Protein 1RKX (pdb70)

Organism: Yersinia pseudotuberculosis (NCBI:txid633)

Secondary structure (DSSP, 8-state):
--HHHHTT-EEEEETTTSHHHHHHHHHHHHTT-EEEEEESS-SSSS-HHHHTTTTTTSEEEE--TT-HHHHHHHHHHH--SEEEE--S---HHHHHH-HHHHHIIIIIHHHHHHHHHHHH----EEEEE--GGGB----SSSPBPTTSPB--SSHHHHHHHHHHHHHHHHHHHHS-GGGHHHH--EEEEEE---EE-TT---SS-HHHHHHHHHHTT--EE-S-TT-EE--EETHHHHHHHHHHHHHHHHT-GGG-SEEE----GGG-EEHHHHHHHHHHHH-TT--EE-------B--HHIIIII-------HHHHHHHHHHHHHHHHTT--HHHHHHHHHHHHHH--/--HHHHTT-EEEEETTTSHHHHHHHHHHHHTT-EEEEEESS-SSSS-HHHHTT-GGGSEEEE--TT-HHHHHHHHHHH--SEEEE--S---HHHHHH-HHHHHIIIIIHHHHHHHHHHHH----EEEEE--GGGB----SSSPBPTTSPB--SSHHHHHHHHHHHHHHHHHHHHS-GGGHHHH--EEEEEE---EE-TT---TT-HHHHHHHHHHTT--B--S-TT-EE--EETHHHHHHHHHHHHHHHHT-GGG-SEEE----GGG-EEHHHHHHHHHHHH-TT--B-----B--HHIIIII-------HHHHHHHHHHHHHHHHHT--HHHHHHHHHHHHHH--/--HHHHTT-EEEEETTTSHHHHHHHHHHHHTT-EEEEEESS-SSSS-HHHHTTTGGGSEEEE--TT-HHHHHHHHHHH--SEEEE--S---HHHHHH-HHHHHIIIIIHHHHHHHHHHHH----EEEEE--GGGB----SSSPBPTTSPB--SSHHHHHHHHHHHHHHHHHHHHS-GGGHHHH--EEEEEE---EE-TT---SS-HHHHHHHHHHTTPPEE-S-TT-EE--EETHHHHHHHHHHHHHHHHT-GGG-SEEE----GGG-EEHHHHHHHHHHHH-TT--EE----S----B--HHIIIII-------HHHHHHHHHHHHHHHHHT--HHHHHHHHHHHHHH--/--HHHHTT-EEEEETTTSHHHHHHHHHHHHTT-EEEEEESS-SSSS-HHHHTTTGGGSEEEE--TT-HHHHHHHHHHH--SEEEE--S---HHHHHH-HHHHHIIIIIHHHHHHHHHHHH----EEEEE--GGGB----SSSPBPTTSPB--SSHHHHHHHHHHHHHHHHHHHHS-GGGHHHH--EEEEEE---EE-TT---BTBHHHHHHHHHHTT--EE-S-TT-EE--EETHHHHHHHHHHHHHHHHT-GGG-SEEE----GGG-EEHHHHHHHHHHHH-TT--EE-----B--HHHHHHH-------HHHHHHHHHHHHHHHHHT--HHHHHHHHHHHHHT--

Sequence (1393 aa):
INNSFWQGKRVFVTGHTGFKGGWLSLWLQTMGATVKGYSLTAPTVPSLFETARVADGMQSEIGDIRDQNKLLESIREFQPEIVFHMAAQPLVRLSYSEPVETYSTNVMGTVYLLEAIRHVGGVKAVVNITSDKCYDNKEWIWGYRENEAMGGYDPYSNSKGCAELVTSSYRNSFFNPANYGQHGTAVATVRAGNVIGGGDWALDRIVPDILRAFEQSQPVIIRNPHAIRPWQHVLEPLSGYLLLAQKLYTDGAEYAEGWNFGPNDADATPVKNIVEQMVKYWGEGASWQLEAHYLKLDCSKAKMQLGWHPRWNLNTTLEYIVGWHKNWLSGTDMHEYSITEINNYMNTKINNSFWQGKRVFVTGHTGFKGGWLSLWLQTMGATVKGYSLTAPTVPSLFETARVADGMQSEIGDIRDQNKLLESIREFQPEIVFHMAAQPLVRLSYSEPVETYSTNVMGTVYLLEAIRHVGGVKAVVNITSDKCYDNKEWIWGYRENEAMGGYDPYSNSKGCAELVTSSYRNSFFNPANYGQHGTAVATVRAGNVIGGGDWALDRIVPDILRAFEQSQPVIIRNPHAIRPWQHVLEPLSGYLLLAQKLYTDGAEYAEGWNFGPNDADATPVKNIVEQMVKYWGEGASWQHYLKLDCSKAKMQLGWHPRWNLNTTLEYIVGWHKNWLSGTDMHEYSITEINNYMNTKINNSFWQGKRVFVTGHTGFKGGWLSLWLQTMGATVKGYSLTAPTVPSLFETARVADGMQSEIGDIRDQNKLLESIREFQPEIVFHMAAQPLVRLSYSEPVETYSTNVMGTVYLLEAIRHVGGVKAVVNITSDKCYDNKEWIWGYRENEAMGGYDPYSNSKGCAELVTSSYRNSFFNPANYGQHGTAVATVRAGNVIGGGDWALDRIVPDILRAFEQSQPVIIRNPHAIRPWQHVLEPLSGYLLLAQKLYTDGAEYAEGWNFGPNDADATPVKNIVEQMVKYWGEGASWQLPHEAHYLKLDCSKAKMQLGWHPRWNLNTTLEYIVGWHKNWLSGTDMHEYSITEINNYMNTKINNSFWQGKRVFVTGHTGFKGGWLSLWLQTMGATVKGYSLTAPTVPSLFETARVADGMQSEIGDIRDQNKLLESIREFQPEIVFHMAAQPLVRLSYSEPVETYSTNVMGTVYLLEAIRHVGGVKAVVNITSDKCYDNKEWIWGYRENEAMGGYDPYSNSKGCAELVTSSYRNSFFNPANYGQHGTAVATVRAGNVIGGGDWALDRIVPDILRAFEQSQPVIIRNPHAIRPWQHVLEPLSGYLLLAQKLYTDGAEYAEGWNFGPNDADATPVKNIVEQMVKYWGEGASWQLHYLKLDCSKAKMQLGWHPRWNLNTTLEYIVGWHKNWLSGTDMHEYSITEINNYMNTK

B-factor: mean 27.03, std 13.75, range [7.65, 102.9]

InterPro domains:
  IPR013445 CDP-glucose 4,6-dehydratase [TIGR02622] (6-354)
  IPR013445 CDP-glucose 4,6-dehydratase [cd05252] (6-341)
  IPR016040 NAD(P)-binding domain [PF16363] (13-326)
  IPR036291 NAD(P)-binding domain superfamily [SSF51735] (5-348)

Radius of gyration: 35.26 Å; Cα contacts (8 Å, |Δi|>4): 2971; chains: 4; bounding box: 56×106×108 Å

Solvent-accessible surface area: 50050 Å² total; per-residue (Å²): 54,74,72,84,25,0,115,41,33,93,0,0,0,0,11,0,5,16,32,40,2,0,0,0,0,0,0,0,30,57,12,25,11,68,3,4,0,0,5,98,102,19,100,37,148,45,4,4,20,116,31,0,91,0,34,105,48,27,83,46,42,86,7,38,8,77,63,65,94,76,0,35,76,6,0,103,110,16,81,2,32,0,0,0,4,24,14,28,21,82,65,49,191,65,0,80,79,77,2,12,82,0,0,14,19,2,0,6,0,2,0,33,0,0,16,2,2,60,103,24,28,57,0,59,0,0,0,1,16,4,4,8,74,0,2,56,69,100,120,49,21,23,4,4,12,17,94,36,33,26,5,10,108,11,0,20,7,1,0,11,0,0,2,9,9,0,0,38,0,0,33,39,25,32,6,29,58,98,45,54,81,150,48,9,6,0,0,0,3,0,16,9,12,31,24,5,5,0,6,24,20,20,131,96,93,38,1,9,47,0,8,52,14,2,64,111,74,103,62,11,85,6,194,76,18,144,26,46,100,19,30,6,0,0,0,3,0,0,3,0,0,0,28,0,0,17,66,0,52,86,74,0,19,122,22,6,66,7,0,0,1,8,26,50,48,74,33,29,16,43,4,84,55,1,0,42,18,0,32,142,67,24,34,174,29,15,43,72,96,132,195,67,47,17,35,18,26,24,13,6,19,0,58,75,78,10,58,10,74,20,54,20,78,8,69,37,2,0,88,72,0,4,20,0,7,83,47,58,82,93,67,47,65,6,28,94,54,0,26,71,6,1,68,54,0,52,120,33,152,57,76,85,90,23,0,118,44,37,94,0,0,0,0,11,0,6,17,24,39,2,0,0,0,0,0,0,0,29,53,3,26,11,69,4,5,0,0,5,101,102,18,98,38,145,35,5,4,21,117,33,0,92,0,33,98,46,26,83,45,39,84,6,39,7,88,62,63,99,82,0,32,81,5,0,105,112,17,78,2,43,0,0,0,3,23,15,26,19,74,64,60,172,62,0,80,80,67,1,9,73,0,0,16,18,2,0,5,0,3,0,32,0,0,15,2,1,63,103,24,30,54,0,53,0,0,0,1,16,4,5,6,66,0,3,53,70,106,121,52,28,25,4,4,11,16,98,38,30,25,7,9,109,10,0,22,6,1,0,12,0,0,2,9,8,0,1,39,0,0,33,40,25,35,7,24,60,92,64,54,83,154,51,8,6,0,0,0,4,0,16,10,11,30,19,4,4,0,5,13,20,15,128,98,78,46,3,16,53,0,7,76,12,1,48,114,85,108,62,18,122,29,230,74,41,149,22,49,90,16,28,7,0,0,0,3,0,0,3,0,0,0,29,0,0,21,64,0,49,83,76,0,21,120,22,7,66,8,0,0,1,7,29,73,47,75,34,31,16,46,5,100,51,3,0,39,22,0,18,159,58,34,31,178,35,18,46,84,145,129,22,27,16,25,23,25,10,20,0,66,62,74,9,54,12,80,26,58,23,79,9,72,33,2,0,87,72,0,3,18,0,6,77,44,56,84,91,66,53,73,7,28,94,52,0,28,71,6,1,67,56,0,56,106,33,168,51,69,74,89,24,0,119,44,32,83,0,0,0,0,10,0,5,18,27,40,2,0,0,0,0,0,0,0,31,53,8,25,12,53,3,10,0,0,6,98,100,17,98,38,149,45,5,4,19,89,33,0,95,0,23,99,47,28,78,48,46,80,4,39,7,89,62,71,92,78,0,32,73,4,0,109,110,0,92,2,41,0,0,0,4,24,15,27,20,74,70,53,144,57,0,79,78,68,1,7,66,0,0,17,19,2,0,5,0,3,0,33,0,0,15,2,2,61,106,27,29,58,0,60,0,0,0,1,15,4,4,7,72,0,3,49,68,102,112,53,31,31,4,5,11,15,98,39,30,26,6,10,113,11,0,22,9,1,0,11,0,0,3,9,8,0,0,39,0,0,33,40,25,34,7,30,63,90,67,54,83,154,49,8,6,0,0,0,4,0,15,9,12,34,21,6,4,0,6,16,19,15,123,90,82,61,2,10,51,4,7,64,13,3,61,124,80,94,66,11,128,13,213,37,22,97,15,43,78,17,35,6,0,0,0,3,0,0,3,0,0,0,28,0,0,34,42,0,52,81,82,0,23,117,22,7,67,9,0,0,1,8,29,72,42,79,29,28,16,43,12,73,50,1,5,46,18,0,29,157,75,33,30,183,38,20,47,63,109,141,160,140,99,84,42,20,30,20,26,23,22,9,18,0,60,72,75,6,52,11,104,31,57,19,82,4,66,41,1,0,100,51,0,4,18,0,7,80,44,59,79,88,62,48,86,6,43,96,55,0,27,71,3,0,56,61,0,42,113,24,230,53,74,70,85,24,0,113,50,37,91,0,0,0,0,11,0,6,18,20,39,2,0,0,0,0,0,0,0,30,52,4,23,13,59,5,5,0,0,5,100,101,18,100,40,150,43,5,4,18,87,32,0,93,0,24,99,47,28,83,44,45,81,4,39,8,76,63,69,104,82,0,35,78,2,0,116,92,1,94,1,56,0,0,0,4,23,14,26,21,63,44,54,103,54,0,76,78,67,2,18,79,0,0,17,18,2,0,5,0,3,0,32,0,0,14,2,2,62,108,30,30,54,0,55,0,0,0,1,17,5,4,7,71,0,3,55,66,94,103,50,30,24,5,4,11,16,95,34,29,23,6,10,109,11,0,21,7,1,0,11,0,0,3,10,8,0,1,37,0,0,34,40,23,34,8,26,69,90,66,52,77,144,47,9,6,0,0,0,3,0,16,9,11,36,20,5,2,0,4,10,25,22,56,99,83,27,2,7,52,0,5,124,11,2,64,92,77,96,56,2,94,2,210,87,9,136,25,54,90,14,16,7,0,0,0,3,0,0,2,0,0,0,29,0,0,19,62,0,51,88,78,0,24,121,21,8,67,7,0,0,0,9,24,73,46,78,29,17,26,38,5,86,42,1,0,58,30,0,31,163,74,15,36,129,36,16,46,78,97,145,117,29,32,20,25,24,24,8,20,0,68,52,74,9,54,10,103,27,66,20,75,8,63,43,2,0,104,53,0,6,23,0,5,73,39,60,79,86,63,52,88,6,45,98,57,0,28,71,3,0,56,58,0,41,92,41,221

Structure (mmCIF, N/CA/C/O backbone):
data_1RKX
#
_entry.id   1RKX
#
_cell.length_a   99.900
_cell.length_b   115.870
_cell.length_c   126.830
_cell.angle_alpha   90.00
_cell.angle_beta   90.00
_cell.angle_gamma   90.00
#
_symmetry.space_group_name_H-M   'P 21 21 21'
#
loop_
_entity.id
_entity.type
_entity.pdbx_description
1 polymer CDP-glucose-4,6-dehydratase
2 non-polymer NICOTINAMIDE-ADENINE-DINUCLEOTIDE
3 water water
#
loop_
_atom_site.group_PDB
_atom_site.id
_atom_site.type_symbol
_atom_site.label_atom_id
_atom_site.label_alt_id
_atom_site.label_comp_id
_atom_site.label_asym_id
_atom_site.label_entity_id
_atom_site.label_seq_id
_atom_site.pdbx_PDB_ins_code
_atom_site.Cartn_x
_atom_site.Cartn_y
_atom_site.Cartn_z
_atom_site.occupancy
_atom_site.B_iso_or_equiv
_atom_site.auth_seq_id
_atom_site.auth_comp_id
_atom_site.auth_asym_id
_atom_site.auth_atom_id
_atom_site.pdbx_PDB_model_num
ATOM 1 N N . ILE A 1 2 ? -15.264 43.972 -11.149 1.00 30.88 2 ILE A N 1
ATOM 2 C CA . ILE A 1 2 ? -15.353 45.044 -10.117 1.00 31.09 2 ILE A CA 1
ATOM 3 C C . ILE A 1 2 ? -16.473 46.020 -10.458 1.00 31.21 2 ILE A C 1
ATOM 4 O O . ILE A 1 2 ? -16.395 46.771 -11.429 1.00 31.35 2 ILE A O 1
ATOM 9 N N . ASN A 1 3 ? -17.516 45.998 -9.639 1.00 35.66 3 ASN A N 1
ATOM 10 C CA . ASN A 1 3 ? -18.688 46.831 -9.849 1.00 38.42 3 ASN A CA 1
ATOM 11 C C . ASN A 1 3 ? -18.654 48.152 -9.078 1.00 35.91 3 ASN A C 1
ATOM 12 O O . ASN A 1 3 ? -18.834 48.186 -7.859 1.00 33.43 3 ASN A O 1
ATOM 17 N N . ASN A 1 4 ? -18.433 49.240 -9.806 1.00 37.35 4 ASN A N 1
ATOM 18 C CA . ASN A 1 4 ? -18.386 50.563 -9.206 1.00 40.28 4 ASN A CA 1
ATOM 19 C C . ASN A 1 4 ? -19.650 50.852 -8.406 1.00 35.74 4 ASN A C 1
ATOM 20 O O . ASN A 1 4 ? -19.581 51.411 -7.313 1.00 33.22 4 ASN A O 1
ATOM 25 N N . SER A 1 5 ? -20.806 50.467 -8.941 1.00 30.87 5 SER A N 1
ATOM 26 C CA . SER A 1 5 ? -22.063 50.718 -8.245 1.00 30.66 5 SER A CA 1
ATOM 27 C C . SER A 1 5 ? -22.159 49.939 -6.939 1.00 25.50 5 SER A C 1
ATOM 28 O O . SER A 1 5 ? -22.841 50.363 -6.007 1.00 24.88 5 SER A O 1
ATOM 31 N N . PHE A 1 6 ? -21.481 48.798 -6.867 1.00 20.77 6 PHE A N 1
ATOM 32 C CA . PHE A 1 6 ? -21.496 47.999 -5.649 1.00 20.35 6 PHE A CA 1
ATOM 33 C C . PHE A 1 6 ? -20.788 48.742 -4.517 1.00 19.59 6 PHE A C 1
ATOM 34 O O . PHE A 1 6 ? -21.270 48.778 -3.386 1.00 18.36 6 PHE A O 1
ATOM 42 N N . TRP A 1 7 ? -19.639 49.336 -4.822 1.00 18.14 7 TRP A N 1
ATOM 43 C CA . TRP A 1 7 ? -18.863 50.027 -3.797 1.00 18.93 7 TRP A CA 1
ATOM 44 C C . TRP A 1 7 ? -19.430 51.351 -3.307 1.00 18.40 7 TRP A C 1
ATOM 45 O O . TRP A 1 7 ? -19.159 51.768 -2.183 1.00 18.11 7 TRP A O 1
ATOM 56 N N . GLN A 1 8 ? -20.227 52.002 -4.144 1.00 20.87 8 GLN A N 1
ATOM 57 C CA . GLN A 1 8 ? -20.827 53.276 -3.775 1.00 23.30 8 GLN A CA 1
ATOM 58 C C . GLN A 1 8 ? -21.505 53.191 -2.405 1.00 21.02 8 GLN A C 1
ATOM 59 O O . GLN A 1 8 ? -22.372 52.353 -2.186 1.00 20.61 8 GLN A O 1
ATOM 65 N N . GLY A 1 9 ? -21.083 54.051 -1.485 1.00 18.76 9 GLY A N 1
ATOM 66 C CA . GLY A 1 9 ? -21.673 54.083 -0.157 1.00 21.18 9 GLY A CA 1
ATOM 67 C C . GLY A 1 9 ? -21.312 52.977 0.820 1.00 21.43 9 GLY A C 1
ATOM 68 O O . GLY A 1 9 ? -21.708 53.043 1.987 1.00 22.28 9 GLY A O 1
ATOM 69 N N . LYS A 1 10 ? -20.582 51.959 0.374 1.00 19.97 10 LYS A N 1
ATOM 70 C CA . LYS A 1 10 ? -20.204 50.871 1.276 1.00 19.65 10 LYS A CA 1
ATOM 71 C C . LYS A 1 10 ? -19.248 51.389 2.355 1.00 19.30 10 LYS A C 1
ATOM 72 O O . LYS A 1 10 ? -18.339 52.169 2.060 1.00 18.56 10 LYS A O 1
ATOM 78 N N . ARG A 1 11 ? -19.458 50.983 3.605 1.00 18.16 11 ARG A N 1
ATOM 79 C CA . ARG A 1 11 ? -18.567 51.411 4.685 1.00 18.18 11 ARG A CA 1
ATOM 80 C C . ARG A 1 11 ? -17.443 50.375 4.746 1.00 16.54 11 ARG A C 1
ATOM 81 O O . ARG A 1 11 ? -17.666 49.222 5.121 1.00 13.70 11 ARG A O 1
ATOM 89 N N . VAL A 1 12 ? -16.245 50.797 4.348 1.00 15.27 12 VAL A N 1
ATOM 90 C CA . VAL A 1 12 ? -15.085 49.914 4.297 1.00 15.33 12 VAL A CA 1
ATOM 91 C C . VAL A 1 12 ? -13.994 50.340 5.279 1.00 15.89 12 VAL A C 1
ATOM 92 O O . VAL A 1 12 ? -13.561 51.493 5.292 1.00 15.95 12 VAL A O 1
ATOM 96 N N . PHE A 1 13 ? -13.566 49.396 6.109 1.00 16.33 13 PHE A N 1
ATOM 97 C CA . PHE A 1 13 ? -12.535 49.640 7.111 1.00 15.13 13 PHE A CA 1
ATOM 98 C C . PHE A 1 13 ? -11.246 49.001 6.599 1.00 15.20 13 PHE A C 1
ATOM 99 O O . PHE A 1 13 ? -11.226 47.813 6.271 1.00 16.49 13 PHE A O 1
ATOM 107 N N . VAL A 1 14 ? -10.175 49.783 6.536 1.00 16.05 14 VAL A N 1
ATOM 108 C CA . VAL A 1 14 ? -8.902 49.280 6.029 1.00 14.09 14 VAL A CA 1
ATOM 109 C C . VAL A 1 14 ? -7.735 49.481 6.994 1.00 13.80 14 VAL A C 1
ATOM 110 O O . VAL A 1 14 ? -7.358 50.621 7.279 1.00 12.92 14 VAL A O 1
ATOM 114 N N . THR A 1 15 ? -7.158 48.393 7.502 1.00 14.04 15 THR A N 1
ATOM 115 C CA . THR A 1 15 ? -5.996 48.547 8.377 1.00 12.04 15 THR A CA 1
ATOM 116 C C . THR A 1 15 ? -4.802 48.618 7.426 1.00 12.98 15 THR A C 1
ATOM 117 O O . THR A 1 15 ? -4.798 47.979 6.369 1.00 11.10 15 THR A O 1
ATOM 121 N N . GLY A 1 16 ? -3.799 49.409 7.786 1.00 11.30 16 GLY A N 1
ATOM 122 C CA . GLY A 1 16 ? -2.630 49.534 6.931 1.00 13.13 16 GLY A CA 1
ATOM 123 C C . GLY A 1 16 ? -2.841 50.467 5.755 1.00 12.01 16 GLY A C 1
ATOM 124 O O . GLY A 1 16 ? -2.148 50.359 4.740 1.00 12.07 16 GLY A O 1
ATOM 125 N N . HIS A 1 17 ? -3.799 51.385 5.877 1.00 12.46 17 HIS A N 1
ATOM 126 C CA . HIS A 1 17 ? -4.078 52.340 4.813 1.00 12.36 17 HIS A CA 1
ATOM 127 C C . HIS A 1 17 ? -2.943 53.344 4.573 1.00 15.72 17 HIS A C 1
ATOM 128 O O . HIS A 1 17 ? -2.906 53.996 3.529 1.00 14.81 17 HIS A O 1
ATOM 135 N N . THR A 1 18 ? -2.017 53.469 5.523 1.00 13.10 18 THR A N 1
ATOM 136 C CA . THR A 1 18 ? -0.906 54.414 5.362 1.00 13.93 18 THR A CA 1
ATOM 137 C C . THR A 1 18 ? 0.287 53.800 4.635 1.00 15.82 18 THR A C 1
ATOM 138 O O . THR A 1 18 ? 1.318 54.464 4.447 1.00 14.13 18 THR A O 1
ATOM 142 N N . GLY A 1 19 ? 0.142 52.543 4.228 1.00 13.63 19 GLY A N 1
ATOM 143 C CA . GLY A 1 19 ? 1.217 51.852 3.538 1.00 15.88 19 GLY A CA 1
ATOM 144 C C . GLY A 1 19 ? 1.082 51.851 2.024 1.00 13.96 19 GLY A C 1
ATOM 145 O O . GLY A 1 19 ? 0.188 52.490 1.461 1.00 15.06 19 GLY A O 1
ATOM 146 N N . PHE A 1 20 ? 1.971 51.113 1.366 1.00 14.02 20 PHE A N 1
ATOM 147 C CA . PHE A 1 20 ? 1.982 51.019 -0.094 1.00 12.48 20 PHE A CA 1
ATOM 148 C C . PHE A 1 20 ? 0.703 50.398 -0.674 1.00 13.10 20 PHE A C 1
ATOM 149 O O . PHE A 1 20 ? -0.031 51.062 -1.415 1.00 13.08 20 PHE A O 1
ATOM 157 N N . LYS A 1 21 ? 0.436 49.138 -0.344 1.00 12.15 21 LYS A N 1
ATOM 158 C CA . LYS A 1 21 ? -0.755 48.467 -0.864 1.00 17.08 21 LYS A CA 1
ATOM 159 C C . LYS A 1 21 ? -2.030 49.097 -0.313 1.00 17.41 21 LYS A C 1
ATOM 160 O O . LYS A 1 21 ? -3.006 49.272 -1.041 1.00 15.35 21 LYS A O 1
ATOM 166 N N . GLY A 1 22 ? -2.004 49.444 0.971 1.00 14.72 22 GLY A N 1
ATOM 167 C CA . GLY A 1 22 ? -3.163 50.047 1.608 1.00 16.43 22 GLY A CA 1
ATOM 168 C C . GLY A 1 22 ? -3.549 51.380 1.003 1.00 15.98 22 GLY A C 1
ATOM 169 O O . GLY A 1 22 ? -4.734 51.695 0.879 1.00 17.85 22 GLY A O 1
ATOM 170 N N . GLY A 1 23 ? -2.548 52.170 0.637 1.00 14.12 23 GLY A N 1
ATOM 171 C CA . GLY A 1 23 ? -2.802 53.464 0.030 1.00 15.48 23 GLY A CA 1
ATOM 172 C C . GLY A 1 23 ? -3.471 53.311 -1.328 1.00 15.37 23 GLY A C 1
ATOM 173 O O . GLY A 1 23 ? -4.462 53.982 -1.625 1.00 14.36 23 GLY A O 1
ATOM 174 N N . TRP A 1 24 ? -2.936 52.435 -2.170 1.00 15.01 24 TRP A N 1
ATOM 175 C CA . TRP A 1 24 ? -3.549 52.230 -3.478 1.00 13.99 24 TRP A CA 1
ATOM 176 C C . TRP A 1 24 ? -4.977 51.702 -3.311 1.00 15.23 24 TRP A C 1
ATOM 177 O O . TRP A 1 24 ? -5.889 52.146 -4.012 1.00 12.49 24 TRP A O 1
ATOM 188 N N . LEU A 1 25 ? -5.178 50.767 -2.383 1.00 12.49 25 LEU A N 1
ATOM 189 C CA . LEU A 1 25 ? -6.517 50.215 -2.170 1.00 14.06 25 LEU A CA 1
ATOM 190 C C . LEU A 1 25 ? -7.477 51.297 -1.680 1.00 12.95 25 LEU A C 1
ATOM 191 O O . LEU A 1 25 ? -8.606 51.402 -2.170 1.00 14.34 25 LEU A O 1
ATOM 196 N N . SER A 1 26 ? -7.029 52.102 -0.722 1.00 11.74 26 SER A N 1
ATOM 197 C CA . SER A 1 26 ? -7.866 53.172 -0.181 1.00 15.42 26 SER A CA 1
ATOM 198 C C . SER A 1 26 ? -8.247 54.167 -1.271 1.00 14.42 26 SER A C 1
ATOM 199 O O . SER A 1 26 ? -9.403 54.583 -1.363 1.00 12.96 26 SER A O 1
ATOM 202 N N . LEU A 1 27 ? -7.281 54.546 -2.103 1.00 12.95 27 LEU A N 1
ATOM 203 C CA . LEU A 1 27 ? -7.552 55.471 -3.200 1.00 15.52 27 LEU A CA 1
ATOM 204 C C . LEU A 1 27 ? -8.567 54.861 -4.166 1.00 15.18 27 LEU A C 1
ATOM 205 O O . LEU A 1 27 ? -9.488 55.540 -4.640 1.00 15.97 27 LEU A O 1
ATOM 210 N N . TRP A 1 28 ? -8.394 53.575 -4.459 1.00 14.74 28 TRP A N 1
ATOM 211 C CA . TRP A 1 28 ? -9.287 52.865 -5.372 1.00 16.04 28 TRP A CA 1
ATOM 212 C C . TRP A 1 28 ? -10.713 52.873 -4.818 1.00 15.99 28 TRP A C 1
ATOM 213 O O . TRP A 1 28 ? -11.669 53.196 -5.533 1.00 16.62 28 TRP A O 1
ATOM 224 N N . LEU A 1 29 ? -10.850 52.515 -3.545 1.00 14.16 29 LEU A N 1
ATOM 225 C CA . LEU A 1 29 ? -12.151 52.497 -2.878 1.00 15.19 29 LEU A CA 1
ATOM 226 C C . LEU A 1 29 ? -12.796 53.885 -2.912 1.00 16.44 29 LEU A C 1
ATOM 227 O O . LEU A 1 29 ? -13.995 54.020 -3.195 1.00 16.13 29 LEU A O 1
ATOM 232 N N . GLN A 1 30 ? -12.002 54.913 -2.623 1.00 14.74 30 GLN A N 1
ATOM 233 C CA . GLN A 1 30 ? -12.495 56.285 -2.641 1.00 17.68 30 GLN A CA 1
ATOM 234 C C . GLN A 1 30 ? -13.040 56.653 -4.021 1.00 19.19 30 GLN A C 1
ATOM 235 O O . GLN A 1 30 ? -14.134 57.210 -4.128 1.00 19.27 30 GLN A O 1
ATOM 241 N N . THR A 1 31 ? -12.292 56.338 -5.077 1.00 18.22 31 THR A N 1
ATOM 242 C CA . THR A 1 31 ? -12.738 56.679 -6.424 1.00 22.36 31 THR A CA 1
ATOM 243 C C . THR A 1 31 ? -14.046 55.989 -6.797 1.00 22.99 31 THR A C 1
ATOM 244 O O . THR A 1 31 ? -14.792 56.485 -7.640 1.00 21.03 31 THR A O 1
ATOM 248 N N . MET A 1 32 ? -14.329 54.847 -6.175 1.00 20.30 32 MET A N 1
ATOM 249 C CA . MET A 1 32 ? -15.560 54.127 -6.475 1.00 22.21 32 MET A CA 1
ATOM 250 C C . MET A 1 32 ? -16.722 54.543 -5.577 1.00 21.61 32 MET A C 1
ATOM 251 O O . MET A 1 32 ? -17.779 53.913 -5.580 1.00 20.98 32 MET A O 1
ATOM 256 N N . GLY A 1 33 ? -16.518 55.604 -4.802 1.00 21.32 33 GLY A N 1
ATOM 257 C CA . GLY A 1 33 ? -17.573 56.105 -3.936 1.00 21.24 33 GLY A CA 1
ATOM 258 C C . GLY A 1 33 ? -17.781 55.444 -2.582 1.00 20.08 33 GLY A C 1
ATOM 259 O O . GLY A 1 33 ? -18.801 55.678 -1.930 1.00 19.65 33 GLY A O 1
ATOM 260 N N . ALA A 1 34 ? -16.835 54.623 -2.138 1.00 17.85 34 ALA A N 1
ATOM 261 C CA . ALA A 1 34 ? -16.995 53.973 -0.844 1.00 18.35 34 ALA A CA 1
ATOM 262 C C . ALA A 1 34 ? -16.703 54.938 0.300 1.00 18.24 34 ALA A C 1
ATOM 263 O O . ALA A 1 34 ? -16.003 55.934 0.120 1.00 19.16 34 ALA A O 1
ATOM 265 N N . THR A 1 35 ? -17.264 54.643 1.469 1.00 18.36 35 THR A N 1
ATOM 266 C CA . THR A 1 35 ? -17.036 55.442 2.669 1.00 20.94 35 THR A CA 1
ATOM 267 C C . THR A 1 35 ? -15.943 54.658 3.383 1.00 18.02 35 THR A C 1
ATOM 268 O O . THR A 1 35 ? -16.202 53.611 3.976 1.00 16.87 35 THR A O 1
ATOM 272 N N . VAL A 1 36 ? -14.721 55.169 3.319 1.00 15.18 36 VAL A N 1
ATOM 273 C CA . VAL A 1 36 ? -13.575 54.468 3.885 1.00 17.02 36 VAL A CA 1
ATOM 274 C C . VAL A 1 36 ? -12.959 55.031 5.157 1.00 14.83 36 VAL A C 1
ATOM 275 O O . VAL A 1 36 ? -12.835 56.245 5.325 1.00 14.42 36 VAL A O 1
ATOM 279 N N . LYS A 1 37 ? -12.578 54.126 6.054 1.00 13.62 37 LYS A N 1
ATOM 280 C CA . LYS A 1 37 ? -11.913 54.491 7.298 1.00 16.66 37 LYS A CA 1
ATOM 281 C C . LYS A 1 37 ? -10.651 53.642 7.388 1.00 16.48 37 LYS A C 1
ATOM 282 O O . LYS A 1 37 ? -10.695 52.434 7.159 1.00 16.73 37 LYS A O 1
ATOM 288 N N . GLY A 1 38 ? -9.530 54.278 7.714 1.00 16.49 38 GLY A N 1
ATOM 289 C CA . GLY A 1 38 ? -8.274 53.559 7.832 1.00 15.53 38 GLY A CA 1
ATOM 290 C C . GLY A 1 38 ? -7.733 53.576 9.255 1.00 17.42 38 GLY A C 1
ATOM 291 O O . GLY A 1 38 ? -7.999 54.502 10.021 1.00 14.83 38 GLY A O 1
ATOM 292 N N . TYR A 1 39 ? -6.972 52.543 9.604 1.00 15.88 39 TYR A N 1
ATOM 293 C CA . TYR A 1 39 ? -6.381 52.413 10.937 1.00 13.54 39 TYR A CA 1
ATOM 294 C C . TYR A 1 39 ? -4.973 51.857 10.724 1.00 14.74 39 TYR A C 1
ATOM 295 O O . TYR A 1 39 ? -4.817 50.696 10.319 1.00 15.64 39 TYR A O 1
ATOM 304 N N . SER A 1 40 ? -3.965 52.687 10.979 1.00 13.43 40 SER A N 1
ATOM 305 C CA . SER A 1 40 ? -2.563 52.299 10.802 1.00 14.60 40 SER A CA 1
ATOM 306 C C . SER A 1 40 ? -1.657 53.141 11.700 1.00 13.59 40 SER A C 1
ATOM 307 O O . SER A 1 40 ? -2.096 54.092 12.363 1.00 13.47 40 SER A O 1
ATOM 310 N N . LEU A 1 41 ? -0.378 52.789 11.704 1.00 14.61 41 LEU A N 1
ATOM 311 C CA . LEU A 1 41 ? 0.602 53.585 12.419 1.00 16.94 41 LEU A CA 1
ATOM 312 C C . LEU A 1 41 ? 0.945 54.655 11.381 1.00 15.32 41 LEU A C 1
ATOM 313 O O . LEU A 1 41 ? 0.518 54.564 10.229 1.00 15.49 41 LEU A O 1
ATOM 318 N N . THR A 1 42 ? 1.703 55.671 11.773 1.00 17.61 42 THR A N 1
ATOM 319 C CA . THR A 1 42 ? 2.105 56.711 10.830 1.00 22.40 42 THR A CA 1
ATOM 320 C C . THR A 1 42 ? 2.786 56.058 9.623 1.00 19.93 42 THR A C 1
ATOM 321 O O . THR A 1 42 ? 3.445 55.029 9.769 1.00 20.07 42 THR A O 1
ATOM 325 N N . ALA A 1 43 ? 2.608 56.639 8.435 1.00 17.73 43 ALA A N 1
ATOM 326 C CA . ALA A 1 43 ? 3.211 56.103 7.207 1.00 20.67 43 ALA A CA 1
ATOM 327 C C . ALA A 1 43 ? 4.629 55.619 7.506 1.00 22.22 43 ALA A C 1
ATOM 328 O O . ALA A 1 43 ? 5.419 56.335 8.120 1.00 21.91 43 ALA A O 1
ATOM 330 N N . PRO A 1 44 ? 4.969 54.398 7.060 1.00 21.05 44 PRO A N 1
ATOM 331 C CA . PRO A 1 44 ? 6.280 53.773 7.273 1.00 21.70 44 PRO A CA 1
ATOM 332 C C . PRO A 1 44 ? 7.498 54.420 6.631 1.00 24.15 44 PRO A C 1
ATOM 333 O O . PRO A 1 44 ? 8.629 54.182 7.070 1.00 22.80 44 PRO A O 1
ATOM 337 N N . THR A 1 45 ? 7.280 55.235 5.601 1.00 23.01 45 THR A N 1
ATOM 338 C CA . THR A 1 45 ? 8.403 55.843 4.896 1.00 21.12 45 THR A CA 1
ATOM 339 C C . THR A 1 45 ? 8.252 57.310 4.523 1.00 22.51 45 THR A C 1
ATOM 340 O O . THR A 1 45 ? 7.180 57.909 4.644 1.00 21.02 45 THR A O 1
ATOM 344 N N . VAL A 1 46 ? 9.360 57.872 4.050 1.00 24.58 46 VAL A N 1
ATOM 345 C CA . VAL A 1 46 ? 9.417 59.250 3.582 1.00 28.18 46 VAL A CA 1
ATOM 346 C C . VAL A 1 46 ? 10.317 59.240 2.352 1.00 24.89 46 VAL A C 1
ATOM 347 O O . VAL A 1 46 ? 11.497 58.887 2.443 1.00 25.27 46 VAL A O 1
ATOM 351 N N . PRO A 1 47 ? 9.766 59.591 1.178 1.00 25.57 47 PRO A N 1
ATOM 352 C CA . PRO A 1 47 ? 8.366 59.978 0.976 1.00 23.94 47 PRO A CA 1
ATOM 353 C C . PRO A 1 47 ? 7.463 58.759 1.156 1.00 19.36 47 PRO A C 1
ATOM 354 O O . PRO A 1 47 ? 7.942 57.651 1.357 1.00 19.52 47 PRO A O 1
ATOM 358 N N . SER A 1 48 ? 6.156 58.969 1.078 1.00 17.83 48 SER A N 1
ATOM 359 C CA . SER A 1 48 ? 5.209 57.867 1.188 1.00 17.08 48 SER A CA 1
ATOM 360 C C . SER A 1 48 ? 4.060 58.114 0.223 1.00 17.67 48 SER A C 1
ATOM 361 O O . SER A 1 48 ? 3.753 59.262 -0.116 1.00 16.07 48 SER A O 1
ATOM 364 N N . LEU A 1 49 ? 3.431 57.039 -0.235 1.00 15.17 49 LEU A N 1
ATOM 365 C CA . LEU A 1 49 ? 2.292 57.180 -1.126 1.00 16.21 49 LEU A CA 1
ATOM 366 C C . LEU A 1 49 ? 1.210 57.928 -0.347 1.00 15.93 49 LEU A C 1
ATOM 367 O O . LEU A 1 49 ? 0.514 58.788 -0.887 1.00 16.38 49 LEU A O 1
ATOM 372 N N . PHE A 1 50 ? 1.087 57.594 0.934 1.00 15.42 50 PHE A N 1
ATOM 373 C CA . PHE A 1 50 ? 0.089 58.209 1.803 1.00 16.61 50 PHE A CA 1
ATOM 374 C C . PHE A 1 50 ? 0.079 59.733 1.676 1.00 17.37 50 PHE A C 1
ATOM 375 O O . PHE A 1 50 ? -0.969 60.345 1.464 1.00 16.43 50 PHE A O 1
ATOM 383 N N . GLU A 1 51 ? 1.251 60.345 1.803 1.00 16.86 51 GLU A N 1
ATOM 384 C CA . GLU A 1 51 ? 1.346 61.796 1.712 1.00 22.11 51 GLU A CA 1
ATOM 385 C C . GLU A 1 51 ? 1.374 62.326 0.279 1.00 20.06 51 GLU A C 1
ATOM 386 O O . GLU A 1 51 ? 0.676 63.283 -0.040 1.00 18.29 51 GLU A O 1
ATOM 392 N N . THR A 1 52 ? 2.176 61.707 -0.582 1.00 18.15 52 THR A N 1
ATOM 393 C CA . THR A 1 52 ? 2.297 62.166 -1.961 1.00 21.61 52 THR A CA 1
ATOM 394 C C . THR A 1 52 ? 1.003 62.086 -2.757 1.00 19.70 52 THR A C 1
ATOM 395 O O . THR A 1 52 ? 0.713 62.974 -3.557 1.00 20.44 52 THR A O 1
ATOM 399 N N . ALA A 1 53 ? 0.224 61.031 -2.551 1.00 16.89 53 ALA A N 1
ATOM 400 C CA . ALA A 1 53 ? -1.038 60.889 -3.273 1.00 16.59 53 ALA A CA 1
ATOM 401 C C . ALA A 1 53 ? -2.238 61.364 -2.452 1.00 18.35 53 ALA A C 1
ATOM 402 O O . ALA A 1 53 ? -3.384 61.081 -2.801 1.00 16.25 53 ALA A O 1
ATOM 404 N N . ARG A 1 54 ? -1.970 62.081 -1.364 1.00 16.46 54 ARG A N 1
ATOM 405 C CA . ARG A 1 54 ? -3.027 62.618 -0.500 1.00 17.81 54 ARG A CA 1
ATOM 406 C C . ARG A 1 54 ? -4.128 61.599 -0.216 1.00 17.87 54 ARG A C 1
ATOM 407 O O . ARG A 1 54 ? -5.318 61.871 -0.397 1.00 19.35 54 ARG A O 1
ATOM 415 N N . VAL A 1 55 ? -3.723 60.426 0.240 1.00 17.07 55 VAL A N 1
ATOM 416 C CA . VAL A 1 55 ? -4.662 59.352 0.546 1.00 17.36 55 VAL A CA 1
ATOM 417 C C . VAL A 1 55 ? -5.701 59.696 1.617 1.00 17.29 55 VAL A C 1
ATOM 418 O O . VAL A 1 55 ? -6.862 59.319 1.502 1.00 18.27 55 VAL A O 1
ATOM 422 N N . ALA A 1 56 ? -5.290 60.412 2.657 1.00 17.98 56 ALA A N 1
ATOM 423 C CA . ALA A 1 56 ? -6.212 60.746 3.748 1.00 17.52 56 ALA A CA 1
ATOM 424 C C . ALA A 1 56 ? -7.337 61.742 3.432 1.00 19.01 56 ALA A C 1
ATOM 425 O O . ALA A 1 56 ? -8.371 61.745 4.111 1.00 15.29 56 ALA A O 1
ATOM 427 N N . ASP A 1 57 ? -7.136 62.578 2.417 1.00 19.49 57 ASP A N 1
ATOM 428 C CA . ASP A 1 57 ? -8.112 63.606 2.057 1.00 23.84 57 ASP A CA 1
ATOM 429 C C . ASP A 1 57 ? -9.557 63.141 1.937 1.00 22.07 57 ASP A C 1
ATOM 430 O O . ASP A 1 57 ? -10.452 63.748 2.525 1.00 20.79 57 ASP A O 1
ATOM 435 N N . GLY A 1 58 ? -9.782 62.068 1.184 1.00 19.29 58 GLY A N 1
ATOM 436 C CA . GLY A 1 58 ? -11.135 61.573 0.986 1.00 19.93 58 GLY A CA 1
ATOM 437 C C . GLY A 1 58 ? -11.572 60.390 1.833 1.00 18.56 58 GLY A C 1
ATOM 438 O O . GLY A 1 58 ? -12.356 59.557 1.375 1.00 19.45 58 GLY A O 1
ATOM 439 N N . MET A 1 59 ? -11.084 60.307 3.064 1.00 18.73 59 MET A N 1
ATOM 440 C CA . MET A 1 59 ? -11.465 59.200 3.942 1.00 17.03 59 MET A CA 1
ATOM 441 C C . MET A 1 59 ? -11.252 59.584 5.401 1.00 16.13 59 MET A C 1
ATOM 442 O O . MET A 1 59 ? -10.714 60.647 5.700 1.00 17.15 59 MET A O 1
ATOM 447 N N . GLN A 1 60 ? -11.687 58.712 6.302 1.00 16.24 60 GLN A N 1
ATOM 448 C CA . GLN A 1 60 ? -11.525 58.925 7.730 1.00 18.75 60 GLN A CA 1
ATOM 449 C C . GLN A 1 60 ? -10.234 58.199 8.101 1.00 18.62 60 GLN A C 1
ATOM 450 O O . GLN A 1 60 ? -10.157 56.976 7.997 1.00 19.97 60 GLN A O 1
ATOM 456 N N . SER A 1 61 ? -9.226 58.946 8.531 1.00 16.64 61 SER A N 1
ATOM 457 C CA . SER A 1 61 ? -7.939 58.345 8.864 1.00 19.78 61 SER A CA 1
ATOM 458 C C .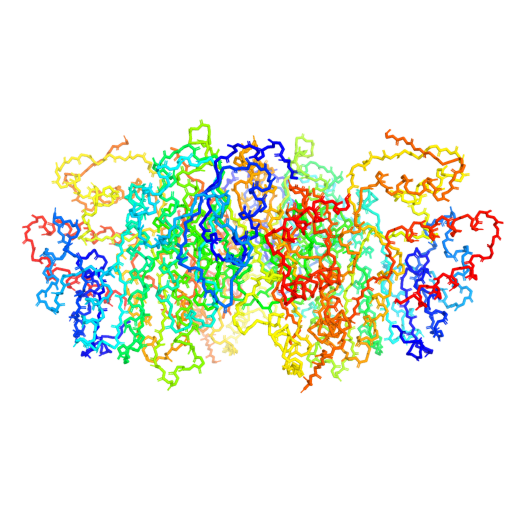 SER A 1 61 ? -7.592 58.337 10.349 1.00 19.51 61 SER A C 1
ATOM 459 O O . SER A 1 61 ? -7.490 59.388 10.990 1.00 19.27 61 SER A O 1
ATOM 462 N N . GLU A 1 62 ? -7.396 57.146 10.897 1.00 19.50 62 GLU A N 1
ATOM 463 C CA . GLU A 1 62 ? -7.043 57.035 12.303 1.00 18.71 62 GLU A CA 1
ATOM 464 C C . GLU A 1 62 ? -5.671 56.407 12.483 1.00 19.09 62 GLU A C 1
ATOM 465 O O . GLU A 1 62 ? -5.344 55.405 11.841 1.00 17.98 62 GLU A O 1
ATOM 471 N N . ILE A 1 63 ? -4.862 57.006 13.350 1.00 18.60 63 ILE A N 1
ATOM 472 C CA . ILE A 1 63 ? -3.535 56.478 13.622 1.00 17.10 63 ILE A CA 1
ATOM 473 C C . ILE A 1 63 ? -3.610 55.671 14.915 1.00 17.85 63 ILE A C 1
ATOM 474 O O . ILE A 1 63 ? -3.956 56.198 15.979 1.00 17.77 63 ILE A O 1
ATOM 479 N N . GLY A 1 64 ? -3.298 54.386 14.814 1.00 17.01 64 GLY A N 1
ATOM 480 C CA . GLY A 1 64 ? -3.344 53.516 15.971 1.00 16.71 64 GLY A CA 1
ATOM 481 C C . GLY A 1 64 ? -2.584 52.227 15.728 1.00 15.32 64 GLY A C 1
ATOM 482 O O . GLY A 1 64 ? -2.292 51.867 14.589 1.00 15.71 64 GLY A O 1
ATOM 483 N N . ASP A 1 65 ? -2.256 51.533 16.808 1.00 15.45 65 ASP A N 1
ATOM 484 C CA . ASP A 1 65 ? -1.517 50.278 16.723 1.00 16.57 65 ASP A CA 1
ATOM 485 C C . ASP A 1 65 ? -2.513 49.111 16.759 1.00 15.61 65 ASP A C 1
ATOM 486 O O . ASP A 1 65 ? -3.393 49.081 17.615 1.00 14.39 65 ASP A O 1
ATOM 491 N N . ILE A 1 66 ? -2.391 48.159 15.836 1.00 16.54 66 ILE A N 1
ATOM 492 C CA . ILE A 1 66 ? -3.319 47.029 15.832 1.00 18.78 66 ILE A CA 1
ATOM 493 C C . ILE A 1 66 ? -3.079 46.107 17.020 1.00 17.65 66 ILE A C 1
ATOM 494 O O . ILE A 1 66 ? -3.850 45.185 17.258 1.00 15.97 66 ILE A O 1
ATOM 499 N N . ARG A 1 67 ? -1.997 46.350 17.757 1.00 16.27 67 ARG A N 1
ATOM 500 C CA . ARG A 1 67 ? -1.699 45.552 18.941 1.00 18.39 67 ARG A CA 1
ATOM 501 C C . ARG A 1 67 ? -2.436 46.115 20.160 1.00 16.13 67 ARG A C 1
ATOM 502 O O . ARG A 1 67 ? -2.364 45.560 21.254 1.00 17.86 67 ARG A O 1
ATOM 510 N N . ASP A 1 68 ? -3.116 47.239 19.961 1.00 17.08 68 ASP A N 1
ATOM 511 C CA . ASP A 1 68 ? -3.896 47.876 21.018 1.00 18.80 68 ASP A CA 1
ATOM 512 C C . ASP A 1 68 ? -5.293 47.301 20.808 1.00 17.81 68 ASP A C 1
ATOM 513 O O . ASP A 1 68 ? -6.119 47.886 20.105 1.00 16.80 68 ASP A O 1
ATOM 518 N N . GLN A 1 69 ? -5.526 46.139 21.413 1.00 17.01 69 GLN A N 1
ATOM 519 C CA . GLN A 1 69 ? -6.792 45.423 21.273 1.00 18.28 69 GLN A CA 1
ATOM 520 C C . GLN A 1 69 ? -8.035 46.278 21.459 1.00 18.51 69 GLN A C 1
ATOM 521 O O . GLN A 1 69 ? -8.945 46.246 20.628 1.00 16.40 69 GLN A O 1
ATOM 527 N N . ASN A 1 70 ? -8.067 47.057 22.535 1.00 20.54 70 ASN A N 1
ATOM 528 C CA . ASN A 1 70 ? -9.229 47.888 22.822 1.00 21.30 70 ASN A CA 1
ATOM 529 C C . ASN A 1 70 ? -9.409 49.072 21.875 1.00 18.43 70 ASN A C 1
ATOM 530 O O . ASN A 1 70 ? -10.533 49.385 21.475 1.00 17.44 70 ASN A O 1
ATOM 535 N N . LYS A 1 71 ? -8.308 49.730 21.521 1.00 16.64 71 LYS A N 1
ATOM 536 C CA . LYS A 1 71 ? -8.365 50.872 20.614 1.00 16.34 71 LYS A CA 1
ATOM 537 C C . LYS A 1 71 ? -8.867 50.390 19.252 1.00 16.25 71 LYS A C 1
ATOM 538 O O . LYS A 1 71 ? -9.670 51.057 18.603 1.00 14.63 71 LYS A O 1
ATOM 544 N N . LEU A 1 72 ? -8.383 49.229 18.816 1.00 14.73 72 LEU A N 1
ATOM 545 C CA . LEU A 1 72 ? -8.817 48.678 17.537 1.00 15.27 72 LEU A CA 1
ATOM 546 C C . LEU A 1 72 ? -10.300 48.311 17.641 1.00 14.65 72 LEU A C 1
ATOM 547 O O . LEU A 1 72 ? -11.080 48.554 16.714 1.00 14.59 72 LEU A O 1
ATOM 552 N N . LEU A 1 73 ? -10.689 47.726 18.769 1.00 14.34 73 LEU A N 1
ATOM 553 C CA . LEU A 1 73 ? -12.088 47.353 18.972 1.00 15.81 73 LEU A CA 1
ATOM 554 C C . LEU A 1 73 ? -12.984 48.584 18.861 1.00 15.05 73 LEU A C 1
ATOM 555 O O . LEU A 1 73 ? -13.996 48.566 18.146 1.00 16.61 73 LEU A O 1
ATOM 560 N N . GLU A 1 74 ? -12.616 49.655 19.560 1.00 14.05 74 GLU A N 1
ATOM 561 C CA . GLU A 1 74 ? -13.420 50.876 19.534 1.00 17.35 74 GLU A CA 1
ATOM 562 C C . GLU A 1 74 ? -13.437 51.525 18.158 1.00 17.65 74 GLU A C 1
ATOM 563 O O . GLU A 1 74 ? -14.463 52.070 17.735 1.00 15.73 74 GLU A O 1
ATOM 569 N N . SER A 1 75 ? -12.311 51.462 17.452 1.00 13.94 75 SER A N 1
ATOM 570 C CA . SER A 1 75 ? -12.242 52.051 16.116 1.00 16.50 75 SER A CA 1
ATOM 571 C C . SER A 1 75 ? -13.243 51.364 15.193 1.00 14.57 75 SER A C 1
ATOM 572 O O . SER A 1 75 ? -13.914 52.011 14.396 1.00 15.32 75 SER A O 1
ATOM 575 N N . ILE A 1 76 ? -13.338 50.043 15.295 1.00 14.79 76 ILE A N 1
ATOM 576 C CA . ILE A 1 76 ? -14.260 49.298 14.451 1.00 15.62 76 ILE A CA 1
ATOM 577 C C . ILE A 1 76 ? -15.709 49.516 14.892 1.00 15.93 76 ILE A C 1
ATOM 578 O O . ILE A 1 76 ? -16.603 49.676 14.063 1.00 17.13 76 ILE A O 1
ATOM 583 N N . ARG A 1 77 ? -15.930 49.532 16.199 1.00 15.96 77 ARG A N 1
ATOM 584 C CA . ARG A 1 77 ? -17.264 49.740 16.746 1.00 20.33 77 ARG A CA 1
ATOM 585 C C . ARG A 1 77 ? -17.840 51.092 16.304 1.00 16.72 77 ARG A C 1
ATOM 586 O O . ARG A 1 77 ? -18.992 51.188 15.897 1.00 20.11 77 ARG A O 1
ATOM 594 N N . GLU A 1 78 ? -17.026 52.133 16.388 1.00 20.21 78 GLU A N 1
ATOM 595 C CA . GLU A 1 78 ? -17.432 53.489 16.022 1.00 23.52 78 GLU A CA 1
ATOM 596 C C . GLU A 1 78 ? -17.834 53.617 14.555 1.00 20.34 78 GLU A C 1
ATOM 597 O O . GLU A 1 78 ? -18.770 54.342 14.214 1.00 20.12 78 GLU A O 1
ATOM 603 N N . PHE A 1 79 ? -17.131 52.894 13.692 1.00 16.87 79 PHE A N 1
ATOM 604 C CA . PHE A 1 79 ? -17.374 52.955 12.259 1.00 17.53 79 PHE A CA 1
ATOM 605 C C . PHE A 1 79 ? -18.470 52.039 11.706 1.00 17.50 79 PHE A C 1
ATOM 606 O O . PHE A 1 79 ? -19.122 52.386 10.723 1.00 17.51 79 PHE A O 1
ATOM 614 N N . GLN A 1 80 ? -18.670 50.876 12.322 1.00 16.80 80 GLN A N 1
ATOM 615 C CA . GLN A 1 80 ? -19.684 49.923 11.854 1.00 18.53 80 GLN A CA 1
ATOM 616 C C . GLN A 1 80 ? -19.466 49.542 10.380 1.00 18.88 80 GLN A C 1
ATOM 617 O O . GLN A 1 80 ? -20.357 49.696 9.537 1.00 17.64 80 GLN A O 1
ATOM 623 N N . PRO A 1 81 ? -18.275 49.023 10.049 1.00 18.57 81 PRO A N 1
ATOM 624 C CA . PRO A 1 81 ? -18.006 48.645 8.660 1.00 17.52 81 PRO A CA 1
ATOM 625 C C . PRO A 1 81 ? -18.779 47.413 8.217 1.00 15.09 81 PRO A C 1
ATOM 626 O O . PRO A 1 81 ? -19.137 46.566 9.034 1.00 17.20 81 PRO A O 1
ATOM 630 N N . GLU A 1 82 ? -19.019 47.323 6.916 1.00 16.91 82 GLU A N 1
ATOM 631 C CA . GLU A 1 82 ? -19.708 46.179 6.330 1.00 18.13 82 GLU A CA 1
ATOM 632 C C . GLU A 1 82 ? -18.649 45.318 5.658 1.00 16.60 82 GLU A C 1
ATOM 633 O O . GLU A 1 82 ? -18.838 44.117 5.453 1.00 14.50 82 GLU A O 1
ATOM 639 N N . ILE A 1 83 ? -17.534 45.953 5.308 1.00 15.25 83 ILE A N 1
ATOM 640 C CA . ILE A 1 83 ? -16.429 45.270 4.658 1.00 13.47 83 ILE A CA 1
ATOM 641 C C . ILE A 1 83 ? -15.111 45.679 5.319 1.00 16.10 83 ILE A C 1
ATOM 642 O O . ILE A 1 83 ? -14.880 46.858 5.602 1.00 13.19 83 ILE A O 1
ATOM 647 N N . VAL A 1 84 ? -14.249 44.699 5.560 1.00 13.87 84 VAL A N 1
ATOM 648 C CA . VAL A 1 84 ? -12.961 44.966 6.188 1.00 12.02 84 VAL A CA 1
ATOM 649 C C . VAL A 1 84 ? -11.801 44.349 5.406 1.00 11.91 84 VAL A C 1
ATOM 650 O O . VAL A 1 84 ? -11.865 43.188 5.005 1.00 14.63 84 VAL A O 1
ATOM 654 N N . PHE A 1 85 ? -10.756 45.142 5.187 1.00 13.15 85 PHE A N 1
ATOM 655 C CA . PHE A 1 85 ? -9.538 44.678 4.519 1.00 13.38 85 PHE A CA 1
ATOM 656 C C . PHE A 1 85 ? -8.429 44.853 5.552 1.00 13.92 85 PHE A C 1
ATOM 657 O O . PHE A 1 85 ? -8.122 45.980 5.962 1.00 14.82 85 PHE A O 1
ATOM 665 N N . HIS A 1 86 ? -7.841 43.745 5.987 1.00 13.71 86 HIS A N 1
ATOM 666 C CA . HIS A 1 86 ? -6.771 43.794 6.971 1.00 13.62 86 HIS A CA 1
ATOM 667 C C . HIS A 1 86 ? -5.416 43.703 6.274 1.00 15.18 86 HIS A C 1
ATOM 668 O O . HIS A 1 86 ? -4.988 42.620 5.858 1.00 13.02 86 HIS A O 1
ATOM 675 N N . MET A 1 87 ? -4.748 44.846 6.140 1.00 15.21 87 MET A N 1
ATOM 676 C CA . MET A 1 87 ? -3.444 44.882 5.496 1.00 16.62 87 MET A CA 1
ATOM 677 C C . MET A 1 87 ? -2.306 45.320 6.402 1.00 17.09 87 MET A C 1
ATOM 678 O O . MET A 1 87 ? -1.142 45.265 6.011 1.00 17.84 87 MET A O 1
ATOM 683 N N . ALA A 1 88 ? -2.632 45.750 7.613 1.00 13.75 88 ALA A N 1
ATOM 684 C CA . ALA A 1 88 ? -1.605 46.184 8.552 1.00 13.60 88 ALA A CA 1
ATOM 685 C C . ALA A 1 88 ? -0.780 44.989 9.030 1.00 14.83 88 ALA A C 1
ATOM 686 O O . ALA A 1 88 ? -1.329 43.962 9.431 1.00 13.19 88 ALA A O 1
ATOM 688 N N . ALA A 1 89 ? 0.541 45.135 8.976 1.00 13.73 89 ALA A N 1
ATOM 689 C CA . ALA A 1 89 ? 1.450 44.082 9.417 1.00 13.18 89 ALA A CA 1
ATOM 690 C C . ALA A 1 89 ? 2.894 44.571 9.356 1.00 14.83 89 ALA A C 1
ATOM 691 O O . ALA A 1 89 ? 3.181 45.600 8.742 1.00 15.09 89 ALA A O 1
ATOM 693 N N . GLN A 1 90 ? 3.785 43.828 10.010 1.00 16.29 90 GLN A N 1
ATOM 694 C CA . GLN A 1 90 ? 5.228 44.102 9.978 1.00 15.52 90 GLN A CA 1
ATOM 695 C C . GLN A 1 90 ? 5.533 43.239 8.752 1.00 15.87 90 GLN A C 1
ATOM 696 O O . GLN A 1 90 ? 5.603 42.010 8.851 1.00 14.43 90 GLN A O 1
ATOM 702 N N . PRO A 1 91 ? 5.708 43.870 7.577 1.00 17.98 91 PRO A N 1
ATOM 703 C CA . PRO A 1 91 ? 5.973 43.184 6.311 1.00 18.15 91 PRO A CA 1
ATOM 704 C C . PRO A 1 91 ? 7.393 42.834 5.892 1.00 19.34 91 PRO A C 1
ATOM 705 O O . PRO A 1 91 ? 7.576 42.230 4.837 1.00 19.10 91 PRO A O 1
ATOM 709 N N . LEU A 1 92 ? 8.388 43.200 6.690 1.00 19.25 92 LEU A N 1
ATOM 710 C CA . LEU A 1 92 ? 9.776 42.950 6.306 1.00 20.56 92 LEU A CA 1
ATOM 711 C C . LEU A 1 92 ? 10.435 41.706 6.893 1.00 19.92 92 LEU A C 1
ATOM 712 O O . LEU A 1 92 ? 10.477 41.519 8.113 1.00 19.86 92 LEU A O 1
ATOM 717 N N . VAL A 1 93 ? 10.969 40.864 6.013 1.00 22.32 93 VAL A N 1
ATOM 718 C CA . VAL A 1 93 ? 11.638 39.635 6.429 1.00 25.93 93 VAL A CA 1
ATOM 719 C C . VAL A 1 93 ? 12.876 39.952 7.259 1.00 22.26 93 VAL A C 1
ATOM 720 O O . VAL A 1 93 ? 13.043 39.427 8.361 1.00 21.81 93 VAL A O 1
ATOM 724 N N . ARG A 1 94 ? 13.746 40.810 6.731 1.00 25.91 94 ARG A N 1
ATOM 725 C CA . ARG A 1 94 ? 14.971 41.161 7.435 1.00 34.17 94 ARG A CA 1
ATOM 726 C C . ARG A 1 94 ? 14.700 41.643 8.853 1.00 28.54 94 ARG A C 1
ATOM 727 O O . ARG A 1 94 ? 15.302 41.155 9.811 1.00 26.18 94 ARG A O 1
ATOM 735 N N . LEU A 1 95 ? 13.790 42.601 8.990 1.00 20.78 95 LEU A N 1
ATOM 736 C CA . LEU A 1 95 ? 13.468 43.130 10.308 1.00 21.91 95 LEU A CA 1
ATOM 737 C C . LEU A 1 95 ? 12.948 42.061 11.271 1.00 19.59 95 LEU A C 1
ATOM 738 O O . LEU A 1 95 ? 13.157 42.161 12.485 1.00 19.37 95 LEU A O 1
ATOM 743 N N . SER A 1 96 ? 12.295 41.029 10.740 1.00 17.04 96 SER A N 1
ATOM 744 C CA . SER A 1 96 ? 11.751 39.981 11.602 1.00 17.30 96 SER A CA 1
ATOM 745 C C . SER A 1 96 ? 12.846 39.186 12.313 1.00 19.22 96 SER A C 1
ATOM 746 O O . SER A 1 96 ? 12.594 38.564 13.347 1.00 17.76 96 SER A O 1
ATOM 749 N N . TYR A 1 97 ? 14.062 39.218 11.777 1.00 18.04 97 TYR A N 1
ATOM 750 C CA . TYR A 1 97 ? 15.174 38.500 12.401 1.00 21.61 97 TYR A CA 1
ATOM 751 C C . TYR A 1 97 ? 15.693 39.233 13.636 1.00 21.54 97 TYR A C 1
ATOM 752 O O . TYR A 1 97 ? 16.137 38.611 14.602 1.00 21.78 97 TYR A O 1
ATOM 761 N N . SER A 1 98 ? 15.632 40.559 13.613 1.00 22.57 98 SER A N 1
ATOM 762 C CA . SER A 1 98 ? 16.090 41.337 14.753 1.00 25.73 98 SER A CA 1
ATOM 763 C C . SER A 1 98 ? 14.933 41.657 15.697 1.00 23.98 98 SER A C 1
ATOM 764 O O . SER A 1 98 ? 15.153 41.952 16.868 1.00 23.68 98 SER A O 1
ATOM 767 N N . GLU A 1 99 ? 13.701 41.583 15.193 1.00 24.62 99 GLU A N 1
ATOM 768 C CA . GLU A 1 99 ? 12.527 41.863 16.019 1.00 24.06 99 GLU A CA 1
ATOM 769 C C . GLU A 1 99 ? 11.424 40.812 15.852 1.00 21.11 99 GLU A C 1
ATOM 770 O O . GLU A 1 99 ? 10.291 41.128 15.483 1.00 19.48 99 GLU A O 1
ATOM 776 N N . PRO A 1 100 ? 11.743 39.545 16.147 1.00 17.87 100 PRO A N 1
ATOM 777 C CA . PRO A 1 100 ? 10.762 38.466 16.020 1.00 18.05 100 PRO A CA 1
ATOM 778 C C . PRO A 1 100 ? 9.504 38.628 16.889 1.00 17.37 100 PRO A C 1
ATOM 779 O O . PRO A 1 100 ? 8.392 38.399 16.417 1.00 16.19 100 PRO A O 1
ATOM 783 N N . VAL A 1 101 ? 9.669 39.048 18.141 1.00 15.07 101 VAL A N 1
ATOM 784 C CA . VAL A 1 101 ? 8.522 39.187 19.034 1.00 20.05 101 VAL A CA 1
ATOM 785 C C . VAL A 1 101 ? 7.499 40.182 18.494 1.00 17.81 101 VAL A C 1
ATOM 786 O O . VAL A 1 101 ? 6.309 39.872 18.403 1.00 18.32 101 VAL A O 1
ATOM 790 N N . GLU A 1 102 ? 7.968 41.368 18.122 1.00 22.19 102 GLU A N 1
ATOM 791 C CA . GLU A 1 102 ? 7.098 42.404 17.582 1.00 27.86 102 GLU A CA 1
ATOM 792 C C . GLU A 1 102 ? 6.426 41.946 16.287 1.00 22.93 102 GLU A C 1
ATOM 793 O O . GLU A 1 102 ? 5.275 42.309 16.006 1.00 18.13 102 GLU A O 1
ATOM 799 N N . THR A 1 103 ? 7.149 41.157 15.498 1.00 13.87 103 THR A N 1
ATOM 800 C CA . THR A 1 103 ? 6.606 40.651 14.238 1.00 15.79 103 THR A CA 1
ATOM 801 C C . THR A 1 103 ? 5.433 39.736 14.551 1.00 16.54 103 THR A C 1
ATOM 802 O O . THR A 1 103 ? 4.357 39.849 13.959 1.00 15.23 103 THR A O 1
ATOM 806 N N . TYR A 1 104 ? 5.641 38.824 15.491 1.00 13.82 104 TYR A N 1
ATOM 807 C CA . TYR A 1 104 ? 4.566 37.922 15.869 1.00 13.61 104 TYR A CA 1
ATOM 808 C C . TYR A 1 104 ? 3.407 38.657 16.533 1.00 15.94 104 TYR A C 1
ATOM 809 O O . TYR A 1 104 ? 2.236 38.360 16.260 1.00 14.42 104 TYR A O 1
ATOM 818 N N . SER A 1 105 ? 3.714 39.608 17.406 1.00 14.19 105 SER A N 1
ATOM 819 C CA . SER A 1 105 ? 2.652 40.356 18.076 1.00 18.57 105 SER A CA 1
ATOM 820 C C . SER A 1 105 ? 1.816 41.113 17.039 1.00 15.34 105 SER A C 1
ATOM 821 O O . SER A 1 105 ? 0.580 41.072 17.066 1.00 14.11 105 SER A O 1
ATOM 824 N N . THR A 1 106 ? 2.488 41.779 16.110 1.00 13.53 106 THR A N 1
ATOM 825 C CA . THR A 1 106 ? 1.785 42.549 15.087 1.00 16.04 106 THR A CA 1
ATOM 826 C C . THR A 1 106 ? 1.013 41.691 14.089 1.00 15.35 106 THR A C 1
ATOM 827 O O . THR A 1 106 ? -0.177 41.921 13.847 1.00 12.25 106 THR A O 1
ATOM 831 N N . ASN A 1 107 ? 1.676 40.689 13.528 1.00 12.75 107 ASN A N 1
ATOM 832 C CA . ASN A 1 107 ? 1.039 39.857 12.514 1.00 14.82 107 ASN A CA 1
ATOM 833 C C . ASN A 1 107 ? 0.082 38.794 13.028 1.00 15.05 107 ASN A C 1
ATOM 834 O O . ASN A 1 107 ? -0.937 38.515 12.389 1.00 14.26 107 ASN A O 1
ATOM 839 N N . VAL A 1 108 ? 0.398 38.195 14.170 1.00 11.91 108 VAL A N 1
ATOM 840 C CA . VAL A 1 108 ? -0.488 37.182 14.726 1.00 13.08 108 VAL A CA 1
ATOM 841 C C . VAL A 1 108 ? -1.524 37.793 15.674 1.00 13.46 108 VAL A C 1
ATOM 842 O O . VAL A 1 108 ? -2.724 37.720 15.398 1.00 12.10 108 VAL A O 1
ATOM 846 N N . MET A 1 109 ? -1.089 38.408 16.774 1.00 12.08 109 MET A N 1
ATOM 847 C CA . MET A 1 109 ? -2.075 38.988 17.692 1.00 13.39 109 MET A CA 1
ATOM 848 C C . MET A 1 109 ? -2.879 40.123 17.058 1.00 14.95 109 MET A C 1
ATOM 849 O O . MET A 1 109 ? -4.067 40.300 17.376 1.00 11.58 109 MET A O 1
ATOM 854 N N . GLY A 1 110 ? -2.247 40.879 16.161 1.00 10.58 110 GLY A N 1
ATOM 855 C CA . GLY A 1 110 ? -2.946 41.959 15.479 1.00 13.26 110 GLY A CA 1
ATOM 856 C C . GLY A 1 110 ? -4.132 41.391 14.711 1.00 15.12 110 GLY A C 1
ATOM 857 O O . GLY A 1 110 ? -5.231 41.955 14.711 1.00 13.16 110 GLY A O 1
ATOM 858 N N . THR A 1 111 ? -3.906 40.264 14.043 1.00 12.09 111 THR A N 1
ATOM 859 C CA . THR A 1 111 ? -4.965 39.602 13.291 1.00 14.71 111 THR A CA 1
ATOM 860 C C . THR A 1 111 ? -6.026 39.075 14.267 1.00 13.56 111 THR A C 1
ATOM 861 O O . THR A 1 111 ? -7.228 39.195 14.011 1.00 12.90 111 THR A O 1
ATOM 865 N N . VAL A 1 112 ? -5.584 38.500 15.385 1.00 12.07 112 VAL A N 1
ATOM 866 C CA . VAL A 1 112 ? -6.510 38.003 16.404 1.00 11.19 112 VAL A CA 1
ATOM 867 C C . VAL A 1 112 ? -7.397 39.150 16.924 1.00 13.15 112 VAL A C 1
ATOM 868 O O . VAL A 1 112 ? -8.624 39.013 17.003 1.00 12.38 112 VAL A O 1
ATOM 872 N N . TYR A 1 113 ? -6.782 40.278 17.268 1.00 9.43 113 TYR A N 1
ATOM 873 C CA . TYR A 1 113 ? -7.535 41.430 17.775 1.00 15.61 113 TYR A CA 1
ATOM 874 C C . TYR A 1 113 ? -8.548 41.959 16.753 1.00 13.59 113 TYR A C 1
ATOM 875 O O . TYR A 1 113 ? -9.652 42.373 17.112 1.00 16.00 113 TYR A O 1
ATOM 884 N N . LEU A 1 114 ? -8.170 41.951 15.481 1.00 12.79 114 LEU A N 1
ATOM 885 C CA . LEU A 1 114 ? -9.062 42.426 14.429 1.00 14.73 114 LEU A CA 1
ATOM 886 C C . LEU A 1 114 ? -10.286 41.521 14.322 1.00 13.91 114 LEU A C 1
ATOM 887 O O . LEU A 1 114 ? -11.427 41.993 14.317 1.00 15.78 114 LEU A O 1
ATOM 892 N N . LEU A 1 115 ? -10.046 40.218 14.229 1.00 12.99 115 LEU A N 1
ATOM 893 C CA . LEU A 1 115 ? -11.133 39.249 14.123 1.00 15.88 115 LEU A CA 1
ATOM 894 C C . LEU A 1 115 ? -12.029 39.259 15.364 1.00 13.72 115 LEU A C 1
ATOM 895 O O . LEU A 1 115 ? -13.250 39.114 15.255 1.00 14.06 115 LEU A O 1
ATOM 900 N N . GLU A 1 116 ? -11.430 39.430 16.539 1.00 14.20 116 GLU A N 1
ATOM 901 C CA . GLU A 1 116 ? -12.195 39.484 17.785 1.00 14.48 116 GLU A CA 1
ATOM 902 C C . GLU A 1 116 ? -13.109 40.715 17.773 1.00 16.58 116 GLU A C 1
ATOM 903 O O . GLU A 1 116 ? -14.271 40.646 18.179 1.00 15.56 116 GLU A O 1
ATOM 909 N N . ALA A 1 117 ? -12.585 41.843 17.302 1.00 15.30 117 ALA A N 1
ATOM 910 C CA . ALA A 1 117 ? -13.375 43.069 17.232 1.00 15.15 117 ALA A CA 1
ATOM 911 C C . ALA A 1 117 ? -14.571 42.864 16.307 1.00 17.58 117 ALA A C 1
ATOM 912 O O . ALA A 1 117 ? -15.700 43.245 16.631 1.00 15.56 117 ALA A O 1
ATOM 914 N N . ILE A 1 118 ? -14.313 42.261 15.153 1.00 16.55 118 ILE A N 1
ATOM 915 C CA . ILE A 1 118 ? -15.356 41.998 14.169 1.00 16.61 118 ILE A CA 1
ATOM 916 C C . ILE A 1 118 ? -16.417 41.081 14.754 1.00 17.95 118 ILE A C 1
ATOM 917 O O . ILE A 1 118 ? -17.618 41.284 14.548 1.00 16.95 118 ILE A O 1
ATOM 922 N N . ARG A 1 119 ? -15.962 40.076 15.492 1.00 16.78 119 ARG A N 1
ATOM 923 C CA . ARG A 1 119 ? -16.843 39.109 16.129 1.00 20.72 119 ARG A CA 1
ATOM 924 C C . ARG A 1 119 ? -17.842 39.792 17.068 1.00 21.38 119 ARG A C 1
ATOM 925 O O . ARG A 1 119 ? -19.038 39.491 17.050 1.00 21.16 119 ARG A O 1
ATOM 933 N N . HIS A 1 120 ? -17.351 40.722 17.878 1.00 21.48 120 HIS A N 1
ATOM 934 C CA . HIS A 1 120 ? -18.209 41.411 18.836 1.00 26.67 120 HIS A CA 1
ATOM 935 C C . HIS A 1 120 ? -19.028 42.581 18.298 1.00 24.33 120 HIS A C 1
ATOM 936 O O . HIS A 1 120 ? -20.178 42.774 18.704 1.00 22.10 120 HIS A O 1
ATOM 943 N N . VAL A 1 121 ? -18.452 43.357 17.387 1.00 20.43 121 VAL A N 1
ATOM 944 C CA . VAL A 1 121 ? -19.167 44.496 16.827 1.00 22.77 121 VAL A CA 1
ATOM 945 C C . VAL A 1 121 ? -20.357 44.043 15.985 1.00 22.58 121 VAL A C 1
ATOM 946 O O . VAL A 1 121 ? -21.439 44.634 16.058 1.00 21.65 121 VAL A O 1
ATOM 950 N N . GLY A 1 122 ? -20.153 42.991 15.196 1.00 19.85 122 GLY A N 1
ATOM 951 C CA . GLY A 1 122 ? -21.211 42.472 14.348 1.00 22.72 122 GLY A CA 1
ATOM 952 C C . GLY A 1 122 ? -21.487 43.343 13.134 1.00 22.45 122 GLY A C 1
ATOM 953 O O . GLY A 1 122 ? -20.968 44.454 13.027 1.00 21.63 122 GLY A O 1
ATOM 954 N N . GLY A 1 123 ? -22.298 42.834 12.214 1.00 21.73 123 GLY A N 1
ATOM 955 C CA . GLY A 1 123 ? -22.647 43.593 11.028 1.00 21.12 123 GLY A CA 1
ATOM 956 C C . GLY A 1 123 ? -21.656 43.528 9.879 1.00 19.69 123 GLY A C 1
ATOM 957 O O . GLY A 1 123 ? -21.970 43.963 8.771 1.00 21.24 123 GLY A O 1
ATOM 958 N N . VAL A 1 124 ? -20.459 43.001 10.123 1.00 19.06 124 VAL A N 1
ATOM 959 C CA . VAL A 1 124 ? -19.476 42.909 9.053 1.00 16.81 124 VAL A CA 1
ATOM 960 C C . VAL A 1 124 ? -19.864 41.758 8.131 1.00 16.43 124 VAL A C 1
ATOM 961 O O . VAL A 1 124 ? -20.018 40.627 8.575 1.00 18.41 124 VAL A O 1
ATOM 965 N N . LYS A 1 125 ? -20.022 42.059 6.846 1.00 16.82 125 LYS A N 1
ATOM 966 C CA . LYS A 1 125 ? -20.425 41.063 5.856 1.00 18.71 125 LYS A CA 1
ATOM 967 C C . LYS A 1 125 ? -19.254 40.372 5.165 1.00 15.98 125 LYS A C 1
ATOM 968 O O . LYS A 1 125 ? -19.327 39.184 4.848 1.00 16.75 125 LYS A O 1
ATOM 974 N N . ALA A 1 126 ? -18.177 41.113 4.927 1.00 14.72 126 ALA A N 1
ATOM 975 C CA . ALA A 1 126 ? -17.013 40.543 4.254 1.00 15.09 126 ALA A CA 1
ATOM 976 C C . ALA A 1 126 ? -15.702 40.966 4.898 1.00 15.26 126 ALA A C 1
ATOM 977 O O . ALA A 1 126 ? -15.490 42.149 5.189 1.00 15.87 126 ALA A O 1
ATOM 979 N N . VAL A 1 127 ? -14.830 39.990 5.124 1.00 13.34 127 VAL A N 1
ATOM 980 C CA . VAL A 1 127 ? -13.520 40.251 5.714 1.00 14.56 127 VAL A CA 1
ATOM 981 C C . VAL A 1 127 ? -12.459 39.650 4.804 1.00 12.56 127 VAL A C 1
ATOM 982 O O . VAL A 1 127 ? -12.496 38.458 4.485 1.00 14.77 127 VAL A O 1
ATOM 986 N N . VAL A 1 128 ? -11.524 40.483 4.370 1.00 14.45 128 VAL A N 1
ATOM 987 C CA . VAL A 1 128 ? -10.443 40.030 3.515 1.00 12.96 128 VAL A CA 1
ATOM 988 C C . VAL A 1 128 ? -9.141 40.280 4.268 1.00 13.24 128 VAL A C 1
ATOM 989 O O . VAL A 1 128 ? -8.699 41.424 4.441 1.00 13.14 128 VAL A O 1
ATOM 993 N N . ASN A 1 129 ? -8.541 39.196 4.736 1.00 13.98 129 ASN A N 1
ATOM 994 C CA . ASN A 1 129 ? -7.310 39.295 5.492 1.00 16.12 129 ASN A CA 1
ATOM 995 C C . ASN A 1 129 ? -6.107 39.023 4.603 1.00 13.05 129 ASN A C 1
ATOM 996 O O . ASN A 1 129 ? -5.943 37.920 4.082 1.00 10.81 129 ASN A O 1
ATOM 1001 N N . ILE A 1 130 ? -5.285 40.053 4.426 1.00 11.65 130 ILE A N 1
ATOM 1002 C CA . ILE A 1 130 ? -4.079 39.952 3.619 1.00 14.55 130 ILE A CA 1
ATOM 1003 C C . ILE A 1 130 ? -2.970 39.302 4.443 1.00 16.14 130 ILE A C 1
ATOM 1004 O O . ILE A 1 130 ? -2.530 39.845 5.464 1.00 13.75 130 ILE A O 1
ATOM 1009 N N . THR A 1 131 ? -2.530 38.130 4.006 1.00 13.26 131 THR A N 1
ATOM 1010 C CA . THR A 1 131 ? -1.456 37.446 4.698 1.00 15.92 131 THR A CA 1
ATOM 1011 C C . THR A 1 131 ? -0.195 37.624 3.851 1.00 15.59 131 THR A C 1
ATOM 1012 O O . THR A 1 131 ? 0.403 38.708 3.862 1.00 14.10 131 THR A O 1
ATOM 1016 N N . SER A 1 132 ? 0.200 36.604 3.100 1.00 14.10 132 SER A N 1
ATOM 1017 C CA . SER A 1 132 ? 1.391 36.726 2.259 1.00 15.57 132 SER A CA 1
ATOM 1018 C C . SER A 1 132 ? 1.583 35.499 1.384 1.00 14.25 132 SER A C 1
ATOM 1019 O O . SER A 1 132 ? 1.044 34.435 1.681 1.00 14.40 132 SER A O 1
ATOM 1022 N N . ASP A 1 133 ? 2.336 35.649 0.300 1.00 13.21 133 ASP A N 1
ATOM 1023 C CA . ASP A 1 133 ? 2.622 34.502 -0.552 1.00 16.94 133 ASP A CA 1
ATOM 1024 C C . ASP A 1 133 ? 3.593 33.605 0.230 1.00 14.70 133 ASP A C 1
ATOM 1025 O O . ASP A 1 133 ? 3.728 32.416 -0.051 1.00 15.06 133 ASP A O 1
ATOM 1030 N N . LYS A 1 134 ? 4.234 34.169 1.252 1.00 14.27 134 LYS A N 1
ATOM 1031 C CA . LYS A 1 134 ? 5.184 33.405 2.057 1.00 16.93 134 LYS A CA 1
ATOM 1032 C C . LYS A 1 134 ? 4.586 32.651 3.244 1.00 16.51 134 LYS A C 1
ATOM 1033 O O . LYS A 1 134 ? 5.323 32.184 4.115 1.00 18.14 134 LYS A O 1
ATOM 1039 N N . CYS A 1 135 ? 3.260 32.529 3.292 1.00 13.26 135 CYS A N 1
ATOM 1040 C CA . CYS A 1 135 ? 2.633 31.801 4.388 1.00 13.90 135 CYS A CA 1
ATOM 1041 C C . CYS A 1 135 ? 2.801 30.290 4.220 1.00 14.17 135 CYS A C 1
ATOM 1042 O O . CYS A 1 135 ? 2.627 29.538 5.176 1.00 16.84 135 CYS A O 1
ATOM 1045 N N . TYR A 1 136 ? 3.150 29.851 3.015 1.00 13.91 136 TYR A N 1
ATOM 1046 C CA . TYR A 1 136 ? 3.307 28.420 2.741 1.00 14.37 136 TYR A CA 1
ATOM 1047 C C . TYR A 1 136 ? 4.607 27.808 3.236 1.00 16.94 136 TYR A C 1
ATOM 1048 O O . TYR A 1 136 ? 5.679 28.406 3.113 1.00 17.02 136 TYR A O 1
ATOM 1057 N N . ASP A 1 137 ? 4.502 26.605 3.789 1.00 17.12 137 ASP A N 1
ATOM 1058 C CA . ASP A 1 137 ? 5.677 25.872 4.239 1.00 21.63 137 ASP A CA 1
ATOM 1059 C C . ASP A 1 137 ? 6.493 25.754 2.952 1.00 19.44 137 ASP A C 1
ATOM 1060 O O . ASP A 1 137 ? 6.018 25.218 1.958 1.00 19.51 137 ASP A O 1
ATOM 1065 N N . ASN A 1 138 ? 7.712 26.275 2.976 1.00 20.68 138 ASN A N 1
ATOM 1066 C CA . ASN A 1 138 ? 8.560 26.287 1.792 1.00 22.87 138 ASN A CA 1
ATOM 1067 C C . ASN A 1 138 ? 9.241 24.961 1.465 1.00 24.32 138 ASN A C 1
ATOM 1068 O O . ASN A 1 138 ? 10.121 24.499 2.193 1.00 24.18 138 ASN A O 1
ATOM 1073 N N . LYS A 1 139 ? 8.828 24.357 0.358 1.00 24.83 139 LYS A N 1
ATOM 1074 C CA . LYS A 1 139 ? 9.406 23.098 -0.094 1.00 27.65 139 LYS A CA 1
ATOM 1075 C C . LYS A 1 139 ? 10.637 23.390 -0.941 1.00 27.89 139 LYS A C 1
ATOM 1076 O O . LYS A 1 139 ? 11.400 22.486 -1.280 1.00 29.13 139 LYS A O 1
ATOM 1082 N N . GLU A 1 140 ? 10.822 24.659 -1.284 1.00 31.38 140 GLU A N 1
ATOM 1083 C CA . GLU A 1 140 ? 11.956 25.071 -2.097 1.00 37.07 140 GLU A CA 1
ATOM 1084 C C . GLU A 1 140 ? 12.003 24.289 -3.404 1.00 32.34 140 GLU A C 1
ATOM 1085 O O . GLU A 1 140 ? 13.036 23.719 -3.770 1.00 29.75 140 GLU A O 1
ATOM 1091 N N . TRP A 1 141 ? 10.872 24.261 -4.103 1.00 25.98 141 TRP A N 1
ATOM 1092 C CA . TRP A 1 141 ? 10.785 23.560 -5.375 1.00 22.41 141 TRP A CA 1
ATOM 1093 C C . TRP A 1 141 ? 10.333 24.501 -6.487 1.00 22.79 141 TRP A C 1
ATOM 1094 O O . TRP A 1 141 ? 10.092 25.694 -6.262 1.00 20.51 141 TRP A O 1
ATOM 1105 N N . ILE A 1 142 ? 10.200 23.950 -7.684 1.00 20.61 142 ILE A N 1
ATOM 1106 C CA . ILE A 1 142 ? 9.818 24.728 -8.854 1.00 25.97 142 ILE A CA 1
ATOM 1107 C C . ILE A 1 142 ? 8.329 25.003 -9.045 1.00 22.14 142 ILE A C 1
ATOM 1108 O O . ILE A 1 142 ? 7.974 25.863 -9.848 1.00 23.59 142 ILE A O 1
ATOM 1113 N N . TRP A 1 143 ? 7.466 24.292 -8.320 1.00 20.04 143 TRP A N 1
ATOM 1114 C CA . TRP A 1 143 ? 6.019 24.439 -8.487 1.00 18.49 143 TRP A CA 1
ATOM 1115 C C . TRP A 1 143 ? 5.305 25.522 -7.680 1.00 18.49 143 TRP A C 1
ATOM 1116 O O . TRP A 1 143 ? 5.681 25.826 -6.547 1.00 18.03 143 TRP A O 1
ATOM 1127 N N . GLY A 1 144 ? 4.261 26.093 -8.276 1.00 16.96 144 GLY A N 1
ATOM 1128 C CA . GLY A 1 144 ? 3.488 27.120 -7.601 1.00 18.03 144 GLY A CA 1
ATOM 1129 C C . GLY A 1 144 ? 2.611 26.455 -6.561 1.00 17.28 144 GLY A C 1
ATOM 1130 O O . GLY A 1 144 ? 2.036 25.393 -6.815 1.00 17.78 144 GLY A O 1
ATOM 1131 N N . TYR A 1 145 ? 2.502 27.069 -5.390 1.00 16.51 145 TYR A N 1
ATOM 1132 C CA . TYR A 1 145 ? 1.706 26.496 -4.315 1.00 17.34 145 TYR A CA 1
ATOM 1133 C C . TYR A 1 145 ? 0.208 26.594 -4.525 1.00 15.15 145 TYR A C 1
ATOM 1134 O O . TYR A 1 145 ? -0.294 27.576 -5.062 1.00 16.37 145 TYR A O 1
ATOM 1143 N N . ARG A 1 146 ? -0.494 25.554 -4.092 1.00 16.21 146 ARG A N 1
ATOM 1144 C CA . ARG A 1 146 ? -1.942 25.483 -4.209 1.00 15.95 146 ARG A CA 1
ATOM 1145 C C . ARG A 1 146 ? -2.509 25.830 -2.825 1.00 15.60 146 ARG A C 1
ATOM 1146 O O . ARG A 1 146 ? -1.856 25.597 -1.812 1.00 14.92 146 ARG A O 1
ATOM 1154 N N . GLU A 1 147 ? -3.707 26.404 -2.782 1.00 14.17 147 GLU A N 1
ATOM 1155 C CA . GLU A 1 147 ? -4.293 26.830 -1.510 1.00 17.13 147 GLU A CA 1
ATOM 1156 C C . GLU A 1 147 ? -4.485 25.775 -0.426 1.00 16.72 147 GLU A C 1
ATOM 1157 O O . GLU A 1 147 ? -4.577 26.111 0.750 1.00 18.89 147 GLU A O 1
ATOM 1163 N N . ASN A 1 148 ? -4.528 24.505 -0.812 1.00 17.60 148 ASN A N 1
ATOM 1164 C CA . ASN A 1 148 ? -4.723 23.429 0.152 1.00 19.59 148 ASN A CA 1
ATOM 1165 C C . ASN A 1 148 ? -3.423 22.885 0.741 1.00 17.65 148 ASN A C 1
ATOM 1166 O O . ASN A 1 148 ? -3.449 21.910 1.484 1.00 17.82 148 ASN A O 1
ATOM 1171 N N . GLU A 1 149 ? -2.292 23.512 0.428 1.00 16.02 149 GLU A N 1
ATOM 1172 C CA . GLU A 1 149 ? -1.018 23.027 0.955 1.00 16.62 149 GLU A CA 1
ATOM 1173 C C . GLU A 1 149 ? -0.655 23.641 2.314 1.00 16.60 149 GLU A C 1
ATOM 1174 O O . GLU A 1 149 ? -1.205 24.669 2.715 1.00 14.61 149 GLU A O 1
ATOM 1180 N N . ALA A 1 150 ? 0.264 22.983 3.014 1.00 14.93 150 ALA A N 1
ATOM 1181 C CA . ALA A 1 150 ? 0.686 23.363 4.358 1.00 16.12 150 ALA A CA 1
ATOM 1182 C C . ALA A 1 150 ? 1.216 24.764 4.599 1.00 15.01 150 ALA A C 1
ATOM 1183 O O . ALA A 1 150 ? 1.960 25.317 3.790 1.00 15.06 150 ALA A O 1
ATOM 1185 N N . MET A 1 151 ? 0.828 25.316 5.747 1.00 15.79 151 MET A N 1
ATOM 1186 C CA . MET A 1 151 ? 1.262 26.645 6.166 1.00 15.89 151 MET A CA 1
ATOM 1187 C C . MET A 1 151 ? 2.572 26.485 6.932 1.00 16.18 151 MET A C 1
ATOM 1188 O O . MET A 1 151 ? 2.839 25.430 7.505 1.00 16.35 151 MET A O 1
ATOM 1193 N N . GLY A 1 152 ? 3.386 27.534 6.937 1.00 16.60 152 GLY A N 1
ATOM 1194 C CA . GLY A 1 152 ? 4.653 27.473 7.633 1.00 17.56 152 GLY A CA 1
ATOM 1195 C C . GLY A 1 152 ? 5.415 28.772 7.494 1.00 19.78 152 GLY A C 1
ATOM 1196 O O . GLY A 1 152 ? 4.841 29.854 7.652 1.00 17.06 152 GLY A O 1
ATOM 1197 N N . GLY A 1 153 ? 6.705 28.662 7.189 1.00 18.69 153 GLY A N 1
ATOM 1198 C CA . GLY A 1 153 ? 7.538 29.838 7.039 1.00 19.50 153 GLY A CA 1
ATOM 1199 C C . GLY A 1 153 ? 8.834 29.673 7.810 1.00 19.92 153 GLY A C 1
ATOM 1200 O O . GLY A 1 153 ? 8.825 29.308 8.986 1.00 20.04 153 GLY A O 1
ATOM 1201 N N . TYR A 1 154 ? 9.949 29.951 7.149 1.00 22.29 154 TYR A N 1
ATOM 1202 C CA . TYR A 1 154 ? 11.275 29.828 7.750 1.00 25.31 154 TYR A CA 1
ATOM 1203 C C . TYR A 1 154 ? 11.568 30.976 8.722 1.00 21.04 154 TYR A C 1
ATOM 1204 O O . TYR A 1 154 ? 11.794 30.749 9.913 1.00 19.72 154 TYR A O 1
ATOM 1213 N N . ASP A 1 155 ? 11.564 32.204 8.202 1.00 18.44 155 ASP A N 1
ATOM 1214 C CA . ASP A 1 155 ? 11.837 33.396 9.000 1.00 19.00 155 ASP A CA 1
ATOM 1215 C C . ASP A 1 155 ? 10.596 33.801 9.790 1.00 17.15 155 ASP A C 1
ATOM 1216 O O . ASP A 1 155 ? 9.485 33.397 9.454 1.00 15.31 155 ASP A O 1
ATOM 1221 N N . PRO A 1 156 ? 10.770 34.614 10.847 1.00 17.39 156 PRO A N 1
ATOM 1222 C CA . PRO A 1 156 ? 9.652 35.070 11.678 1.00 17.30 156 PRO A CA 1
ATOM 1223 C C . PRO A 1 156 ? 8.518 35.736 10.901 1.00 15.21 156 PRO A C 1
ATOM 1224 O O . PRO A 1 156 ? 7.341 35.523 11.222 1.00 16.36 156 PRO A O 1
ATOM 1228 N N . TYR A 1 157 ? 8.857 36.543 9.894 1.00 14.06 157 TYR A N 1
ATOM 1229 C CA . TYR A 1 157 ? 7.826 37.212 9.097 1.00 15.31 157 TYR A CA 1
ATOM 1230 C C . TYR A 1 157 ? 6.974 36.174 8.362 1.00 16.19 157 TYR A C 1
ATOM 1231 O O . TYR A 1 157 ? 5.744 36.140 8.508 1.00 14.93 157 TYR A O 1
ATOM 1240 N N . SER A 1 158 ? 7.632 35.340 7.564 1.00 14.25 158 SER A N 1
ATOM 1241 C CA . SER A 1 158 ? 6.937 34.312 6.795 1.00 14.18 158 SER A CA 1
ATOM 1242 C C . SER A 1 158 ? 6.120 33.427 7.726 1.00 16.42 158 SER A C 1
ATOM 1243 O O . SER A 1 158 ? 4.932 33.146 7.478 1.00 12.71 158 SER A O 1
ATOM 1246 N N . ASN A 1 159 ? 6.751 32.996 8.813 1.00 12.47 159 ASN A N 1
ATOM 1247 C CA . ASN A 1 159 ? 6.081 32.132 9.773 1.00 15.01 159 ASN A CA 1
ATOM 1248 C C . ASN A 1 159 ? 4.890 32.812 10.455 1.00 14.32 159 ASN A C 1
ATOM 1249 O O . ASN A 1 159 ? 3.859 32.174 10.702 1.00 12.48 159 ASN A O 1
ATOM 1254 N N . SER A 1 160 ? 5.022 34.100 10.754 1.00 11.33 160 SER A N 1
ATOM 1255 C CA . SER A 1 160 ? 3.928 34.823 11.392 1.00 13.56 160 SER A CA 1
ATOM 1256 C C . SER A 1 160 ? 2.731 34.883 10.452 1.00 13.07 160 SER A C 1
ATOM 1257 O O . SER A 1 160 ? 1.597 34.921 10.910 1.00 12.11 160 SER A O 1
ATOM 1260 N N . LYS A 1 161 ? 2.987 34.904 9.144 1.00 12.66 161 LYS A N 1
ATOM 1261 C CA . LYS A 1 161 ? 1.906 34.949 8.158 1.00 11.80 161 LYS A CA 1
ATOM 1262 C C . LYS A 1 161 ? 1.245 33.575 8.075 1.00 14.91 161 LYS A C 1
ATOM 1263 O O . LYS A 1 161 ? 0.026 33.460 7.851 1.00 10.92 161 LYS A O 1
ATOM 1269 N N . GLY A 1 162 ? 2.051 32.531 8.256 1.00 9.61 162 GLY A N 1
ATOM 1270 C CA . GLY A 1 162 ? 1.517 31.183 8.271 1.00 12.05 162 GLY A CA 1
ATOM 1271 C C . GLY A 1 162 ? 0.609 31.079 9.491 1.00 12.46 162 GLY A C 1
ATOM 1272 O O . GLY A 1 162 ? -0.473 30.484 9.430 1.00 13.15 162 GLY A O 1
ATOM 1273 N N . CYS A 1 163 ? 1.037 31.667 10.608 1.00 10.41 163 CYS A N 1
ATOM 1274 C CA . CYS A 1 163 ? 0.224 31.653 11.816 1.00 11.11 163 CYS A CA 1
ATOM 1275 C C . CYS A 1 163 ? -1.065 32.449 11.615 1.00 10.92 163 CYS A C 1
ATOM 1276 O O . CYS A 1 163 ? -2.131 32.033 12.092 1.00 12.47 163 CYS A O 1
ATOM 1279 N N . ALA A 1 164 ? -0.967 33.587 10.928 1.00 12.04 164 ALA A N 1
ATOM 1280 C CA . ALA A 1 164 ? -2.145 34.428 10.672 1.00 11.64 164 ALA A CA 1
ATOM 1281 C C . ALA A 1 164 ? -3.189 33.639 9.883 1.00 12.74 164 ALA A C 1
ATOM 1282 O O . ALA A 1 164 ? -4.399 33.819 10.078 1.00 9.82 164 ALA A O 1
ATOM 1284 N N . GLU A 1 165 ? -2.721 32.773 8.986 1.00 10.42 165 GLU A N 1
ATOM 1285 C CA . GLU A 1 165 ? -3.616 31.936 8.193 1.00 11.39 165 GLU A CA 1
ATOM 1286 C C . GLU A 1 165 ? -4.332 30.970 9.140 1.00 13.53 165 GLU A C 1
ATOM 1287 O O . GLU A 1 165 ? -5.553 30.822 9.078 1.00 12.55 165 GLU A O 1
ATOM 1293 N N . LEU A 1 166 ? -3.577 30.320 10.023 1.00 11.10 166 LEU A N 1
ATOM 1294 C CA . LEU A 1 166 ? -4.176 29.400 10.984 1.00 13.85 166 LEU A CA 1
ATOM 1295 C C . LEU A 1 166 ? -5.216 30.126 11.847 1.00 13.77 166 LEU A C 1
ATOM 1296 O O . LEU A 1 166 ? -6.337 29.643 12.015 1.00 12.11 166 LEU A O 1
ATOM 1301 N N . VAL A 1 167 ? -4.848 31.292 12.372 1.00 13.00 167 VAL A N 1
ATOM 1302 C CA . VAL A 1 167 ? -5.748 32.085 13.205 1.00 11.29 167 VAL A CA 1
ATOM 1303 C C . VAL A 1 167 ? -7.063 32.374 12.481 1.00 14.37 167 VAL A C 1
ATOM 1304 O O . VAL A 1 167 ? -8.141 32.196 13.043 1.00 11.64 167 VAL A O 1
ATOM 1308 N N . THR A 1 168 ? -6.965 32.829 11.238 1.00 11.87 168 THR A N 1
ATOM 1309 C CA . THR A 1 168 ? -8.155 33.151 10.466 1.00 15.30 168 THR A CA 1
ATOM 1310 C C . THR A 1 168 ? -9.013 31.907 10.258 1.00 14.20 168 THR A C 1
ATOM 1311 O O . THR A 1 168 ? -10.238 31.972 10.351 1.00 13.46 168 THR A O 1
ATOM 1315 N N . SER A 1 169 ? -8.371 30.779 9.971 1.00 14.23 169 SER A N 1
ATOM 1316 C CA . SER A 1 169 ? -9.083 29.523 9.776 1.00 16.94 169 SER A CA 1
ATOM 1317 C C . SER A 1 169 ? -9.869 29.129 11.034 1.00 14.41 169 SER A C 1
ATOM 1318 O O . SER A 1 169 ? -11.034 28.739 10.948 1.00 15.54 169 SER A O 1
ATOM 1321 N N . SER A 1 170 ? -9.237 29.227 12.201 1.00 14.28 170 SER A N 1
ATOM 1322 C CA . SER A 1 170 ? -9.906 28.859 13.445 1.00 14.11 170 SER A CA 1
ATOM 1323 C C . SER A 1 170 ? -11.032 29.824 13.795 1.00 16.91 170 SER A C 1
ATOM 1324 O O . SER A 1 170 ? -12.106 29.395 14.216 1.00 12.89 170 SER A O 1
ATOM 1327 N N . TYR A 1 171 ? -10.795 31.123 13.628 1.00 12.58 171 TYR A N 1
ATOM 1328 C CA . TYR A 1 171 ? -11.835 32.095 13.941 1.00 16.26 171 TYR A CA 1
ATOM 1329 C C . TYR A 1 171 ? -13.050 31.855 13.049 1.00 17.29 171 TYR A C 1
ATOM 1330 O O . TYR A 1 171 ? -14.195 31.922 13.510 1.00 17.50 171 TYR A O 1
ATOM 1339 N N . ARG A 1 172 ? -12.799 31.568 11.775 1.00 16.81 172 ARG A N 1
ATOM 1340 C CA . ARG A 1 172 ? -13.886 31.305 10.840 1.00 15.55 172 ARG A CA 1
ATOM 1341 C C . ARG A 1 172 ? -14.668 30.065 11.258 1.00 16.45 172 ARG A C 1
ATOM 1342 O O . ARG A 1 172 ? -15.902 30.096 11.330 1.00 16.13 172 ARG A O 1
ATOM 1350 N N . ASN A 1 173 ? -13.950 28.981 11.532 1.00 18.38 173 ASN A N 1
ATOM 1351 C CA . ASN A 1 173 ? -14.574 27.722 11.937 1.00 20.95 173 ASN A CA 1
ATOM 1352 C C . ASN A 1 173 ? -15.331 27.820 13.251 1.00 20.83 173 ASN A C 1
ATOM 1353 O O . ASN A 1 173 ? -16.406 27.233 13.400 1.00 19.40 173 ASN A O 1
ATOM 1358 N N . SER A 1 174 ? -14.768 28.563 14.197 1.00 17.62 174 SER A N 1
ATOM 1359 C CA . SER A 1 174 ? -15.360 28.705 15.520 1.00 19.08 174 SER A CA 1
ATOM 1360 C C . SER A 1 174 ? -16.426 29.786 15.660 1.00 20.09 174 SER A C 1
ATOM 1361 O O . SER A 1 174 ? -17.432 29.580 16.342 1.00 17.36 174 SER A O 1
ATOM 1364 N N . PHE A 1 175 ? -16.217 30.931 15.016 1.00 16.77 175 PHE A N 1
ATOM 1365 C CA . PHE A 1 175 ? -17.149 32.042 15.169 1.00 18.55 175 PHE A CA 1
ATOM 1366 C C . PHE A 1 175 ? -17.858 32.566 13.923 1.00 19.10 175 PHE A C 1
ATOM 1367 O O . PHE A 1 175 ? -18.858 33.275 14.036 1.00 18.84 175 PHE A O 1
ATOM 1375 N N . PHE A 1 176 ? -17.351 32.236 12.742 1.00 17.99 176 PHE A N 1
ATOM 1376 C CA . PHE A 1 176 ? -17.973 32.693 11.496 1.00 19.10 176 PHE A CA 1
ATOM 1377 C C . PHE A 1 176 ? -18.166 31.495 10.579 1.00 20.28 176 PHE A C 1
ATOM 1378 O O . PHE A 1 176 ? -17.926 31.565 9.376 1.00 19.02 176 PHE A O 1
ATOM 1386 N N . ASN A 1 177 ? -18.623 30.395 11.149 1.00 22.96 177 ASN A N 1
ATOM 1387 C CA . ASN A 1 177 ? -18.780 29.191 10.376 1.00 25.28 177 ASN A CA 1
ATOM 1388 C C . ASN A 1 177 ? -19.797 29.290 9.243 1.00 28.99 177 ASN A C 1
ATOM 1389 O O . ASN A 1 177 ? -20.932 29.716 9.441 1.00 27.64 177 ASN A O 1
ATOM 1394 N N . PRO A 1 178 ? -19.385 28.911 8.025 1.00 33.14 178 PRO A N 1
ATOM 1395 C CA . PRO A 1 178 ? -20.284 28.962 6.870 1.00 37.63 178 PRO A CA 1
ATOM 1396 C C . PRO A 1 178 ? -21.605 28.245 7.158 1.00 38.25 178 PRO A C 1
ATOM 1397 O O . PRO A 1 178 ? -22.627 28.541 6.543 1.00 36.12 178 PRO A O 1
ATOM 1401 N N . ALA A 1 179 ? -21.570 27.314 8.109 1.00 37.26 179 ALA A N 1
ATOM 1402 C CA . ALA A 1 179 ? -22.745 26.534 8.494 1.00 39.58 179 ALA A CA 1
ATOM 1403 C C . ALA A 1 179 ? -23.837 27.381 9.132 1.00 38.66 179 ALA A C 1
ATOM 1404 O O . ALA A 1 179 ? -25.021 27.050 9.046 1.00 41.98 179 ALA A O 1
ATOM 1406 N N . ASN A 1 180 ? -23.445 28.461 9.797 1.00 41.28 180 ASN A N 1
ATOM 1407 C CA . ASN A 1 180 ? -24.429 29.325 10.423 1.00 39.96 180 ASN A CA 1
ATOM 1408 C C . ASN A 1 180 ? -24.289 30.753 9.925 1.00 33.70 180 ASN A C 1
ATOM 1409 O O . ASN A 1 180 ? -24.541 31.712 10.654 1.00 30.23 180 ASN A O 1
ATOM 1414 N N . TYR A 1 181 ? -23.882 30.875 8.665 1.00 29.84 181 TYR A N 1
ATOM 1415 C CA . TYR A 1 181 ? -23.721 32.173 8.025 1.00 30.98 181 TYR A CA 1
ATOM 1416 C C . TYR A 1 181 ? -25.037 32.944 8.125 1.00 34.25 181 TYR A C 1
ATOM 1417 O O . TYR A 1 181 ? -25.044 34.171 8.231 1.00 31.41 181 TYR A O 1
ATOM 1426 N N . GLY A 1 182 ? -26.149 32.212 8.085 1.00 35.39 182 GLY A N 1
ATOM 1427 C CA . GLY A 1 182 ? -27.455 32.840 8.172 1.00 40.75 182 GLY A CA 1
ATOM 1428 C C . GLY A 1 182 ? -27.654 33.579 9.482 1.00 43.74 182 GLY A C 1
ATOM 1429 O O . GLY A 1 182 ? -28.572 34.391 9.611 1.00 45.04 182 GLY A O 1
ATOM 1430 N N . GLN A 1 183 ? -26.789 33.295 10.454 1.00 46.15 183 GLN A N 1
ATOM 1431 C CA . GLN A 1 183 ? -26.853 33.926 11.769 1.00 45.62 183 GLN A CA 1
ATOM 1432 C C . GLN A 1 183 ? -25.933 35.138 11.857 1.00 40.12 183 GLN A C 1
ATOM 1433 O O . GLN A 1 183 ? -26.395 36.275 11.963 1.00 40.25 183 GLN A O 1
ATOM 1439 N N . HIS A 1 184 ? -24.627 34.886 11.810 1.00 35.11 184 HIS A N 1
ATOM 1440 C CA . HIS A 1 184 ? -23.638 35.955 11.910 1.00 28.84 184 HIS A CA 1
ATOM 1441 C C . HIS A 1 184 ? -23.522 36.794 10.639 1.00 23.31 184 HIS A C 1
ATOM 1442 O O . HIS A 1 184 ? -23.269 37.999 10.709 1.00 22.22 184 HIS A O 1
ATOM 1449 N N . GLY A 1 185 ? -23.696 36.149 9.488 1.00 20.97 185 GLY A N 1
ATOM 1450 C CA . GLY A 1 185 ? -23.609 36.835 8.206 1.00 21.29 185 GLY A CA 1
ATOM 1451 C C . GLY A 1 185 ? -22.231 37.340 7.793 1.00 20.18 185 GLY A C 1
ATOM 1452 O O . GLY A 1 185 ? -22.119 38.204 6.922 1.00 18.96 185 GLY A O 1
ATOM 1453 N N . THR A 1 186 ? -21.176 36.797 8.388 1.00 18.84 186 THR A N 1
ATOM 1454 C CA . THR A 1 186 ? -19.820 37.245 8.073 1.00 18.40 186 THR A CA 1
ATOM 1455 C C . THR A 1 186 ? -19.047 36.218 7.256 1.00 16.44 186 THR A C 1
ATOM 1456 O O . THR A 1 186 ? -18.888 35.082 7.684 1.00 18.75 186 THR A O 1
ATOM 1460 N N . ALA A 1 187 ? -18.581 36.630 6.077 1.00 16.52 187 ALA A N 1
ATOM 1461 C CA . ALA A 1 187 ? -17.825 35.764 5.180 1.00 17.08 187 ALA A CA 1
ATOM 1462 C C . ALA A 1 187 ? -16.357 36.186 5.277 1.00 15.84 187 ALA A C 1
ATOM 1463 O O . ALA A 1 187 ? -15.990 37.273 4.830 1.00 15.54 187 ALA A O 1
ATOM 1465 N N . VAL A 1 188 ? -15.531 35.315 5.854 1.00 14.94 188 VAL A N 1
ATOM 1466 C CA . VAL A 1 188 ? -14.114 35.613 6.076 1.00 15.68 188 VAL A CA 1
ATOM 1467 C C . VAL A 1 188 ? -13.158 34.846 5.172 1.00 14.25 188 VAL A C 1
ATOM 1468 O O . VAL A 1 188 ? -13.227 33.616 5.073 1.00 15.28 188 VAL A O 1
ATOM 1472 N N . ALA A 1 189 ? -12.250 35.574 4.525 1.00 13.16 189 ALA A N 1
ATOM 1473 C CA . ALA A 1 189 ? -11.281 34.953 3.633 1.00 14.86 189 ALA A CA 1
ATOM 1474 C C . ALA A 1 189 ? -9.870 35.508 3.831 1.00 13.79 189 ALA A C 1
ATOM 1475 O O . ALA A 1 189 ? -9.675 36.549 4.466 1.00 13.35 189 ALA A O 1
ATOM 1477 N N . THR A 1 190 ? -8.883 34.790 3.305 1.00 14.46 190 THR A N 1
ATOM 1478 C CA . THR A 1 190 ? -7.506 35.255 3.357 1.00 13.86 190 THR A CA 1
ATOM 1479 C C . THR A 1 190 ? -7.032 35.344 1.912 1.00 10.91 190 THR A C 1
ATOM 1480 O O . THR A 1 190 ? -7.499 34.591 1.045 1.00 12.17 190 THR A O 1
ATOM 1484 N N . VAL A 1 191 ? -6.125 36.276 1.645 1.00 13.04 191 VAL A N 1
ATOM 1485 C CA . VAL A 1 191 ? -5.592 36.449 0.302 1.00 11.57 191 VAL A CA 1
ATOM 1486 C C . VAL A 1 191 ? -4.075 36.408 0.369 1.00 12.33 191 VAL A C 1
ATOM 1487 O O . VAL A 1 191 ? -3.460 37.047 1.223 1.00 13.19 191 VAL A O 1
ATOM 1491 N N . ARG A 1 192 ? -3.485 35.643 -0.543 1.00 12.63 192 ARG A N 1
ATOM 1492 C CA . ARG A 1 192 ? -2.046 35.432 -0.582 1.00 13.56 192 ARG A CA 1
ATOM 1493 C C . ARG A 1 192 ? -1.437 35.941 -1.882 1.00 14.65 192 ARG A C 1
ATOM 1494 O O . ARG A 1 192 ? -1.789 35.478 -2.967 1.00 13.79 192 ARG A O 1
ATOM 1502 N N . ALA A 1 193 ? -0.518 36.895 -1.761 1.00 15.14 193 ALA A N 1
ATOM 1503 C CA . ALA A 1 193 ? 0.146 37.480 -2.925 1.00 16.49 193 ALA A CA 1
ATOM 1504 C C . ALA A 1 193 ? 1.485 38.090 -2.518 1.00 17.61 193 ALA A C 1
ATOM 1505 O O . ALA A 1 193 ? 1.701 38.425 -1.357 1.00 17.72 193 ALA A O 1
ATOM 1507 N N . GLY A 1 194 ? 2.389 38.234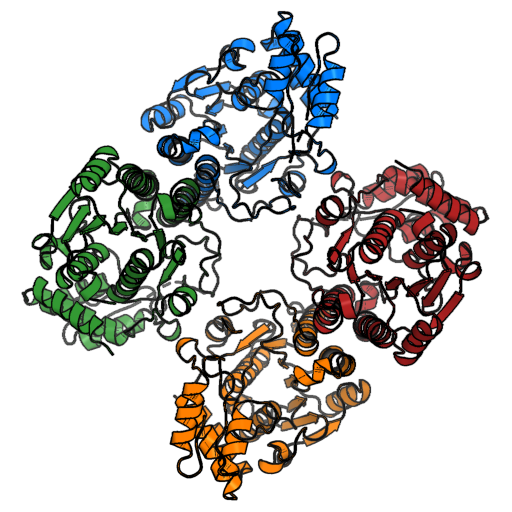 -3.477 1.00 20.06 194 GLY A N 1
ATOM 1508 C CA . GLY A 1 194 ? 3.681 38.813 -3.163 1.00 17.45 194 GLY A CA 1
ATOM 1509 C C . GLY A 1 194 ? 4.304 39.504 -4.353 1.00 17.10 194 GLY A C 1
ATOM 1510 O O . GLY A 1 194 ? 3.677 39.623 -5.408 1.00 15.23 194 GLY A O 1
ATOM 1511 N N . ASN A 1 195 ? 5.539 39.964 -4.182 1.00 17.52 195 ASN A N 1
ATOM 1512 C CA . ASN A 1 195 ? 6.284 40.627 -5.247 1.00 20.00 195 ASN A CA 1
ATOM 1513 C C . ASN A 1 195 ? 5.496 41.759 -5.891 1.00 18.86 195 ASN A C 1
ATOM 1514 O O . ASN A 1 195 ? 5.448 41.881 -7.111 1.00 18.25 195 ASN A O 1
ATOM 1519 N N . VAL A 1 196 ? 4.886 42.596 -5.061 1.00 18.10 196 VAL A N 1
ATOM 1520 C CA . VAL A 1 196 ? 4.092 43.703 -5.560 1.00 20.07 196 VAL A CA 1
ATOM 1521 C C . VAL A 1 196 ? 4.957 44.928 -5.851 1.00 18.99 196 VAL A C 1
ATOM 1522 O O . VAL A 1 196 ? 5.772 45.341 -5.022 1.00 18.73 196 VAL A O 1
ATOM 1526 N N . ILE A 1 197 ? 4.790 45.497 -7.041 1.00 17.75 197 ILE A N 1
ATOM 1527 C CA . ILE A 1 197 ? 5.543 46.683 -7.429 1.00 18.21 197 ILE A CA 1
ATOM 1528 C C . ILE A 1 197 ? 4.613 47.748 -7.997 1.00 17.72 197 ILE A C 1
ATOM 1529 O O . ILE A 1 197 ? 3.510 47.447 -8.460 1.00 15.80 197 ILE A O 1
ATOM 1534 N N . GLY A 1 198 ? 5.057 48.999 -7.947 1.00 16.04 198 GLY A N 1
ATOM 1535 C CA . GLY A 1 198 ? 4.241 50.082 -8.462 1.00 17.87 198 GLY A CA 1
ATOM 1536 C C . GLY A 1 198 ? 4.771 51.440 -8.052 1.00 18.23 198 GLY A C 1
ATOM 1537 O O . GLY A 1 198 ? 5.708 51.543 -7.255 1.00 18.80 198 GLY A O 1
ATOM 1538 N N . GLY A 1 199 ? 4.188 52.496 -8.605 1.00 17.39 199 GLY A N 1
ATOM 1539 C CA . GLY A 1 199 ? 4.637 53.818 -8.228 1.00 17.75 199 GLY A CA 1
ATOM 1540 C C . GLY A 1 199 ? 4.250 54.043 -6.779 1.00 18.66 199 GLY A C 1
ATOM 1541 O O . GLY A 1 199 ? 3.220 53.540 -6.324 1.00 17.40 199 GLY A O 1
ATOM 1542 N N . GLY A 1 200 ? 5.081 54.758 -6.032 1.00 17.97 200 GLY A N 1
ATOM 1543 C CA . GLY A 1 200 ? 4.737 55.034 -4.646 1.00 19.28 200 GLY A CA 1
ATOM 1544 C C . GLY A 1 200 ? 5.246 54.103 -3.558 1.00 21.41 200 GLY A C 1
ATOM 1545 O O . GLY A 1 200 ? 4.873 54.255 -2.391 1.00 21.14 200 GLY A O 1
ATOM 1546 N N . ASP A 1 201 ? 6.078 53.129 -3.905 1.00 22.73 201 ASP A N 1
ATOM 1547 C CA . ASP A 1 201 ? 6.609 52.261 -2.865 1.00 24.55 201 ASP A CA 1
ATOM 1548 C C . ASP A 1 201 ? 8.029 52.703 -2.574 1.00 22.53 201 ASP A C 1
ATOM 1549 O O . ASP A 1 201 ? 8.915 52.590 -3.417 1.00 21.30 201 ASP A O 1
ATOM 1554 N N . TRP A 1 202 ? 8.235 53.234 -1.383 1.00 19.94 202 TRP A N 1
ATOM 1555 C CA . TRP A 1 202 ? 9.547 53.706 -0.999 1.00 22.58 202 TRP A CA 1
ATOM 1556 C C . TRP A 1 202 ? 10.178 52.824 0.067 1.00 20.79 202 TRP A C 1
ATOM 1557 O O . TRP A 1 202 ? 10.952 53.290 0.899 1.00 22.47 202 TRP A O 1
ATOM 1568 N N . ALA A 1 203 ? 9.843 51.540 0.033 1.00 24.08 203 ALA A N 1
ATOM 1569 C CA . ALA A 1 203 ? 10.418 50.596 0.981 1.00 26.69 203 ALA A CA 1
ATOM 1570 C C . ALA A 1 203 ? 11.913 50.521 0.670 1.00 26.18 203 ALA A C 1
ATOM 1571 O O . ALA A 1 203 ? 12.314 50.645 -0.486 1.00 23.88 203 ALA A O 1
ATOM 1573 N N . LEU A 1 204 ? 12.738 50.334 1.695 1.00 27.80 204 LEU A N 1
ATOM 1574 C CA . LEU A 1 204 ? 14.183 50.245 1.489 1.00 32.13 204 LEU A CA 1
ATOM 1575 C C . LEU A 1 204 ? 14.600 48.866 1.003 1.00 30.08 204 LEU A C 1
ATOM 1576 O O . LEU A 1 204 ? 13.884 47.890 1.191 1.00 27.54 204 LEU A O 1
ATOM 1581 N N . ASP A 1 205 ? 15.766 48.796 0.370 1.00 33.65 205 ASP A N 1
ATOM 1582 C CA . ASP A 1 205 ? 16.298 47.528 -0.115 1.00 39.03 205 ASP A CA 1
ATOM 1583 C C . ASP A 1 205 ? 15.288 46.690 -0.887 1.00 34.57 205 ASP A C 1
ATOM 1584 O O . ASP A 1 205 ? 15.099 45.510 -0.596 1.00 30.75 205 ASP A O 1
ATOM 1589 N N . ARG A 1 206 ? 14.639 47.316 -1.862 1.00 33.45 206 ARG A N 1
ATOM 1590 C CA . ARG A 1 206 ? 13.663 46.652 -2.718 1.00 35.51 206 ARG A CA 1
ATOM 1591 C C . ARG A 1 206 ? 14.174 46.944 -4.127 1.00 30.55 206 ARG A C 1
ATOM 1592 O O . ARG A 1 206 ? 14.423 48.100 -4.471 1.00 28.57 206 ARG A O 1
ATOM 1600 N N . ILE A 1 207 ? 14.320 45.907 -4.942 1.00 27.44 207 ILE A N 1
ATOM 1601 C CA . ILE A 1 207 ? 14.859 46.077 -6.288 1.00 29.61 207 ILE A CA 1
ATOM 1602 C C . ILE A 1 207 ? 14.284 47.216 -7.130 1.00 25.64 207 ILE A C 1
ATOM 1603 O O . ILE A 1 207 ? 15.029 48.087 -7.580 1.00 24.50 207 ILE A O 1
ATOM 1608 N N . VAL A 1 208 ? 12.974 47.227 -7.351 1.00 22.27 208 VAL A N 1
ATOM 1609 C CA . VAL A 1 208 ? 12.398 48.282 -8.175 1.00 23.30 208 VAL A CA 1
ATOM 1610 C C . VAL A 1 208 ? 12.561 49.677 -7.566 1.00 20.51 208 VAL A C 1
ATOM 1611 O O . VAL A 1 208 ? 12.973 50.604 -8.253 1.00 20.23 208 VAL A O 1
ATOM 1615 N N . PRO A 1 209 ? 12.239 49.849 -6.274 1.00 20.53 209 PRO A N 1
ATOM 1616 C CA . PRO A 1 209 ? 12.404 51.181 -5.682 1.00 21.80 209 PRO A CA 1
ATOM 1617 C C . PRO A 1 209 ? 13.860 51.658 -5.723 1.00 21.94 209 PRO A C 1
ATOM 1618 O O . PRO A 1 209 ? 14.125 52.849 -5.905 1.00 20.67 209 PRO A O 1
ATOM 1622 N N . ASP A 1 210 ? 14.800 50.733 -5.538 1.00 21.10 210 ASP A N 1
ATOM 1623 C CA . ASP A 1 210 ? 16.216 51.090 -5.574 1.00 24.32 210 ASP A CA 1
ATOM 1624 C C . ASP A 1 210 ? 16.656 51.502 -6.972 1.00 24.14 210 ASP A C 1
ATOM 1625 O O . ASP A 1 210 ? 17.488 52.391 -7.127 1.00 25.47 210 ASP A O 1
ATOM 1630 N N . ILE A 1 211 ? 16.109 50.852 -7.993 1.00 23.65 211 ILE A N 1
ATOM 1631 C CA . ILE A 1 211 ? 16.463 51.209 -9.362 1.00 21.53 211 ILE A CA 1
ATOM 1632 C C . ILE A 1 211 ? 16.050 52.660 -9.594 1.00 22.31 211 ILE A C 1
ATOM 1633 O O . ILE A 1 211 ? 16.819 53.464 -10.125 1.00 21.01 211 ILE A O 1
ATOM 1638 N N . LEU A 1 212 ? 14.833 52.997 -9.179 1.00 22.52 212 LEU A N 1
ATOM 1639 C CA . LEU A 1 212 ? 14.329 54.355 -9.342 1.00 22.22 212 LEU A CA 1
ATOM 1640 C C . LEU A 1 212 ? 15.142 55.346 -8.497 1.00 22.58 212 LEU A C 1
ATOM 1641 O O . LEU A 1 212 ? 15.350 56.490 -8.901 1.00 21.50 212 LEU A O 1
ATOM 1646 N N . ARG A 1 213 ? 15.609 54.912 -7.330 1.00 24.90 213 ARG A N 1
ATOM 1647 C CA . ARG A 1 213 ? 16.421 55.794 -6.492 1.00 27.74 213 ARG A CA 1
ATOM 1648 C C . ARG A 1 213 ? 17.700 56.167 -7.240 1.00 27.19 213 ARG A C 1
ATOM 1649 O O . ARG A 1 213 ? 18.151 57.311 -7.191 1.00 27.84 213 ARG A O 1
ATOM 1657 N N . ALA A 1 214 ? 18.276 55.196 -7.938 1.00 24.92 214 ALA A N 1
ATOM 1658 C CA . ALA A 1 214 ? 19.502 55.439 -8.694 1.00 25.22 214 ALA A CA 1
ATOM 1659 C C . ALA A 1 214 ? 19.210 56.343 -9.891 1.00 24.40 214 ALA A C 1
ATOM 1660 O O . ALA A 1 214 ? 19.895 57.347 -10.109 1.00 25.67 214 ALA A O 1
ATOM 1662 N N . PHE A 1 215 ? 18.188 55.989 -10.664 1.00 25.49 215 PHE A N 1
ATOM 1663 C CA . PHE A 1 215 ? 17.818 56.782 -11.834 1.00 23.60 215 PHE A CA 1
ATOM 1664 C C . PHE A 1 215 ? 17.552 58.236 -11.465 1.00 23.76 215 PHE A C 1
ATOM 1665 O O . PHE A 1 215 ? 18.006 59.151 -12.152 1.00 24.16 215 PHE A O 1
ATOM 1673 N N . GLU A 1 216 ? 16.812 58.451 -10.382 1.00 26.67 216 GLU A N 1
ATOM 1674 C CA . GLU A 1 216 ? 16.466 59.806 -9.969 1.00 30.13 216 GLU A CA 1
ATOM 1675 C C . GLU A 1 216 ? 17.685 60.629 -9.574 1.00 33.77 216 GLU A C 1
ATOM 1676 O O . GLU A 1 216 ? 17.626 61.857 -9.546 1.00 33.18 216 GLU A O 1
ATOM 1682 N N . GLN A 1 217 ? 18.789 59.951 -9.278 1.00 38.24 217 GLN A N 1
ATOM 1683 C CA . GLN A 1 217 ? 20.023 60.628 -8.900 1.00 43.91 217 GLN A CA 1
ATOM 1684 C C . GLN A 1 217 ? 21.016 60.605 -10.054 1.00 42.05 217 GLN A C 1
ATOM 1685 O O . GLN A 1 217 ? 22.143 61.082 -9.922 1.00 43.39 217 GLN A O 1
ATOM 1691 N N . SER A 1 218 ? 20.584 60.049 -11.182 1.00 39.25 218 SER A N 1
ATOM 1692 C CA . SER A 1 218 ? 21.416 59.944 -12.373 1.00 37.88 218 SER A CA 1
ATOM 1693 C C . SER A 1 218 ? 22.684 59.144 -12.104 1.00 36.02 218 SER A C 1
ATOM 1694 O O . SER A 1 218 ? 23.735 59.407 -12.692 1.00 34.31 218 SER A O 1
ATOM 1697 N N . GLN A 1 219 ? 22.573 58.171 -11.207 1.00 37.50 219 GLN A N 1
ATOM 1698 C CA . GLN A 1 219 ? 23.689 57.306 -10.850 1.00 42.66 219 GLN A CA 1
ATOM 1699 C C . GLN A 1 219 ? 23.362 55.885 -11.279 1.00 39.46 219 GLN A C 1
ATOM 1700 O O . GLN A 1 219 ? 22.209 55.465 -11.234 1.00 37.03 219 GLN A O 1
ATOM 1706 N N . PRO A 1 220 ? 24.374 55.125 -11.712 1.00 37.29 220 PRO A N 1
ATOM 1707 C CA . PRO A 1 220 ? 24.114 53.748 -12.134 1.00 37.01 220 PRO A CA 1
ATOM 1708 C C . PRO A 1 220 ? 23.606 52.902 -10.971 1.00 33.77 220 PRO A C 1
ATOM 1709 O O . PRO A 1 220 ? 24.043 53.071 -9.833 1.00 33.20 220 PRO A O 1
ATOM 1713 N N . VAL A 1 221 ? 22.670 52.005 -11.254 1.00 30.62 221 VAL A N 1
ATOM 1714 C CA . VAL A 1 221 ? 22.152 51.116 -10.225 1.00 28.28 221 VAL A CA 1
ATOM 1715 C C . VAL A 1 221 ? 23.024 49.861 -10.289 1.00 27.49 221 VAL A C 1
ATOM 1716 O O . VAL A 1 221 ? 23.253 49.313 -11.367 1.00 28.00 221 VAL A O 1
ATOM 1720 N N . ILE A 1 222 ? 23.528 49.422 -9.143 1.00 29.73 222 ILE A N 1
ATOM 1721 C CA . ILE A 1 222 ? 24.383 48.239 -9.098 1.00 32.81 222 ILE A CA 1
ATOM 1722 C C . ILE A 1 222 ? 23.569 46.971 -8.866 1.00 30.86 222 ILE A C 1
ATOM 1723 O O . ILE A 1 222 ? 22.991 46.779 -7.799 1.00 32.05 222 ILE A O 1
ATOM 1728 N N . ILE A 1 223 ? 23.543 46.107 -9.874 1.00 31.06 223 ILE A N 1
ATOM 1729 C CA . ILE A 1 223 ? 22.789 44.861 -9.824 1.00 31.33 223 ILE A CA 1
ATOM 1730 C C . ILE A 1 223 ? 23.633 43.683 -9.344 1.00 32.93 223 ILE A C 1
ATOM 1731 O O . ILE A 1 223 ? 24.627 43.318 -9.975 1.00 32.27 223 ILE A O 1
ATOM 1736 N N . ARG A 1 224 ? 23.210 43.079 -8.239 1.00 38.72 224 ARG A N 1
ATOM 1737 C CA . ARG A 1 224 ? 23.923 41.958 -7.641 1.00 45.34 224 ARG A CA 1
ATOM 1738 C C . ARG A 1 224 ? 23.312 40.591 -7.966 1.00 41.53 224 ARG A C 1
ATOM 1739 O O . ARG A 1 224 ? 23.959 39.561 -7.783 1.00 39.31 224 ARG A O 1
ATOM 1747 N N . ASN A 1 225 ? 22.071 40.578 -8.446 1.00 40.31 225 ASN A N 1
ATOM 1748 C CA . ASN A 1 225 ? 21.394 39.322 -8.770 1.00 42.09 225 ASN A CA 1
ATOM 1749 C C . ASN A 1 225 ? 20.679 39.381 -10.115 1.00 38.24 225 ASN A C 1
ATOM 1750 O O . ASN A 1 225 ? 19.461 39.213 -10.191 1.00 35.02 225 ASN A O 1
ATOM 1755 N N . PRO A 1 226 ? 21.436 39.589 -11.199 1.00 34.55 226 PRO A N 1
ATOM 1756 C CA . PRO A 1 226 ? 20.908 39.681 -12.563 1.00 33.99 226 PRO A CA 1
ATOM 1757 C C . PRO A 1 226 ? 20.013 38.549 -13.056 1.00 32.64 226 PRO A C 1
ATOM 1758 O O . PRO A 1 226 ? 19.139 38.775 -13.892 1.00 30.91 226 PRO A O 1
ATOM 1762 N N . HIS A 1 227 ? 20.214 37.340 -12.546 1.00 33.03 227 HIS A N 1
ATOM 1763 C CA . HIS A 1 227 ? 19.412 36.210 -13.001 1.00 36.42 227 HIS A CA 1
ATOM 1764 C C . HIS A 1 227 ? 18.254 35.834 -12.083 1.00 33.53 227 HIS A C 1
ATOM 1765 O O . HIS A 1 227 ? 17.492 34.915 -12.384 1.00 32.23 227 HIS A O 1
ATOM 1772 N N . ALA A 1 228 ? 18.114 36.545 -10.973 1.00 28.15 228 ALA A N 1
ATOM 1773 C CA . ALA A 1 228 ? 17.041 36.249 -10.034 1.00 27.63 228 ALA A CA 1
ATOM 1774 C C . ALA A 1 228 ? 15.685 36.499 -10.683 1.00 25.60 228 ALA A C 1
ATOM 1775 O O . ALA A 1 228 ? 15.473 37.533 -11.321 1.00 23.83 228 ALA A O 1
ATOM 1777 N N . ILE A 1 229 ? 14.776 35.539 -10.528 1.00 24.77 229 ILE A N 1
ATOM 1778 C CA . ILE A 1 229 ? 13.433 35.659 -11.087 1.00 25.10 229 ILE A CA 1
ATOM 1779 C C . ILE A 1 229 ? 12.388 35.688 -9.975 1.00 24.94 229 ILE A C 1
ATOM 1780 O O . ILE A 1 229 ? 12.447 34.892 -9.040 1.00 21.91 229 ILE A O 1
ATOM 1785 N N . ARG A 1 230 ? 11.441 36.616 -10.081 1.00 27.31 230 ARG A N 1
ATOM 1786 C CA . ARG A 1 230 ? 10.370 36.744 -9.098 1.00 29.22 230 ARG A CA 1
ATOM 1787 C C . ARG A 1 230 ? 9.083 37.040 -9.851 1.00 27.02 230 ARG A C 1
ATOM 1788 O O . ARG A 1 230 ? 9.094 37.754 -10.852 1.00 24.51 230 ARG A O 1
ATOM 1796 N N . PRO A 1 231 ? 7.954 36.482 -9.392 1.00 26.90 231 PRO A N 1
ATOM 1797 C CA . PRO A 1 231 ? 6.706 36.760 -10.102 1.00 25.75 231 PRO A CA 1
ATOM 1798 C C . PRO A 1 231 ? 6.191 38.173 -9.808 1.00 22.92 231 PRO A C 1
ATOM 1799 O O . PRO A 1 231 ? 5.205 38.358 -9.093 1.00 22.55 231 PRO A O 1
ATOM 1803 N N . TRP A 1 232 ? 6.873 39.166 -10.366 1.00 20.71 232 TRP A N 1
ATOM 1804 C CA . TRP A 1 232 ? 6.499 40.561 -10.167 1.00 20.27 232 TRP A CA 1
ATOM 1805 C C . TRP A 1 232 ? 5.119 40.873 -10.739 1.00 17.86 232 TRP A C 1
ATOM 1806 O O . TRP A 1 232 ? 4.727 40.343 -11.777 1.00 17.80 232 TRP A O 1
ATOM 1817 N N . GLN A 1 233 ? 4.393 41.748 -10.056 1.00 16.70 233 GLN A N 1
ATOM 1818 C CA . GLN A 1 233 ? 3.062 42.153 -10.505 1.00 17.11 233 GLN A CA 1
ATOM 1819 C C . GLN A 1 233 ? 2.760 43.556 -10.012 1.00 15.32 233 GLN A C 1
ATOM 1820 O O . GLN A 1 233 ? 3.130 43.928 -8.897 1.00 16.99 233 GLN A O 1
ATOM 1826 N N . HIS A 1 234 ? 2.092 44.335 -10.848 1.00 15.52 234 HIS A N 1
ATOM 1827 C CA . HIS A 1 234 ? 1.727 45.687 -10.465 1.00 16.45 234 HIS A CA 1
ATOM 1828 C C . HIS A 1 234 ? 0.787 45.577 -9.266 1.00 16.96 234 HIS A C 1
ATOM 1829 O O . HIS A 1 234 ? -0.046 44.663 -9.197 1.00 15.81 234 HIS A O 1
ATOM 1836 N N . VAL A 1 235 ? 0.928 46.504 -8.325 1.00 14.97 235 VAL A N 1
ATOM 1837 C CA . VAL A 1 235 ? 0.119 46.509 -7.117 1.00 14.90 235 VAL A CA 1
ATOM 1838 C C . VAL A 1 235 ? -1.386 46.420 -7.381 1.00 14.86 235 VAL A C 1
ATOM 1839 O O . VAL A 1 235 ? -2.120 45.824 -6.598 1.00 15.12 235 VAL A O 1
ATOM 1843 N N . LEU A 1 236 ? -1.848 46.981 -8.492 1.00 14.98 236 LEU A N 1
ATOM 1844 C CA . LEU A 1 236 ? -3.282 46.931 -8.789 1.00 14.67 236 LEU A CA 1
ATOM 1845 C C . LEU A 1 236 ? -3.797 45.536 -9.163 1.00 15.01 236 LEU A C 1
ATOM 1846 O O . LEU A 1 236 ? -4.995 45.266 -9.065 1.00 14.99 236 LEU A O 1
ATOM 1851 N N . GLU A 1 237 ? -2.897 44.643 -9.572 1.00 13.82 237 GLU A N 1
ATOM 1852 C CA . GLU A 1 237 ? -3.298 43.293 -9.957 1.00 15.07 237 GLU A CA 1
ATOM 1853 C C . GLU A 1 237 ? -3.888 42.519 -8.773 1.00 13.38 237 GLU A C 1
ATOM 1854 O O . GLU A 1 237 ? -5.043 42.096 -8.824 1.00 13.81 237 GLU A O 1
ATOM 1860 N N . PRO A 1 238 ? -3.116 42.321 -7.691 1.00 14.68 238 PRO A N 1
ATOM 1861 C CA . PRO A 1 238 ? -3.718 41.585 -6.575 1.00 13.72 238 PRO A CA 1
ATOM 1862 C C . PRO A 1 238 ? -4.866 42.366 -5.938 1.00 14.11 238 PRO A C 1
ATOM 1863 O O . PRO A 1 238 ? -5.855 41.782 -5.499 1.00 12.48 238 PRO A O 1
ATOM 1867 N N . LEU A 1 239 ? -4.746 43.690 -5.900 1.00 14.42 239 LEU A N 1
ATOM 1868 C CA . LEU A 1 239 ? -5.810 44.497 -5.319 1.00 12.96 239 LEU A CA 1
ATOM 1869 C C . LEU A 1 239 ? -7.121 44.287 -6.067 1.00 13.50 239 LEU A C 1
ATOM 1870 O O . LEU A 1 239 ? -8.183 44.240 -5.448 1.00 12.65 239 LEU A O 1
ATOM 1875 N N . SER A 1 240 ? -7.058 44.144 -7.389 1.00 12.84 240 SER A N 1
ATOM 1876 C CA . SER A 1 240 ? -8.287 43.925 -8.152 1.00 14.83 240 SER A CA 1
ATOM 1877 C C . SER A 1 240 ? -8.895 42.603 -7.686 1.00 14.48 240 SER A C 1
ATOM 1878 O O . SER A 1 240 ? -10.117 42.468 -7.579 1.00 14.49 240 SER A O 1
ATOM 1881 N N . GLY A 1 241 ? -8.036 41.634 -7.387 1.00 14.20 241 GLY A N 1
ATOM 1882 C CA . GLY A 1 241 ? -8.517 40.352 -6.910 1.00 14.92 241 GLY A CA 1
ATOM 1883 C C . GLY A 1 241 ? -9.169 40.483 -5.542 1.00 14.45 241 GLY A C 1
ATOM 1884 O O . GLY A 1 241 ? -10.196 39.858 -5.280 1.00 13.74 241 GLY A O 1
ATOM 1885 N N . TYR A 1 242 ? -8.572 41.291 -4.669 1.00 14.47 242 TYR A N 1
ATOM 1886 C CA . TYR A 1 242 ? -9.097 41.503 -3.324 1.00 13.10 242 TYR A CA 1
ATOM 1887 C C . TYR A 1 242 ? -10.491 42.123 -3.400 1.00 15.00 242 TYR A C 1
ATOM 1888 O O . TYR A 1 242 ? -11.392 41.733 -2.656 1.00 13.98 242 TYR A O 1
ATOM 1897 N N . LEU A 1 243 ? -10.653 43.098 -4.293 1.00 12.93 243 LEU A N 1
ATOM 1898 C CA . LEU A 1 243 ? -11.932 43.784 -4.467 1.00 16.67 243 LEU A CA 1
ATOM 1899 C C . LEU A 1 243 ? -12.991 42.827 -5.015 1.00 17.07 243 LEU A C 1
ATOM 1900 O O . LEU A 1 243 ? -14.132 42.801 -4.535 1.00 16.38 243 LEU A O 1
ATOM 1905 N N . LEU A 1 244 ? -12.607 42.042 -6.017 1.00 14.61 244 LEU A N 1
ATOM 1906 C CA . LEU A 1 244 ? -13.514 41.080 -6.622 1.00 17.84 244 LEU A CA 1
ATOM 1907 C C . LEU A 1 244 ? -13.983 40.080 -5.568 1.00 14.88 244 LEU A C 1
ATOM 1908 O O . LEU A 1 244 ? -15.165 39.750 -5.492 1.00 14.70 244 LEU A O 1
ATOM 1913 N N . LEU A 1 245 ? -13.047 39.600 -4.755 1.00 11.16 245 LEU A N 1
ATOM 1914 C CA . LEU A 1 245 ? -13.363 38.648 -3.701 1.00 13.37 245 LEU A CA 1
ATOM 1915 C C . LEU A 1 245 ? -14.297 39.267 -2.665 1.00 12.67 245 LEU A C 1
ATOM 1916 O O . LEU A 1 245 ? -15.256 38.631 -2.227 1.00 13.83 245 LEU A O 1
ATOM 1921 N N . ALA A 1 246 ? -14.012 40.505 -2.271 1.00 13.92 246 ALA A N 1
ATOM 1922 C CA . ALA A 1 246 ? -14.838 41.201 -1.287 1.00 15.20 246 ALA A CA 1
ATOM 1923 C C . ALA A 1 246 ? -16.284 41.266 -1.774 1.00 16.91 246 ALA A C 1
ATOM 1924 O O . ALA A 1 246 ? -17.220 41.073 -0.992 1.00 14.23 246 ALA A O 1
ATOM 1926 N N . GLN A 1 247 ? -16.461 41.539 -3.065 1.00 17.75 247 GLN A N 1
ATOM 1927 C CA . GLN A 1 247 ? -17.804 41.620 -3.644 1.00 22.43 247 GLN A CA 1
ATOM 1928 C C . GLN A 1 247 ? -18.539 40.293 -3.491 1.00 21.10 247 GLN A C 1
ATOM 1929 O O . GLN A 1 247 ? -19.685 40.255 -3.047 1.00 19.49 247 GLN A O 1
ATOM 1935 N N . LYS A 1 248 ? -17.868 39.207 -3.868 1.00 21.18 248 LYS A N 1
ATOM 1936 C CA . LYS A 1 248 ? -18.442 37.866 -3.786 1.00 23.47 248 LYS A CA 1
ATOM 1937 C C . LYS A 1 248 ? -18.751 37.460 -2.345 1.00 20.86 248 LYS A C 1
ATOM 1938 O O . LYS A 1 248 ? -19.785 36.848 -2.070 1.00 21.79 248 LYS A O 1
ATOM 1944 N N . LEU A 1 249 ? -17.850 37.789 -1.428 1.00 17.76 249 LEU A N 1
ATOM 1945 C CA . LEU A 1 249 ? -18.063 37.456 -0.024 1.00 17.50 249 LEU A CA 1
ATOM 1946 C C . LEU A 1 249 ? -19.305 38.186 0.476 1.00 16.15 249 LEU A C 1
ATOM 1947 O O . LEU A 1 249 ? -20.107 37.631 1.222 1.00 16.24 249 LEU A O 1
ATOM 1952 N N . TYR A 1 250 ? -19.453 39.434 0.049 1.00 15.76 250 TYR A N 1
ATOM 1953 C CA . TYR A 1 250 ? -20.579 40.260 0.461 1.00 18.52 250 TYR A CA 1
ATOM 1954 C C . TYR A 1 250 ? -21.904 39.752 -0.113 1.00 22.26 250 TYR A C 1
ATOM 1955 O O . TYR A 1 250 ? -22.859 39.492 0.620 1.00 19.34 250 TYR A O 1
ATOM 1964 N N . THR A 1 251 ? -21.947 39.604 -1.431 1.00 20.69 251 THR A N 1
ATOM 1965 C CA . THR A 1 251 ? -23.168 39.178 -2.113 1.00 25.40 251 THR A CA 1
ATOM 1966 C C . THR A 1 251 ? -23.482 37.691 -2.068 1.00 27.30 251 THR A C 1
ATOM 1967 O O . THR A 1 251 ? -24.634 37.309 -1.844 1.00 28.70 251 THR A O 1
ATOM 1971 N N . ASP A 1 252 ? -22.477 36.845 -2.276 1.00 29.34 252 ASP A N 1
ATOM 1972 C CA . ASP A 1 252 ? -22.713 35.406 -2.274 1.00 31.47 252 ASP A CA 1
ATOM 1973 C C . ASP A 1 252 ? -22.534 34.732 -0.924 1.00 30.11 252 ASP A C 1
ATOM 1974 O O . ASP A 1 252 ? -23.253 33.786 -0.615 1.00 30.62 252 ASP A O 1
ATOM 1979 N N . GLY A 1 253 ? -21.577 35.196 -0.128 1.00 27.74 253 GLY A N 1
ATOM 1980 C CA . GLY A 1 253 ? -21.399 34.617 1.192 1.00 27.74 253 GLY A CA 1
ATOM 1981 C C . GLY A 1 253 ? -20.250 33.661 1.464 1.00 27.38 253 GLY A C 1
ATOM 1982 O O . GLY A 1 253 ? -19.183 33.740 0.854 1.00 28.34 253 GLY A O 1
ATOM 1983 N N . ALA A 1 254 ? -20.499 32.744 2.396 1.00 29.41 254 ALA A N 1
ATOM 1984 C CA . ALA A 1 254 ? -19.524 31.751 2.848 1.00 29.32 254 ALA A CA 1
ATOM 1985 C C . ALA A 1 254 ? -18.885 30.890 1.767 1.00 25.80 254 ALA A C 1
ATOM 1986 O O . ALA A 1 254 ? -17.812 30.322 1.976 1.00 24.17 254 ALA A O 1
ATOM 1988 N N . GLU A 1 255 ? -19.543 30.779 0.620 1.00 25.62 255 GLU A N 1
ATOM 1989 C CA . GLU A 1 255 ? -19.008 29.988 -0.479 1.00 27.99 255 GLU A CA 1
ATOM 1990 C C . GLU A 1 255 ? -17.586 30.432 -0.821 1.00 23.40 255 GLU A C 1
ATOM 1991 O O . GLU A 1 255 ? -16.777 29.641 -1.297 1.00 24.32 255 GLU A O 1
ATOM 1997 N N . TYR A 1 256 ? -17.279 31.695 -0.562 1.00 18.43 256 TYR A N 1
ATOM 1998 C CA . TYR A 1 256 ? -15.956 32.215 -0.872 1.00 17.17 256 TYR A CA 1
ATOM 1999 C C . TYR A 1 256 ? -15.062 32.453 0.337 1.00 17.80 256 TYR A C 1
ATOM 2000 O O . TYR A 1 256 ? -13.963 32.990 0.190 1.00 16.90 256 TYR A O 1
ATOM 2009 N N . ALA A 1 257 ? -15.529 32.047 1.516 1.00 16.36 257 ALA A N 1
ATOM 2010 C CA . ALA A 1 257 ? -14.779 32.228 2.759 1.00 14.83 257 ALA A CA 1
ATOM 2011 C C . ALA A 1 257 ? -13.668 31.184 2.914 1.00 14.83 257 ALA A C 1
ATOM 2012 O O . ALA A 1 257 ? -13.769 30.260 3.724 1.00 13.73 257 ALA A O 1
ATOM 2014 N N . GLU A 1 258 ? -12.610 31.340 2.122 1.00 14.79 258 GLU A N 1
ATOM 2015 C CA . GLU A 1 258 ? -11.471 30.423 2.151 1.00 18.28 258 GLU A CA 1
ATOM 2016 C C . GLU A 1 258 ? -10.212 31.222 1.824 1.00 14.92 258 GLU A C 1
ATOM 2017 O O . GLU A 1 258 ? -10.225 32.452 1.863 1.00 14.08 258 GLU A O 1
ATOM 2023 N N . GLY A 1 259 ? -9.133 30.515 1.497 1.00 13.90 259 GLY A N 1
ATOM 2024 C CA . GLY A 1 259 ? -7.882 31.174 1.153 1.00 13.64 259 GLY A CA 1
ATOM 2025 C C . GLY A 1 259 ? -7.757 31.313 -0.361 1.00 14.74 259 GLY A C 1
ATOM 2026 O O . GLY A 1 259 ? -8.210 30.437 -1.107 1.00 13.05 259 GLY A O 1
ATOM 2027 N N . TRP A 1 260 ? -7.145 32.404 -0.821 1.00 13.27 260 TRP A N 1
ATOM 2028 C CA . TRP A 1 260 ? -7.002 32.654 -2.255 1.00 13.89 260 TRP A CA 1
ATOM 2029 C C . TRP A 1 260 ? -5.643 33.197 -2.688 1.00 15.40 260 TRP A C 1
ATOM 2030 O O . TRP A 1 260 ? -5.150 34.164 -2.117 1.00 14.33 260 TRP A O 1
ATOM 2041 N N . ASN A 1 261 ? -5.069 32.583 -3.719 1.00 13.00 261 ASN A N 1
ATOM 2042 C CA . ASN A 1 261 ? -3.783 33.001 -4.288 1.00 14.76 261 ASN A CA 1
ATOM 2043 C C . ASN A 1 261 ? -4.001 34.009 -5.422 1.00 14.92 261 ASN A C 1
ATOM 2044 O O . ASN A 1 261 ? -4.902 33.840 -6.239 1.00 15.13 261 ASN A O 1
ATOM 2049 N N . PHE A 1 262 ? -3.160 35.038 -5.477 1.00 14.36 262 PHE A N 1
ATOM 2050 C CA . PHE A 1 262 ? -3.200 36.011 -6.560 1.00 15.60 262 PHE A CA 1
ATOM 2051 C C . PHE A 1 262 ? -1.768 36.257 -7.003 1.00 17.27 262 PHE A C 1
ATOM 2052 O O . PHE A 1 262 ? -0.893 36.563 -6.189 1.00 19.73 262 PHE A O 1
ATOM 2060 N N . GLY A 1 263 ? -1.529 36.104 -8.298 1.00 16.92 263 GLY A N 1
ATOM 2061 C CA . GLY A 1 263 ? -0.196 36.300 -8.833 1.00 18.92 263 GLY A CA 1
ATOM 2062 C C . GLY A 1 263 ? -0.232 36.402 -10.346 1.00 17.96 263 GLY A C 1
ATOM 2063 O O . GLY A 1 263 ? -1.275 36.192 -10.960 1.00 18.62 263 GLY A O 1
ATOM 2064 N N . PRO A 1 264 ? 0.904 36.720 -10.978 1.00 16.90 264 PRO A N 1
ATOM 2065 C CA . PRO A 1 264 ? 1.011 36.856 -12.434 1.00 18.08 264 PRO A CA 1
ATOM 2066 C C . PRO A 1 264 ? 1.157 35.506 -13.137 1.00 19.67 264 PRO A C 1
ATOM 2067 O O . PRO A 1 264 ? 1.426 34.493 -12.499 1.00 19.57 264 PRO A O 1
ATOM 2071 N N . ASN A 1 265 ? 0.975 35.489 -14.450 1.00 22.45 265 ASN A N 1
ATOM 2072 C CA . ASN A 1 265 ? 1.129 34.240 -15.184 1.00 26.75 265 ASN A CA 1
ATOM 2073 C C . ASN A 1 265 ? 2.629 33.923 -15.243 1.00 25.99 265 ASN A C 1
ATOM 2074 O O . ASN A 1 265 ? 3.455 34.818 -15.420 1.00 25.27 265 ASN A O 1
ATOM 2079 N N . ASP A 1 266 ? 2.982 32.653 -15.076 1.00 31.07 266 ASP A N 1
ATOM 2080 C CA . ASP A 1 266 ? 4.388 32.256 -15.080 1.00 35.51 266 ASP A CA 1
ATOM 2081 C C . ASP A 1 266 ? 5.103 32.585 -16.386 1.00 30.94 266 ASP A C 1
ATOM 2082 O O . ASP A 1 266 ? 6.316 32.790 -16.400 1.00 29.43 266 ASP A O 1
ATOM 2087 N N . ALA A 1 267 ? 4.358 32.638 -17.483 1.00 26.37 267 ALA A N 1
ATOM 2088 C CA . ALA A 1 267 ? 4.958 32.951 -18.778 1.00 29.98 267 ALA A CA 1
ATOM 2089 C C . ALA A 1 267 ? 5.474 34.393 -18.789 1.00 31.37 267 ALA A C 1
ATOM 2090 O O . ALA A 1 267 ? 6.203 34.796 -19.690 1.00 30.00 267 ALA A O 1
ATOM 2092 N N . ASP A 1 268 ? 5.095 35.151 -17.765 1.00 29.71 268 ASP A N 1
ATOM 2093 C CA . ASP A 1 268 ? 5.476 36.556 -17.616 1.00 31.50 268 ASP A CA 1
ATOM 2094 C C . ASP A 1 268 ? 6.774 36.687 -16.803 1.00 31.23 268 ASP A C 1
ATOM 2095 O O . ASP A 1 268 ? 7.341 37.777 -16.692 1.00 32.23 268 ASP A O 1
ATOM 2100 N N . ALA A 1 269 ? 7.239 35.569 -16.247 1.00 29.32 269 ALA A N 1
ATOM 2101 C CA . ALA A 1 269 ? 8.447 35.541 -15.421 1.00 28.22 269 ALA A CA 1
ATOM 2102 C C . ALA A 1 269 ? 9.661 36.163 -16.110 1.00 26.91 269 ALA A C 1
ATOM 2103 O O . ALA A 1 269 ? 10.054 35.733 -17.189 1.00 25.28 269 ALA A O 1
ATOM 2105 N N . THR A 1 270 ? 10.262 37.162 -15.466 1.00 25.85 270 THR A N 1
ATOM 2106 C CA . THR A 1 270 ? 11.416 37.865 -16.028 1.00 26.76 270 THR A CA 1
ATOM 2107 C C . THR A 1 270 ? 12.514 38.089 -14.986 1.00 28.30 270 THR A C 1
ATOM 2108 O O . THR A 1 270 ? 12.222 38.432 -13.838 1.00 27.79 270 THR A O 1
ATOM 2112 N N . PRO A 1 271 ? 13.795 37.899 -15.372 1.00 32.56 271 PRO A N 1
ATOM 2113 C CA . PRO A 1 271 ? 14.923 38.095 -14.452 1.00 31.25 271 PRO A CA 1
ATOM 2114 C C . PRO A 1 271 ? 15.215 39.585 -14.263 1.00 25.88 271 PRO A C 1
ATOM 2115 O O . PRO A 1 271 ? 14.913 40.388 -15.146 1.00 24.47 271 PRO A O 1
ATOM 2119 N N . VAL A 1 272 ? 15.811 39.958 -13.130 1.00 24.88 272 VAL A N 1
ATOM 2120 C CA . VAL A 1 272 ? 16.083 41.371 -12.867 1.00 29.93 272 VAL A CA 1
ATOM 2121 C C . VAL A 1 272 ? 16.890 42.076 -13.951 1.00 25.30 272 VAL A C 1
ATOM 2122 O O . VAL A 1 272 ? 16.710 43.271 -14.182 1.00 23.02 272 VAL A O 1
ATOM 2126 N N . LYS A 1 273 ? 17.785 41.347 -14.610 1.00 25.54 273 LYS A N 1
ATOM 2127 C CA . LYS A 1 273 ? 18.602 41.937 -15.666 1.00 27.74 273 LYS A CA 1
ATOM 2128 C C . LYS A 1 273 ? 17.719 42.556 -16.751 1.00 26.01 273 LYS A C 1
ATOM 2129 O O . LYS A 1 273 ? 17.914 43.708 -17.146 1.00 24.60 273 LYS A O 1
ATOM 2135 N N . ASN A 1 274 ? 16.744 41.788 -17.225 1.00 27.88 274 ASN A N 1
ATOM 2136 C CA . ASN A 1 274 ? 15.832 42.264 -18.256 1.00 31.93 274 ASN A CA 1
ATOM 2137 C C . ASN A 1 274 ? 14.964 43.387 -17.694 1.00 27.52 274 ASN A C 1
ATOM 2138 O O . ASN A 1 274 ? 14.588 44.316 -18.408 1.00 25.46 274 ASN A O 1
ATOM 2143 N N . ILE A 1 275 ? 14.650 43.298 -16.407 1.00 22.64 275 ILE A N 1
ATOM 2144 C CA . ILE A 1 275 ? 13.834 44.315 -15.759 1.00 22.80 275 ILE A CA 1
ATOM 2145 C C . ILE A 1 275 ? 14.571 45.643 -15.769 1.00 21.80 275 ILE A C 1
ATOM 2146 O O . ILE A 1 275 ? 14.020 46.664 -16.183 1.00 21.11 275 ILE A O 1
ATOM 2151 N N . VAL A 1 276 ? 15.821 45.623 -15.313 1.00 22.71 276 VAL A N 1
ATOM 2152 C CA . VAL A 1 276 ? 16.635 46.827 -15.279 1.00 27.16 276 VAL A CA 1
ATOM 2153 C C . VAL A 1 276 ? 16.785 47.399 -16.685 1.00 24.76 276 VAL A C 1
ATOM 2154 O O . VAL A 1 276 ? 16.703 48.607 -16.879 1.00 21.94 276 VAL A O 1
ATOM 2158 N N . GLU A 1 277 ? 16.997 46.525 -17.664 1.00 24.58 277 GLU A N 1
ATOM 2159 C CA . GLU A 1 277 ? 17.146 46.956 -19.050 1.00 26.86 277 GLU A CA 1
ATOM 2160 C C . GLU A 1 277 ? 15.904 47.700 -19.545 1.00 24.56 277 GLU A C 1
ATOM 2161 O O . GLU A 1 277 ? 16.005 48.811 -20.068 1.00 25.71 277 GLU A O 1
ATOM 2167 N N . GLN A 1 278 ? 14.735 47.093 -19.377 1.00 24.10 278 GLN A N 1
ATOM 2168 C CA . GLN A 1 278 ? 13.497 47.726 -19.812 1.00 24.97 278 GLN A CA 1
ATOM 2169 C C . GLN A 1 278 ? 13.314 49.072 -19.117 1.00 21.68 278 GLN A C 1
ATOM 2170 O O . GLN A 1 278 ? 12.932 50.061 -19.744 1.00 20.42 278 GLN A O 1
ATOM 2176 N N . MET A 1 279 ? 13.593 49.107 -17.819 1.00 17.52 279 MET A N 1
ATOM 2177 C CA . MET A 1 279 ? 13.447 50.334 -17.056 1.00 18.17 279 MET A CA 1
ATOM 2178 C C . MET A 1 279 ? 14.434 51.398 -17.515 1.00 18.96 279 MET A C 1
ATOM 2179 O O . MET A 1 279 ? 14.099 52.578 -17.548 1.00 17.93 279 MET A O 1
ATOM 2184 N N . VAL A 1 280 ? 15.651 50.991 -17.876 1.00 19.76 280 VAL A N 1
ATOM 2185 C CA . VAL A 1 280 ? 16.630 51.961 -18.363 1.00 23.16 280 VAL A CA 1
ATOM 2186 C C . VAL A 1 280 ? 16.095 52.581 -19.654 1.00 23.32 280 VAL A C 1
ATOM 2187 O O . VAL A 1 280 ? 16.207 53.791 -19.869 1.00 23.33 280 VAL A O 1
ATOM 2191 N N . LYS A 1 281 ? 15.498 51.749 -20.502 1.00 24.23 281 LYS A N 1
ATOM 2192 C CA . LYS A 1 281 ? 14.940 52.211 -21.768 1.00 27.68 281 LYS A CA 1
ATOM 2193 C C . LYS A 1 281 ? 13.771 53.171 -21.564 1.00 25.84 281 LYS A C 1
ATOM 2194 O O . LYS A 1 281 ? 13.682 54.210 -22.226 1.00 25.45 281 LYS A O 1
ATOM 2200 N N . TYR A 1 282 ? 12.870 52.819 -20.654 1.00 22.97 282 TYR A N 1
ATOM 2201 C CA . TYR A 1 282 ? 11.705 53.655 -20.391 1.00 25.03 282 TYR A CA 1
ATOM 2202 C C . TYR A 1 282 ? 12.074 55.004 -19.786 1.00 23.01 282 TYR A C 1
ATOM 2203 O O . TYR A 1 282 ? 11.473 56.026 -20.120 1.00 21.51 282 TYR A O 1
ATOM 2212 N N . TRP A 1 283 ? 13.066 55.011 -18.901 1.00 21.68 283 TRP A N 1
ATOM 2213 C CA . TRP A 1 283 ? 13.487 56.249 -18.257 1.00 23.55 283 TRP A CA 1
ATOM 2214 C C . TRP A 1 283 ? 14.220 57.164 -19.231 1.00 25.47 283 TRP A C 1
ATOM 2215 O O . TRP A 1 283 ? 13.936 58.362 -19.306 1.00 25.21 283 TRP A O 1
ATOM 2226 N N . GLY A 1 284 ? 15.167 56.596 -19.967 1.00 26.57 284 GLY A N 1
ATOM 2227 C CA . GLY A 1 284 ? 15.928 57.376 -20.924 1.00 29.51 284 GLY A CA 1
ATOM 2228 C C . GLY A 1 284 ? 17.138 58.060 -20.310 1.00 31.07 284 GLY A C 1
ATOM 2229 O O . GLY A 1 284 ? 17.824 57.495 -19.457 1.00 29.71 284 GLY A O 1
ATOM 2230 N N . GLU A 1 285 ? 17.392 59.288 -20.748 1.00 35.21 285 GLU A N 1
ATOM 2231 C CA . GLU A 1 285 ? 18.524 60.072 -20.270 1.00 40.93 285 GLU A CA 1
ATOM 2232 C C . GLU A 1 285 ? 18.677 60.024 -18.750 1.00 39.95 285 GLU A C 1
ATOM 2233 O O . GLU A 1 285 ? 17.731 60.303 -18.009 1.00 36.36 285 GLU A O 1
ATOM 2239 N N . GLY A 1 286 ? 19.874 59.668 -18.294 1.00 35.95 286 GLY A N 1
ATOM 2240 C CA . GLY A 1 286 ? 20.138 59.603 -16.867 1.00 37.39 286 GLY A CA 1
ATOM 2241 C C . GLY A 1 286 ? 19.993 58.224 -16.249 1.00 36.14 286 GLY A C 1
ATOM 2242 O O . GLY A 1 286 ? 20.259 58.048 -15.058 1.00 38.35 286 GLY A O 1
ATOM 2243 N N . ALA A 1 287 ? 19.579 57.242 -17.044 1.00 34.01 287 ALA A N 1
ATOM 2244 C CA . ALA A 1 287 ? 19.408 55.889 -16.530 1.00 30.34 287 ALA A CA 1
ATOM 2245 C C . ALA A 1 287 ? 20.530 54.976 -16.999 1.00 27.44 287 ALA A C 1
ATOM 2246 O O . ALA A 1 287 ? 20.870 54.963 -18.177 1.00 27.92 287 ALA A O 1
ATOM 2248 N N . SER A 1 288 ? 21.097 54.215 -16.066 1.00 28.79 288 SER A N 1
ATOM 2249 C CA . SER A 1 288 ? 22.177 53.278 -16.373 1.00 28.74 288 SER A CA 1
ATOM 2250 C C . SER A 1 288 ? 22.304 52.254 -15.251 1.00 28.56 288 SER A C 1
ATOM 2251 O O . SER A 1 288 ? 21.825 52.474 -14.136 1.00 27.95 288 SER A O 1
ATOM 2254 N N . TRP A 1 289 ? 22.949 51.131 -15.545 1.00 29.26 289 TRP A N 1
ATOM 2255 C CA . TRP A 1 289 ? 23.146 50.106 -14.532 1.00 29.99 289 TRP A CA 1
ATOM 2256 C C . TRP A 1 289 ? 24.543 49.514 -14.616 1.00 31.21 289 TRP A C 1
ATOM 2257 O O . TRP A 1 289 ? 25.245 49.679 -15.614 1.00 31.16 289 TRP A O 1
ATOM 2268 N N . GLN A 1 290 ? 24.934 48.823 -13.553 1.00 35.02 290 GLN A N 1
ATOM 2269 C CA . GLN A 1 290 ? 26.256 48.226 -13.451 1.00 38.29 290 GLN A CA 1
ATOM 2270 C C . GLN A 1 290 ? 26.107 46.802 -12.917 1.00 37.96 290 GLN A C 1
ATOM 2271 O O . GLN A 1 290 ? 25.299 46.553 -12.022 1.00 36.58 290 GLN A O 1
ATOM 2277 N N . LEU A 1 291 ? 26.882 45.872 -13.466 1.00 41.05 291 LEU A N 1
ATOM 2278 C CA . LEU A 1 291 ? 26.813 44.478 -13.042 1.00 44.56 291 LEU A CA 1
ATOM 2279 C C . LEU A 1 291 ? 27.900 44.124 -12.033 1.00 43.35 291 LEU A C 1
ATOM 2280 O O . LEU A 1 291 ? 28.488 45.003 -11.404 1.00 41.90 291 LEU A O 1
ATOM 2285 N N . GLU A 1 299 ? 19.456 30.550 -8.480 1.00 51.98 299 GLU A N 1
ATOM 2286 C CA . GLU A 1 299 ? 18.825 29.283 -8.129 1.00 57.46 299 GLU A CA 1
ATOM 2287 C C . GLU A 1 299 ? 17.928 28.715 -9.224 1.00 54.35 299 GLU A C 1
ATOM 2288 O O . GLU A 1 299 ? 17.421 29.444 -10.078 1.00 47.86 299 GLU A O 1
ATOM 2294 N N . ALA A 1 300 ? 17.736 27.401 -9.181 1.00 49.20 300 ALA A N 1
ATOM 2295 C CA . ALA A 1 300 ? 16.924 26.699 -10.168 1.00 51.66 300 ALA A CA 1
ATOM 2296 C C . ALA A 1 300 ? 15.424 26.783 -9.898 1.00 48.77 300 ALA A C 1
ATOM 2297 O O . ALA A 1 300 ? 14.641 26.056 -10.513 1.00 50.26 300 ALA A O 1
ATOM 2299 N N . HIS A 1 301 ? 15.023 27.663 -8.985 1.00 45.75 301 HIS A N 1
ATOM 2300 C CA . HIS A 1 301 ? 13.607 27.820 -8.669 1.00 40.62 301 HIS A CA 1
ATOM 2301 C C . HIS A 1 301 ? 13.351 29.071 -7.844 1.00 34.46 301 HIS A C 1
ATOM 2302 O O . HIS A 1 301 ? 14.281 29.715 -7.360 1.00 32.38 301 HIS A O 1
ATOM 2309 N N . TYR A 1 302 ? 12.076 29.406 -7.683 1.00 29.79 302 TYR A N 1
ATOM 2310 C CA . TYR A 1 302 ? 11.682 30.574 -6.908 1.00 27.66 302 TYR A CA 1
ATOM 2311 C C . TYR A 1 302 ? 10.249 30.395 -6.432 1.00 25.23 302 TYR A C 1
ATOM 2312 O O . TYR A 1 302 ? 9.462 29.679 -7.050 1.00 24.50 302 TYR A O 1
ATOM 2321 N N . LEU A 1 303 ? 9.919 31.048 -5.328 1.00 25.26 303 LEU A N 1
ATOM 2322 C CA . LEU A 1 303 ? 8.582 30.942 -4.756 1.00 24.44 303 LEU A CA 1
ATOM 2323 C C . LEU A 1 303 ? 7.527 31.540 -5.676 1.00 20.85 303 LEU A C 1
ATOM 2324 O O . LEU A 1 303 ? 7.623 32.705 -6.075 1.00 20.25 303 LEU A O 1
ATOM 2329 N N . LYS A 1 304 ? 6.521 30.739 -6.013 1.00 20.17 304 LYS A N 1
ATOM 2330 C CA . LYS A 1 304 ? 5.437 31.206 -6.861 1.00 20.96 304 LYS A CA 1
ATOM 2331 C C . LYS A 1 304 ? 4.129 30.542 -6.439 1.00 18.30 304 LYS A C 1
ATOM 2332 O O . LYS A 1 304 ? 4.125 29.560 -5.690 1.00 16.19 304 LYS A O 1
ATOM 2338 N N . LEU A 1 305 ? 3.019 31.087 -6.915 1.00 13.90 305 LEU A N 1
ATOM 2339 C CA . LEU A 1 305 ? 1.714 30.564 -6.547 1.00 17.06 305 LEU A CA 1
ATOM 2340 C C . LEU A 1 305 ? 0.911 30.089 -7.738 1.00 16.46 305 LEU A C 1
ATOM 2341 O O . LEU A 1 305 ? 1.038 30.628 -8.833 1.00 16.92 305 LEU A O 1
ATOM 2346 N N . ASP A 1 306 ? 0.080 29.077 -7.513 1.00 15.87 306 ASP A N 1
ATOM 2347 C CA . ASP A 1 306 ? -0.799 28.577 -8.555 1.00 17.67 306 ASP A CA 1
ATOM 2348 C C . ASP A 1 306 ? -2.100 29.348 -8.304 1.00 17.21 306 ASP A C 1
ATOM 2349 O O . ASP A 1 306 ? -2.691 29.225 -7.234 1.00 15.77 306 ASP A O 1
ATOM 2354 N N . CYS A 1 307 ? -2.537 30.140 -9.276 1.00 15.79 307 CYS A N 1
ATOM 2355 C CA . CYS A 1 307 ? -3.758 30.925 -9.111 1.00 18.02 307 CYS A CA 1
ATOM 2356 C C . CYS A 1 307 ? -4.948 30.401 -9.918 1.00 16.61 307 CYS A C 1
ATOM 2357 O O . CYS A 1 307 ? -5.795 31.174 -10.377 1.00 17.32 307 CYS A O 1
ATOM 2360 N N . SER A 1 308 ? -5.010 29.085 -10.085 1.00 15.97 308 SER A N 1
ATOM 2361 C CA . SER A 1 308 ? -6.107 28.463 -10.822 1.00 16.83 308 SER A CA 1
ATOM 2362 C C . SER A 1 308 ? -7.443 28.676 -10.110 1.00 15.43 308 SER A C 1
ATOM 2363 O O . SER A 1 308 ? -8.475 28.827 -10.752 1.00 15.35 308 SER A O 1
ATOM 2366 N N . LYS A 1 309 ? -7.414 28.685 -8.782 1.00 16.12 309 LYS A N 1
ATOM 2367 C CA . LYS A 1 309 ? -8.631 28.859 -7.994 1.00 16.20 309 LYS A CA 1
ATOM 2368 C C . LYS A 1 309 ? -9.264 30.230 -8.231 1.00 18.24 309 LYS A C 1
ATOM 2369 O O . LYS A 1 309 ? -10.476 30.332 -8.464 1.00 16.25 309 LYS A O 1
ATOM 2375 N N . ALA A 1 310 ? -8.446 31.280 -8.180 1.00 16.47 310 ALA A N 1
ATOM 2376 C CA . ALA A 1 310 ? -8.952 32.629 -8.407 1.00 16.84 310 ALA A CA 1
ATOM 2377 C C . ALA A 1 310 ? -9.502 32.718 -9.833 1.00 17.59 310 ALA A C 1
ATOM 2378 O O . ALA A 1 310 ? -10.578 33.270 -10.063 1.00 18.59 310 ALA A O 1
ATOM 2380 N N . LYS A 1 311 ? -8.767 32.159 -10.786 1.00 20.91 311 LYS A N 1
ATOM 2381 C CA . LYS A 1 311 ? -9.199 32.176 -12.174 1.00 24.34 311 LYS A CA 1
ATOM 2382 C C . LYS A 1 311 ? -10.532 31.452 -12.349 1.00 22.67 311 LYS A C 1
ATOM 2383 O O . LYS A 1 311 ? -11.489 32.022 -12.862 1.00 21.39 311 LYS A O 1
ATOM 2389 N N . MET A 1 312 ? -10.592 30.205 -11.894 1.00 24.27 312 MET A N 1
ATOM 2390 C CA . MET A 1 312 ? -11.794 29.386 -12.039 1.00 31.09 312 MET A CA 1
ATOM 2391 C C . MET A 1 312 ? -13.021 29.796 -11.234 1.00 29.28 312 MET A C 1
ATOM 2392 O O . MET A 1 312 ? -14.126 29.824 -11.770 1.00 28.08 312 MET A O 1
ATOM 2397 N N . GLN A 1 313 ? -12.831 30.113 -9.956 1.00 26.49 313 GLN A N 1
ATOM 2398 C CA . GLN A 1 313 ? -13.957 30.459 -9.087 1.00 27.82 313 GLN A CA 1
ATOM 2399 C C . GLN A 1 313 ? -14.340 31.927 -8.977 1.00 26.73 313 GLN A C 1
ATOM 2400 O O . GLN A 1 313 ? -15.491 32.245 -8.678 1.00 27.84 313 GLN A O 1
ATOM 2406 N N . LEU A 1 314 ? -13.392 32.826 -9.208 1.00 24.84 314 LEU A N 1
ATOM 2407 C CA . LEU A 1 314 ? -13.687 34.252 -9.124 1.00 25.14 314 LEU A CA 1
ATOM 2408 C C . LEU A 1 314 ? -13.741 34.913 -10.487 1.00 24.47 314 LEU A C 1
ATOM 2409 O O . LEU A 1 314 ? -14.241 36.027 -10.623 1.00 24.54 314 LEU A O 1
ATOM 2414 N N . GLY A 1 315 ? -13.225 34.227 -11.498 1.00 23.34 315 GLY A N 1
ATOM 2415 C CA . GLY A 1 315 ? -13.201 34.808 -12.826 1.00 23.61 315 GLY A CA 1
ATOM 2416 C C . GLY A 1 315 ? -12.123 35.883 -12.872 1.00 25.14 315 GLY A C 1
ATOM 2417 O O . GLY A 1 315 ? -12.180 36.787 -13.704 1.00 23.50 315 GLY A O 1
ATOM 2418 N N . TRP A 1 316 ? -11.135 35.788 -11.977 1.00 22.12 316 TRP A N 1
ATOM 2419 C CA . TRP A 1 316 ? -10.035 36.762 -11.906 1.00 21.22 316 TRP A CA 1
ATOM 2420 C C . TRP A 1 316 ? -8.891 36.434 -12.866 1.00 21.88 316 TRP A C 1
ATOM 2421 O O . TRP A 1 316 ? -8.665 35.272 -13.210 1.00 23.67 316 TRP A O 1
ATOM 2432 N N . HIS A 1 317 ? -8.163 37.466 -13.279 1.00 25.47 317 HIS A N 1
ATOM 2433 C CA . HIS A 1 317 ? -7.026 37.300 -14.178 1.00 27.66 317 HIS A CA 1
ATOM 2434 C C . HIS A 1 317 ? -6.199 38.588 -14.223 1.00 25.03 317 HIS A C 1
ATOM 2435 O O . HIS A 1 317 ? -6.746 39.687 -14.123 1.00 23.25 317 HIS A O 1
ATOM 2442 N N . PRO A 1 318 ? -4.867 38.467 -14.373 1.00 20.55 318 PRO A N 1
ATOM 2443 C CA . PRO A 1 318 ? -3.974 39.635 -14.435 1.00 23.51 318 PRO A CA 1
ATOM 2444 C C . PRO A 1 318 ? -4.308 40.425 -15.701 1.00 22.67 318 PRO A C 1
ATOM 2445 O O . PRO A 1 318 ? -4.759 39.837 -16.674 1.00 25.26 318 PRO A O 1
ATOM 2449 N N . ARG A 1 319 ? -4.088 41.738 -15.699 1.00 22.95 319 ARG A N 1
ATOM 2450 C CA . ARG A 1 319 ? -4.394 42.562 -16.872 1.00 22.08 319 ARG A CA 1
ATOM 2451 C C . ARG A 1 319 ? -3.169 43.141 -17.565 1.00 22.33 319 ARG A C 1
ATOM 2452 O O . ARG A 1 319 ? -3.206 43.416 -18.765 1.00 22.80 319 ARG A O 1
ATOM 2460 N N . TRP A 1 320 ? -2.088 43.333 -16.819 1.00 21.23 320 TRP A N 1
ATOM 2461 C CA . TRP A 1 320 ? -0.885 43.921 -17.391 1.00 20.72 320 TRP A CA 1
ATOM 2462 C C . TRP A 1 320 ? 0.320 43.004 -17.399 1.00 18.91 320 TRP A C 1
ATOM 2463 O O . TRP A 1 320 ? 0.618 42.353 -16.403 1.00 19.22 320 TRP A O 1
ATOM 2474 N N . ASN A 1 321 ? 1.023 42.963 -18.527 1.00 21.69 321 ASN A N 1
ATOM 2475 C CA . ASN A 1 321 ? 2.223 42.151 -18.608 1.00 23.68 321 ASN A CA 1
ATOM 2476 C C . ASN A 1 321 ? 3.287 42.987 -17.901 1.00 23.17 321 ASN A C 1
ATOM 2477 O O . ASN A 1 321 ? 3.058 44.166 -17.610 1.00 20.22 321 ASN A O 1
ATOM 2482 N N . LEU A 1 322 ? 4.442 42.391 -17.630 1.00 21.05 322 LEU A N 1
ATOM 2483 C CA . LEU A 1 322 ? 5.499 43.098 -16.919 1.00 22.97 322 LEU A CA 1
ATOM 2484 C C . LEU A 1 322 ? 5.965 44.390 -17.590 1.00 21.26 322 LEU A C 1
ATOM 2485 O O . LEU A 1 322 ? 6.194 45.386 -16.911 1.00 19.49 322 LEU A O 1
ATOM 2490 N N . ASN A 1 323 ? 6.102 44.370 -18.915 1.00 24.06 323 ASN A N 1
ATOM 2491 C CA . ASN A 1 323 ? 6.539 45.550 -19.660 1.00 28.86 323 ASN A CA 1
ATOM 2492 C C . ASN A 1 323 ? 5.607 46.738 -19.449 1.00 24.75 323 ASN A C 1
ATOM 2493 O O . ASN A 1 323 ? 6.053 47.848 -19.167 1.00 23.43 323 ASN A O 1
ATOM 2498 N N . THR A 1 324 ? 4.309 46.504 -19.601 1.00 20.69 324 THR A N 1
ATOM 2499 C CA . THR A 1 324 ? 3.325 47.563 -19.416 1.00 21.30 324 THR A CA 1
ATOM 2500 C C . THR A 1 324 ? 3.470 48.102 -17.996 1.00 17.81 324 THR A C 1
ATOM 2501 O O . THR A 1 324 ? 3.478 49.309 -17.777 1.00 18.03 324 THR A O 1
ATOM 2505 N N . THR A 1 325 ? 3.589 47.191 -17.037 1.00 16.77 325 THR A N 1
ATOM 2506 C CA . THR A 1 325 ? 3.729 47.562 -15.637 1.00 18.91 325 THR A CA 1
ATOM 2507 C C . THR A 1 325 ? 4.970 48.406 -15.387 1.00 15.20 325 THR A C 1
ATOM 2508 O O . THR A 1 325 ? 4.894 49.433 -14.718 1.00 16.08 325 THR A O 1
ATOM 2512 N N . LEU A 1 326 ? 6.110 47.988 -15.933 1.00 15.77 326 LEU A N 1
ATOM 2513 C CA . LEU A 1 326 ? 7.336 48.754 -15.738 1.00 15.76 326 LEU A CA 1
ATOM 2514 C C . LEU A 1 326 ? 7.215 50.142 -16.370 1.00 16.16 326 LEU A C 1
ATOM 2515 O O . LEU A 1 326 ? 7.724 51.121 -15.819 1.00 15.91 326 LEU A O 1
ATOM 2520 N N . GLU A 1 327 ? 6.533 50.241 -17.511 1.00 18.29 327 GLU A N 1
ATOM 2521 C CA . GLU A 1 327 ? 6.361 51.543 -18.160 1.00 22.05 327 GLU A CA 1
ATOM 2522 C C . GLU A 1 327 ? 5.583 52.479 -17.242 1.00 19.45 327 GLU A C 1
ATOM 2523 O O . GLU A 1 327 ? 5.914 53.656 -17.116 1.00 18.67 327 GLU A O 1
ATOM 2529 N N . TYR A 1 328 ? 4.542 51.953 -16.608 1.00 16.69 328 TYR A N 1
ATOM 2530 C CA . TYR A 1 328 ? 3.734 52.755 -15.696 1.00 19.70 328 TYR A CA 1
ATOM 2531 C C . TYR A 1 328 ? 4.517 53.098 -14.419 1.00 15.27 328 TYR A C 1
ATOM 2532 O O . TYR A 1 328 ? 4.326 54.166 -13.843 1.00 15.96 328 TYR A O 1
ATOM 2541 N N . ILE A 1 329 ? 5.403 52.205 -13.981 1.00 16.33 329 ILE A N 1
ATOM 2542 C CA . ILE A 1 329 ? 6.213 52.467 -12.791 1.00 19.45 329 ILE A CA 1
ATOM 2543 C C . ILE A 1 329 ? 7.109 53.673 -13.049 1.00 16.17 329 ILE A C 1
ATOM 2544 O O . ILE A 1 329 ? 7.158 54.614 -12.256 1.00 15.59 329 ILE A O 1
ATOM 2549 N N . VAL A 1 330 ? 7.833 53.625 -14.161 1.00 17.10 330 VAL A N 1
ATOM 2550 C CA . VAL A 1 330 ? 8.727 54.710 -14.527 1.00 18.51 330 VAL A CA 1
ATOM 2551 C C . VAL A 1 330 ? 7.926 55.989 -14.719 1.00 16.57 330 VAL A C 1
ATOM 2552 O O . VAL A 1 330 ? 8.337 57.053 -14.279 1.00 17.66 330 VAL A O 1
ATOM 2556 N N . GLY A 1 331 ? 6.769 55.875 -15.368 1.00 15.54 331 GLY A N 1
ATOM 2557 C CA . GLY A 1 331 ? 5.944 57.046 -15.589 1.00 17.53 331 GLY A CA 1
ATOM 2558 C C . GLY A 1 331 ? 5.510 57.705 -14.293 1.00 15.03 331 GL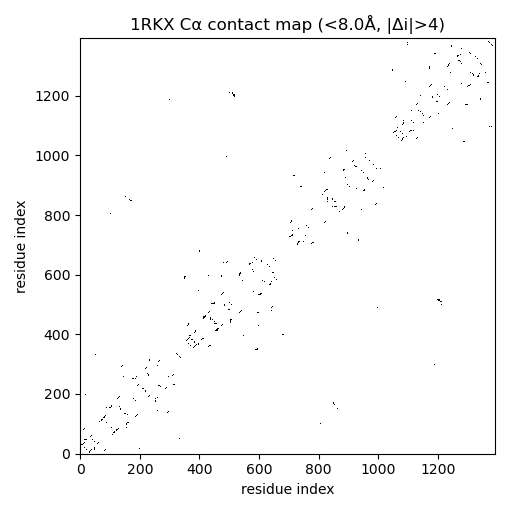Y A C 1
ATOM 2559 O O . GLY A 1 331 ? 5.595 58.930 -14.149 1.00 17.26 331 GLY A O 1
ATOM 2560 N N . TRP A 1 332 ? 5.041 56.892 -13.351 1.00 15.68 332 TRP A N 1
ATOM 2561 C CA . TRP A 1 332 ? 4.585 57.392 -12.063 1.00 16.30 332 TRP A CA 1
ATOM 2562 C C . TRP A 1 332 ? 5.736 58.118 -11.366 1.00 17.12 332 TRP A C 1
ATOM 2563 O O . TRP A 1 332 ? 5.584 59.239 -10.877 1.00 14.49 332 TRP A O 1
ATOM 2574 N N . HIS A 1 333 ? 6.898 57.487 -11.347 1.00 14.63 333 HIS A N 1
ATOM 2575 C CA . HIS A 1 333 ? 8.039 58.097 -10.685 1.00 17.64 333 HIS A CA 1
ATOM 2576 C C . HIS A 1 333 ? 8.523 59.383 -11.355 1.00 18.41 333 HIS A C 1
ATOM 2577 O O . HIS A 1 333 ? 8.864 60.352 -10.667 1.00 18.38 333 HIS A O 1
ATOM 2584 N N . LYS A 1 334 ? 8.550 59.409 -12.685 1.00 17.38 334 LYS A N 1
ATOM 2585 C CA . LYS A 1 334 ? 8.999 60.609 -13.381 1.00 19.59 334 LYS A CA 1
ATOM 2586 C C . LYS A 1 334 ? 7.993 61.731 -13.192 1.00 18.89 334 LYS A C 1
ATOM 2587 O O . LYS A 1 334 ? 8.365 62.898 -13.094 1.00 17.54 334 LYS A O 1
ATOM 2593 N N . ASN A 1 335 ? 6.714 61.386 -13.134 1.00 15.76 335 ASN A N 1
ATOM 2594 C CA . ASN A 1 335 ? 5.720 62.420 -12.918 1.00 18.68 335 ASN A CA 1
ATOM 2595 C C . ASN A 1 335 ? 5.830 62.971 -11.504 1.00 18.95 335 ASN A C 1
ATOM 2596 O O . ASN A 1 335 ? 5.659 64.169 -11.282 1.00 18.97 335 ASN A O 1
ATOM 2601 N N . TRP A 1 336 ? 6.126 62.096 -10.549 1.00 19.95 336 TRP A N 1
ATOM 2602 C CA . TRP A 1 336 ? 6.283 62.529 -9.173 1.00 19.28 336 TRP A CA 1
ATOM 2603 C C . TRP A 1 336 ? 7.422 63.547 -9.118 1.00 20.15 336 TRP A C 1
ATOM 2604 O O . TRP A 1 336 ? 7.267 64.632 -8.552 1.00 17.72 336 TRP A O 1
ATOM 2615 N N . LEU A 1 337 ? 8.558 63.192 -9.715 1.00 19.77 337 LEU A N 1
ATOM 2616 C CA . LEU A 1 337 ? 9.729 64.068 -9.732 1.00 22.03 337 LEU A CA 1
ATOM 2617 C C . LEU A 1 337 ? 9.480 65.382 -10.463 1.00 22.05 337 LEU A C 1
ATOM 2618 O O . LEU A 1 337 ? 10.048 66.420 -10.105 1.00 21.36 337 LEU A O 1
ATOM 2623 N N . SER A 1 338 ? 8.636 65.337 -11.488 1.00 21.50 338 SER A N 1
ATOM 2624 C CA . SER A 1 338 ? 8.324 66.524 -12.271 1.00 24.49 338 SER A CA 1
ATOM 2625 C C . SER A 1 338 ? 7.377 67.504 -11.572 1.00 23.05 338 SER A C 1
ATOM 2626 O O . SER A 1 338 ? 7.117 68.587 -12.092 1.00 22.31 338 SER A O 1
ATOM 2629 N N . GLY A 1 339 ? 6.858 67.130 -10.404 1.00 21.25 339 GLY A N 1
ATOM 2630 C CA . GLY A 1 339 ? 5.960 68.020 -9.679 1.00 20.31 339 GLY A CA 1
ATOM 2631 C C . GLY A 1 339 ? 4.500 67.772 -9.993 1.00 19.54 339 GLY A C 1
ATOM 2632 O O . GLY A 1 339 ? 3.620 68.593 -9.717 1.00 20.81 339 GLY A O 1
ATOM 2633 N N . THR A 1 340 ? 4.223 66.612 -10.560 1.00 20.10 340 THR A N 1
ATOM 2634 C CA . THR A 1 340 ? 2.850 66.298 -10.905 1.00 19.95 340 THR A CA 1
ATOM 2635 C C . THR A 1 340 ? 2.004 66.023 -9.658 1.00 18.55 340 THR A C 1
ATOM 2636 O O . THR A 1 340 ? 2.512 65.545 -8.649 1.00 19.69 340 THR A O 1
ATOM 2640 N N . ASP A 1 341 ? 0.718 66.353 -9.733 1.00 20.68 341 ASP A N 1
ATOM 2641 C CA . ASP A 1 341 ? -0.211 66.105 -8.628 1.00 20.93 341 ASP A CA 1
ATOM 2642 C C . ASP A 1 341 ? -0.376 64.591 -8.627 1.00 19.78 341 ASP A C 1
ATOM 2643 O O . ASP A 1 341 ? -1.059 64.034 -9.498 1.00 17.56 341 ASP A O 1
ATOM 2648 N N . MET A 1 342 ? 0.238 63.920 -7.658 1.00 19.26 342 MET A N 1
ATOM 2649 C CA . MET A 1 342 ? 0.181 62.470 -7.621 1.00 18.56 342 MET A CA 1
ATOM 2650 C C . MET A 1 342 ? -1.128 61.880 -7.114 1.00 18.70 342 MET A C 1
ATOM 2651 O O . MET A 1 342 ? -1.356 60.678 -7.236 1.00 18.30 342 MET A O 1
ATOM 2656 N N . HIS A 1 343 ? -1.990 62.715 -6.545 1.00 18.50 343 HIS A N 1
ATOM 2657 C CA . HIS A 1 343 ? -3.286 62.218 -6.099 1.00 18.31 343 HIS A CA 1
ATOM 2658 C C . HIS A 1 343 ? -4.093 61.947 -7.368 1.00 17.30 343 HIS A C 1
ATOM 2659 O O . HIS A 1 343 ? -4.614 60.847 -7.569 1.00 17.57 343 HIS A O 1
ATOM 2666 N N . GLU A 1 344 ? -4.178 62.950 -8.233 1.00 18.98 344 GLU A N 1
ATOM 2667 C CA . GLU A 1 344 ? -4.919 62.813 -9.483 1.00 21.81 344 GLU A CA 1
ATOM 2668 C C . GLU A 1 344 ? -4.248 61.810 -10.416 1.00 19.27 344 GLU A C 1
ATOM 2669 O O . GLU A 1 344 ? -4.922 61.026 -11.087 1.00 17.99 344 GLU A O 1
ATOM 2675 N N . TYR A 1 345 ? -2.921 61.833 -10.460 1.00 15.62 345 TYR A N 1
ATOM 2676 C CA . TYR A 1 345 ? -2.198 60.908 -11.319 1.00 16.59 345 TYR A CA 1
ATOM 2677 C C . TYR A 1 345 ? -2.516 59.466 -10.913 1.00 17.54 345 TYR A C 1
ATOM 2678 O O . TYR A 1 345 ? -2.773 58.614 -11.763 1.00 17.07 345 TYR A O 1
ATOM 2687 N N . SER A 1 346 ? -2.509 59.193 -9.614 1.00 15.86 346 SER A N 1
ATOM 2688 C CA . SER A 1 346 ? -2.782 57.846 -9.133 1.00 16.58 346 SER A CA 1
ATOM 2689 C C . SER A 1 346 ? -4.214 57.426 -9.426 1.00 17.49 346 SER A C 1
ATOM 2690 O O . SER A 1 346 ? -4.478 56.261 -9.716 1.00 15.47 346 SER A O 1
ATOM 2693 N N . ILE A 1 347 ? -5.138 58.378 -9.363 1.00 17.34 347 ILE A N 1
ATOM 2694 C CA . ILE A 1 347 ? -6.533 58.081 -9.646 1.00 19.74 347 ILE A CA 1
ATOM 2695 C C . ILE A 1 347 ? -6.651 57.662 -11.105 1.00 19.43 347 ILE A C 1
ATOM 2696 O O . ILE A 1 347 ? -7.365 56.711 -11.440 1.00 15.50 347 ILE A O 1
ATOM 2701 N N . THR A 1 348 ? -5.950 58.384 -11.972 1.00 18.87 348 THR A N 1
ATOM 2702 C CA . THR A 1 348 ? -5.972 58.084 -13.394 1.00 18.54 348 THR A CA 1
ATOM 2703 C C . THR A 1 348 ? -5.345 56.718 -13.653 1.00 18.33 348 THR A C 1
ATOM 2704 O O . THR A 1 348 ? -5.789 55.983 -14.533 1.00 18.57 348 THR A O 1
ATOM 2708 N N . GLU A 1 349 ? -4.324 56.369 -12.878 1.00 19.81 349 GLU A N 1
ATOM 2709 C CA . GLU A 1 349 ? -3.677 55.073 -13.053 1.00 17.39 349 GLU A CA 1
ATOM 2710 C C . GLU A 1 349 ? -4.692 53.976 -12.745 1.00 17.10 349 GLU A C 1
ATOM 2711 O O . GLU A 1 349 ? -4.777 52.964 -13.445 1.00 14.40 349 GLU A O 1
ATOM 2717 N N . ILE A 1 350 ? -5.472 54.185 -11.690 1.00 15.58 350 ILE A N 1
ATOM 2718 C CA . ILE A 1 350 ? -6.487 53.217 -11.320 1.00 18.66 350 ILE A CA 1
ATOM 2719 C C . ILE A 1 350 ? -7.503 53.116 -12.452 1.00 17.84 350 ILE A C 1
ATOM 2720 O O . ILE A 1 350 ? -7.923 52.019 -12.820 1.00 16.68 350 ILE A O 1
ATOM 2725 N N . ASN A 1 351 ? -7.889 54.259 -13.012 1.00 17.33 351 ASN A N 1
ATOM 2726 C CA . ASN A 1 351 ? -8.849 54.266 -14.113 1.00 20.67 351 ASN A CA 1
ATOM 2727 C C . ASN A 1 351 ? -8.291 53.524 -15.327 1.00 21.07 351 ASN A C 1
ATOM 2728 O O . ASN A 1 351 ? -9.006 52.755 -15.977 1.00 21.01 351 ASN A O 1
ATOM 2733 N N . ASN A 1 352 ? -7.014 53.749 -15.627 1.00 17.47 352 ASN A N 1
ATOM 2734 C CA . ASN A 1 352 ? -6.371 53.091 -16.759 1.00 18.10 352 ASN A CA 1
ATOM 2735 C C . ASN A 1 352 ? -6.428 51.586 -16.562 1.00 18.11 352 ASN A C 1
ATOM 2736 O O . ASN A 1 352 ? -6.678 50.828 -17.507 1.00 18.81 352 ASN A O 1
ATOM 2741 N N . TYR A 1 353 ? -6.201 51.149 -15.327 1.00 18.32 353 TYR A N 1
ATOM 2742 C CA . TYR A 1 353 ? -6.232 49.728 -15.022 1.00 19.31 353 TYR A CA 1
ATOM 2743 C C . TYR A 1 353 ? -7.644 49.188 -15.259 1.00 21.47 353 TYR A C 1
ATOM 2744 O O . TYR A 1 353 ? -7.824 48.169 -15.928 1.00 19.77 353 TYR A O 1
ATOM 2753 N N . MET A 1 354 ? -8.640 49.880 -14.715 1.00 20.30 354 MET A N 1
ATOM 2754 C CA . MET A 1 354 ? -10.041 49.482 -14.867 1.00 24.77 354 MET A CA 1
ATOM 2755 C C . MET A 1 354 ? -10.451 49.387 -16.337 1.00 24.26 354 MET A C 1
ATOM 2756 O O . MET A 1 354 ? -11.262 48.536 -16.706 1.00 24.44 354 MET A O 1
ATOM 2761 N N . ASN A 1 355 ? -9.894 50.270 -17.165 1.00 22.77 355 ASN A N 1
ATOM 2762 C CA . ASN A 1 355 ? -10.199 50.306 -18.599 1.00 22.50 355 ASN A CA 1
ATOM 2763 C C . ASN A 1 355 ? -9.547 49.195 -19.400 1.00 22.37 355 ASN A C 1
ATOM 2764 O O . ASN A 1 355 ? -9.979 48.908 -20.517 1.00 20.97 355 ASN A O 1
ATOM 2769 N N . THR A 1 356 ? -8.497 48.593 -18.851 1.00 24.94 356 THR A N 1
ATOM 2770 C CA . THR A 1 356 ? -7.770 47.552 -19.563 1.00 30.39 356 THR A CA 1
ATOM 2771 C C . THR A 1 356 ? -8.584 46.306 -19.873 1.00 38.02 356 THR A C 1
ATOM 2772 O O . THR A 1 356 ? -9.132 45.666 -18.973 1.00 33.68 356 THR A O 1
ATOM 2776 N N . LYS A 1 357 ? -8.627 45.982 -21.167 1.00 43.96 357 LYS A N 1
ATOM 2777 C CA . LYS A 1 357 ? -9.351 44.843 -21.729 1.00 55.15 357 LYS A CA 1
ATOM 2778 C C . LYS A 1 357 ? -10.754 44.644 -21.175 1.00 60.69 357 LYS A C 1
ATOM 2779 O O . LYS A 1 357 ? -11.709 44.758 -21.974 1.00 64.71 357 LYS A O 1
ATOM 2786 N N . ILE B 1 2 ? -15.127 -14.885 11.175 1.00 33.95 2 ILE B N 1
ATOM 2787 C CA . ILE B 1 2 ? -15.139 -15.990 10.167 1.00 34.48 2 ILE B CA 1
ATOM 2788 C C . ILE B 1 2 ? -16.288 -16.962 10.438 1.00 35.09 2 ILE B C 1
ATOM 2789 O O . ILE B 1 2 ? -16.235 -17.750 11.384 1.00 35.86 2 ILE B O 1
ATOM 2794 N N . ASN B 1 3 ? -17.319 -16.898 9.600 1.00 42.35 3 ASN B N 1
ATOM 2795 C CA . ASN B 1 3 ? -18.487 -17.763 9.734 1.00 47.30 3 ASN B CA 1
ATOM 2796 C C . ASN B 1 3 ? -18.257 -19.119 9.087 1.00 45.85 3 ASN B C 1
ATOM 2797 O O . ASN B 1 3 ? -18.303 -19.250 7.863 1.00 41.67 3 ASN B O 1
ATOM 2802 N N . ASN B 1 4 ? -18.013 -20.127 9.915 1.00 44.40 4 ASN B N 1
ATOM 2803 C CA . ASN B 1 4 ? -17.790 -21.472 9.414 1.00 49.84 4 ASN B CA 1
ATOM 2804 C C . ASN B 1 4 ? -18.999 -21.863 8.566 1.00 44.77 4 ASN B C 1
ATOM 2805 O O . ASN B 1 4 ? -18.866 -22.542 7.547 1.00 43.07 4 ASN B O 1
ATOM 2810 N N . SER B 1 5 ? -20.178 -21.413 8.988 1.00 38.72 5 SER B N 1
ATOM 2811 C CA . SER B 1 5 ? -21.413 -21.715 8.275 1.00 34.83 5 SER B CA 1
ATOM 2812 C C . SER B 1 5 ? -21.545 -20.936 6.968 1.00 31.37 5 SER B C 1
ATOM 2813 O O . SER B 1 5 ? -22.239 -21.371 6.050 1.00 29.79 5 SER B O 1
ATOM 2816 N N . PHE B 1 6 ? -20.892 -19.780 6.882 1.00 28.09 6 PHE B N 1
ATOM 2817 C CA . PHE B 1 6 ? -20.951 -18.988 5.659 1.00 24.82 6 PHE B CA 1
ATOM 2818 C C . PHE B 1 6 ? -20.257 -19.716 4.512 1.00 22.85 6 PHE B C 1
ATOM 2819 O O . PHE B 1 6 ? -20.757 -19.745 3.388 1.00 22.01 6 PHE B O 1
ATOM 2827 N N . TRP B 1 7 ? -19.100 -20.303 4.798 1.00 21.40 7 TRP B N 1
ATOM 2828 C CA . TRP B 1 7 ? -18.322 -20.985 3.772 1.00 21.81 7 TRP B CA 1
ATOM 2829 C C . TRP B 1 7 ? -18.856 -22.320 3.276 1.00 21.90 7 TRP B C 1
ATOM 2830 O O . TRP B 1 7 ? -18.510 -22.760 2.184 1.00 21.34 7 TRP B O 1
ATOM 2841 N N . GLN B 1 8 ? -19.713 -22.953 4.063 1.00 24.19 8 GLN B N 1
ATOM 2842 C CA . GLN B 1 8 ? -20.284 -24.232 3.670 1.00 25.76 8 GLN B CA 1
ATOM 2843 C C . GLN B 1 8 ? -20.964 -24.151 2.296 1.00 25.01 8 GLN B C 1
ATOM 2844 O O . GLN B 1 8 ? -21.849 -23.326 2.079 1.00 25.27 8 GLN B O 1
ATOM 2850 N N . GLY B 1 9 ? -20.535 -25.004 1.371 1.00 22.95 9 GLY B N 1
ATOM 2851 C CA . GLY B 1 9 ? -21.134 -25.029 0.045 1.00 24.38 9 GLY B CA 1
ATOM 2852 C C . GLY B 1 9 ? -20.739 -23.948 -0.950 1.00 23.58 9 GLY B C 1
ATOM 2853 O O . GLY B 1 9 ? -21.057 -24.054 -2.134 1.00 23.46 9 GLY B O 1
ATOM 2854 N N . LYS B 1 10 ? -20.046 -22.910 -0.496 1.00 22.58 10 LYS B N 1
ATOM 2855 C CA . LYS B 1 10 ? -19.650 -21.835 -1.401 1.00 21.33 10 LYS B CA 1
ATOM 2856 C C . LYS B 1 10 ? -18.688 -22.327 -2.478 1.00 20.07 10 LYS B C 1
ATOM 2857 O O . LYS B 1 10 ? -17.774 -23.105 -2.194 1.00 19.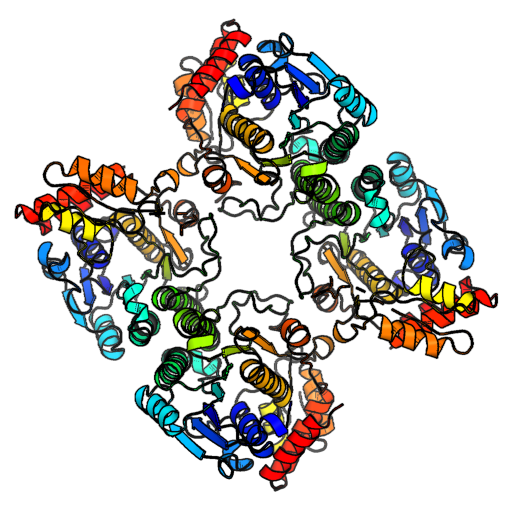12 10 LYS B O 1
ATOM 2863 N N . ARG B 1 11 ? -18.894 -21.878 -3.713 1.00 19.08 11 ARG B N 1
ATOM 2864 C CA . ARG B 1 11 ? -18.016 -22.272 -4.811 1.00 21.19 11 ARG B CA 1
ATOM 2865 C C . ARG B 1 11 ? -16.888 -21.246 -4.881 1.00 18.91 11 ARG B C 1
ATOM 2866 O O . ARG B 1 11 ? -17.088 -20.105 -5.294 1.00 19.36 11 ARG B O 1
ATOM 2874 N N . VAL B 1 12 ? -15.703 -21.664 -4.451 1.00 17.92 12 VAL B N 1
ATOM 2875 C CA . VAL B 1 12 ? -14.540 -20.782 -4.404 1.00 16.31 12 VAL B CA 1
ATOM 2876 C C . VAL B 1 12 ? -13.442 -21.193 -5.380 1.00 17.54 12 VAL B C 1
ATOM 2877 O O . VAL B 1 12 ? -12.995 -22.349 -5.395 1.00 18.07 12 VAL B O 1
ATOM 2881 N N . PHE B 1 13 ? -13.014 -20.234 -6.197 1.00 17.38 13 PHE B N 1
ATOM 2882 C CA . PHE B 1 13 ? -11.970 -20.451 -7.192 1.00 17.46 13 PHE B CA 1
ATOM 2883 C C . PHE B 1 13 ? -10.694 -19.797 -6.662 1.00 17.17 13 PHE B C 1
ATOM 2884 O O . PHE B 1 13 ? -10.693 -18.613 -6.321 1.00 18.88 13 PHE B O 1
ATOM 2892 N N . VAL B 1 14 ? -9.612 -20.564 -6.597 1.00 17.60 14 VAL B N 1
ATOM 2893 C CA . VAL B 1 14 ? -8.349 -20.049 -6.082 1.00 16.99 14 VAL B CA 1
ATOM 2894 C C . VAL B 1 14 ? -7.176 -20.223 -7.036 1.00 17.01 14 VAL B C 1
ATOM 2895 O O . VAL B 1 14 ? -6.765 -21.354 -7.315 1.00 15.57 14 VAL B O 1
ATOM 2899 N N . THR B 1 15 ? -6.620 -19.121 -7.538 1.00 15.54 15 THR B N 1
ATOM 2900 C CA . THR B 1 15 ? -5.449 -19.251 -8.401 1.00 15.98 15 THR B CA 1
ATOM 2901 C C . THR B 1 15 ? -4.258 -19.314 -7.445 1.00 16.76 15 THR B C 1
ATOM 2902 O O . THR B 1 15 ? -4.278 -18.688 -6.377 1.00 16.20 15 THR B O 1
ATOM 2906 N N . GLY B 1 16 ? -3.234 -20.079 -7.810 1.00 15.58 16 GLY B N 1
ATOM 2907 C CA . GLY B 1 16 ? -2.068 -20.199 -6.954 1.00 15.15 16 GLY B CA 1
ATOM 2908 C C . GLY B 1 16 ? -2.275 -21.144 -5.779 1.00 15.42 16 GLY B C 1
ATOM 2909 O O . GLY B 1 16 ? -1.603 -21.022 -4.753 1.00 15.63 16 GLY B O 1
ATOM 2910 N N . HIS B 1 17 ? -3.193 -22.093 -5.924 1.00 15.79 17 HIS B N 1
ATOM 2911 C CA . HIS B 1 17 ? -3.475 -23.050 -4.858 1.00 16.51 17 HIS B CA 1
ATOM 2912 C C . HIS B 1 17 ? -2.335 -24.037 -4.611 1.00 18.38 17 HIS B C 1
ATOM 2913 O O . HIS B 1 17 ? -2.303 -24.701 -3.571 1.00 16.53 17 HIS B O 1
ATOM 2920 N N . THR B 1 18 ? -1.396 -24.138 -5.550 1.00 17.34 18 THR B N 1
ATOM 2921 C CA . THR B 1 18 ? -0.275 -25.063 -5.391 1.00 17.08 18 THR B CA 1
ATOM 2922 C C . THR B 1 18 ? 0.902 -24.437 -4.650 1.00 18.79 18 THR B C 1
ATOM 2923 O O . THR B 1 18 ? 1.933 -25.084 -4.458 1.00 16.34 18 THR B O 1
ATOM 2927 N N . GLY B 1 19 ? 0.740 -23.180 -4.242 1.00 17.05 19 GLY B N 1
ATOM 2928 C CA . GLY B 1 19 ? 1.796 -22.481 -3.537 1.00 18.82 19 GLY B CA 1
ATOM 2929 C C . GLY B 1 19 ? 1.631 -22.492 -2.028 1.00 18.33 19 GLY B C 1
ATOM 2930 O O . GLY B 1 19 ? 0.728 -23.143 -1.494 1.00 19.28 19 GLY B O 1
ATOM 2931 N N . PHE B 1 20 ? 2.505 -21.755 -1.348 1.00 19.34 20 PHE B N 1
ATOM 2932 C CA . PHE B 1 20 ? 2.506 -21.661 0.108 1.00 16.64 20 PHE B CA 1
ATOM 2933 C C . PHE B 1 20 ? 1.220 -21.064 0.682 1.00 17.59 20 PHE B C 1
ATOM 2934 O O . PHE B 1 20 ? 0.488 -21.745 1.407 1.00 15.76 20 PHE B O 1
ATOM 2942 N N . LYS B 1 21 ? 0.940 -19.803 0.361 1.00 13.99 21 LYS B N 1
ATOM 2943 C CA . LYS B 1 21 ? -0.261 -19.158 0.875 1.00 18.27 21 LYS B CA 1
ATOM 2944 C C . LYS B 1 21 ? -1.519 -19.800 0.302 1.00 17.89 21 LYS B C 1
ATOM 2945 O O . LYS B 1 21 ? -2.510 -19.975 1.006 1.00 18.63 21 LYS B O 1
ATOM 2951 N N . GLY B 1 22 ? -1.472 -20.141 -0.984 1.00 17.72 22 GLY B N 1
ATOM 2952 C CA . GLY B 1 22 ? -2.620 -20.751 -1.635 1.00 17.49 22 GLY B CA 1
ATOM 2953 C C . GLY B 1 22 ? -3.002 -22.093 -1.037 1.00 18.53 22 GLY B C 1
ATOM 2954 O O . GLY B 1 22 ? -4.188 -22.421 -0.927 1.00 17.79 22 GLY B O 1
ATOM 2955 N N . GLY B 1 23 ? -1.993 -22.877 -0.670 1.00 17.29 23 GLY B N 1
ATOM 2956 C CA . GLY B 1 23 ? -2.240 -24.176 -0.063 1.00 17.97 23 GLY B CA 1
ATOM 2957 C C . GLY B 1 23 ? -2.922 -24.033 1.288 1.00 17.56 23 GLY B C 1
ATOM 2958 O O . GLY B 1 23 ? -3.914 -24.698 1.569 1.00 17.69 23 GLY B O 1
ATOM 2959 N N . TRP B 1 24 ? -2.398 -23.162 2.143 1.00 19.11 24 TRP B N 1
ATOM 2960 C CA . TRP B 1 24 ? -3.020 -22.972 3.442 1.00 16.36 24 TRP B CA 1
ATOM 2961 C C . TRP B 1 24 ? -4.453 -22.457 3.268 1.00 18.13 24 TRP B C 1
ATOM 2962 O O . TRP B 1 24 ? -5.367 -22.908 3.957 1.00 13.80 24 TRP B O 1
ATOM 2973 N N . LEU B 1 25 ? -4.657 -21.527 2.338 1.00 16.03 25 LEU B N 1
ATOM 2974 C CA . LEU B 1 25 ? -6.003 -20.994 2.126 1.00 16.57 25 LEU B CA 1
ATOM 2975 C C . LEU B 1 25 ? -6.950 -22.084 1.629 1.00 16.64 25 LEU B C 1
ATOM 2976 O O . LEU B 1 25 ? -8.080 -22.193 2.110 1.00 16.96 25 LEU B O 1
ATOM 2981 N N . SER B 1 26 ? -6.488 -22.883 0.670 1.00 15.92 26 SER B N 1
ATOM 2982 C CA . SER B 1 26 ? -7.308 -23.958 0.115 1.00 17.80 26 SER B CA 1
ATOM 2983 C C . SER B 1 26 ? -7.677 -24.970 1.197 1.00 18.10 26 SER B C 1
ATOM 2984 O O . SER B 1 26 ? -8.823 -25.414 1.279 1.00 16.83 26 SER B O 1
ATOM 2987 N N . LEU B 1 27 ? -6.705 -25.336 2.027 1.00 17.96 27 LEU B N 1
ATOM 2988 C CA . LEU B 1 27 ? -6.964 -26.279 3.114 1.00 22.02 27 LEU B CA 1
ATOM 2989 C C . LEU B 1 27 ? -7.993 -25.697 4.075 1.00 20.80 27 LEU B C 1
ATOM 2990 O O . LEU B 1 27 ? -8.898 -26.401 4.535 1.00 18.80 27 LEU B O 1
ATOM 2995 N N . TRP B 1 28 ? -7.848 -24.408 4.376 1.00 19.64 28 TRP B N 1
ATOM 2996 C CA . TRP B 1 28 ? -8.754 -23.722 5.292 1.00 20.04 28 TRP B CA 1
ATOM 2997 C C . TRP B 1 28 ? -10.176 -23.744 4.733 1.00 18.52 28 TRP B C 1
ATOM 2998 O O . TRP B 1 28 ? -11.125 -24.083 5.438 1.00 19.04 28 TRP B O 1
ATOM 3009 N N . LEU B 1 29 ? -10.317 -23.376 3.463 1.00 18.71 29 LEU B N 1
ATOM 3010 C CA . LEU B 1 29 ? -11.617 -23.367 2.798 1.00 17.34 29 LEU B CA 1
ATOM 3011 C C . LEU B 1 29 ? -12.231 -24.772 2.815 1.00 17.65 29 LEU B C 1
ATOM 3012 O O . LEU B 1 29 ? -13.424 -24.936 3.083 1.00 17.70 29 LEU B O 1
ATOM 3017 N N . GLN B 1 30 ? -11.412 -25.780 2.528 1.00 18.27 30 GLN B N 1
ATOM 3018 C CA . GLN B 1 30 ? -11.889 -27.160 2.519 1.00 19.28 30 GLN B CA 1
ATOM 3019 C C . GLN B 1 30 ? -12.439 -27.547 3.889 1.00 21.68 30 GLN B C 1
ATOM 3020 O O . GLN B 1 30 ? -13.533 -28.103 3.983 1.00 21.41 30 GLN B O 1
ATOM 3026 N N . THR B 1 31 ? -11.695 -27.241 4.952 1.00 22.15 31 THR B N 1
ATOM 3027 C CA . THR B 1 31 ? -12.149 -27.589 6.295 1.00 26.14 31 THR B CA 1
ATOM 3028 C C . THR B 1 31 ? -13.472 -26.920 6.660 1.00 24.68 31 THR B C 1
ATOM 3029 O O . THR B 1 31 ? -14.219 -27.436 7.490 1.00 24.38 31 THR B O 1
ATOM 3033 N N . MET B 1 32 ? -13.767 -25.778 6.044 1.00 22.84 32 MET B N 1
ATOM 3034 C CA . MET B 1 32 ? -15.014 -25.076 6.335 1.00 22.15 32 MET B CA 1
ATOM 3035 C C . MET B 1 32 ? -16.170 -25.503 5.429 1.00 23.52 32 MET B C 1
ATOM 3036 O O . MET B 1 32 ? -17.246 -24.896 5.447 1.00 23.22 32 MET B O 1
ATOM 3041 N N . GLY B 1 33 ? -15.940 -26.546 4.637 1.00 22.26 33 GLY B N 1
ATOM 3042 C CA . GLY B 1 33 ? -16.979 -27.070 3.766 1.00 23.90 33 GLY B CA 1
ATOM 3043 C C . GLY B 1 33 ? -17.205 -26.405 2.422 1.00 23.22 33 GLY B C 1
ATOM 3044 O O . GLY B 1 33 ? -18.220 -26.649 1.772 1.00 24.00 33 GLY B O 1
ATOM 3045 N N . ALA B 1 34 ? -16.273 -25.569 1.989 1.00 22.67 34 ALA B N 1
ATOM 3046 C CA . ALA B 1 34 ? -16.433 -24.909 0.702 1.00 22.40 34 ALA B CA 1
ATOM 3047 C C . ALA B 1 34 ? -16.108 -25.861 -0.446 1.00 21.26 34 ALA B C 1
ATOM 3048 O O . ALA B 1 34 ? -15.376 -26.837 -0.269 1.00 21.24 34 ALA B O 1
ATOM 3050 N N . THR B 1 35 ? -16.667 -25.571 -1.615 1.00 21.80 35 THR B N 1
ATOM 3051 C CA . THR B 1 35 ? -16.413 -26.351 -2.817 1.00 22.24 35 THR B CA 1
ATOM 3052 C C . THR B 1 35 ? -15.324 -25.549 -3.511 1.00 19.86 35 THR B C 1
ATOM 3053 O O . THR B 1 35 ? -15.590 -24.500 -4.089 1.00 20.68 35 THR B O 1
ATOM 3057 N N . VAL B 1 36 ? -14.095 -26.044 -3.444 1.00 18.60 36 VAL B N 1
ATOM 3058 C CA . VAL B 1 36 ? -12.959 -25.320 -4.004 1.00 19.20 36 VAL B CA 1
ATOM 3059 C C . VAL B 1 36 ? -12.332 -25.864 -5.283 1.00 20.11 36 VAL B C 1
ATOM 3060 O O . VAL B 1 36 ? -12.196 -27.073 -5.458 1.00 17.27 36 VAL B O 1
ATOM 3064 N N . LYS B 1 37 ? -11.952 -24.945 -6.170 1.00 18.20 37 LYS B N 1
ATOM 3065 C CA . LYS B 1 37 ? -11.276 -25.293 -7.410 1.00 19.32 37 LYS B CA 1
ATOM 3066 C C . LYS B 1 37 ? -10.036 -24.420 -7.488 1.00 20.14 37 LYS B C 1
ATOM 3067 O O . LYS B 1 37 ? -10.112 -23.212 -7.251 1.00 20.97 37 LYS B O 1
ATOM 3073 N N . GLY B 1 38 ? -8.900 -25.034 -7.805 1.00 18.58 38 GLY B N 1
ATOM 3074 C CA . GLY B 1 38 ? -7.662 -24.289 -7.911 1.00 18.79 38 GLY B CA 1
ATOM 3075 C C . GLY B 1 38 ? -7.110 -24.294 -9.325 1.00 18.94 38 GLY B C 1
ATOM 3076 O O . GLY B 1 38 ? -7.361 -25.223 -10.094 1.00 17.80 38 GLY B O 1
ATOM 3077 N N . TYR B 1 39 ? -6.353 -23.253 -9.661 1.00 16.88 39 TYR B N 1
ATOM 3078 C CA . TYR B 1 39 ? -5.745 -23.103 -10.984 1.00 17.60 39 TYR B CA 1
ATOM 3079 C C . TYR B 1 39 ? -4.348 -22.533 -10.767 1.00 16.77 39 TYR B C 1
ATOM 3080 O O . TYR B 1 39 ? -4.209 -21.375 -10.369 1.00 16.96 39 TYR B O 1
ATOM 3089 N N . SER B 1 40 ? -3.324 -23.343 -11.025 1.00 16.15 40 SER B N 1
ATOM 3090 C CA . SER B 1 40 ? -1.930 -22.929 -10.840 1.00 17.34 40 SER B CA 1
ATOM 3091 C C . SER B 1 40 ? -1.012 -23.752 -11.728 1.00 17.95 40 SER B C 1
ATOM 3092 O O . SER B 1 40 ? -1.446 -24.693 -12.394 1.00 19.68 40 SER B O 1
ATOM 3095 N N . LEU B 1 41 ? 0.265 -23.392 -11.724 1.00 19.76 41 LEU B N 1
ATOM 3096 C CA . LEU B 1 41 ? 1.264 -24.166 -12.436 1.00 20.36 41 LEU B CA 1
ATOM 3097 C C . LEU B 1 41 ? 1.613 -25.235 -11.398 1.00 21.54 41 LEU B C 1
ATOM 3098 O O . LEU B 1 41 ? 1.156 -25.168 -10.253 1.00 17.54 41 LEU B O 1
ATOM 3103 N N . THR B 1 42 ? 2.406 -26.225 -11.786 1.00 22.38 42 THR B N 1
ATOM 3104 C CA . THR B 1 42 ? 2.807 -27.273 -10.849 1.00 27.71 42 THR B CA 1
ATOM 3105 C C . THR B 1 42 ? 3.468 -26.620 -9.635 1.00 25.16 42 THR B C 1
ATOM 3106 O O . THR B 1 42 ? 4.119 -25.584 -9.771 1.00 22.84 42 THR B O 1
ATOM 3110 N N . ALA B 1 43 ? 3.293 -27.215 -8.453 1.00 23.93 43 ALA B N 1
ATOM 3111 C CA . ALA B 1 43 ? 3.883 -26.680 -7.223 1.00 25.83 43 ALA B CA 1
ATOM 3112 C C . ALA B 1 43 ? 5.295 -26.160 -7.512 1.00 27.65 43 ALA B C 1
ATOM 3113 O O . ALA B 1 43 ? 6.108 -26.856 -8.124 1.00 25.63 43 ALA B O 1
ATOM 3115 N N . PRO B 1 44 ? 5.605 -24.932 -7.062 1.00 25.06 44 PRO B N 1
ATOM 3116 C CA . PRO B 1 44 ? 6.903 -24.277 -7.264 1.00 27.31 44 PRO B CA 1
ATOM 3117 C C . PRO B 1 44 ? 8.127 -24.918 -6.636 1.00 27.39 44 PRO B C 1
ATOM 3118 O O . PRO B 1 44 ? 9.255 -24.631 -7.040 1.00 30.33 44 PRO B O 1
ATOM 3122 N N . THR B 1 45 ? 7.916 -25.786 -5.660 1.00 29.58 45 THR B N 1
ATOM 3123 C CA . THR B 1 45 ? 9.048 -26.383 -4.984 1.00 30.87 45 THR B CA 1
ATOM 3124 C C . THR B 1 45 ? 8.860 -27.839 -4.608 1.00 33.39 45 THR B C 1
ATOM 3125 O O . THR B 1 45 ? 7.762 -28.388 -4.672 1.00 29.22 45 THR B O 1
ATOM 3129 N N . VAL B 1 46 ? 9.967 -28.453 -4.217 1.00 32.67 46 VAL B N 1
ATOM 3130 C CA . VAL B 1 46 ? 9.983 -29.836 -3.772 1.00 33.90 46 VAL B CA 1
ATOM 3131 C C . VAL B 1 46 ? 10.954 -29.843 -2.603 1.00 35.19 46 VAL B C 1
ATOM 3132 O O . VAL B 1 46 ? 12.138 -29.553 -2.774 1.00 42.22 46 VAL B O 1
ATOM 3136 N N . PRO B 1 47 ? 10.463 -30.146 -1.392 1.00 40.73 47 PRO B N 1
ATOM 3137 C CA . PRO B 1 47 ? 9.071 -30.480 -1.073 1.00 32.92 47 PRO B CA 1
ATOM 3138 C C . PRO B 1 47 ? 8.137 -29.292 -1.302 1.00 26.41 47 PRO B C 1
ATOM 3139 O O . PRO B 1 47 ? 8.577 -28.206 -1.677 1.00 24.44 47 PRO B O 1
ATOM 3143 N N . SER B 1 48 ? 6.846 -29.508 -1.075 1.00 23.91 48 SER B N 1
ATOM 3144 C CA . SER B 1 48 ? 5.863 -28.441 -1.202 1.00 22.29 48 SER B CA 1
ATOM 3145 C C . SER B 1 48 ? 4.707 -28.719 -0.247 1.00 22.31 48 SER B C 1
ATOM 3146 O O . SER B 1 48 ? 4.427 -29.873 0.083 1.00 19.44 48 SER B O 1
ATOM 3149 N N . LEU B 1 49 ? 4.052 -27.661 0.214 1.00 19.57 49 LEU B N 1
ATOM 3150 C CA . LEU B 1 49 ? 2.908 -27.822 1.099 1.00 20.87 49 LEU B CA 1
ATOM 3151 C C . LEU B 1 49 ? 1.848 -28.582 0.311 1.00 20.63 49 LEU B C 1
ATOM 3152 O O . LEU B 1 49 ? 1.168 -29.461 0.841 1.00 23.16 49 LEU B O 1
ATOM 3157 N N . PHE B 1 50 ? 1.728 -28.241 -0.968 1.00 21.19 50 PHE B N 1
ATOM 3158 C CA . PHE B 1 50 ? 0.750 -28.864 -1.849 1.00 20.78 50 PHE B CA 1
ATOM 3159 C C . PHE B 1 50 ? 0.760 -30.389 -1.739 1.00 19.27 50 PHE B C 1
ATOM 3160 O O . PHE B 1 50 ? -0.287 -31.013 -1.551 1.00 20.27 50 PHE B O 1
ATOM 3168 N N . GLU B 1 51 ? 1.941 -30.985 -1.850 1.00 21.56 51 GLU B N 1
ATOM 3169 C CA . GLU B 1 51 ? 2.066 -32.435 -1.776 1.00 25.03 51 GLU B CA 1
ATOM 3170 C C . GLU B 1 51 ? 2.089 -32.976 -0.348 1.00 23.43 51 GLU B C 1
ATOM 3171 O O . GLU B 1 51 ? 1.393 -33.942 -0.037 1.00 21.69 51 GLU B O 1
ATOM 3177 N N . THR B 1 52 ? 2.887 -32.357 0.518 1.00 20.27 52 THR B N 1
ATOM 3178 C CA . THR B 1 52 ? 2.993 -32.812 1.899 1.00 23.84 52 THR B CA 1
ATOM 3179 C C . THR B 1 52 ? 1.687 -32.746 2.683 1.00 21.40 52 THR B C 1
ATOM 3180 O O . THR B 1 52 ? 1.394 -33.643 3.471 1.00 23.34 52 THR B O 1
ATOM 3184 N N . ALA B 1 53 ? 0.908 -31.690 2.477 1.00 20.24 53 ALA B N 1
ATOM 3185 C CA . ALA B 1 53 ? -0.360 -31.536 3.189 1.00 20.27 53 ALA B CA 1
ATOM 3186 C C . ALA B 1 53 ? -1.551 -32.033 2.372 1.00 21.69 53 ALA B C 1
ATOM 3187 O O . ALA B 1 53 ? -2.702 -31.777 2.726 1.00 20.77 53 ALA B O 1
ATOM 3189 N N . ARG B 1 54 ? -1.263 -32.740 1.281 1.00 21.32 54 ARG B N 1
ATOM 3190 C CA . ARG B 1 54 ? -2.293 -33.288 0.403 1.00 24.46 54 ARG B CA 1
ATOM 3191 C C . ARG B 1 54 ? -3.408 -32.292 0.122 1.00 22.94 54 ARG B C 1
ATOM 3192 O O . ARG B 1 54 ? -4.593 -32.590 0.287 1.00 21.16 54 ARG B O 1
ATOM 3200 N N . VAL B 1 55 ? -3.019 -31.106 -0.328 1.00 21.65 55 VAL B N 1
ATOM 3201 C CA . VAL B 1 55 ? -3.981 -30.055 -0.617 1.00 20.46 55 VAL B CA 1
ATOM 3202 C C . VAL B 1 55 ? -5.020 -30.413 -1.673 1.00 20.52 55 VAL B C 1
ATOM 3203 O O . VAL B 1 55 ? -6.196 -30.075 -1.536 1.00 19.27 55 VAL B O 1
ATOM 3207 N N . ALA B 1 56 ? -4.591 -31.107 -2.720 1.00 20.99 56 ALA B N 1
ATOM 3208 C CA . ALA B 1 56 ? -5.488 -31.470 -3.810 1.00 23.12 56 ALA B CA 1
ATOM 3209 C C . ALA B 1 56 ? -6.620 -32.428 -3.455 1.00 22.59 56 ALA B C 1
ATOM 3210 O O . ALA B 1 56 ? -7.705 -32.340 -4.021 1.00 23.15 56 ALA B O 1
ATOM 3212 N N . ASP B 1 57 ? -6.364 -33.339 -2.527 1.00 25.23 57 ASP B N 1
ATOM 3213 C CA . ASP B 1 57 ? -7.343 -34.348 -2.133 1.00 28.89 57 ASP B CA 1
ATOM 3214 C C . ASP B 1 57 ? -8.789 -33.888 -1.966 1.00 25.57 57 ASP B C 1
ATOM 3215 O O . ASP B 1 57 ? -9.707 -34.505 -2.510 1.00 24.60 57 ASP B O 1
ATOM 3220 N N . GLY B 1 58 ? -9.000 -32.808 -1.223 1.00 23.93 58 GLY B N 1
ATOM 3221 C CA . GLY B 1 58 ? -10.357 -32.338 -1.007 1.00 21.73 58 GLY B CA 1
ATOM 3222 C C . GLY B 1 58 ? -10.831 -31.218 -1.913 1.00 21.04 58 GLY B C 1
ATOM 3223 O O . GLY B 1 58 ? -11.729 -30.467 -1.550 1.00 18.64 58 GLY B O 1
ATOM 3224 N N . MET B 1 59 ? -10.243 -31.093 -3.095 1.00 20.57 59 MET B N 1
ATOM 3225 C CA . MET B 1 59 ? -10.659 -30.023 -3.993 1.00 21.01 59 MET B CA 1
ATOM 3226 C C . MET B 1 59 ? -10.445 -30.402 -5.444 1.00 21.10 59 MET B C 1
ATOM 3227 O O . MET B 1 59 ? -9.927 -31.475 -5.745 1.00 22.89 59 MET B O 1
ATOM 3232 N N . GLN B 1 60 ? -10.856 -29.511 -6.339 1.00 22.52 60 GLN B N 1
ATOM 3233 C CA . GLN B 1 60 ? -10.681 -29.716 -7.770 1.00 24.20 60 GLN B CA 1
ATOM 3234 C C . GLN B 1 60 ? -9.410 -28.955 -8.141 1.00 23.09 60 GLN B C 1
ATOM 3235 O O . GLN B 1 60 ? -9.364 -27.731 -8.028 1.00 25.12 60 GLN B O 1
ATOM 3241 N N . SER B 1 61 ? -8.383 -29.679 -8.573 1.00 22.55 61 SER B N 1
ATOM 3242 C CA . SER B 1 61 ? -7.105 -29.060 -8.919 1.00 23.92 61 SER B CA 1
ATOM 3243 C C . SER B 1 61 ? -6.754 -29.055 -10.399 1.00 23.21 61 SER B C 1
ATOM 3244 O O . SER B 1 61 ? -6.542 -30.110 -11.005 1.00 22.73 61 SER B O 1
ATOM 3247 N N . GLU B 1 62 ? -6.682 -27.863 -10.982 1.00 21.01 62 GLU B N 1
ATOM 3248 C CA . GLU B 1 62 ? -6.330 -27.743 -12.389 1.00 21.74 62 GLU B CA 1
ATOM 3249 C C . GLU B 1 62 ? -4.970 -27.083 -12.554 1.00 22.89 62 GLU B C 1
ATOM 3250 O O . GLU B 1 62 ? -4.670 -26.075 -11.907 1.00 21.92 62 GLU B O 1
ATOM 3256 N N . ILE B 1 63 ? -4.145 -27.663 -13.419 1.00 20.86 63 ILE B N 1
ATOM 3257 C CA . ILE B 1 63 ? -2.828 -27.110 -13.683 1.00 19.66 63 ILE B CA 1
ATOM 3258 C C . ILE B 1 63 ? -2.916 -26.297 -14.970 1.00 21.48 63 ILE B C 1
ATOM 3259 O O . ILE B 1 63 ? -3.264 -26.821 -16.037 1.00 20.97 63 ILE B O 1
ATOM 3264 N N . GLY B 1 64 ? -2.625 -25.007 -14.859 1.00 19.97 64 GLY B N 1
ATOM 3265 C CA . GLY B 1 64 ? -2.672 -24.132 -16.012 1.00 20.28 64 GLY B CA 1
ATOM 3266 C C . GLY B 1 64 ? -1.925 -22.836 -15.753 1.00 18.65 64 GLY B C 1
ATOM 3267 O O . GLY B 1 64 ? -1.650 -22.490 -14.607 1.00 16.85 64 GLY B O 1
ATOM 3268 N N . ASP B 1 65 ? -1.602 -22.122 -16.826 1.00 17.78 65 ASP B N 1
ATOM 3269 C CA . ASP B 1 65 ? -0.878 -20.862 -16.725 1.00 18.48 65 ASP B CA 1
ATOM 3270 C C . ASP B 1 65 ? -1.892 -19.718 -16.759 1.00 17.35 65 ASP B C 1
ATOM 3271 O O . ASP B 1 65 ? -2.779 -19.703 -17.613 1.00 15.90 65 ASP B O 1
ATOM 3276 N N . ILE B 1 66 ? -1.782 -18.764 -15.835 1.00 17.84 66 ILE B N 1
ATOM 3277 C CA . ILE B 1 66 ? -2.733 -17.653 -15.832 1.00 21.45 66 ILE B CA 1
ATOM 3278 C C . ILE B 1 66 ? -2.507 -16.727 -17.021 1.00 19.20 66 ILE B C 1
ATOM 3279 O O . ILE B 1 66 ? -3.302 -15.828 -17.264 1.00 19.13 66 ILE B O 1
ATOM 3284 N N . ARG B 1 67 ? -1.417 -16.944 -17.753 1.00 18.40 67 ARG B N 1
ATOM 3285 C CA . ARG B 1 67 ? -1.121 -16.131 -18.928 1.00 19.71 67 ARG B CA 1
ATOM 3286 C C . ARG B 1 67 ? -1.845 -16.696 -20.151 1.00 19.96 67 ARG B C 1
ATOM 3287 O O . ARG B 1 67 ? -1.797 -16.124 -21.239 1.00 21.39 67 ARG B O 1
ATOM 3295 N N . ASP B 1 68 ? -2.514 -17.830 -19.961 1.00 21.06 68 ASP B N 1
ATOM 3296 C CA . ASP B 1 68 ? -3.286 -18.472 -21.024 1.00 20.67 68 ASP B CA 1
ATOM 3297 C C . ASP B 1 68 ? -4.705 -17.929 -20.833 1.00 21.10 68 ASP B C 1
ATOM 3298 O O . ASP B 1 68 ? -5.525 -18.530 -20.131 1.00 19.84 68 ASP B O 1
ATOM 3303 N N . GLN B 1 69 ? -4.988 -16.791 -21.459 1.00 21.17 69 GLN B N 1
ATOM 3304 C CA . GLN B 1 69 ? -6.281 -16.126 -21.325 1.00 21.70 69 GLN B CA 1
ATOM 3305 C C . GLN B 1 69 ? -7.515 -17.003 -21.502 1.00 21.60 69 GLN B C 1
ATOM 3306 O O . GLN B 1 69 ? -8.445 -16.949 -20.688 1.00 19.22 69 GLN B O 1
ATOM 3312 N N . ASN B 1 70 ? -7.536 -17.807 -22.559 1.00 23.89 70 ASN B N 1
ATOM 3313 C CA . ASN B 1 70 ? -8.697 -18.648 -22.807 1.00 27.67 70 ASN B CA 1
ATOM 3314 C C . ASN B 1 70 ? -8.846 -19.845 -21.883 1.00 22.23 70 ASN B C 1
ATOM 3315 O O . ASN B 1 70 ? -9.962 -20.218 -21.540 1.00 19.00 70 ASN B O 1
ATOM 3320 N N . LYS B 1 71 ? -7.734 -20.449 -21.482 1.00 18.17 71 LYS B N 1
ATOM 3321 C CA . LYS B 1 71 ? -7.799 -21.597 -20.582 1.00 19.78 71 LYS B CA 1
ATOM 3322 C C . LYS B 1 71 ? -8.362 -21.128 -19.241 1.00 19.94 71 LYS B C 1
ATOM 3323 O O . LYS B 1 71 ? -9.175 -21.814 -18.621 1.00 20.01 71 LYS B O 1
ATOM 3329 N N . LEU B 1 72 ? -7.939 -19.945 -18.807 1.00 18.70 72 LEU B N 1
ATOM 3330 C CA . LEU B 1 72 ? -8.412 -19.384 -17.547 1.00 19.19 72 LEU B CA 1
ATOM 3331 C C . LEU B 1 72 ? -9.889 -19.032 -17.659 1.00 18.26 72 LEU B C 1
ATOM 3332 O O . LEU B 1 72 ? -10.671 -19.299 -16.748 1.00 17.46 72 LEU B O 1
ATOM 3337 N N . LEU B 1 73 ? -10.261 -18.428 -18.782 1.00 18.88 73 LEU B N 1
ATOM 3338 C CA . LEU B 1 73 ? -11.643 -18.040 -19.020 1.00 20.61 73 LEU B CA 1
ATOM 3339 C C . LEU B 1 73 ? -12.571 -19.247 -18.902 1.00 20.44 73 LEU B C 1
ATOM 3340 O O . LEU B 1 73 ? -13.595 -19.190 -18.218 1.00 20.64 73 LEU B O 1
ATOM 3345 N N . GLU B 1 74 ? -12.204 -20.340 -19.565 1.00 21.96 74 GLU B N 1
ATOM 3346 C CA . GLU B 1 74 ? -13.020 -21.550 -19.542 1.00 24.91 74 GLU B CA 1
ATOM 3347 C C . GLU B 1 74 ? -13.000 -22.257 -18.195 1.00 22.69 74 GLU B C 1
ATOM 3348 O O . GLU B 1 74 ? -14.000 -22.845 -17.786 1.00 22.05 74 GLU B O 1
ATOM 3354 N N . SER B 1 75 ? -11.867 -22.206 -17.505 1.00 21.10 75 SER B N 1
ATOM 3355 C CA . SER B 1 75 ? -11.767 -22.843 -16.201 1.00 21.04 75 SER B CA 1
ATOM 3356 C C . SER B 1 75 ? -12.750 -22.185 -15.236 1.00 19.34 75 SER B C 1
ATOM 3357 O O . SER B 1 75 ? -13.389 -22.860 -14.424 1.00 19.62 75 SER B O 1
ATOM 3360 N N . ILE B 1 76 ? -12.870 -20.865 -15.331 1.00 19.46 76 ILE B N 1
ATOM 3361 C CA . ILE B 1 76 ? -13.782 -20.119 -14.475 1.00 18.97 76 ILE B CA 1
ATOM 3362 C C . ILE B 1 76 ? -15.217 -20.305 -14.954 1.00 20.13 76 ILE B C 1
ATOM 3363 O O . ILE B 1 76 ? -16.136 -20.400 -14.145 1.00 19.43 76 ILE B O 1
ATOM 3368 N N . ARG B 1 77 ? -15.413 -20.355 -16.267 1.00 21.93 77 ARG B N 1
ATOM 3369 C CA . ARG B 1 77 ? -16.760 -20.545 -16.797 1.00 25.26 77 ARG B CA 1
ATOM 3370 C C . ARG B 1 77 ? -17.271 -21.934 -16.410 1.00 24.75 77 ARG B C 1
ATOM 3371 O O . ARG B 1 77 ? -18.427 -22.087 -16.023 1.00 24.98 77 ARG B O 1
ATOM 3379 N N . GLU B 1 78 ? -16.404 -22.937 -16.516 1.00 26.12 78 GLU B N 1
ATOM 3380 C CA . GLU B 1 78 ? -16.761 -24.315 -16.181 1.00 31.19 78 GLU B CA 1
ATOM 3381 C C . GLU B 1 78 ? -17.171 -24.454 -14.717 1.00 29.33 78 GLU B C 1
ATOM 3382 O O . GLU B 1 78 ? -18.118 -25.174 -14.394 1.00 29.34 78 GLU B O 1
ATOM 3388 N N . PHE B 1 79 ? -16.467 -23.745 -13.840 1.00 25.44 79 PHE B N 1
ATOM 3389 C CA . PHE B 1 79 ? -16.717 -23.815 -12.403 1.00 25.26 79 PHE B CA 1
ATOM 3390 C C . PHE B 1 79 ? -17.829 -22.921 -11.849 1.00 23.99 79 PHE B C 1
ATOM 3391 O O . PHE B 1 79 ? -18.487 -23.286 -10.873 1.00 24.53 79 PHE B O 1
ATOM 3399 N N . GLN B 1 80 ? -18.035 -21.751 -12.450 1.00 24.21 80 GLN B N 1
ATOM 3400 C CA . GLN B 1 80 ? -19.071 -20.823 -11.987 1.00 24.93 80 GLN B CA 1
ATOM 3401 C C . GLN B 1 80 ? -18.876 -20.450 -10.510 1.00 21.42 80 GLN B C 1
ATOM 3402 O O . GLN B 1 80 ? -19.765 -20.640 -9.681 1.00 22.52 80 GLN B O 1
ATOM 3408 N N . PRO B 1 81 ? -17.709 -19.897 -10.164 1.00 23.58 81 PRO B N 1
ATOM 3409 C CA . PRO B 1 81 ? -17.458 -19.520 -8.767 1.00 19.80 81 PRO B CA 1
ATOM 3410 C C . PRO B 1 81 ? -18.245 -18.290 -8.316 1.00 17.17 81 PRO B C 1
ATOM 3411 O O . PRO B 1 81 ? -18.605 -17.441 -9.130 1.00 17.17 81 PRO B O 1
ATOM 3415 N N . GLU B 1 82 ? -18.522 -18.199 -7.019 1.00 20.01 82 GLU B N 1
ATOM 3416 C CA . GLU B 1 82 ? -19.209 -17.031 -6.466 1.00 19.74 82 GLU B CA 1
ATOM 3417 C C . GLU B 1 82 ? -18.147 -16.197 -5.754 1.00 18.86 82 GLU B C 1
ATOM 3418 O O . GLU B 1 82 ? -18.324 -15.005 -5.514 1.00 17.68 82 GLU B O 1
ATOM 3424 N N . ILE B 1 83 ? -17.035 -16.842 -5.424 1.00 17.19 83 ILE B N 1
ATOM 3425 C CA . ILE B 1 83 ? -15.939 -16.160 -4.747 1.00 16.56 83 ILE B CA 1
ATOM 3426 C C . ILE B 1 83 ? -14.615 -16.546 -5.394 1.00 17.69 83 ILE B C 1
ATOM 3427 O O . ILE B 1 83 ? -14.359 -17.725 -5.665 1.00 17.32 83 ILE B O 1
ATOM 3432 N N . VAL B 1 84 ? -13.767 -15.550 -5.626 1.00 15.58 84 VAL B N 1
ATOM 3433 C CA . VAL B 1 84 ? -12.470 -15.789 -6.244 1.00 18.30 84 VAL B CA 1
ATOM 3434 C C . VAL B 1 84 ? -11.323 -15.165 -5.450 1.00 15.63 84 VAL B C 1
ATOM 3435 O O . VAL B 1 84 ? -11.396 -14.004 -5.047 1.00 17.30 84 VAL B O 1
ATOM 3439 N N . PHE B 1 85 ? -10.277 -15.951 -5.222 1.00 15.16 85 PHE B N 1
ATOM 3440 C CA . PHE B 1 85 ? -9.073 -15.469 -4.547 1.00 15.63 85 PHE B CA 1
ATOM 3441 C C . PHE B 1 85 ? -7.950 -15.607 -5.568 1.00 15.98 85 PHE B C 1
ATOM 3442 O O . PHE B 1 85 ? -7.606 -16.726 -5.975 1.00 17.44 85 PHE B O 1
ATOM 3450 N N . HIS B 1 86 ? -7.386 -14.482 -5.996 1.00 15.46 86 HIS B N 1
ATOM 3451 C CA . HIS B 1 86 ? -6.303 -14.514 -6.974 1.00 15.03 86 HIS B CA 1
ATOM 3452 C C . HIS B 1 86 ? -4.955 -14.410 -6.270 1.00 16.22 86 HIS B C 1
ATOM 3453 O O . HIS B 1 86 ? -4.545 -13.323 -5.846 1.00 16.33 86 HIS B O 1
ATOM 3460 N N . MET B 1 87 ? -4.275 -15.545 -6.136 1.00 16.21 87 MET B N 1
ATOM 3461 C CA . MET B 1 87 ? -2.976 -15.569 -5.482 1.00 21.53 87 MET B CA 1
ATOM 3462 C C . MET B 1 87 ? -1.826 -15.986 -6.382 1.00 17.68 87 MET B C 1
ATOM 3463 O O . MET B 1 87 ? -0.666 -15.924 -5.977 1.00 19.13 87 MET B O 1
ATOM 3468 N N . ALA B 1 88 ? -2.135 -16.404 -7.604 1.00 15.36 88 ALA B N 1
ATOM 3469 C CA . ALA B 1 88 ? -1.084 -16.825 -8.529 1.00 17.36 88 ALA B CA 1
ATOM 3470 C C . ALA B 1 88 ? -0.269 -15.622 -8.990 1.00 15.66 88 ALA B C 1
ATOM 3471 O O . ALA B 1 88 ? -0.828 -14.593 -9.380 1.00 16.37 88 ALA B O 1
ATOM 3473 N N . ALA B 1 89 ? 1.053 -15.759 -8.941 1.00 17.37 89 ALA B N 1
ATOM 3474 C CA . ALA B 1 89 ? 1.953 -14.689 -9.354 1.00 14.48 89 ALA B CA 1
ATOM 3475 C C . ALA B 1 89 ? 3.400 -15.153 -9.277 1.00 16.55 89 ALA B C 1
ATOM 3476 O O . ALA B 1 89 ? 3.697 -16.183 -8.658 1.00 15.61 89 ALA B O 1
ATOM 3478 N N . GLN B 1 90 ? 4.284 -14.401 -9.927 1.00 16.32 90 GLN B N 1
ATOM 3479 C CA . GLN B 1 90 ? 5.730 -14.642 -9.880 1.00 17.64 90 GLN B CA 1
ATOM 3480 C C . GLN B 1 90 ? 5.999 -13.779 -8.639 1.00 18.97 90 GLN B C 1
ATOM 3481 O O . GLN B 1 90 ? 6.030 -12.547 -8.718 1.00 17.55 90 GLN B O 1
ATOM 3487 N N . PRO B 1 91 ? 6.192 -14.416 -7.475 1.00 18.08 91 PRO B N 1
ATOM 3488 C CA . PRO B 1 91 ? 6.425 -13.726 -6.203 1.00 18.51 91 PRO B CA 1
ATOM 3489 C C . PRO B 1 91 ? 7.829 -13.365 -5.762 1.00 20.73 91 PRO B C 1
ATOM 3490 O O . PRO B 1 91 ? 7.989 -12.766 -4.697 1.00 20.29 91 PRO B O 1
ATOM 3494 N N . LEU B 1 92 ? 8.838 -13.715 -6.549 1.00 21.58 92 LEU B N 1
ATOM 3495 C CA . LEU B 1 92 ? 10.212 -13.449 -6.151 1.00 21.76 92 LEU B CA 1
ATOM 3496 C C . LEU B 1 92 ? 10.873 -12.209 -6.716 1.00 20.24 92 LEU B C 1
ATOM 3497 O O . LEU B 1 92 ? 10.914 -11.998 -7.932 1.00 21.30 92 LEU B O 1
ATOM 3502 N N . VAL B 1 93 ? 11.410 -11.405 -5.809 1.00 21.49 93 VAL B N 1
ATOM 3503 C CA . VAL B 1 93 ? 12.119 -10.194 -6.191 1.00 24.01 93 VAL B CA 1
ATOM 3504 C C . VAL B 1 93 ? 13.354 -10.618 -6.980 1.00 22.43 93 VAL B C 1
ATOM 3505 O O . VAL B 1 93 ? 13.555 -10.188 -8.113 1.00 23.75 93 VAL B O 1
ATOM 3509 N N . ARG B 1 94 ? 14.176 -11.471 -6.376 1.00 28.75 94 ARG B N 1
ATOM 3510 C CA . ARG B 1 94 ? 15.396 -11.939 -7.023 1.00 34.77 94 ARG B CA 1
ATOM 3511 C C . ARG B 1 94 ? 15.153 -12.390 -8.459 1.00 29.43 94 ARG B C 1
ATOM 3512 O O . ARG B 1 94 ? 15.802 -11.909 -9.388 1.00 27.24 94 ARG B O 1
ATOM 3520 N N . LEU B 1 95 ? 14.215 -13.315 -8.639 1.00 22.75 95 LEU B N 1
ATOM 3521 C CA . LEU B 1 95 ? 13.897 -13.825 -9.967 1.00 23.52 95 LEU B CA 1
ATOM 3522 C C . LEU B 1 95 ? 13.386 -12.740 -10.924 1.00 22.37 95 LEU B C 1
ATOM 3523 O O . LEU B 1 95 ? 13.594 -12.833 -12.138 1.00 21.71 95 LEU B O 1
ATOM 3528 N N . SER B 1 96 ? 12.714 -11.723 -10.388 1.00 19.10 96 SER B N 1
ATOM 3529 C CA . SER B 1 96 ? 12.177 -10.663 -11.238 1.00 18.13 96 SER B CA 1
ATOM 3530 C C . SER B 1 96 ? 13.288 -9.881 -11.934 1.00 18.45 96 SER B C 1
ATOM 3531 O O . SER B 1 96 ? 13.078 -9.339 -13.017 1.00 18.28 96 SER B O 1
ATOM 3534 N N . TYR B 1 97 ? 14.474 -9.826 -11.331 1.00 18.17 97 TYR B N 1
ATOM 3535 C CA . TYR B 1 97 ? 15.578 -9.114 -11.963 1.00 21.02 97 TYR B CA 1
ATOM 3536 C C . TYR B 1 97 ? 16.105 -9.947 -13.124 1.00 21.85 97 TYR B C 1
ATOM 3537 O O . TYR B 1 97 ? 16.623 -9.412 -14.101 1.00 21.35 97 TYR B O 1
ATOM 3546 N N . SER B 1 98 ? 15.969 -11.262 -13.002 1.00 22.95 98 SER B N 1
ATOM 3547 C CA . SER B 1 98 ? 16.436 -12.183 -14.031 1.00 27.97 98 SER B CA 1
ATOM 3548 C C . SER B 1 98 ? 15.382 -12.398 -15.114 1.00 24.71 98 SER B C 1
ATOM 3549 O O . SER B 1 98 ? 15.710 -12.596 -16.283 1.00 23.53 98 SER B O 1
ATOM 3552 N N . GLU B 1 99 ? 14.116 -12.355 -14.718 1.00 22.86 99 GLU B N 1
ATOM 3553 C CA . GLU B 1 99 ? 13.022 -12.561 -15.657 1.00 23.51 99 GLU B CA 1
ATOM 3554 C C . GLU B 1 99 ? 11.963 -11.477 -15.498 1.00 19.88 99 GLU B C 1
ATOM 3555 O O . GLU B 1 99 ? 10.829 -11.749 -15.097 1.00 21.16 99 GLU B O 1
ATOM 3561 N N . PRO B 1 100 ? 12.321 -10.224 -15.821 1.00 18.20 100 PRO B N 1
ATOM 3562 C CA . PRO B 1 100 ? 11.361 -9.130 -15.692 1.00 16.93 100 PRO B CA 1
ATOM 3563 C C . PRO B 1 100 ? 10.107 -9.293 -16.548 1.00 17.86 100 PRO B C 1
ATOM 3564 O O . PRO B 1 100 ? 8.995 -9.070 -16.074 1.00 16.96 100 PRO B O 1
ATOM 3568 N N . VAL B 1 101 ? 10.277 -9.701 -17.802 1.00 17.41 101 VAL B N 1
ATOM 3569 C CA . VAL B 1 101 ? 9.128 -9.850 -18.688 1.00 19.99 101 VAL B CA 1
ATOM 3570 C C . VAL B 1 101 ? 8.112 -10.873 -18.184 1.00 18.89 101 VAL B C 1
ATOM 3571 O O . VAL B 1 101 ? 6.908 -10.610 -18.163 1.00 19.14 101 VAL B O 1
ATOM 3575 N N . GLU B 1 102 ? 8.599 -12.038 -17.780 1.00 19.93 102 GLU B N 1
ATOM 3576 C CA . GLU B 1 102 ? 7.730 -13.085 -17.268 1.00 22.51 102 GLU B CA 1
ATOM 3577 C C . GLU B 1 102 ? 7.018 -12.588 -16.008 1.00 19.73 102 GLU B C 1
ATOM 3578 O O . GLU B 1 102 ? 5.871 -12.950 -15.735 1.00 17.78 102 GLU B O 1
ATOM 3584 N N . THR B 1 103 ? 7.701 -11.746 -15.242 1.00 16.56 103 THR B N 1
ATOM 3585 C CA . THR B 1 103 ? 7.106 -11.207 -14.025 1.00 14.49 103 THR B CA 1
ATOM 3586 C C . THR B 1 103 ? 5.935 -10.281 -14.369 1.00 15.76 103 THR B C 1
ATOM 3587 O O . THR B 1 103 ? 4.870 -10.396 -13.770 1.00 14.74 103 THR B O 1
ATOM 3591 N N . TYR B 1 104 ? 6.122 -9.372 -15.326 1.00 12.54 104 TYR B N 1
ATOM 3592 C CA . TYR B 1 104 ? 5.036 -8.468 -15.713 1.00 15.01 104 TYR B CA 1
ATOM 3593 C C . TYR B 1 104 ? 3.890 -9.203 -16.402 1.00 15.78 104 TYR B C 1
ATOM 3594 O O . TYR B 1 104 ? 2.724 -8.921 -16.138 1.00 15.81 104 TYR B O 1
ATOM 3603 N N . SER B 1 105 ? 4.213 -10.150 -17.278 1.00 14.71 105 SER B N 1
ATOM 3604 C CA . SER B 1 105 ? 3.161 -10.889 -17.971 1.00 17.30 105 SER B CA 1
ATOM 3605 C C . SER B 1 105 ? 2.328 -11.669 -16.953 1.00 17.28 105 SER B C 1
ATOM 3606 O O . SER B 1 105 ? 1.094 -11.650 -16.994 1.00 14.46 105 SER B O 1
ATOM 3609 N N . THR B 1 106 ? 3.006 -12.325 -16.017 1.00 14.89 106 THR B N 1
ATOM 3610 C CA . THR B 1 106 ? 2.309 -13.106 -15.007 1.00 15.60 106 THR B CA 1
ATOM 3611 C C . THR B 1 106 ? 1.522 -12.261 -14.010 1.00 15.81 106 THR B C 1
ATOM 3612 O O . THR B 1 106 ? 0.343 -12.504 -13.784 1.00 15.82 106 THR B O 1
ATOM 3616 N N . ASN B 1 107 ? 2.166 -11.256 -13.429 1.00 14.69 107 ASN B N 1
ATOM 3617 C CA . ASN B 1 107 ? 1.501 -10.447 -12.415 1.00 15.48 107 ASN B CA 1
ATOM 3618 C C . ASN B 1 107 ? 0.528 -9.398 -12.925 1.00 16.77 107 ASN B C 1
ATOM 3619 O O . ASN B 1 107 ? -0.497 -9.153 -12.286 1.00 15.29 107 ASN B O 1
ATOM 3624 N N . VAL B 1 108 ? 0.832 -8.786 -14.066 1.00 13.99 108 VAL B N 1
ATOM 3625 C CA . VAL B 1 108 ? -0.062 -7.779 -14.621 1.00 13.01 108 VAL B CA 1
ATOM 3626 C C . VAL B 1 108 ? -1.079 -8.395 -15.583 1.00 15.83 108 VAL B C 1
ATOM 3627 O O . VAL B 1 108 ? -2.277 -8.341 -15.320 1.00 14.84 108 VAL B O 1
ATOM 3631 N N . MET B 1 109 ? -0.625 -8.989 -16.686 1.00 14.02 109 MET B N 1
ATOM 3632 C CA . MET B 1 109 ? -1.582 -9.582 -17.621 1.00 15.60 109 MET B CA 1
ATOM 3633 C C . MET B 1 109 ? -2.376 -10.734 -16.992 1.00 15.55 109 MET B C 1
ATOM 3634 O O . MET B 1 109 ? -3.552 -10.925 -17.303 1.00 15.90 109 MET B O 1
ATOM 3639 N N . GLY B 1 110 ? -1.739 -11.494 -16.103 1.00 15.76 110 GLY B N 1
ATOM 3640 C CA . GLY B 1 110 ? -2.443 -12.585 -15.445 1.00 14.86 110 GLY B CA 1
ATOM 3641 C C . GLY B 1 110 ? -3.640 -12.041 -14.678 1.00 14.96 110 GLY B C 1
ATOM 3642 O O . GLY B 1 110 ? -4.721 -12.632 -14.682 1.00 14.42 110 GLY B O 1
ATOM 3643 N N . THR B 1 111 ? -3.444 -10.909 -14.009 1.00 12.41 111 THR B N 1
ATOM 3644 C CA . THR B 1 111 ? -4.517 -10.268 -13.259 1.00 15.32 111 THR B CA 1
ATOM 3645 C C . THR B 1 111 ? -5.567 -9.745 -14.244 1.00 14.84 111 THR B C 1
ATOM 3646 O O . THR B 1 111 ? -6.773 -9.883 -14.011 1.00 14.50 111 THR B O 1
ATOM 3650 N N . VAL B 1 112 ? -5.115 -9.158 -15.352 1.00 12.36 112 VAL B N 1
ATOM 3651 C CA . VAL B 1 112 ? -6.046 -8.666 -16.371 1.00 14.39 112 VAL B CA 1
ATOM 3652 C C . VAL B 1 112 ? -6.915 -9.816 -16.911 1.00 13.40 112 VAL B C 1
ATOM 3653 O O . VAL B 1 112 ? -8.136 -9.687 -17.012 1.00 13.83 112 VAL B O 1
ATOM 3657 N N . TYR B 1 113 ? -6.286 -10.940 -17.244 1.00 13.27 113 TYR B N 1
ATOM 3658 C CA . TYR B 1 113 ? -7.021 -12.096 -17.770 1.00 15.96 113 TYR B CA 1
ATOM 3659 C C . TYR B 1 113 ? -8.026 -12.642 -16.757 1.00 16.74 113 TYR B C 1
ATOM 3660 O O . TYR B 1 113 ? -9.128 -13.065 -17.124 1.00 15.15 113 TYR B O 1
ATOM 3669 N N . LEU B 1 114 ? -7.649 -12.642 -15.483 1.00 15.63 114 LEU B N 1
ATOM 3670 C CA . LEU B 1 114 ? -8.543 -13.136 -14.441 1.00 17.35 114 LEU B CA 1
ATOM 3671 C C . LEU B 1 114 ? -9.779 -12.253 -14.336 1.00 16.32 114 LEU B C 1
ATOM 3672 O O . LEU B 1 114 ? -10.907 -12.744 -14.340 1.00 17.19 114 LEU B O 1
ATOM 3677 N N . LEU B 1 115 ? -9.560 -10.945 -14.242 1.00 16.26 115 LEU B N 1
ATOM 3678 C CA . LEU B 1 115 ? -10.660 -9.993 -14.138 1.00 16.87 115 LEU B CA 1
ATOM 3679 C C . LEU B 1 115 ? -11.542 -10.004 -15.389 1.00 15.73 115 LEU B C 1
ATOM 3680 O O . LEU B 1 115 ? -12.763 -9.861 -15.300 1.00 16.25 115 LEU B O 1
ATOM 3685 N N . GLU B 1 116 ? -10.928 -10.180 -16.555 1.00 15.66 116 GLU B N 1
ATOM 3686 C CA . GLU B 1 116 ? -11.688 -10.224 -17.803 1.00 17.71 116 GLU B CA 1
ATOM 3687 C C . GLU B 1 116 ? -12.597 -11.460 -17.807 1.00 18.51 116 GLU B C 1
ATOM 3688 O O . GLU B 1 116 ? -13.754 -11.389 -18.219 1.00 17.61 116 GLU B O 1
ATOM 3694 N N . ALA B 1 117 ? -12.067 -12.589 -17.341 1.00 17.13 117 ALA B N 1
ATOM 3695 C CA . ALA B 1 117 ? -12.837 -13.829 -17.284 1.00 18.24 117 ALA B CA 1
ATOM 3696 C C . ALA B 1 117 ? -14.039 -13.641 -16.364 1.00 19.39 117 ALA B C 1
ATOM 3697 O O . ALA B 1 117 ? -15.166 -14.009 -16.705 1.00 18.28 117 ALA B O 1
ATOM 3699 N N . ILE B 1 118 ? -13.792 -13.052 -15.200 1.00 18.65 118 ILE B N 1
ATOM 3700 C CA . ILE B 1 118 ? -14.850 -12.809 -14.224 1.00 18.23 118 ILE B CA 1
ATOM 3701 C C . ILE B 1 118 ? -15.922 -11.902 -14.815 1.00 19.58 118 ILE B C 1
ATOM 3702 O O . ILE B 1 118 ? -17.123 -12.126 -14.628 1.00 18.67 118 ILE B O 1
ATOM 3707 N N . ARG B 1 119 ? -15.476 -10.890 -15.550 1.00 20.75 119 ARG B N 1
ATOM 3708 C CA . ARG B 1 119 ? -16.367 -9.929 -16.185 1.00 22.14 119 ARG B CA 1
ATOM 3709 C C . ARG B 1 119 ? -17.346 -10.614 -17.137 1.00 23.51 119 ARG B C 1
ATOM 3710 O O . ARG B 1 119 ? -18.542 -10.321 -17.130 1.00 23.26 119 ARG B O 1
ATOM 3718 N N . HIS B 1 120 ? -16.838 -11.535 -17.946 1.00 24.72 120 HIS B N 1
ATOM 3719 C CA . HIS B 1 120 ? -17.678 -12.227 -18.917 1.00 27.70 120 HIS B CA 1
ATOM 3720 C C . HIS B 1 120 ? -18.482 -13.408 -18.393 1.00 26.30 120 HIS B C 1
ATOM 3721 O O . HIS B 1 120 ? -19.620 -13.611 -18.813 1.00 25.58 120 HIS B O 1
ATOM 3728 N N . VAL B 1 121 ? -17.907 -14.182 -17.480 1.00 24.53 121 VAL B N 1
ATOM 3729 C CA . VAL B 1 121 ? -18.610 -15.338 -16.929 1.00 24.83 121 VAL B CA 1
ATOM 3730 C C . VAL B 1 121 ? -19.811 -14.905 -16.090 1.00 24.72 121 VAL B C 1
ATOM 3731 O O . VAL B 1 121 ? -20.888 -15.504 -16.170 1.00 23.78 121 VAL B O 1
ATOM 3735 N N . GLY B 1 122 ? -19.626 -13.855 -15.296 1.00 23.85 122 GLY B N 1
ATOM 3736 C CA . GLY B 1 122 ? -20.699 -13.361 -14.452 1.00 23.97 122 GLY B CA 1
ATOM 3737 C C . GLY B 1 122 ? -20.975 -14.242 -13.242 1.00 23.96 122 GLY B C 1
ATOM 3738 O O . GLY B 1 122 ? -20.443 -15.344 -13.132 1.00 24.05 122 GLY B O 1
ATOM 3739 N N . GLY B 1 123 ? -21.797 -13.744 -12.324 1.00 23.88 123 GLY B N 1
ATOM 3740 C CA . GLY B 1 123 ? -22.142 -14.517 -11.143 1.00 24.15 123 GLY B CA 1
ATOM 3741 C C . GLY B 1 123 ? -21.163 -14.449 -9.986 1.00 23.02 123 GLY B C 1
ATOM 3742 O O . GLY B 1 123 ? -21.475 -14.900 -8.884 1.00 22.88 123 GLY B O 1
ATOM 3743 N N . VAL B 1 124 ? -19.971 -13.908 -10.219 1.00 22.75 124 VAL B N 1
ATOM 3744 C CA . VAL B 1 124 ? -18.996 -13.809 -9.140 1.00 19.87 124 VAL B CA 1
ATOM 3745 C C . VAL B 1 124 ? -19.414 -12.670 -8.218 1.00 19.21 124 VAL B C 1
ATOM 3746 O O . VAL B 1 124 ? -19.598 -11.538 -8.665 1.00 19.46 124 VAL B O 1
ATOM 3750 N N . LYS B 1 125 ? -19.569 -12.980 -6.932 1.00 19.67 125 LYS B N 1
ATOM 3751 C CA . LYS B 1 125 ? -19.998 -11.999 -5.942 1.00 19.38 125 LYS B CA 1
ATOM 3752 C C . LYS B 1 125 ? -18.840 -11.295 -5.241 1.00 17.83 125 LYS B C 1
ATOM 3753 O O . LYS B 1 125 ? -18.931 -10.106 -4.923 1.00 18.98 125 LYS B O 1
ATOM 3759 N N . ALA B 1 126 ? -17.756 -12.022 -5.000 1.00 17.68 126 ALA B N 1
ATOM 3760 C CA . ALA B 1 126 ? -16.601 -11.441 -4.317 1.00 16.13 126 ALA B CA 1
ATOM 3761 C C . ALA B 1 126 ? -15.287 -11.842 -4.962 1.00 15.04 126 ALA B C 1
ATOM 3762 O O . ALA B 1 126 ? -15.059 -13.016 -5.258 1.00 16.06 126 ALA B O 1
ATOM 3764 N N . VAL B 1 127 ? -14.422 -10.853 -5.175 1.00 14.90 127 VAL B N 1
ATOM 3765 C CA . VAL B 1 127 ? -13.113 -11.090 -5.760 1.00 14.71 127 VAL B CA 1
ATOM 3766 C C . VAL B 1 127 ? -12.066 -10.475 -4.834 1.00 13.34 127 VAL B C 1
ATOM 3767 O O . VAL B 1 127 ? -12.132 -9.286 -4.499 1.00 14.37 127 VAL B O 1
ATOM 3771 N N . VAL B 1 128 ? -11.118 -11.296 -4.402 1.00 15.12 128 VAL B N 1
ATOM 3772 C CA . VAL B 1 128 ? -10.057 -10.832 -3.533 1.00 14.60 128 VAL B CA 1
ATOM 3773 C C . VAL B 1 128 ? -8.751 -11.053 -4.273 1.00 16.22 128 VAL B C 1
ATOM 3774 O O . VAL B 1 128 ? -8.291 -12.186 -4.437 1.00 14.45 128 VAL B O 1
ATOM 3778 N N . ASN B 1 129 ? -8.168 -9.959 -4.742 1.00 15.65 129 ASN B N 1
ATOM 3779 C CA . ASN B 1 129 ? -6.920 -10.033 -5.476 1.00 18.34 129 ASN B CA 1
ATOM 3780 C C . ASN B 1 129 ? -5.717 -9.759 -4.583 1.00 17.04 129 ASN B C 1
ATOM 3781 O O . ASN B 1 129 ? -5.550 -8.657 -4.059 1.00 14.89 129 ASN B O 1
ATOM 3786 N N . ILE B 1 130 ? -4.888 -10.781 -4.401 1.00 15.75 130 ILE B N 1
ATOM 3787 C CA . ILE B 1 130 ? -3.691 -10.659 -3.578 1.00 14.67 130 ILE B CA 1
ATOM 3788 C C . ILE B 1 130 ? -2.590 -9.981 -4.381 1.00 17.06 130 ILE B C 1
ATOM 3789 O O . ILE B 1 130 ? -2.140 -10.502 -5.407 1.00 16.82 130 ILE B O 1
ATOM 3794 N N . THR B 1 131 ? -2.169 -8.806 -3.927 1.00 14.59 131 THR B N 1
ATOM 3795 C CA . THR B 1 131 ? -1.099 -8.103 -4.608 1.00 14.92 131 THR B CA 1
ATOM 3796 C C . THR B 1 131 ? 0.155 -8.273 -3.752 1.00 16.20 131 THR B C 1
ATOM 3797 O O . THR B 1 131 ? 0.770 -9.349 -3.769 1.00 15.73 131 THR B O 1
ATOM 3801 N N . SER B 1 132 ? 0.518 -7.253 -2.982 1.00 14.31 132 SER B N 1
ATOM 3802 C CA . SER B 1 132 ? 1.706 -7.351 -2.134 1.00 16.44 132 SER B CA 1
ATOM 3803 C C . SER B 1 132 ? 1.880 -6.124 -1.254 1.00 15.70 132 SER B C 1
ATOM 3804 O O . SER B 1 132 ? 1.352 -5.053 -1.558 1.00 14.72 132 SER B O 1
ATOM 3807 N N . ASP B 1 133 ? 2.608 -6.278 -0.154 1.00 16.04 133 ASP B N 1
ATOM 3808 C CA . ASP B 1 133 ? 2.876 -5.131 0.704 1.00 17.55 133 ASP B CA 1
ATOM 3809 C C . ASP B 1 133 ? 3.844 -4.232 -0.073 1.00 16.78 133 ASP B C 1
ATOM 3810 O O . ASP B 1 133 ? 3.961 -3.038 0.200 1.00 18.54 133 ASP B O 1
ATOM 3815 N N . LYS B 1 134 ? 4.499 -4.812 -1.075 1.00 19.04 134 LYS B N 1
ATOM 3816 C CA . LYS B 1 134 ? 5.457 -4.073 -1.897 1.00 20.15 134 LYS B CA 1
ATOM 3817 C C . LYS B 1 134 ? 4.849 -3.257 -3.048 1.00 18.63 134 LYS B C 1
ATOM 3818 O O . LYS B 1 134 ? 5.587 -2.704 -3.856 1.00 17.88 134 LYS B O 1
ATOM 3824 N N . CYS B 1 135 ? 3.522 -3.174 -3.137 1.00 14.00 135 CYS B N 1
ATOM 3825 C CA . CYS B 1 135 ? 2.902 -2.411 -4.218 1.00 15.22 135 CYS B CA 1
ATOM 3826 C C . CYS B 1 135 ? 3.040 -0.897 -4.036 1.00 15.06 135 CYS B C 1
ATOM 3827 O O . CYS B 1 135 ? 2.833 -0.137 -4.982 1.00 16.62 135 CYS B O 1
ATOM 3830 N N . TYR B 1 136 ? 3.385 -0.461 -2.825 1.00 14.98 136 TYR B N 1
ATOM 3831 C CA . TYR B 1 136 ? 3.510 0.971 -2.546 1.00 16.22 136 TYR B CA 1
ATOM 3832 C C . TYR B 1 136 ? 4.802 1.606 -3.018 1.00 17.63 136 TYR B C 1
ATOM 3833 O O . TYR B 1 136 ? 5.878 1.027 -2.876 1.00 16.15 136 TYR B O 1
ATOM 3842 N N . ASP B 1 137 ? 4.688 2.808 -3.568 1.00 17.73 137 ASP B N 1
ATOM 3843 C CA . ASP B 1 137 ? 5.863 3.554 -4.000 1.00 21.79 137 ASP B CA 1
ATOM 3844 C C . ASP B 1 137 ? 6.660 3.678 -2.694 1.00 22.15 137 ASP B C 1
ATOM 3845 O O . ASP B 1 137 ? 6.154 4.204 -1.709 1.00 22.75 137 ASP B O 1
ATOM 3850 N N . ASN B 1 138 ? 7.892 3.175 -2.674 1.00 24.68 138 ASN B N 1
ATOM 3851 C CA . ASN B 1 138 ? 8.714 3.186 -1.462 1.00 25.96 138 ASN B CA 1
ATOM 3852 C C . ASN B 1 138 ? 9.319 4.539 -1.095 1.00 26.78 138 ASN B C 1
ATOM 3853 O O . ASN B 1 138 ? 10.192 5.059 -1.797 1.00 26.17 138 ASN B O 1
ATOM 3858 N N . LYS B 1 139 ? 8.855 5.103 0.015 1.00 27.19 139 LYS B N 1
ATOM 3859 C CA . LYS B 1 139 ? 9.363 6.385 0.492 1.00 30.01 139 LYS B CA 1
ATOM 3860 C C . LYS B 1 139 ? 10.564 6.115 1.388 1.00 30.62 139 LYS B C 1
ATOM 3861 O O . LYS B 1 139 ? 11.277 7.035 1.784 1.00 31.24 139 LYS B O 1
ATOM 3867 N N . GLU B 1 140 ? 10.778 4.843 1.703 1.00 34.14 140 GLU B N 1
ATOM 3868 C CA . GLU B 1 140 ? 11.893 4.442 2.553 1.00 38.78 140 GLU B CA 1
ATOM 3869 C C . GLU B 1 140 ? 11.904 5.233 3.856 1.00 34.23 140 GLU B C 1
ATOM 3870 O O . GLU B 1 140 ? 12.918 5.830 4.226 1.00 31.70 140 GLU B O 1
ATOM 3876 N N . TRP B 1 141 ? 10.768 5.237 4.545 1.00 27.99 141 TRP B N 1
ATOM 3877 C CA . TRP B 1 141 ? 10.655 5.943 5.812 1.00 25.10 141 TRP B CA 1
ATOM 3878 C C . TRP B 1 141 ? 10.221 4.990 6.920 1.00 23.83 141 TRP B C 1
ATOM 3879 O O . TRP B 1 141 ? 9.958 3.812 6.678 1.00 20.03 141 TRP B O 1
ATOM 3890 N N . ILE B 1 142 ? 10.136 5.509 8.137 1.00 22.32 142 ILE B N 1
ATOM 3891 C CA . ILE B 1 142 ? 9.771 4.696 9.287 1.00 23.70 142 ILE B CA 1
ATOM 3892 C C . ILE B 1 142 ? 8.286 4.403 9.395 1.00 21.89 142 ILE B C 1
ATOM 3893 O O . ILE B 1 142 ? 7.887 3.542 10.172 1.00 23.48 142 ILE B O 1
ATOM 3898 N N . TRP B 1 143 ? 7.471 5.108 8.618 1.00 19.21 143 TRP B N 1
ATOM 3899 C CA . TRP B 1 143 ? 6.029 4.939 8.729 1.00 19.94 143 TRP B CA 1
ATOM 3900 C C . TRP B 1 143 ? 5.357 3.851 7.903 1.00 17.23 143 TRP B C 1
ATOM 3901 O O . TRP B 1 143 ? 5.759 3.557 6.784 1.00 17.77 143 TRP B O 1
ATOM 3912 N N . GLY B 1 144 ? 4.316 3.259 8.482 1.00 16.92 144 GLY B N 1
ATOM 3913 C CA . GLY B 1 144 ? 3.571 2.221 7.796 1.00 17.21 144 GLY B CA 1
ATOM 3914 C C . GLY B 1 144 ? 2.688 2.871 6.753 1.00 16.65 144 GLY B C 1
ATOM 3915 O O . GLY B 1 144 ? 2.078 3.913 7.013 1.00 16.26 144 GLY B O 1
ATOM 3916 N N . TYR B 1 145 ? 2.607 2.267 5.573 1.00 15.54 145 TYR B N 1
ATOM 3917 C CA . TYR B 1 145 ? 1.813 2.833 4.498 1.00 15.79 145 TYR B CA 1
ATOM 3918 C C . TYR B 1 145 ? 0.313 2.715 4.693 1.00 14.87 145 TYR B C 1
ATOM 3919 O O . TYR B 1 145 ? -0.186 1.721 5.217 1.00 16.13 145 TYR B O 1
ATOM 3928 N N . ARG B 1 146 ? -0.397 3.751 4.259 1.00 14.46 146 ARG B N 1
ATOM 3929 C CA . ARG B 1 146 ? -1.846 3.797 4.354 1.00 17.33 146 ARG B CA 1
ATOM 3930 C C . ARG B 1 146 ? -2.398 3.448 2.966 1.00 15.13 146 ARG B C 1
ATOM 3931 O O . ARG B 1 146 ? -1.744 3.697 1.954 1.00 14.14 146 ARG B O 1
ATOM 3939 N N . GLU B 1 147 ? -3.585 2.851 2.914 1.00 15.04 147 GLU B N 1
ATOM 3940 C CA . GLU B 1 147 ? -4.146 2.419 1.633 1.00 16.04 147 GLU B CA 1
ATOM 3941 C C . GLU B 1 147 ? -4.345 3.477 0.552 1.00 17.41 147 GLU B C 1
ATOM 3942 O O . GLU B 1 147 ? -4.425 3.143 -0.632 1.00 17.47 147 GLU B O 1
ATOM 3948 N N . ASN B 1 148 ? -4.406 4.746 0.944 1.00 16.81 148 ASN B N 1
ATOM 3949 C CA . ASN B 1 148 ? -4.607 5.824 -0.015 1.00 19.72 148 ASN B CA 1
ATOM 3950 C C . ASN B 1 148 ? -3.310 6.392 -0.591 1.00 17.61 148 ASN B C 1
ATOM 3951 O O . ASN B 1 148 ? -3.340 7.377 -1.323 1.00 17.49 148 ASN B O 1
ATOM 3956 N N . GLU B 1 149 ? -2.175 5.773 -0.280 1.00 15.70 149 GLU B N 1
ATOM 3957 C CA . GLU B 1 149 ? -0.908 6.286 -0.783 1.00 16.54 149 GLU B CA 1
ATOM 3958 C C . GLU B 1 149 ? -0.516 5.691 -2.143 1.00 16.05 149 GLU B C 1
ATOM 3959 O O . GLU B 1 149 ? -1.044 4.658 -2.566 1.00 17.27 149 GLU B O 1
ATOM 3965 N N . ALA B 1 150 ? 0.401 6.369 -2.823 1.00 17.01 150 ALA B N 1
ATOM 3966 C CA . ALA B 1 150 ? 0.842 6.002 -4.168 1.00 17.33 150 ALA B CA 1
ATOM 3967 C C . ALA B 1 150 ? 1.396 4.605 -4.417 1.00 18.12 150 ALA B C 1
ATOM 3968 O O . ALA B 1 150 ? 2.149 4.048 -3.611 1.00 13.91 150 ALA B O 1
ATOM 3970 N N . MET B 1 151 ? 1.015 4.056 -5.567 1.00 16.42 151 MET B N 1
ATOM 3971 C CA . MET B 1 151 ? 1.472 2.740 -5.989 1.00 17.14 151 MET B CA 1
ATOM 3972 C C . MET B 1 151 ? 2.796 2.917 -6.736 1.00 15.58 151 MET B C 1
ATOM 3973 O O . MET B 1 151 ? 3.078 3.981 -7.286 1.00 16.50 151 MET B O 1
ATOM 3978 N N . GLY B 1 152 ? 3.607 1.870 -6.749 1.00 17.36 152 GLY B N 1
ATOM 3979 C CA . GLY B 1 152 ? 4.884 1.952 -7.430 1.00 16.05 152 GLY B CA 1
ATOM 3980 C C . GLY B 1 152 ? 5.669 0.666 -7.288 1.00 17.33 152 GLY B C 1
ATOM 3981 O O . GLY B 1 152 ? 5.127 -0.428 -7.458 1.00 17.29 152 GLY B O 1
ATOM 3982 N N . GLY B 1 153 ? 6.948 0.794 -6.967 1.00 17.21 153 GLY B N 1
ATOM 3983 C CA . GLY B 1 153 ? 7.788 -0.376 -6.818 1.00 18.21 153 GLY B CA 1
ATOM 3984 C C . GLY B 1 153 ? 9.104 -0.216 -7.555 1.00 16.93 153 GLY B C 1
ATOM 3985 O O . GLY B 1 153 ? 9.136 0.143 -8.732 1.00 19.07 153 GLY B O 1
ATOM 3986 N N . TYR B 1 154 ? 10.190 -0.512 -6.846 1.00 19.53 154 TYR B N 1
ATOM 3987 C CA . TYR B 1 154 ? 11.543 -0.398 -7.380 1.00 22.99 154 TYR B CA 1
ATOM 3988 C C . TYR B 1 154 ? 11.867 -1.487 -8.397 1.00 19.46 154 TYR B C 1
ATOM 3989 O O . TYR B 1 154 ? 12.117 -1.224 -9.567 1.00 18.67 154 TYR B O 1
ATOM 3998 N N . ASP B 1 155 ? 11.881 -2.722 -7.922 1.00 17.47 155 ASP B N 1
ATOM 3999 C CA . ASP B 1 155 ? 12.182 -3.878 -8.756 1.00 17.22 155 ASP B CA 1
ATOM 4000 C C . ASP B 1 155 ? 10.946 -4.293 -9.556 1.00 17.76 155 ASP B C 1
ATOM 4001 O O . ASP B 1 155 ? 9.824 -3.919 -9.212 1.00 17.15 155 ASP B O 1
ATOM 4006 N N . PRO B 1 156 ? 11.137 -5.088 -10.625 1.00 18.22 156 PRO B N 1
ATOM 4007 C CA . PRO B 1 156 ? 10.028 -5.549 -11.470 1.00 16.14 156 PRO B CA 1
ATOM 4008 C C . PRO B 1 156 ? 8.900 -6.249 -10.709 1.00 15.58 156 PRO B C 1
ATOM 4009 O O . PRO B 1 156 ? 7.726 -6.080 -11.043 1.00 16.30 156 PRO B O 1
ATOM 4013 N N . TYR B 1 157 ? 9.247 -7.042 -9.698 1.00 15.80 157 TYR B N 1
ATOM 4014 C CA . TYR B 1 157 ? 8.219 -7.730 -8.918 1.00 16.17 157 TYR B CA 1
ATOM 4015 C C . TYR B 1 157 ? 7.344 -6.722 -8.173 1.00 15.33 157 TYR B C 1
ATOM 4016 O O . TYR B 1 157 ? 6.117 -6.713 -8.324 1.00 13.62 157 TYR B O 1
ATOM 4025 N N . SER B 1 158 ? 7.981 -5.888 -7.360 1.00 13.75 158 SER B N 1
ATOM 4026 C CA . SER B 1 158 ? 7.265 -4.871 -6.594 1.00 17.53 158 SER B CA 1
ATOM 4027 C C . SER B 1 158 ? 6.441 -3.995 -7.527 1.00 15.15 158 SER B C 1
ATOM 4028 O O . SER B 1 158 ? 5.265 -3.742 -7.273 1.00 11.24 158 SER B O 1
ATOM 4031 N N . ASN B 1 159 ? 7.066 -3.546 -8.609 1.00 12.88 159 ASN B N 1
ATOM 4032 C CA . ASN B 1 159 ? 6.396 -2.680 -9.568 1.00 14.81 159 ASN B CA 1
ATOM 4033 C C . ASN B 1 159 ? 5.225 -3.367 -10.269 1.00 14.12 159 ASN B C 1
ATOM 4034 O O . ASN B 1 159 ? 4.198 -2.732 -10.538 1.00 13.76 159 ASN B O 1
ATOM 4039 N N . SER B 1 160 ? 5.368 -4.658 -10.562 1.00 14.70 160 SER B N 1
ATOM 4040 C CA . SER B 1 160 ? 4.294 -5.393 -11.229 1.00 12.74 160 SER B CA 1
ATOM 4041 C C . SER B 1 160 ? 3.087 -5.484 -10.307 1.00 13.13 160 SER B C 1
ATOM 4042 O O . SER B 1 160 ? 1.954 -5.537 -10.768 1.00 10.49 160 SER B O 1
ATOM 4045 N N . LYS B 1 161 ? 3.334 -5.500 -8.999 1.00 13.22 161 LYS B N 1
ATOM 4046 C CA . LYS B 1 161 ? 2.249 -5.561 -8.027 1.00 13.57 161 LYS B CA 1
ATOM 4047 C C . LYS B 1 161 ? 1.576 -4.194 -7.942 1.00 14.64 161 LYS B C 1
ATOM 4048 O O . LYS B 1 161 ? 0.360 -4.105 -7.743 1.00 10.30 161 LYS B O 1
ATOM 4054 N N . GLY B 1 162 ? 2.371 -3.133 -8.092 1.00 12.04 162 GLY B N 1
ATOM 4055 C CA . GLY B 1 162 ? 1.813 -1.788 -8.102 1.00 11.84 162 GLY B CA 1
ATOM 4056 C C . GLY B 1 162 ? 0.914 -1.696 -9.335 1.00 13.06 162 GLY B C 1
ATOM 4057 O O . GLY B 1 162 ? -0.185 -1.129 -9.285 1.00 11.73 162 GLY B O 1
ATOM 4058 N N . CYS B 1 163 ? 1.367 -2.276 -10.447 1.00 8.79 163 CYS B N 1
ATOM 4059 C CA . CYS B 1 163 ? 0.564 -2.270 -11.669 1.00 12.27 163 CYS B CA 1
ATOM 4060 C C . CYS B 1 163 ? -0.722 -3.080 -11.482 1.00 10.83 163 CYS B C 1
ATOM 4061 O O . CYS B 1 163 ? -1.779 -2.680 -11.962 1.00 13.39 163 CYS B O 1
ATOM 4064 N N . ALA B 1 164 ? -0.617 -4.220 -10.804 1.00 11.26 164 ALA B N 1
ATOM 4065 C CA . ALA B 1 164 ? -1.780 -5.078 -10.555 1.00 13.03 164 ALA B CA 1
ATOM 4066 C C . ALA B 1 164 ? -2.842 -4.305 -9.775 1.00 13.86 164 ALA B C 1
ATOM 4067 O O . ALA B 1 164 ? -4.046 -4.487 -9.988 1.00 10.70 164 ALA B O 1
ATOM 4069 N N . GLU B 1 165 ? -2.392 -3.439 -8.870 1.00 11.97 165 GLU B N 1
ATOM 4070 C CA . GLU B 1 165 ? -3.305 -2.616 -8.089 1.00 13.11 165 GLU B CA 1
ATOM 4071 C C . GLU B 1 165 ? -4.023 -1.661 -9.039 1.00 13.82 165 GLU B C 1
ATOM 4072 O O . GLU B 1 165 ? -5.247 -1.532 -8.989 1.00 12.21 165 GLU B O 1
ATOM 4078 N N . LEU B 1 166 ? -3.263 -0.989 -9.907 1.00 11.61 166 LEU B N 1
ATOM 4079 C CA . LEU B 1 166 ? -3.869 -0.072 -10.869 1.00 12.90 166 LEU B CA 1
ATOM 4080 C C . LEU B 1 166 ? -4.891 -0.809 -11.745 1.00 11.76 166 LEU B C 1
ATOM 4081 O O . LEU B 1 166 ? -6.014 -0.342 -11.921 1.00 14.53 166 LEU B O 1
ATOM 4086 N N . VAL B 1 167 ? -4.502 -1.969 -12.275 1.00 11.91 167 VAL B N 1
ATOM 4087 C CA . VAL B 1 167 ? -5.387 -2.761 -13.127 1.00 12.02 167 VAL B CA 1
ATOM 4088 C C . VAL B 1 167 ? -6.707 -3.065 -12.424 1.00 14.30 167 VAL B C 1
ATOM 4089 O O . VAL B 1 167 ? -7.778 -2.884 -13.003 1.00 13.45 167 VAL B O 1
ATOM 4093 N N . THR B 1 168 ? -6.622 -3.528 -11.181 1.00 12.15 168 THR B N 1
ATOM 4094 C CA . THR B 1 168 ? -7.819 -3.871 -10.416 1.00 15.85 168 THR B CA 1
ATOM 4095 C C . THR B 1 168 ? -8.694 -2.640 -10.208 1.00 15.29 168 THR B C 1
ATOM 4096 O O . THR B 1 168 ? -9.913 -2.712 -10.329 1.00 14.93 168 THR B O 1
ATOM 4100 N N . SER B 1 169 ? -8.066 -1.508 -9.903 1.00 14.81 169 SER B N 1
ATOM 4101 C CA . SER B 1 169 ? -8.792 -0.261 -9.710 1.00 17.00 169 SER B CA 1
ATOM 4102 C C . SER B 1 169 ? -9.573 0.133 -10.970 1.00 16.98 169 SER B C 1
ATOM 4103 O O . SER B 1 169 ? -10.743 0.505 -10.889 1.00 16.65 169 SER B O 1
ATOM 4106 N N . SER B 1 170 ? -8.928 0.058 -12.133 1.00 16.35 170 SER B N 1
ATOM 4107 C CA . SER B 1 170 ? -9.592 0.416 -13.384 1.00 14.75 170 SER B CA 1
ATOM 4108 C C . SER B 1 170 ? -10.702 -0.562 -13.754 1.00 16.59 170 SER B C 1
ATOM 4109 O O . SER B 1 170 ? -11.777 -0.141 -14.194 1.00 15.72 170 SER B O 1
ATOM 4112 N N . TYR B 1 171 ? -10.452 -1.861 -13.592 1.00 15.71 171 TYR B N 1
ATOM 4113 C CA . TYR B 1 171 ? -11.481 -2.847 -13.915 1.00 16.29 171 TYR B CA 1
ATOM 4114 C C . TYR B 1 171 ? -12.704 -2.626 -13.035 1.00 16.90 171 TYR B C 1
ATOM 4115 O O . TYR B 1 171 ? -13.841 -2.696 -13.510 1.00 17.08 171 TYR B O 1
ATOM 4124 N N . ARG B 1 172 ? -12.470 -2.349 -11.757 1.00 16.61 172 ARG B N 1
ATOM 4125 C CA . ARG B 1 172 ? -13.570 -2.109 -10.829 1.00 18.50 172 ARG B CA 1
ATOM 4126 C C . ARG B 1 172 ? -14.363 -0.875 -11.257 1.00 17.98 172 ARG B C 1
ATOM 4127 O O . ARG B 1 172 ? -15.580 -0.918 -11.372 1.00 16.48 172 ARG B O 1
ATOM 4135 N N . ASN B 1 173 ? -13.660 0.223 -11.496 1.00 19.35 173 ASN B N 1
ATOM 4136 C CA . ASN B 1 173 ? -14.300 1.469 -11.902 1.00 21.60 173 ASN B CA 1
ATOM 4137 C C . ASN B 1 173 ? -15.037 1.365 -13.228 1.00 21.49 173 ASN B C 1
ATOM 4138 O O . ASN B 1 173 ? -16.119 1.931 -13.392 1.00 20.18 173 ASN B O 1
ATOM 4143 N N . SER B 1 174 ? -14.448 0.641 -14.173 1.00 17.85 174 SER B N 1
ATOM 4144 C CA . SER B 1 174 ? -15.031 0.501 -15.500 1.00 18.47 174 SER B CA 1
ATOM 4145 C C . SER B 1 174 ? -16.078 -0.594 -15.649 1.00 19.67 174 SER B C 1
ATOM 4146 O O . SER B 1 174 ? -17.095 -0.394 -16.316 1.00 20.86 174 SER B O 1
ATOM 4149 N N . PHE B 1 175 ? -15.844 -1.746 -15.030 1.00 17.24 175 PHE B N 1
ATOM 4150 C CA . PHE B 1 175 ? -16.767 -2.859 -15.193 1.00 19.91 175 PHE B CA 1
ATOM 4151 C C . PHE B 1 175 ? -17.485 -3.395 -13.957 1.00 17.66 175 PHE B C 1
ATOM 4152 O O . PHE B 1 175 ? -18.471 -4.114 -14.094 1.00 19.22 175 PHE B O 1
ATOM 4160 N N . PHE B 1 176 ? -16.995 -3.064 -12.766 1.00 17.01 176 PHE B N 1
ATOM 4161 C CA . PHE B 1 176 ? -17.617 -3.535 -11.527 1.00 19.12 176 PHE B CA 1
ATOM 4162 C C . PHE B 1 176 ? -17.816 -2.332 -10.615 1.00 20.15 176 PHE B C 1
ATOM 4163 O O . PHE B 1 176 ? -17.621 -2.414 -9.402 1.00 17.62 176 PHE B O 1
ATOM 4171 N N . ASN B 1 177 ? -18.188 -1.208 -11.215 1.00 20.21 177 ASN B N 1
ATOM 4172 C CA . ASN B 1 177 ? -18.380 0.024 -10.470 1.00 23.75 177 ASN B CA 1
ATOM 4173 C C . ASN B 1 177 ? -19.400 -0.140 -9.351 1.00 25.66 177 ASN B C 1
ATOM 4174 O O . ASN B 1 177 ? -20.491 -0.666 -9.562 1.00 24.40 177 ASN B O 1
ATOM 4179 N N . PRO B 1 178 ? -19.048 0.309 -8.137 1.00 28.77 178 PRO B N 1
ATOM 4180 C CA . PRO B 1 178 ? -19.950 0.204 -6.985 1.00 30.33 178 PRO B CA 1
ATOM 4181 C C . PRO B 1 178 ? -21.314 0.828 -7.269 1.00 30.68 178 PRO B C 1
ATOM 4182 O O . PRO B 1 178 ? -22.326 0.419 -6.703 1.00 28.29 178 PRO B O 1
ATOM 4186 N N . ALA B 1 179 ? -21.333 1.810 -8.164 1.00 30.92 179 ALA B N 1
ATOM 4187 C CA . ALA B 1 179 ? -22.567 2.498 -8.517 1.00 33.08 179 ALA B CA 1
ATOM 4188 C C . ALA B 1 179 ? -23.500 1.623 -9.343 1.00 33.24 179 ALA B C 1
ATOM 4189 O O . ALA B 1 179 ? -24.695 1.897 -9.433 1.00 35.84 179 ALA B O 1
ATOM 4191 N N . ASN B 1 180 ? -22.953 0.577 -9.950 1.00 36.33 180 ASN B N 1
ATOM 4192 C CA . ASN B 1 180 ? -23.745 -0.325 -10.777 1.00 37.13 180 ASN B CA 1
ATOM 4193 C C . ASN B 1 180 ? -23.832 -1.712 -10.163 1.00 30.90 180 ASN B C 1
ATOM 4194 O O . ASN B 1 180 ? -24.204 -2.670 -10.837 1.00 28.58 180 ASN B O 1
ATOM 4199 N N . TYR B 1 181 ? -23.480 -1.816 -8.886 1.00 27.64 181 TYR B N 1
ATOM 4200 C CA . TYR B 1 181 ? -23.501 -3.095 -8.192 1.00 27.32 181 TYR B CA 1
ATOM 4201 C C . TYR B 1 181 ? -24.833 -3.826 -8.348 1.00 28.83 181 TYR B C 1
ATOM 4202 O O . TYR B 1 181 ? -24.866 -5.051 -8.457 1.00 26.09 181 TYR B O 1
ATOM 4211 N N . GLY B 1 182 ? -25.927 -3.070 -8.356 1.00 29.29 182 GLY B N 1
ATOM 4212 C CA . GLY B 1 182 ? -27.239 -3.677 -8.489 1.00 34.22 182 GLY B CA 1
ATOM 4213 C C . GLY B 1 182 ? -27.389 -4.440 -9.789 1.00 35.69 182 GLY B C 1
ATOM 4214 O O . GLY B 1 182 ? -28.290 -5.265 -9.934 1.00 36.94 182 GLY B O 1
ATOM 4215 N N . GLN B 1 183 ? -26.495 -4.168 -10.734 1.00 35.96 183 GLN B N 1
ATOM 4216 C CA . GLN B 1 183 ? -26.529 -4.822 -12.034 1.00 36.29 183 GLN B CA 1
ATOM 4217 C C . GLN B 1 183 ? -25.572 -6.003 -12.147 1.00 32.42 183 GLN B C 1
ATOM 4218 O O . GLN B 1 183 ? -25.990 -7.115 -12.466 1.00 32.92 183 GLN B O 1
ATOM 4224 N N . HIS B 1 184 ? -24.293 -5.769 -11.875 1.00 27.93 184 HIS B N 1
ATOM 4225 C CA . HIS B 1 184 ? -23.293 -6.828 -11.987 1.00 24.26 184 HIS B CA 1
ATOM 4226 C C . HIS B 1 184 ? -23.119 -7.692 -10.737 1.00 21.51 184 HIS B C 1
ATOM 4227 O O . HIS B 1 184 ? -22.802 -8.878 -10.838 1.00 21.39 184 HIS B O 1
ATOM 4234 N N . GLY B 1 185 ? -23.326 -7.093 -9.567 1.00 20.67 185 GLY B N 1
ATOM 4235 C CA . GLY B 1 185 ? -23.218 -7.812 -8.305 1.00 21.55 185 GLY B CA 1
ATOM 4236 C C . GLY B 1 185 ? -21.838 -8.287 -7.882 1.00 22.29 185 GLY B C 1
ATOM 4237 O O . GLY B 1 185 ? -21.718 -9.141 -7.006 1.00 21.46 185 GLY B O 1
ATOM 4238 N N . THR B 1 186 ? -20.790 -7.730 -8.478 1.00 21.24 186 THR B N 1
ATOM 4239 C CA . THR B 1 186 ? -19.432 -8.154 -8.146 1.00 17.87 186 THR B CA 1
ATOM 4240 C C . THR B 1 186 ? -18.684 -7.124 -7.308 1.00 17.81 186 THR B C 1
ATOM 4241 O O . THR B 1 186 ? -18.535 -5.976 -7.723 1.00 19.95 186 THR B O 1
ATOM 4245 N N . ALA B 1 187 ? -18.223 -7.543 -6.130 1.00 19.05 187 ALA B N 1
ATOM 4246 C CA . ALA B 1 187 ? -17.479 -6.672 -5.221 1.00 17.69 187 ALA B CA 1
ATOM 4247 C C . ALA B 1 187 ? -16.005 -7.071 -5.322 1.00 15.93 187 ALA B C 1
ATOM 4248 O O . ALA B 1 187 ? -15.621 -8.158 -4.896 1.00 15.75 187 ALA B O 1
ATOM 4250 N N . VAL B 1 188 ? -15.191 -6.176 -5.876 1.00 16.12 188 VAL B N 1
ATOM 4251 C CA . VAL B 1 188 ? -13.771 -6.445 -6.089 1.00 14.81 188 VAL B CA 1
ATOM 4252 C C . VAL B 1 188 ? -12.836 -5.671 -5.166 1.00 13.68 188 VAL B C 1
ATOM 4253 O O . VAL B 1 188 ? -12.929 -4.447 -5.049 1.00 14.55 188 VAL B O 1
ATOM 4257 N N . ALA B 1 189 ? -11.908 -6.386 -4.538 1.00 15.26 189 ALA B N 1
ATOM 4258 C CA . ALA B 1 189 ? -10.960 -5.761 -3.624 1.00 11.88 189 ALA B CA 1
ATOM 4259 C C . ALA B 1 189 ? -9.546 -6.306 -3.815 1.00 14.35 189 ALA B C 1
ATOM 4260 O O . ALA B 1 189 ? -9.347 -7.348 -4.442 1.00 11.59 189 ALA B O 1
ATOM 4262 N N . THR B 1 190 ? -8.570 -5.582 -3.281 1.00 12.88 190 THR B N 1
ATOM 4263 C CA . THR B 1 190 ? -7.180 -6.029 -3.318 1.00 13.64 190 THR B CA 1
ATOM 4264 C C . THR B 1 190 ? -6.725 -6.118 -1.863 1.00 13.21 190 THR B C 1
ATOM 4265 O O . THR B 1 190 ? -7.219 -5.383 -0.997 1.00 15.07 190 THR B O 1
ATOM 4269 N N . VAL B 1 191 ? -5.806 -7.032 -1.590 1.00 13.21 191 VAL B N 1
ATOM 4270 C CA . VAL B 1 191 ? -5.290 -7.202 -0.243 1.00 15.52 191 VAL B CA 1
ATOM 4271 C C . VAL B 1 191 ? -3.774 -7.134 -0.304 1.00 12.79 191 VAL B C 1
ATOM 4272 O O . VAL B 1 191 ? -3.140 -7.741 -1.175 1.00 14.45 191 VAL B O 1
ATOM 4276 N N . ARG B 1 192 ? -3.205 -6.383 0.631 1.00 14.93 192 ARG B N 1
ATOM 4277 C CA . ARG B 1 192 ? -1.768 -6.148 0.680 1.00 13.98 192 ARG B CA 1
ATOM 4278 C C . ARG B 1 192 ? -1.157 -6.651 1.983 1.00 16.59 192 ARG B C 1
ATOM 4279 O O . ARG B 1 192 ? -1.515 -6.189 3.067 1.00 14.00 192 ARG B O 1
ATOM 4287 N N . ALA B 1 193 ? -0.220 -7.587 1.865 1.00 16.10 193 ALA B N 1
ATOM 4288 C CA . ALA B 1 193 ? 0.442 -8.170 3.025 1.00 18.36 193 ALA B CA 1
ATOM 4289 C C . ALA B 1 193 ? 1.792 -8.749 2.626 1.00 18.93 193 ALA B C 1
ATOM 4290 O O . ALA B 1 193 ? 2.020 -9.077 1.467 1.00 20.37 193 ALA B O 1
ATOM 4292 N N . GLY B 1 194 ? 2.688 -8.885 3.592 1.00 21.99 194 GLY B N 1
ATOM 4293 C CA . GLY B 1 194 ? 3.995 -9.435 3.284 1.00 20.11 194 GLY B CA 1
ATOM 4294 C C . GLY B 1 194 ? 4.628 -10.116 4.472 1.00 19.56 194 GLY B C 1
ATOM 4295 O O . GLY B 1 194 ? 4.001 -10.239 5.527 1.00 17.10 194 GLY B O 1
ATOM 4296 N N . ASN B 1 195 ? 5.869 -10.565 4.294 1.00 19.53 195 ASN B N 1
ATOM 4297 C CA . ASN B 1 195 ? 6.622 -11.224 5.358 1.00 22.07 195 ASN B CA 1
ATOM 4298 C C . ASN B 1 195 ? 5.840 -12.369 5.991 1.00 21.19 195 ASN B C 1
ATOM 4299 O O . ASN B 1 195 ? 5.781 -12.490 7.214 1.00 20.79 195 ASN B O 1
ATOM 4304 N N . VAL B 1 196 ? 5.246 -13.211 5.154 1.00 19.79 196 VAL B N 1
ATOM 4305 C CA . VAL B 1 196 ? 4.464 -14.331 5.641 1.00 22.13 196 VAL B CA 1
ATOM 4306 C C . VAL B 1 196 ? 5.347 -15.545 5.922 1.00 20.91 196 VAL B C 1
ATOM 4307 O O . VAL B 1 196 ? 6.161 -15.937 5.084 1.00 20.11 196 VAL B O 1
ATOM 4311 N N . ILE B 1 197 ? 5.187 -16.125 7.107 1.00 18.76 197 ILE B N 1
ATOM 4312 C CA . ILE B 1 197 ? 5.952 -17.304 7.492 1.00 19.63 197 ILE B CA 1
ATOM 4313 C C . ILE B 1 197 ? 5.027 -18.387 8.042 1.00 19.64 197 ILE B C 1
ATOM 4314 O O . ILE B 1 197 ? 3.917 -18.103 8.482 1.00 18.18 197 ILE B O 1
ATOM 4319 N N . GLY B 1 198 ? 5.494 -19.629 8.004 1.00 19.10 198 GLY B N 1
ATOM 4320 C CA . GLY B 1 198 ? 4.691 -20.730 8.493 1.00 20.39 198 GLY B CA 1
ATOM 4321 C C . GLY B 1 198 ? 5.262 -22.067 8.080 1.00 20.13 198 GLY B C 1
ATOM 4322 O O . GLY B 1 198 ? 6.216 -22.133 7.301 1.00 20.59 198 GLY B O 1
ATOM 4323 N N . GLY B 1 199 ? 4.696 -23.143 8.609 1.00 20.98 199 GLY B N 1
ATOM 4324 C CA . GLY B 1 199 ? 5.180 -24.448 8.228 1.00 20.28 199 GLY B CA 1
ATOM 4325 C C . GLY B 1 199 ? 4.801 -24.680 6.778 1.00 22.77 199 GLY B C 1
ATOM 4326 O O . GLY B 1 199 ? 3.754 -24.216 6.317 1.00 21.12 199 GLY B O 1
ATOM 4327 N N . GLY B 1 200 ? 5.655 -25.372 6.037 1.00 21.68 200 GLY B N 1
ATOM 4328 C CA . GLY B 1 200 ? 5.322 -25.665 4.653 1.00 23.40 200 GLY B CA 1
ATOM 4329 C C . GLY B 1 200 ? 5.809 -24.725 3.565 1.00 22.98 200 GLY B C 1
ATOM 4330 O O . GLY B 1 200 ? 5.423 -24.882 2.406 1.00 23.56 200 GLY B O 1
ATOM 4331 N N . ASP B 1 201 ? 6.632 -23.742 3.907 1.00 24.97 201 ASP B N 1
ATOM 4332 C CA . ASP B 1 201 ? 7.146 -22.855 2.877 1.00 26.42 201 ASP B CA 1
ATOM 4333 C C . ASP B 1 201 ? 8.577 -23.254 2.568 1.00 25.34 201 ASP B C 1
ATOM 4334 O O . ASP B 1 201 ? 9.457 -23.147 3.420 1.00 24.29 201 ASP B O 1
ATOM 4339 N N . TRP B 1 202 ? 8.804 -23.708 1.339 1.00 26.17 202 TRP B N 1
ATOM 4340 C CA . TRP B 1 202 ? 10.132 -24.134 0.917 1.00 30.32 202 TRP B CA 1
ATOM 4341 C C . TRP B 1 202 ? 10.787 -23.242 -0.134 1.00 33.57 202 TRP B C 1
ATOM 4342 O O . TRP B 1 202 ? 11.628 -23.699 -0.911 1.00 34.72 202 TRP B O 1
ATOM 4353 N N . ALA B 1 203 ? 10.409 -21.969 -0.160 1.00 37.60 203 ALA B N 1
ATOM 4354 C CA . ALA B 1 203 ? 11.004 -21.036 -1.110 1.00 42.02 203 ALA B CA 1
ATOM 4355 C C . ALA B 1 203 ? 12.446 -20.803 -0.673 1.00 44.34 203 ALA B C 1
ATOM 4356 O O . ALA B 1 203 ? 12.718 -20.625 0.514 1.00 46.04 203 ALA B O 1
ATOM 4358 N N . LEU B 1 204 ? 13.372 -20.816 -1.625 1.00 48.52 204 LEU B N 1
ATOM 4359 C CA . LEU B 1 204 ? 14.778 -20.606 -1.302 1.00 52.77 204 LEU B CA 1
ATOM 4360 C C . LEU B 1 204 ? 15.063 -19.141 -1.015 1.00 52.50 204 LEU B C 1
ATOM 4361 O O . LEU B 1 204 ? 14.287 -18.260 -1.382 1.00 50.36 204 LEU B O 1
ATOM 4366 N N . ASP B 1 205 ? 16.186 -18.890 -0.354 1.00 53.28 205 ASP B N 1
ATOM 4367 C CA . ASP B 1 205 ? 16.598 -17.533 -0.020 1.00 57.63 205 ASP B CA 1
ATOM 4368 C C . ASP B 1 205 ? 15.649 -16.863 0.962 1.00 55.35 205 ASP B C 1
ATOM 4369 O O . ASP B 1 205 ? 15.811 -15.687 1.282 1.00 54.08 205 ASP B O 1
ATOM 4374 N N . ARG B 1 206 ? 14.650 -17.607 1.426 1.00 52.14 206 ARG B N 1
ATOM 4375 C CA . ARG B 1 206 ? 13.703 -17.077 2.397 1.00 49.92 206 ARG B CA 1
ATOM 4376 C C . ARG B 1 206 ? 14.328 -17.346 3.765 1.00 47.89 206 ARG B C 1
ATOM 4377 O O . ARG B 1 206 ? 14.689 -18.481 4.078 1.00 48.09 206 ARG B O 1
ATOM 4385 N N . ILE B 1 207 ? 14.461 -16.307 4.578 1.00 46.07 207 ILE B N 1
ATOM 4386 C CA . ILE B 1 207 ? 15.081 -16.448 5.888 1.00 43.80 207 ILE B CA 1
ATOM 4387 C C . ILE B 1 207 ? 14.616 -17.636 6.729 1.00 40.34 207 ILE B C 1
ATOM 4388 O O . ILE B 1 207 ? 15.389 -18.559 6.969 1.00 40.98 207 ILE B O 1
ATOM 4393 N N . VAL B 1 208 ? 13.365 -17.615 7.177 1.00 37.06 208 VAL B N 1
ATOM 4394 C CA . VAL B 1 208 ? 12.848 -18.693 8.013 1.00 32.74 208 VAL B CA 1
ATOM 4395 C C . VAL B 1 208 ? 13.072 -20.080 7.419 1.00 31.73 208 VAL B C 1
ATOM 4396 O O . VAL B 1 208 ? 13.598 -20.968 8.094 1.00 32.68 208 VAL B O 1
ATOM 4400 N N . PRO B 1 209 ? 12.671 -20.291 6.155 1.00 31.88 209 PRO B N 1
ATOM 4401 C CA . PRO B 1 209 ? 12.877 -21.610 5.551 1.00 31.58 209 PRO B CA 1
ATOM 4402 C C . PRO B 1 209 ? 14.358 -21.994 5.580 1.00 33.86 209 PRO B C 1
ATOM 4403 O O . PRO B 1 209 ? 14.704 -23.159 5.770 1.00 32.17 209 PRO B O 1
ATOM 4407 N N . ASP B 1 210 ? 15.228 -21.004 5.393 1.00 35.69 210 ASP B N 1
ATOM 4408 C CA . ASP B 1 210 ? 16.667 -21.241 5.415 1.00 41.10 210 ASP B CA 1
ATOM 4409 C C . ASP B 1 210 ? 17.131 -21.661 6.796 1.00 41.20 210 ASP B C 1
ATOM 4410 O O . ASP B 1 210 ? 18.001 -22.525 6.930 1.00 40.96 210 ASP B O 1
ATOM 4415 N N . ILE B 1 211 ? 16.561 -21.044 7.826 1.00 38.29 211 ILE B N 1
ATOM 4416 C CA . ILE B 1 211 ? 16.929 -21.381 9.194 1.00 37.10 211 ILE B CA 1
ATOM 4417 C C . ILE B 1 211 ? 16.570 -22.835 9.456 1.00 38.40 211 ILE B C 1
ATOM 4418 O O . ILE B 1 211 ? 17.335 -23.571 10.082 1.00 39.35 211 ILE B O 1
ATOM 4423 N N . LEU B 1 212 ? 15.407 -23.247 8.964 1.00 38.25 212 LEU B N 1
ATOM 4424 C CA . LEU B 1 212 ? 14.951 -24.620 9.141 1.00 37.89 212 LEU B CA 1
ATOM 4425 C C . LEU B 1 212 ? 15.827 -25.569 8.330 1.00 39.26 212 LEU B C 1
ATOM 4426 O O . LEU B 1 212 ? 16.133 -26.676 8.776 1.00 38.90 212 LEU B O 1
ATOM 4431 N N . ARG B 1 213 ? 16.231 -25.132 7.141 1.00 43.90 213 ARG B N 1
ATOM 4432 C CA . ARG B 1 213 ? 17.082 -25.947 6.279 1.00 49.02 213 ARG B CA 1
ATOM 4433 C C . ARG B 1 213 ? 18.381 -26.280 7.008 1.00 45.14 213 ARG B C 1
ATOM 4434 O O . ARG B 1 213 ? 18.924 -27.376 6.867 1.00 44.20 213 ARG B O 1
ATOM 4442 N N . ALA B 1 214 ? 18.871 -25.327 7.794 1.00 43.15 214 ALA B N 1
ATOM 4443 C CA . ALA B 1 214 ? 20.098 -25.523 8.556 1.00 42.33 214 ALA B CA 1
ATOM 4444 C C . ALA B 1 214 ? 19.842 -26.484 9.713 1.00 42.61 214 ALA B C 1
ATOM 4445 O O . ALA B 1 214 ? 20.592 -27.440 9.915 1.00 41.34 214 ALA B O 1
ATOM 4447 N N . PHE B 1 215 ? 18.778 -26.225 10.467 1.00 42.92 215 PHE B N 1
ATOM 4448 C CA . PHE B 1 215 ? 18.414 -27.062 11.605 1.00 45.33 215 PHE B CA 1
ATOM 4449 C C . PHE B 1 215 ? 18.263 -28.535 11.228 1.00 48.46 215 PHE B C 1
ATOM 4450 O O . PHE B 1 215 ? 18.861 -29.404 11.861 1.00 49.26 215 PHE B O 1
ATOM 4458 N N . GLU B 1 216 ? 17.460 -28.812 10.203 1.00 50.55 216 GLU B N 1
ATOM 4459 C CA . GLU B 1 216 ? 17.231 -30.188 9.768 1.00 52.40 216 GLU B CA 1
ATOM 4460 C C . GLU B 1 216 ? 18.535 -30.866 9.357 1.00 53.77 216 GLU B C 1
ATOM 4461 O O . GLU B 1 216 ? 18.643 -32.092 9.393 1.00 55.52 216 GLU B O 1
ATOM 4467 N N . GLN B 1 217 ? 19.520 -30.065 8.965 1.00 58.45 217 GLN B N 1
ATOM 4468 C CA . GLN B 1 217 ? 20.818 -30.594 8.565 1.00 61.11 217 GLN B CA 1
ATOM 4469 C C . GLN B 1 217 ? 21.795 -30.484 9.728 1.00 59.86 217 GLN B C 1
ATOM 4470 O O . GLN B 1 217 ? 23.010 -30.528 9.539 1.00 56.03 217 GLN B O 1
ATOM 4476 N N . SER B 1 218 ? 21.243 -30.334 10.929 1.00 57.78 218 SER B N 1
ATOM 4477 C CA . SER B 1 218 ? 22.029 -30.225 12.151 1.00 60.36 218 SER B CA 1
ATOM 4478 C C . SER B 1 218 ? 23.295 -29.407 11.943 1.00 62.56 218 SER B C 1
ATOM 4479 O O . SER B 1 218 ? 24.351 -29.722 12.492 1.00 64.57 218 SER B O 1
ATOM 4482 N N . GLN B 1 219 ? 23.180 -28.352 11.148 1.00 67.16 219 GLN B N 1
ATOM 4483 C CA . GLN B 1 219 ? 24.311 -27.487 10.862 1.00 69.42 219 GLN B CA 1
ATOM 4484 C C . GLN B 1 219 ? 23.976 -26.055 11.257 1.00 68.43 219 GLN B C 1
ATOM 4485 O O . GLN B 1 219 ? 22.887 -25.562 10.968 1.00 65.25 219 GLN B O 1
ATOM 4491 N N . PRO B 1 220 ? 24.914 -25.366 11.928 1.00 66.25 220 PRO B N 1
ATOM 4492 C CA . PRO B 1 220 ? 24.693 -23.983 12.357 1.00 66.85 220 PRO B CA 1
ATOM 4493 C C . PRO B 1 220 ? 24.369 -23.046 11.201 1.00 63.81 220 PRO B C 1
ATOM 4494 O O . PRO B 1 220 ? 25.003 -23.100 10.147 1.00 63.94 220 PRO B O 1
ATOM 4498 N N . VAL B 1 221 ? 23.374 -22.190 11.405 1.00 64.68 221 VAL B N 1
ATOM 4499 C CA . VAL B 1 221 ? 22.975 -21.234 10.384 1.00 67.14 221 VAL B CA 1
ATOM 4500 C C . VAL B 1 221 ? 23.683 -19.909 10.641 1.00 65.84 221 VAL B C 1
ATOM 4501 O O . VAL B 1 221 ? 23.667 -19.393 11.759 1.00 60.53 221 VAL B O 1
ATOM 4505 N N . ILE B 1 222 ? 24.316 -19.369 9.606 1.00 65.71 222 ILE B N 1
ATOM 4506 C CA . ILE B 1 222 ? 25.029 -18.105 9.730 1.00 73.25 222 ILE B CA 1
ATOM 4507 C C . ILE B 1 222 ? 24.207 -16.954 9.165 1.00 77.06 222 ILE B C 1
ATOM 4508 O O . ILE B 1 222 ? 23.993 -16.861 7.956 1.00 78.00 222 ILE B O 1
ATOM 4513 N N . ILE B 1 223 ? 23.747 -16.081 10.055 1.00 76.80 223 ILE B N 1
ATOM 4514 C CA . ILE B 1 223 ? 22.949 -14.925 9.668 1.00 76.39 223 ILE B CA 1
ATOM 4515 C C . ILE B 1 223 ? 23.851 -13.803 9.161 1.00 76.44 223 ILE B C 1
ATOM 4516 O O . ILE B 1 223 ? 24.984 -13.655 9.619 1.00 78.17 223 ILE B O 1
ATOM 4521 N N . ARG B 1 224 ? 23.348 -13.015 8.215 1.00 76.40 224 ARG B N 1
ATOM 4522 C CA . ARG B 1 224 ? 24.125 -11.917 7.652 1.00 73.08 224 ARG B CA 1
ATOM 4523 C C . ARG B 1 224 ? 23.630 -10.545 8.098 1.00 71.37 224 ARG B C 1
ATOM 4524 O O . ARG B 1 224 ? 24.382 -9.572 8.072 1.00 72.12 224 ARG B O 1
ATOM 4532 N N . ASN B 1 225 ? 22.367 -10.470 8.506 1.00 73.40 225 ASN B N 1
ATOM 4533 C CA . ASN B 1 225 ? 21.776 -9.211 8.948 1.00 73.86 225 ASN B CA 1
ATOM 4534 C C . ASN B 1 225 ? 21.035 -9.399 10.271 1.00 66.63 225 ASN B C 1
ATOM 4535 O O . ASN B 1 225 ? 19.811 -9.512 10.302 1.00 63.62 225 ASN B O 1
ATOM 4540 N N . PRO B 1 226 ? 21.781 -9.420 11.387 1.00 62.55 226 PRO B N 1
ATOM 4541 C CA . PRO B 1 226 ? 21.254 -9.596 12.743 1.00 60.14 226 PRO B CA 1
ATOM 4542 C C . PRO B 1 226 ? 20.313 -8.510 13.263 1.00 57.58 226 PRO B C 1
ATOM 4543 O O . PRO B 1 226 ? 19.431 -8.789 14.075 1.00 56.79 226 PRO B O 1
ATOM 4547 N N . HIS B 1 227 ? 20.495 -7.278 12.799 1.00 56.86 227 HIS B N 1
ATOM 4548 C CA . HIS B 1 227 ? 19.658 -6.177 13.264 1.00 56.04 227 HIS B CA 1
ATOM 4549 C C . HIS B 1 227 ? 18.436 -5.897 12.392 1.00 49.92 227 HIS B C 1
ATOM 4550 O O . HIS B 1 227 ? 17.562 -5.125 12.779 1.00 48.51 227 HIS B O 1
ATOM 4557 N N . ALA B 1 228 ? 18.372 -6.523 11.223 1.00 45.70 228 ALA B N 1
ATOM 4558 C CA . ALA B 1 228 ? 17.250 -6.310 10.311 1.00 41.29 228 ALA B CA 1
ATOM 4559 C C . ALA B 1 228 ? 15.902 -6.695 10.915 1.00 38.43 228 ALA B C 1
ATOM 4560 O O . ALA B 1 228 ? 15.745 -7.791 11.453 1.00 36.40 228 ALA B O 1
ATOM 4562 N N . ILE B 1 229 ? 14.933 -5.785 10.818 1.00 35.31 229 ILE B N 1
ATOM 4563 C CA . ILE B 1 229 ? 13.585 -6.023 11.335 1.00 36.30 229 ILE B CA 1
ATOM 4564 C C . ILE B 1 229 ? 12.552 -6.076 10.210 1.00 33.97 229 ILE B C 1
ATOM 4565 O O . ILE B 1 229 ? 12.540 -5.218 9.321 1.00 32.28 229 ILE B O 1
ATOM 4570 N N . ARG B 1 230 ? 11.687 -7.086 10.261 1.00 34.71 230 ARG B N 1
ATOM 4571 C CA . ARG B 1 230 ? 10.625 -7.259 9.276 1.00 35.65 230 ARG B CA 1
ATOM 4572 C C . ARG B 1 230 ? 9.338 -7.597 10.021 1.00 30.32 230 ARG B C 1
ATOM 4573 O O . ARG B 1 230 ? 9.363 -8.300 11.029 1.00 29.63 230 ARG B O 1
ATOM 4581 N N . PRO B 1 231 ? 8.193 -7.081 9.550 1.00 28.99 231 PRO B N 1
ATOM 4582 C CA . PRO B 1 231 ? 6.944 -7.394 10.248 1.00 26.68 231 PRO B CA 1
ATOM 4583 C C . PRO B 1 231 ? 6.452 -8.808 9.942 1.00 25.20 231 PRO B C 1
ATOM 4584 O O . PRO B 1 231 ? 5.472 -9.003 9.213 1.00 24.21 231 PRO B O 1
ATOM 4588 N N . TRP B 1 232 ? 7.138 -9.793 10.510 1.00 22.87 232 TRP B N 1
ATOM 4589 C CA . TRP B 1 232 ? 6.790 -11.193 10.297 1.00 23.82 232 TRP B CA 1
ATOM 4590 C C . TRP B 1 232 ? 5.410 -11.531 10.849 1.00 21.32 232 TRP B C 1
ATOM 4591 O O . TRP B 1 232 ? 4.998 -11.017 11.887 1.00 21.16 232 TRP B O 1
ATOM 4602 N N . GLN B 1 233 ? 4.697 -12.401 10.142 1.00 20.82 233 GLN B N 1
ATOM 4603 C CA . GLN B 1 233 ? 3.374 -12.830 10.578 1.00 18.80 233 GLN B CA 1
ATOM 4604 C C . GLN B 1 233 ? 3.100 -14.239 10.078 1.00 19.43 233 GLN B C 1
ATOM 4605 O O . GLN B 1 233 ? 3.498 -14.605 8.971 1.00 18.43 233 GLN B O 1
ATOM 4611 N N . HIS B 1 234 ? 2.429 -15.033 10.902 1.00 19.00 234 HIS B N 1
ATOM 4612 C CA . HIS B 1 234 ? 2.099 -16.394 10.512 1.00 19.04 234 HIS B CA 1
ATOM 4613 C C . HIS B 1 234 ? 1.169 -16.290 9.307 1.00 17.99 234 HIS B C 1
ATOM 4614 O O . HIS B 1 234 ? 0.328 -15.389 9.233 1.00 19.49 234 HIS B O 1
ATOM 4621 N N . VAL B 1 235 ? 1.329 -17.212 8.364 1.00 19.54 235 VAL B N 1
ATOM 4622 C CA . VAL B 1 235 ? 0.528 -17.217 7.150 1.00 17.28 235 VAL B CA 1
ATOM 4623 C C . VAL B 1 235 ? -0.980 -17.155 7.396 1.00 16.67 235 VAL B C 1
ATOM 4624 O O . VAL B 1 235 ? -1.714 -16.569 6.604 1.00 15.01 235 VAL B O 1
ATOM 4628 N N . LEU B 1 236 ? -1.448 -17.729 8.498 1.00 17.11 236 LEU B N 1
ATOM 4629 C CA . LEU B 1 236 ? -2.884 -17.710 8.777 1.00 16.55 236 LEU B CA 1
ATOM 4630 C C . LEU B 1 236 ? -3.428 -16.325 9.154 1.00 17.18 236 LEU B C 1
ATOM 4631 O O . LEU B 1 236 ? -4.631 -16.075 9.037 1.00 16.46 236 LEU B O 1
ATOM 4636 N N . GLU B 1 237 ? -2.549 -15.426 9.594 1.00 17.40 237 GLU B N 1
ATOM 4637 C CA . GLU B 1 237 ? -2.971 -14.079 9.982 1.00 15.75 237 GLU B CA 1
ATOM 4638 C C . GLU B 1 237 ? -3.552 -13.300 8.791 1.00 15.99 237 GLU B C 1
ATOM 4639 O O . GLU B 1 237 ? -4.708 -12.871 8.825 1.00 14.85 237 GLU B O 1
ATOM 4645 N N . PRO B 1 238 ? -2.770 -13.104 7.718 1.00 13.60 238 PRO B N 1
ATOM 4646 C CA . PRO B 1 238 ? -3.376 -12.364 6.608 1.00 16.86 238 PRO B CA 1
ATOM 4647 C C . PRO B 1 238 ? -4.512 -13.149 5.960 1.00 16.52 238 PRO B C 1
ATOM 4648 O O . PRO B 1 238 ? -5.509 -12.567 5.534 1.00 14.92 238 PRO B O 1
ATOM 4652 N N . LEU B 1 239 ? -4.373 -14.473 5.909 1.00 15.18 239 LEU B N 1
ATOM 4653 C CA . LEU B 1 239 ? -5.421 -15.292 5.314 1.00 17.18 239 LEU B CA 1
ATOM 4654 C C . LEU B 1 239 ? -6.746 -15.100 6.046 1.00 17.02 239 LEU B C 1
ATOM 4655 O O . LEU B 1 239 ? -7.798 -15.057 5.412 1.00 14.92 239 LEU B O 1
ATOM 4660 N N . SER B 1 240 ? -6.703 -14.970 7.371 1.00 15.56 240 SER B N 1
ATOM 4661 C CA . SER B 1 240 ? -7.937 -14.766 8.127 1.00 16.93 240 SER B CA 1
ATOM 4662 C C . SER B 1 240 ? -8.553 -13.446 7.665 1.00 16.68 240 SER B C 1
ATOM 4663 O O . SER B 1 240 ? -9.773 -13.313 7.553 1.00 15.82 240 SER B O 1
ATOM 4666 N N . GLY B 1 241 ? -7.702 -12.467 7.382 1.00 16.74 241 GLY B N 1
ATOM 4667 C CA . GLY B 1 241 ? -8.201 -11.190 6.908 1.00 16.84 241 GLY B CA 1
ATOM 4668 C C . GLY B 1 241 ? -8.838 -11.325 5.531 1.00 15.65 241 GLY B C 1
ATOM 4669 O O . GLY B 1 241 ? -9.871 -10.715 5.257 1.00 16.05 241 GLY B O 1
ATOM 4670 N N . TYR B 1 242 ? -8.218 -12.118 4.660 1.00 15.66 242 TYR B N 1
ATOM 4671 C CA . TYR B 1 242 ? -8.734 -12.332 3.306 1.00 15.62 242 TYR B CA 1
ATOM 4672 C C . TYR B 1 242 ? -10.120 -12.975 3.368 1.00 15.50 242 TYR B C 1
ATOM 4673 O O . TYR B 1 242 ? -11.028 -12.594 2.618 1.00 16.25 242 TYR B O 1
ATOM 4682 N N . LEU B 1 243 ? -10.268 -13.959 4.252 1.00 14.88 243 LEU B N 1
ATOM 4683 C CA . LEU B 1 243 ? -11.542 -14.665 4.416 1.00 17.72 243 LEU B CA 1
ATOM 4684 C C . LEU B 1 243 ? -12.613 -13.727 4.967 1.00 18.52 243 LEU B C 1
ATOM 4685 O O . LEU B 1 243 ? -13.749 -13.705 4.480 1.00 17.43 243 LEU B O 1
ATOM 4690 N N . LEU B 1 244 ? -12.249 -12.945 5.981 1.00 17.00 244 LEU B N 1
ATOM 4691 C CA . LEU B 1 244 ? -13.184 -12.002 6.584 1.00 19.53 244 LEU B CA 1
ATOM 4692 C C . LEU B 1 244 ? -13.656 -11.003 5.530 1.00 17.12 244 LEU B C 1
ATOM 4693 O O . LEU B 1 244 ? -14.845 -10.694 5.431 1.00 16.59 244 LEU B O 1
ATOM 4698 N N . LEU B 1 245 ? -12.715 -10.494 4.740 1.00 15.44 245 LEU B N 1
ATOM 4699 C CA . LEU B 1 245 ? -13.047 -9.540 3.686 1.00 14.58 245 LEU B CA 1
ATOM 4700 C C . LEU B 1 245 ? -13.966 -10.165 2.638 1.00 14.51 245 LEU B C 1
ATOM 4701 O O . LEU B 1 245 ? -14.933 -9.540 2.205 1.00 14.30 245 LEU B O 1
ATOM 4706 N N . ALA B 1 246 ? -13.655 -11.393 2.231 1.00 13.94 246 ALA B N 1
ATOM 4707 C CA . ALA B 1 246 ? -14.449 -12.097 1.231 1.00 16.88 246 ALA B CA 1
ATOM 4708 C C . ALA B 1 246 ? -15.902 -12.193 1.690 1.00 19.15 246 ALA B C 1
ATOM 4709 O O . ALA B 1 246 ? -16.833 -11.993 0.909 1.00 15.70 246 ALA B O 1
ATOM 4711 N N . GLN B 1 247 ? -16.087 -12.504 2.965 1.00 20.80 247 GLN B N 1
ATOM 4712 C CA . GLN B 1 247 ? -17.424 -12.621 3.512 1.00 24.96 247 GLN B CA 1
ATOM 4713 C C . GLN B 1 247 ? -18.156 -11.282 3.428 1.00 23.19 247 GLN B C 1
ATOM 4714 O O . GLN B 1 247 ? -19.320 -11.231 3.044 1.00 23.57 247 GLN B O 1
ATOM 4720 N N . LYS B 1 248 ? -17.464 -10.198 3.773 1.00 22.84 248 LYS B N 1
ATOM 4721 C CA . LYS B 1 248 ? -18.055 -8.862 3.731 1.00 23.31 248 LYS B CA 1
ATOM 4722 C C . LYS B 1 248 ? -18.401 -8.433 2.305 1.00 22.66 248 LYS B C 1
ATOM 4723 O O . LYS B 1 248 ? -19.446 -7.818 2.057 1.00 21.52 248 LYS B O 1
ATOM 4729 N N . LEU B 1 249 ? -17.513 -8.752 1.370 1.00 18.81 249 LEU B N 1
ATOM 4730 C CA . LEU B 1 249 ? -17.733 -8.407 -0.029 1.00 17.76 249 LEU B CA 1
ATOM 4731 C C . LEU B 1 249 ? -18.960 -9.146 -0.541 1.00 18.17 249 LEU B C 1
ATOM 4732 O O . LEU B 1 249 ? -19.763 -8.588 -1.281 1.00 18.29 249 LEU B O 1
ATOM 4737 N N . TYR B 1 250 ? -19.092 -10.403 -0.132 1.00 17.62 250 TYR B N 1
ATOM 4738 C CA . TYR B 1 250 ? -20.208 -11.242 -0.550 1.00 21.85 250 TYR B CA 1
ATOM 4739 C C . TYR B 1 250 ? -21.542 -10.755 0.016 1.00 23.19 250 TYR B C 1
ATOM 4740 O O . TYR B 1 250 ? -22.489 -10.493 -0.724 1.00 23.06 250 TYR B O 1
ATOM 4749 N N . THR B 1 251 ? -21.604 -10.627 1.335 1.00 24.88 251 THR B N 1
ATOM 4750 C CA . THR B 1 251 ? -22.831 -10.221 2.009 1.00 27.52 251 THR B CA 1
ATOM 4751 C C . THR B 1 251 ? -23.168 -8.737 1.969 1.00 28.67 251 THR B C 1
ATOM 4752 O O . THR B 1 251 ? -24.323 -8.376 1.735 1.00 28.17 251 THR B O 1
ATOM 4756 N N . ASP B 1 252 ? -22.179 -7.876 2.193 1.00 30.58 252 ASP B N 1
ATOM 4757 C CA . ASP B 1 252 ? -22.437 -6.440 2.197 1.00 32.15 252 ASP B CA 1
ATOM 4758 C C . ASP B 1 252 ? -22.258 -5.756 0.850 1.00 31.32 252 ASP B C 1
ATOM 4759 O O . ASP B 1 252 ? -22.985 -4.816 0.537 1.00 31.72 252 ASP B O 1
ATOM 4764 N N . GLY B 1 253 ? -21.288 -6.204 0.060 1.00 29.28 253 GLY B N 1
ATOM 4765 C CA . GLY B 1 253 ? -21.106 -5.618 -1.256 1.00 28.41 253 GLY B CA 1
ATOM 4766 C C . GLY B 1 253 ? -19.972 -4.639 -1.509 1.00 26.95 253 GLY B C 1
ATOM 4767 O O . GLY B 1 253 ? -18.910 -4.705 -0.886 1.00 27.60 253 GLY B O 1
ATOM 4768 N N . ALA B 1 254 ? -20.224 -3.722 -2.442 1.00 28.82 254 ALA B N 1
ATOM 4769 C CA . ALA B 1 254 ? -19.264 -2.708 -2.877 1.00 30.20 254 ALA B CA 1
ATOM 4770 C C . ALA B 1 254 ? -18.650 -1.843 -1.787 1.00 28.91 254 ALA B C 1
ATOM 4771 O O . ALA B 1 254 ? -17.583 -1.252 -1.988 1.00 26.98 254 ALA B O 1
ATOM 4773 N N . GLU B 1 255 ? -19.321 -1.750 -0.644 1.00 27.55 255 GLU B N 1
ATOM 4774 C CA . GLU B 1 255 ? -18.805 -0.954 0.462 1.00 28.51 255 GLU B CA 1
ATOM 4775 C C . GLU B 1 255 ? -17.377 -1.373 0.809 1.00 24.63 255 GLU B C 1
ATOM 4776 O O . GLU B 1 255 ? -16.585 -0.567 1.292 1.00 25.12 255 GLU B O 1
ATOM 4782 N N . TYR B 1 256 ? -17.044 -2.629 0.539 1.00 20.36 256 TYR B N 1
ATOM 4783 C CA . TYR B 1 256 ? -15.720 -3.136 0.859 1.00 19.13 256 TYR B CA 1
ATOM 4784 C C . TYR B 1 256 ? -14.810 -3.350 -0.350 1.00 17.44 256 TYR B C 1
ATOM 4785 O O . TYR B 1 256 ? -13.702 -3.866 -0.210 1.00 17.63 256 TYR B O 1
ATOM 4794 N N . ALA B 1 257 ? -15.276 -2.938 -1.525 1.00 16.24 257 ALA B N 1
ATOM 4795 C CA . ALA B 1 257 ? -14.516 -3.093 -2.760 1.00 15.87 257 ALA B CA 1
ATOM 4796 C C . ALA B 1 257 ? -13.423 -2.032 -2.895 1.00 15.32 257 ALA B C 1
ATOM 4797 O O . ALA B 1 257 ? -13.540 -1.102 -3.703 1.00 15.26 257 ALA B O 1
ATOM 4799 N N . GLU B 1 258 ? -12.366 -2.180 -2.099 1.00 16.12 258 GLU B N 1
ATOM 4800 C CA . GLU B 1 258 ? -11.240 -1.250 -2.110 1.00 18.39 258 GLU B CA 1
ATOM 4801 C C . GLU B 1 258 ? -9.975 -2.038 -1.784 1.00 16.95 258 GLU B C 1
ATOM 4802 O O . GLU B 1 258 ? -9.977 -3.275 -1.829 1.00 14.40 258 GLU B O 1
ATOM 4808 N N . GLY B 1 259 ? -8.907 -1.317 -1.445 1.00 14.12 259 GLY B N 1
ATOM 4809 C CA . GLY B 1 259 ? -7.650 -1.959 -1.089 1.00 15.49 259 GLY B CA 1
ATOM 4810 C C . GLY B 1 259 ? -7.539 -2.096 0.425 1.00 17.04 259 GLY B C 1
ATOM 4811 O O . GLY B 1 259 ? -7.997 -1.214 1.163 1.00 15.13 259 GLY B O 1
ATOM 4812 N N . TRP B 1 260 ? -6.927 -3.185 0.889 1.00 14.34 260 TRP B N 1
ATOM 4813 C CA . TRP B 1 260 ? -6.781 -3.441 2.322 1.00 16.36 260 TRP B CA 1
ATOM 4814 C C . TRP B 1 260 ? -5.417 -3.963 2.757 1.00 15.87 260 TRP B C 1
ATOM 4815 O O . TRP B 1 260 ? -4.902 -4.917 2.178 1.00 16.90 260 TRP B O 1
ATOM 4826 N N . ASN B 1 261 ? -4.863 -3.350 3.802 1.00 14.58 261 ASN B N 1
ATOM 4827 C CA . ASN B 1 261 ? -3.573 -3.750 4.374 1.00 16.21 261 ASN B CA 1
ATOM 4828 C C . ASN B 1 261 ? -3.781 -4.767 5.500 1.00 15.98 261 ASN B C 1
ATOM 4829 O O . ASN B 1 261 ? -4.695 -4.615 6.314 1.00 15.41 261 ASN B O 1
ATOM 4834 N N . PHE B 1 262 ? -2.928 -5.785 5.552 1.00 15.78 262 PHE B N 1
ATOM 4835 C CA . PHE B 1 262 ? -2.966 -6.768 6.632 1.00 15.02 262 PHE B CA 1
ATOM 4836 C C . PHE B 1 262 ? -1.529 -6.996 7.085 1.00 19.36 262 PHE B C 1
ATOM 4837 O O . PHE B 1 262 ? -0.646 -7.281 6.272 1.00 19.84 262 PHE B O 1
ATOM 4845 N N . GLY B 1 263 ? -1.302 -6.852 8.386 1.00 18.48 263 GLY B N 1
ATOM 4846 C CA . GLY B 1 263 ? 0.029 -7.032 8.929 1.00 20.09 263 GLY B CA 1
ATOM 4847 C C . GLY B 1 263 ? -0.017 -7.138 10.441 1.00 18.64 263 GLY B C 1
ATOM 4848 O O . GLY B 1 263 ? -1.077 -6.938 11.046 1.00 20.00 263 GLY B O 1
ATOM 4849 N N . PRO B 1 264 ? 1.118 -7.448 11.080 1.00 18.95 264 PRO B N 1
ATOM 4850 C CA . PRO B 1 264 ? 1.217 -7.587 12.535 1.00 19.28 264 PRO B CA 1
ATOM 4851 C C . PRO B 1 264 ? 1.314 -6.243 13.248 1.00 22.34 264 PRO B C 1
ATOM 4852 O O . PRO B 1 264 ? 1.546 -5.212 12.618 1.00 19.51 264 PRO B O 1
ATOM 4856 N N . ASN B 1 265 ? 1.126 -6.258 14.563 1.00 26.35 265 ASN B N 1
ATOM 4857 C CA . ASN B 1 265 ? 1.228 -5.030 15.337 1.00 32.67 265 ASN B CA 1
ATOM 4858 C C . ASN B 1 265 ? 2.707 -4.644 15.394 1.00 30.84 265 ASN B C 1
ATOM 4859 O O . ASN B 1 265 ? 3.578 -5.509 15.495 1.00 28.81 265 ASN B O 1
ATOM 4864 N N . ASP B 1 266 ? 2.991 -3.350 15.308 1.00 35.96 266 ASP B N 1
ATOM 4865 C CA . ASP B 1 266 ? 4.370 -2.880 15.328 1.00 41.68 266 ASP B CA 1
ATOM 4866 C C . ASP B 1 266 ? 5.088 -3.259 16.620 1.00 35.93 266 ASP B C 1
ATOM 4867 O O . ASP B 1 266 ? 6.296 -3.481 16.622 1.00 32.29 266 ASP B O 1
ATOM 4872 N N . ALA B 1 267 ? 4.344 -3.337 17.717 1.00 31.39 267 ALA B N 1
ATOM 4873 C CA . ALA B 1 267 ? 4.934 -3.688 19.006 1.00 33.81 267 ALA B CA 1
ATOM 4874 C C . ALA B 1 267 ? 5.487 -5.113 18.970 1.00 35.69 267 ALA B C 1
ATOM 4875 O O . ALA B 1 267 ? 6.288 -5.498 19.815 1.00 33.68 267 ALA B O 1
ATOM 4877 N N . ASP B 1 268 ? 5.056 -5.884 17.978 1.00 34.31 268 ASP B N 1
ATOM 4878 C CA . ASP B 1 268 ? 5.486 -7.271 17.825 1.00 37.05 268 ASP B CA 1
ATOM 4879 C C . ASP B 1 268 ? 6.774 -7.370 17.005 1.00 36.87 268 ASP B C 1
ATOM 4880 O O . ASP B 1 268 ? 7.375 -8.440 16.909 1.00 39.69 268 ASP B O 1
ATOM 4885 N N . ALA B 1 269 ? 7.193 -6.247 16.426 1.00 36.61 269 ALA B N 1
ATOM 4886 C CA . ALA B 1 269 ? 8.398 -6.184 15.593 1.00 33.55 269 ALA B CA 1
ATOM 4887 C C . ALA B 1 269 ? 9.635 -6.736 16.296 1.00 32.76 269 ALA B C 1
ATOM 4888 O O . ALA B 1 269 ? 9.988 -6.288 17.384 1.00 32.47 269 ALA B O 1
ATOM 4890 N N . THR B 1 270 ? 10.309 -7.687 15.650 1.00 33.67 270 THR B N 1
ATOM 4891 C CA . THR B 1 270 ? 11.489 -8.329 16.228 1.00 34.63 270 THR B CA 1
ATOM 4892 C C . THR B 1 270 ? 12.644 -8.490 15.233 1.00 35.06 270 THR B C 1
ATOM 4893 O O . THR B 1 270 ? 12.424 -8.759 14.052 1.00 33.76 270 THR B O 1
ATOM 4897 N N . PRO B 1 271 ? 13.896 -8.324 15.702 1.00 37.64 271 PRO B N 1
ATOM 4898 C CA . PRO B 1 271 ? 15.073 -8.463 14.835 1.00 38.07 271 PRO B CA 1
ATOM 4899 C C . PRO B 1 271 ? 15.399 -9.940 14.581 1.00 36.39 271 PRO B C 1
ATOM 4900 O O . PRO B 1 271 ? 15.036 -10.805 15.377 1.00 35.83 271 PRO B O 1
ATOM 4904 N N . VAL B 1 272 ? 16.091 -10.224 13.481 1.00 38.17 272 VAL B N 1
ATOM 4905 C CA . VAL B 1 272 ? 16.429 -11.600 13.130 1.00 42.15 272 VAL B CA 1
ATOM 4906 C C . VAL B 1 272 ? 17.259 -12.329 14.186 1.00 38.07 272 VAL B C 1
ATOM 4907 O O . VAL B 1 272 ? 17.083 -13.528 14.397 1.00 36.17 272 VAL B O 1
ATOM 4911 N N . LYS B 1 273 ? 18.170 -11.616 14.842 1.00 39.10 273 LYS B N 1
ATOM 4912 C CA . LYS B 1 273 ? 19.001 -12.241 15.864 1.00 40.22 273 LYS B CA 1
ATOM 4913 C C . LYS B 1 273 ? 18.104 -12.872 16.926 1.00 38.94 273 LYS B C 1
ATOM 4914 O O . LYS B 1 273 ? 18.329 -14.004 17.355 1.00 37.06 273 LYS B O 1
ATOM 4920 N N . ASN B 1 274 ? 17.081 -12.133 17.335 1.00 40.33 274 ASN B N 1
ATOM 4921 C CA . ASN B 1 274 ? 16.140 -12.611 18.337 1.00 43.98 274 ASN B CA 1
ATOM 4922 C C . ASN B 1 274 ? 15.336 -13.782 17.768 1.00 39.74 274 ASN B C 1
ATOM 4923 O O . ASN B 1 274 ? 15.120 -14.788 18.444 1.00 38.99 274 ASN B O 1
ATOM 4928 N N . ILE B 1 275 ? 14.901 -13.648 16.520 1.00 36.50 275 ILE B N 1
ATOM 4929 C CA . ILE B 1 275 ? 14.132 -14.698 15.864 1.00 36.60 275 ILE B CA 1
ATOM 4930 C C . ILE B 1 275 ? 14.940 -15.993 15.844 1.00 36.44 275 ILE B C 1
ATOM 4931 O O . ILE B 1 275 ? 14.439 -17.053 16.206 1.00 34.27 275 ILE B O 1
ATOM 4936 N N . VAL B 1 276 ? 16.196 -15.893 15.426 1.00 39.10 276 VAL B N 1
ATOM 4937 C CA . VAL B 1 276 ? 17.077 -17.050 15.366 1.00 45.26 276 VAL B CA 1
ATOM 4938 C C . VAL B 1 276 ? 17.223 -17.688 16.746 1.00 42.96 276 VAL B C 1
ATOM 4939 O O . VAL B 1 276 ? 17.139 -18.908 16.887 1.00 42.23 276 VAL B O 1
ATOM 4943 N N . GLU B 1 277 ? 17.437 -16.854 17.758 1.00 41.77 277 GLU B N 1
ATOM 4944 C CA . GLU B 1 277 ? 17.593 -17.332 19.126 1.00 40.96 277 GLU B CA 1
ATOM 4945 C C . GLU B 1 277 ? 16.388 -18.137 19.593 1.00 37.84 277 GLU B C 1
ATOM 4946 O O . GLU B 1 277 ? 16.537 -19.238 20.121 1.00 36.53 277 GLU B O 1
ATOM 4952 N N . GLN B 1 278 ? 15.193 -17.586 19.402 1.00 36.55 278 GLN B N 1
ATOM 4953 C CA . GLN B 1 278 ? 13.976 -18.272 19.817 1.00 37.13 278 GLN B CA 1
ATOM 4954 C C . GLN B 1 278 ? 13.840 -19.607 19.102 1.00 34.97 278 GLN B C 1
ATOM 4955 O O . GLN B 1 278 ? 13.531 -20.627 19.723 1.00 32.50 278 GLN B O 1
ATOM 4961 N N . MET B 1 279 ? 14.069 -19.596 17.792 1.00 31.89 279 MET B N 1
ATOM 4962 C CA . MET B 1 279 ? 13.961 -20.811 16.999 1.00 33.21 279 MET B CA 1
ATOM 4963 C C . MET B 1 279 ? 14.987 -21.854 17.423 1.00 33.63 279 MET B C 1
ATOM 4964 O O . MET B 1 279 ? 14.693 -23.050 17.439 1.00 33.83 279 MET B O 1
ATOM 4969 N N . VAL B 1 280 ? 16.191 -21.406 17.763 1.00 36.73 280 VAL B N 1
ATOM 4970 C CA . VAL B 1 280 ? 17.228 -22.330 18.203 1.00 38.64 280 VAL B CA 1
ATOM 4971 C C . VAL B 1 280 ? 16.754 -22.991 19.489 1.00 38.01 280 VAL B C 1
ATOM 4972 O O . VAL B 1 280 ? 16.891 -24.200 19.663 1.00 36.84 280 VAL B O 1
ATOM 4976 N N . LYS B 1 281 ? 16.180 -22.189 20.381 1.00 41.52 281 LYS B N 1
ATOM 4977 C CA . LYS B 1 281 ? 15.679 -22.695 21.653 1.00 46.34 281 LYS B CA 1
ATOM 4978 C C . LYS B 1 281 ? 14.494 -23.632 21.449 1.00 42.19 281 LYS B C 1
ATOM 4979 O O . LYS B 1 281 ? 14.370 -24.648 22.132 1.00 39.96 281 LYS B O 1
ATOM 4985 N N . TYR B 1 282 ? 13.626 -23.286 20.506 1.00 38.35 282 TYR B N 1
ATOM 4986 C CA . TYR B 1 282 ? 12.458 -24.099 20.210 1.00 38.18 282 TYR B CA 1
ATOM 4987 C C . TYR B 1 282 ? 12.861 -25.436 19.600 1.00 36.32 282 TYR B C 1
ATOM 4988 O O . TYR B 1 282 ? 12.281 -26.474 19.915 1.00 35.80 282 TYR B O 1
ATOM 4997 N N . TRP B 1 283 ? 13.857 -25.407 18.725 1.00 36.31 283 TRP B N 1
ATOM 4998 C CA . TRP B 1 283 ? 14.323 -26.622 18.076 1.00 39.35 283 TRP B CA 1
ATOM 4999 C C . TRP B 1 283 ? 15.086 -27.485 19.076 1.00 41.32 283 TRP B C 1
ATOM 5000 O O . TRP B 1 283 ? 14.718 -28.633 19.326 1.00 39.90 283 TRP B O 1
ATOM 5011 N N . GLY B 1 284 ? 16.140 -26.924 19.658 1.00 43.50 284 GLY B N 1
ATOM 5012 C CA . GLY B 1 284 ? 16.929 -27.665 20.626 1.00 49.39 284 GLY B CA 1
ATOM 5013 C C . GLY B 1 284 ? 18.192 -28.267 20.040 1.00 52.58 284 GLY B C 1
ATOM 5014 O O . GLY B 1 284 ? 18.844 -27.659 19.189 1.00 53.97 284 GLY B O 1
ATOM 5015 N N . GLU B 1 285 ? 18.536 -29.467 20.497 1.00 59.82 285 GLU B N 1
ATOM 5016 C CA . GLU B 1 285 ? 19.730 -30.155 20.023 1.00 66.25 285 GLU B CA 1
ATOM 5017 C C . GLU B 1 285 ? 19.782 -30.196 18.501 1.00 64.24 285 GLU B C 1
ATOM 5018 O O . GLU B 1 285 ? 18.834 -30.631 17.846 1.00 58.99 285 GLU B O 1
ATOM 5024 N N . GLY B 1 286 ? 20.900 -29.738 17.946 1.00 61.15 286 GLY B N 1
ATOM 5025 C CA . GLY B 1 286 ? 21.061 -29.723 16.504 1.00 64.24 286 GLY B CA 1
ATOM 5026 C C . GLY B 1 286 ? 20.756 -28.358 15.921 1.00 63.51 286 GLY B C 1
ATOM 5027 O O . GLY B 1 286 ? 20.592 -28.214 14.709 1.00 67.02 286 GLY B O 1
ATOM 5028 N N . ALA B 1 287 ? 20.678 -27.353 16.790 1.00 61.84 287 ALA B N 1
ATOM 5029 C CA . ALA B 1 287 ? 20.391 -25.986 16.370 1.00 56.22 287 ALA B CA 1
ATOM 5030 C C . ALA B 1 287 ? 21.408 -25.008 16.953 1.00 53.22 287 ALA B C 1
ATOM 5031 O O . ALA B 1 287 ? 21.725 -25.063 18.142 1.00 52.98 287 ALA B O 1
ATOM 5033 N N . SER B 1 288 ? 21.911 -24.115 16.106 1.00 53.04 288 SER B N 1
ATOM 5034 C CA . SER B 1 288 ? 22.890 -23.111 16.520 1.00 55.15 288 SER B CA 1
ATOM 5035 C C . SER B 1 288 ? 22.998 -22.020 15.458 1.00 57.50 288 SER B C 1
ATOM 5036 O O . SER B 1 288 ? 22.362 -22.105 14.406 1.00 53.36 288 SER B O 1
ATOM 5039 N N . TRP B 1 289 ? 23.807 -21.000 15.729 1.00 60.13 289 TRP B N 1
ATOM 5040 C CA . TRP B 1 289 ? 23.970 -19.902 14.781 1.00 66.54 289 TRP B CA 1
ATOM 5041 C C . TRP B 1 289 ? 25.229 -19.084 15.066 1.00 67.84 289 TRP B C 1
ATOM 5042 O O . TRP B 1 289 ? 25.801 -19.164 16.154 1.00 71.72 289 TRP B O 1
ATOM 5053 N N . GLN B 1 290 ? 25.647 -18.292 14.081 1.00 71.55 290 GLN B N 1
ATOM 5054 C CA . GLN B 1 290 ? 26.827 -17.444 14.212 1.00 70.68 290 GLN B CA 1
ATOM 5055 C C . GLN B 1 290 ? 26.751 -16.241 13.280 1.00 65.90 290 GLN B C 1
ATOM 5056 O O . GLN B 1 290 ? 26.447 -16.380 12.097 1.00 63.52 290 GLN B O 1
ATOM 5062 N N . HIS B 1 301 ? 14.925 2.161 9.215 1.00 45.34 301 HIS B N 1
ATOM 5063 C CA . HIS B 1 301 ? 13.523 1.898 8.908 1.00 46.63 301 HIS B CA 1
ATOM 5064 C C . HIS B 1 301 ? 13.369 0.613 8.099 1.00 43.51 301 HIS B C 1
ATOM 5065 O O . HIS B 1 301 ? 14.348 0.047 7.614 1.00 41.27 301 HIS B O 1
ATOM 5072 N N . TYR B 1 302 ? 12.126 0.170 7.947 1.00 38.41 302 TYR B N 1
ATOM 5073 C CA . TYR B 1 302 ? 11.816 -1.042 7.195 1.00 36.57 302 TYR B CA 1
ATOM 5074 C C . TYR B 1 302 ? 10.382 -0.941 6.681 1.00 33.23 302 TYR B C 1
ATOM 5075 O O . TYR B 1 302 ? 9.541 -0.287 7.304 1.00 33.76 302 TYR B O 1
ATOM 5084 N N . LEU B 1 303 ? 10.105 -1.577 5.547 1.00 30.19 303 LEU B N 1
ATOM 5085 C CA . LEU B 1 303 ? 8.769 -1.514 4.959 1.00 28.33 303 LEU B CA 1
ATOM 5086 C C . LEU B 1 303 ? 7.706 -2.132 5.865 1.00 23.37 303 LEU B C 1
ATOM 5087 O O . LEU B 1 303 ? 7.803 -3.300 6.251 1.00 22.81 303 LEU B O 1
ATOM 5092 N N . LYS B 1 304 ? 6.694 -1.342 6.207 1.00 20.93 304 LYS B N 1
ATOM 5093 C CA . LYS B 1 304 ? 5.603 -1.831 7.041 1.00 20.18 304 LYS B CA 1
ATOM 5094 C C . LYS B 1 304 ? 4.288 -1.183 6.623 1.00 17.67 304 LYS B C 1
ATOM 5095 O O . LYS B 1 304 ? 4.273 -0.177 5.907 1.00 16.52 304 LYS B O 1
ATOM 5101 N N . LEU B 1 305 ? 3.182 -1.753 7.086 1.00 14.72 305 LEU B N 1
ATOM 5102 C CA . LEU B 1 305 ? 1.865 -1.257 6.715 1.00 15.56 305 LEU B CA 1
ATOM 5103 C C . LEU B 1 305 ? 1.030 -0.797 7.896 1.00 18.23 305 LEU B C 1
ATOM 5104 O O . LEU B 1 305 ? 1.144 -1.328 8.998 1.00 17.94 305 LEU B O 1
ATOM 5109 N N . ASP B 1 306 ? 0.188 0.199 7.658 1.00 17.42 306 ASP B N 1
ATOM 5110 C CA . ASP B 1 306 ? -0.702 0.684 8.695 1.00 19.31 306 ASP B CA 1
ATOM 5111 C C . ASP B 1 306 ? -1.989 -0.093 8.429 1.00 17.04 306 ASP B C 1
ATOM 5112 O O . ASP B 1 306 ? -2.578 0.032 7.356 1.00 16.90 306 ASP B O 1
ATOM 5117 N N . CYS B 1 307 ? -2.418 -0.905 9.389 1.00 17.43 307 CYS B N 1
ATOM 5118 C CA . CYS B 1 307 ? -3.625 -1.707 9.212 1.00 17.63 307 CYS B CA 1
ATOM 5119 C C . CYS B 1 307 ? -4.828 -1.213 10.014 1.00 18.20 307 CYS B C 1
ATOM 5120 O O . CYS B 1 307 ? -5.660 -2.008 10.463 1.00 17.26 307 CYS B O 1
ATOM 5123 N N . SER B 1 308 ? -4.925 0.101 10.179 1.00 16.01 308 SER B N 1
ATOM 5124 C CA . SER B 1 308 ? -6.033 0.692 10.917 1.00 16.39 308 SER B CA 1
ATOM 5125 C C . SER B 1 308 ? -7.353 0.460 10.189 1.00 17.19 308 SER B C 1
ATOM 5126 O O . SER B 1 308 ? -8.393 0.267 10.817 1.00 16.82 308 SER B O 1
ATOM 5129 N N . LYS B 1 309 ? -7.310 0.474 8.861 1.00 15.87 309 LYS B N 1
ATOM 5130 C CA . LYS B 1 309 ? -8.515 0.283 8.060 1.00 17.43 309 LYS B CA 1
ATOM 5131 C C . LYS B 1 309 ? -9.141 -1.098 8.271 1.00 16.94 309 LYS B C 1
ATOM 5132 O O . LYS B 1 309 ? -10.348 -1.210 8.511 1.00 17.88 309 LYS B O 1
ATOM 5138 N N . ALA B 1 310 ? -8.326 -2.143 8.186 1.00 15.64 310 ALA B N 1
ATOM 5139 C CA . ALA B 1 310 ? -8.819 -3.501 8.387 1.00 16.83 310 ALA B CA 1
ATOM 5140 C C . ALA B 1 310 ? -9.430 -3.622 9.783 1.00 17.16 310 ALA B C 1
ATOM 5141 O O . ALA B 1 310 ? -10.486 -4.224 9.962 1.00 18.31 310 ALA B O 1
ATOM 5143 N N . LYS B 1 311 ? -8.765 -3.037 10.771 1.00 19.90 311 LYS B N 1
ATOM 5144 C CA . LYS B 1 311 ? -9.249 -3.090 12.145 1.00 20.99 311 LYS B CA 1
ATOM 5145 C C . LYS B 1 311 ? -10.591 -2.383 12.350 1.00 21.86 311 LYS B C 1
ATOM 5146 O O . LYS B 1 311 ? -11.549 -2.973 12.855 1.00 22.92 311 LYS B O 1
ATOM 5152 N N . MET B 1 312 ? -10.651 -1.121 11.944 1.00 22.63 312 MET B N 1
ATOM 5153 C CA . MET B 1 312 ? -11.842 -0.302 12.117 1.00 27.32 312 MET B CA 1
ATOM 5154 C C . MET B 1 312 ? -13.041 -0.667 11.256 1.00 27.62 312 MET B C 1
ATOM 5155 O O . MET B 1 312 ? -14.181 -0.611 11.722 1.00 25.43 312 MET B O 1
ATOM 5160 N N . GLN B 1 313 ? -12.795 -1.046 10.008 1.00 26.02 313 GLN B N 1
ATOM 5161 C CA . GLN B 1 313 ? -13.890 -1.382 9.110 1.00 29.92 313 GLN B CA 1
ATOM 5162 C C . GLN B 1 313 ? -14.224 -2.864 8.989 1.00 29.02 313 GLN B C 1
ATOM 5163 O O . GLN B 1 313 ? -15.366 -3.207 8.686 1.00 28.58 313 GLN B O 1
ATOM 5169 N N . LEU B 1 314 ? -13.252 -3.744 9.224 1.00 25.75 314 LEU B N 1
ATOM 5170 C CA . LEU B 1 314 ? -13.507 -5.182 9.128 1.00 26.35 314 LEU B CA 1
ATOM 5171 C C . LEU B 1 314 ? -13.569 -5.851 10.493 1.00 26.79 314 LEU B C 1
ATOM 5172 O O . LEU B 1 314 ? -14.069 -6.968 10.618 1.00 27.16 314 LEU B O 1
ATOM 5177 N N . GLY B 1 315 ? -13.067 -5.166 11.516 1.00 25.71 315 GLY B N 1
ATOM 5178 C CA . GLY B 1 315 ? -13.051 -5.746 12.845 1.00 25.11 315 GLY B CA 1
ATOM 5179 C C . GLY B 1 315 ? -11.967 -6.807 12.878 1.00 25.41 315 GLY B C 1
ATOM 5180 O O . GLY B 1 315 ? -11.988 -7.728 13.697 1.00 24.83 315 GLY B O 1
ATOM 5181 N N . TRP B 1 316 ? -11.011 -6.676 11.965 1.00 22.91 316 TRP B N 1
ATOM 5182 C CA . TRP B 1 316 ? -9.917 -7.626 11.875 1.00 22.33 316 TRP B CA 1
ATOM 5183 C C . TRP B 1 316 ? -8.814 -7.292 12.876 1.00 23.19 316 TRP B C 1
ATOM 5184 O O . TRP B 1 316 ? -8.660 -6.141 13.284 1.00 24.30 316 TRP B O 1
ATOM 5195 N N . HIS B 1 317 ? -8.056 -8.308 13.270 1.00 26.27 317 HIS B N 1
ATOM 5196 C CA . HIS B 1 317 ? -6.935 -8.129 14.187 1.00 30.98 317 HIS B CA 1
ATOM 5197 C C . HIS B 1 317 ? -6.126 -9.421 14.235 1.00 26.69 317 HIS B C 1
ATOM 5198 O O . HIS B 1 317 ? -6.692 -10.514 14.139 1.00 26.20 317 HIS B O 1
ATOM 5205 N N . PRO B 1 318 ? -4.791 -9.314 14.363 1.00 23.23 318 PRO B N 1
ATOM 5206 C CA . PRO B 1 318 ? -3.922 -10.493 14.425 1.00 24.21 318 PRO B CA 1
ATOM 5207 C C . PRO B 1 318 ? -4.269 -11.297 15.683 1.00 24.85 318 PRO B C 1
ATOM 5208 O O . PRO B 1 318 ? -4.914 -10.764 16.592 1.00 23.15 318 PRO B O 1
ATOM 5212 N N . ARG B 1 319 ? -3.840 -12.559 15.744 1.00 24.16 319 ARG B N 1
ATOM 5213 C CA . ARG B 1 319 ? -4.131 -13.411 16.901 1.00 24.39 319 ARG B CA 1
ATOM 5214 C C . ARG B 1 319 ? -2.900 -13.985 17.580 1.00 24.89 319 ARG B C 1
ATOM 5215 O O . ARG B 1 319 ? -2.923 -14.269 18.779 1.00 23.96 319 ARG B O 1
ATOM 5223 N N . TRP B 1 320 ? -1.831 -14.177 16.818 1.00 23.36 320 TRP B N 1
ATOM 5224 C CA . TRP B 1 320 ? -0.627 -14.758 17.384 1.00 23.92 320 TRP B CA 1
ATOM 5225 C C . TRP B 1 320 ? 0.584 -13.837 17.430 1.00 25.17 320 TRP B C 1
ATOM 5226 O O . TRP B 1 320 ? 0.896 -13.149 16.457 1.00 25.24 320 TRP B O 1
ATOM 5237 N N . ASN B 1 321 ? 1.266 -13.823 18.570 1.00 27.25 321 ASN B N 1
ATOM 5238 C CA . ASN B 1 321 ? 2.464 -13.012 18.688 1.00 30.02 321 ASN B CA 1
ATOM 5239 C C . ASN B 1 321 ? 3.552 -13.805 17.968 1.00 26.54 321 ASN B C 1
ATOM 5240 O O . ASN B 1 321 ? 3.375 -14.998 17.689 1.00 24.40 321 ASN B O 1
ATOM 5245 N N . LEU B 1 322 ? 4.666 -13.148 17.663 1.00 24.75 322 LEU B N 1
ATOM 5246 C CA . LEU B 1 322 ? 5.763 -13.793 16.952 1.00 26.80 322 LEU B CA 1
ATOM 5247 C C . LEU B 1 322 ? 6.289 -15.058 17.623 1.00 27.29 322 LEU B C 1
ATOM 5248 O O . LEU B 1 322 ? 6.618 -16.033 16.938 1.00 24.41 322 LEU B O 1
ATOM 5253 N N . ASN B 1 323 ? 6.376 -15.042 18.952 1.00 29.46 323 ASN B N 1
ATOM 5254 C CA . ASN B 1 323 ? 6.869 -16.202 19.693 1.00 35.06 323 ASN B CA 1
ATOM 5255 C C . ASN B 1 323 ? 6.031 -17.429 19.386 1.00 29.64 323 ASN B C 1
ATOM 5256 O O . ASN B 1 323 ? 6.555 -18.464 18.984 1.00 28.69 323 ASN B O 1
ATOM 5261 N N . THR B 1 324 ? 4.725 -17.302 19.580 1.00 25.43 324 THR B N 1
ATOM 5262 C CA . THR B 1 324 ? 3.796 -18.392 19.320 1.00 24.71 324 THR B CA 1
ATOM 5263 C C . THR B 1 324 ? 3.961 -18.874 17.887 1.00 22.44 324 THR B C 1
ATOM 5264 O O . THR B 1 324 ? 4.011 -20.076 17.618 1.00 24.51 324 THR B O 1
ATOM 5268 N N . THR B 1 325 ? 4.038 -17.924 16.967 1.00 21.90 325 THR B N 1
ATOM 5269 C CA . THR B 1 325 ? 4.200 -18.237 15.558 1.00 22.06 325 THR B CA 1
ATOM 5270 C C . THR B 1 325 ? 5.459 -19.054 15.310 1.00 20.63 325 THR B C 1
ATOM 5271 O O . THR B 1 325 ? 5.415 -20.080 14.637 1.00 19.47 325 THR B O 1
ATOM 5275 N N . LEU B 1 326 ? 6.577 -18.606 15.870 1.00 19.91 326 LEU B N 1
ATOM 5276 C CA . LEU B 1 326 ? 7.838 -19.313 15.693 1.00 21.94 326 LEU B CA 1
ATOM 5277 C C . LEU B 1 326 ? 7.768 -20.719 16.274 1.00 21.63 326 LEU B C 1
ATOM 5278 O O . LEU B 1 326 ? 8.318 -21.659 15.704 1.00 21.92 326 LEU B O 1
ATOM 5283 N N . GLU B 1 327 ? 7.085 -20.863 17.405 1.00 23.40 327 GLU B N 1
ATOM 5284 C CA . GLU B 1 327 ? 6.946 -22.170 18.038 1.00 28.62 327 GLU B CA 1
ATOM 5285 C C . GLU B 1 327 ? 6.204 -23.134 17.120 1.00 25.63 327 GLU B C 1
ATOM 5286 O O . GLU B 1 327 ? 6.634 -24.274 16.928 1.00 23.61 327 GLU B O 1
ATOM 5292 N N . TYR B 1 328 ? 5.088 -22.675 16.558 1.00 23.58 328 TYR B N 1
ATOM 5293 C CA . TYR B 1 328 ? 4.297 -23.518 15.666 1.00 23.03 328 TYR B CA 1
ATOM 5294 C C . TYR B 1 328 ? 5.058 -23.825 14.393 1.00 22.63 328 TYR B C 1
ATOM 5295 O O . TYR B 1 328 ? 4.885 -24.880 13.780 1.00 23.15 328 TYR B O 1
ATOM 5304 N N . ILE B 1 329 ? 5.898 -22.890 13.981 1.00 22.27 329 ILE B N 1
ATOM 5305 C CA . ILE B 1 329 ? 6.703 -23.116 12.795 1.00 23.96 329 ILE B CA 1
ATOM 5306 C C . ILE B 1 329 ? 7.619 -24.304 13.063 1.00 25.27 329 ILE B C 1
ATOM 5307 O O . ILE B 1 329 ? 7.708 -25.232 12.260 1.00 22.91 329 ILE B O 1
ATOM 5312 N N . VAL B 1 330 ? 8.313 -24.260 14.195 1.00 25.87 330 VAL B N 1
ATOM 5313 C CA . VAL B 1 330 ? 9.218 -25.338 14.562 1.00 30.13 330 VAL B CA 1
ATOM 5314 C C . VAL B 1 330 ? 8.442 -26.636 14.730 1.00 26.89 330 VAL B C 1
ATOM 5315 O O . VAL B 1 330 ? 8.888 -27.690 14.278 1.00 27.16 330 VAL B O 1
ATOM 5319 N N . GLY B 1 331 ? 7.280 -26.553 15.370 1.00 25.00 331 GLY B N 1
ATOM 5320 C CA . GLY B 1 331 ? 6.470 -27.738 15.575 1.00 24.15 331 GLY B CA 1
ATOM 5321 C C . GLY B 1 331 ? 6.076 -28.381 14.259 1.00 24.46 331 GLY B C 1
ATOM 5322 O O . GLY B 1 331 ? 6.207 -29.594 14.082 1.00 23.03 331 GLY B O 1
ATOM 5323 N N . TRP B 1 332 ? 5.599 -27.563 13.327 1.00 22.21 332 TRP B N 1
ATOM 5324 C CA . TRP B 1 332 ? 5.173 -28.060 12.026 1.00 23.03 332 TRP B CA 1
ATOM 5325 C C . TRP B 1 332 ? 6.343 -28.740 11.305 1.00 24.18 332 TRP B C 1
ATOM 5326 O O . TRP B 1 332 ? 6.212 -29.864 10.818 1.00 23.56 332 TRP B O 1
ATOM 5337 N N . HIS B 1 333 ? 7.492 -28.062 11.248 1.00 24.22 333 HIS B N 1
ATOM 5338 C CA . HIS B 1 333 ? 8.663 -28.606 10.561 1.00 24.53 333 HIS B CA 1
ATOM 5339 C C . HIS B 1 333 ? 9.268 -29.861 11.195 1.00 25.57 333 HIS B C 1
ATOM 5340 O O . HIS B 1 333 ? 9.597 -30.816 10.480 1.00 23.95 333 HIS B O 1
ATOM 5347 N N . LYS B 1 334 ? 9.430 -29.870 12.518 1.00 24.07 334 LYS B N 1
ATOM 5348 C CA . LYS B 1 334 ? 9.982 -31.050 13.176 1.00 26.16 334 LYS B CA 1
ATOM 5349 C C . LYS B 1 334 ? 9.057 -32.234 12.936 1.00 26.15 334 LYS B C 1
ATOM 5350 O O . LYS B 1 334 ? 9.517 -33.358 12.719 1.00 25.54 334 LYS B O 1
ATOM 5356 N N . ASN B 1 335 ? 7.751 -31.978 12.956 1.00 23.81 335 ASN B N 1
ATOM 5357 C CA . ASN B 1 335 ? 6.777 -33.033 12.718 1.00 25.48 335 ASN B CA 1
ATOM 5358 C C . ASN B 1 335 ? 6.872 -33.558 11.292 1.00 25.61 335 ASN B C 1
ATOM 5359 O O . ASN B 1 335 ? 6.702 -34.756 11.045 1.00 25.91 335 ASN B O 1
ATOM 5364 N N . TRP B 1 336 ? 7.137 -32.660 10.352 1.00 25.38 336 TRP B N 1
ATOM 5365 C CA . TRP B 1 336 ? 7.273 -33.057 8.961 1.00 27.24 336 TRP B CA 1
ATOM 5366 C C . TRP B 1 336 ? 8.417 -34.061 8.876 1.00 28.08 336 TRP B C 1
ATOM 5367 O O . TRP B 1 336 ? 8.268 -35.145 8.310 1.00 27.52 336 TRP B O 1
ATOM 5378 N N . LEU B 1 337 ? 9.555 -33.692 9.453 1.00 28.77 337 LEU B N 1
ATOM 5379 C CA . LEU B 1 337 ? 10.734 -34.549 9.454 1.00 30.38 337 LEU B CA 1
ATOM 5380 C C . LEU B 1 337 ? 10.473 -35.873 10.167 1.00 31.22 337 LEU B C 1
ATOM 5381 O O . LEU B 1 337 ? 11.065 -36.896 9.825 1.00 30.18 337 LEU B O 1
ATOM 5386 N N . SER B 1 338 ? 9.579 -35.848 11.153 1.00 31.05 338 SER B N 1
ATOM 5387 C CA . SER B 1 338 ? 9.247 -37.036 11.933 1.00 32.58 338 SER B CA 1
ATOM 5388 C C . SER B 1 338 ? 8.305 -38.013 11.240 1.00 31.97 338 SER B C 1
ATOM 5389 O O . SER B 1 338 ? 8.104 -39.127 11.720 1.00 33.05 338 SER B O 1
ATOM 5392 N N . GLY B 1 339 ? 7.717 -37.597 10.124 1.00 31.77 339 GLY B N 1
ATOM 5393 C CA . GLY B 1 339 ? 6.812 -38.478 9.407 1.00 29.36 339 GLY B CA 1
ATOM 5394 C C . GLY B 1 339 ? 5.342 -38.350 9.769 1.00 28.09 339 GLY B C 1
ATOM 5395 O O . GLY B 1 339 ? 4.547 -39.232 9.458 1.00 28.40 339 GLY B O 1
ATOM 5396 N N . THR B 1 340 ? 4.971 -37.257 10.424 1.00 26.35 340 THR B N 1
ATOM 5397 C CA . THR B 1 340 ? 3.579 -37.020 10.808 1.00 24.34 340 THR B CA 1
ATOM 5398 C C . THR B 1 340 ? 2.718 -36.746 9.568 1.00 23.75 340 THR B C 1
ATOM 5399 O O . THR B 1 340 ? 3.219 -36.243 8.560 1.00 24.85 340 THR B O 1
ATOM 5403 N N . ASP B 1 341 ? 1.435 -37.092 9.640 1.00 25.39 341 ASP B N 1
ATOM 5404 C CA . ASP B 1 341 ? 0.508 -36.842 8.541 1.00 25.42 341 ASP B CA 1
ATOM 5405 C C . ASP B 1 341 ? 0.324 -35.326 8.546 1.00 24.87 341 ASP B C 1
ATOM 5406 O O . ASP B 1 341 ? -0.365 -34.783 9.410 1.00 22.06 341 ASP B O 1
ATOM 5411 N N . MET B 1 342 ? 0.944 -34.643 7.589 1.00 22.38 342 MET B N 1
ATOM 5412 C CA . MET B 1 342 ? 0.854 -33.190 7.548 1.00 22.87 342 MET B CA 1
ATOM 5413 C C . MET B 1 342 ? -0.462 -32.624 7.031 1.00 23.67 342 MET B C 1
ATOM 5414 O O . MET B 1 342 ? -0.712 -31.426 7.161 1.00 24.13 342 MET B O 1
ATOM 5419 N N . HIS B 1 343 ? -1.309 -33.468 6.448 1.00 24.71 343 HIS B N 1
ATOM 5420 C CA . HIS B 1 343 ? -2.607 -32.983 5.998 1.00 22.78 343 HIS B CA 1
ATOM 5421 C C . HIS B 1 343 ? -3.427 -32.733 7.266 1.00 21.76 343 HIS B C 1
ATOM 5422 O O . HIS B 1 343 ? -3.969 -31.644 7.471 1.00 20.13 343 HIS B O 1
ATOM 5429 N N . GLU B 1 344 ? -3.504 -33.745 8.124 1.00 23.20 344 GLU B N 1
ATOM 5430 C CA . GLU B 1 344 ? -4.256 -33.619 9.370 1.00 23.00 344 GLU B CA 1
ATOM 5431 C C . GLU B 1 344 ? -3.592 -32.612 10.307 1.00 20.87 344 GLU B C 1
ATOM 5432 O O . GLU B 1 344 ? -4.263 -31.842 10.983 1.00 21.09 344 GLU B O 1
ATOM 5438 N N . TYR B 1 345 ? -2.267 -32.619 10.350 1.00 20.34 345 TYR B N 1
ATOM 5439 C CA . TYR B 1 345 ? -1.559 -31.691 11.223 1.00 20.63 345 TYR B CA 1
ATOM 5440 C C . TYR B 1 345 ? -1.884 -30.248 10.836 1.00 20.77 345 TYR B C 1
ATOM 5441 O O . TYR B 1 345 ? -2.125 -29.402 11.700 1.00 18.11 345 TYR B O 1
ATOM 5450 N N . SER B 1 346 ? -1.893 -29.971 9.535 1.00 19.04 346 SER B N 1
ATOM 5451 C CA . SER B 1 346 ? -2.186 -28.623 9.052 1.00 20.17 346 SER B CA 1
ATOM 5452 C C . SER B 1 346 ? -3.625 -28.227 9.340 1.00 19.57 346 SER B C 1
ATOM 5453 O O . SER B 1 346 ? -3.903 -27.063 9.627 1.00 18.24 346 SER B O 1
ATOM 5456 N N . ILE B 1 347 ? -4.537 -29.193 9.268 1.00 20.73 347 ILE B N 1
ATOM 5457 C CA . ILE B 1 347 ? -5.940 -28.920 9.547 1.00 21.66 347 ILE B CA 1
ATOM 5458 C C . ILE B 1 347 ? -6.076 -28.515 11.010 1.00 21.16 347 ILE B C 1
ATOM 5459 O O . ILE B 1 347 ? -6.799 -27.578 11.346 1.00 18.73 347 ILE B O 1
ATOM 5464 N N . THR B 1 348 ? -5.371 -29.233 11.878 1.00 21.15 348 THR B N 1
ATOM 5465 C CA . THR B 1 348 ? -5.414 -28.943 13.306 1.00 20.02 348 THR B CA 1
ATOM 5466 C C . THR B 1 348 ? -4.807 -27.567 13.573 1.00 20.87 348 THR B C 1
ATOM 5467 O O . THR B 1 348 ? -5.253 -26.847 14.461 1.00 19.99 348 THR B O 1
ATOM 5471 N N . GLU B 1 349 ? -3.787 -27.202 12.806 1.00 20.61 349 GLU B N 1
ATOM 5472 C CA . GLU B 1 349 ? -3.168 -25.896 12.989 1.00 21.45 349 GLU B CA 1
ATOM 5473 C C . GLU B 1 349 ? -4.196 -24.808 12.686 1.00 20.72 349 GLU B C 1
ATOM 5474 O O . GLU B 1 349 ? -4.298 -23.805 13.399 1.00 17.93 349 GLU B O 1
ATOM 5480 N N . ILE B 1 350 ? -4.960 -25.010 11.619 1.00 19.61 350 ILE B N 1
ATOM 5481 C CA . ILE B 1 350 ? -5.994 -24.060 11.254 1.00 21.16 350 ILE B CA 1
ATOM 5482 C C . ILE B 1 350 ? -7.028 -23.994 12.376 1.00 21.73 350 ILE B C 1
ATOM 5483 O O . ILE B 1 350 ? -7.495 -22.912 12.735 1.00 21.33 350 ILE B O 1
ATOM 5488 N N . ASN B 1 351 ? -7.386 -25.150 12.931 1.00 22.85 351 ASN B N 1
ATOM 5489 C CA . ASN B 1 351 ? -8.360 -25.178 14.017 1.00 22.91 351 ASN B CA 1
ATOM 5490 C C . ASN B 1 351 ? -7.825 -24.441 15.243 1.00 21.29 351 ASN B C 1
ATOM 5491 O O . ASN B 1 351 ? -8.561 -23.710 15.902 1.00 20.57 351 ASN B O 1
ATOM 5496 N N . ASN B 1 352 ? -6.542 -24.636 15.545 1.00 19.36 352 ASN B N 1
ATOM 5497 C CA . ASN B 1 352 ? -5.922 -23.977 16.692 1.00 20.30 352 ASN B CA 1
ATOM 5498 C C . ASN B 1 352 ? -5.996 -22.467 16.507 1.00 23.11 352 ASN B C 1
ATOM 5499 O O . ASN B 1 352 ? -6.243 -21.720 17.456 1.00 21.35 352 ASN B O 1
ATOM 5504 N N . TYR B 1 353 ? -5.778 -22.019 15.276 1.00 20.88 353 TYR B N 1
ATOM 5505 C CA . TYR B 1 353 ? -5.833 -20.595 14.976 1.00 22.28 353 TYR B CA 1
ATOM 5506 C C . TYR B 1 353 ? -7.255 -20.091 15.191 1.00 23.45 353 TYR B C 1
ATOM 5507 O O . TYR B 1 353 ? -7.480 -19.084 15.870 1.00 24.75 353 TYR B O 1
ATOM 5516 N N . MET B 1 354 ? -8.213 -20.804 14.609 1.00 25.10 354 MET B N 1
ATOM 5517 C CA . MET B 1 354 ? -9.619 -20.450 14.726 1.00 27.81 354 MET B CA 1
ATOM 5518 C C . MET B 1 354 ? -10.052 -20.374 16.190 1.00 27.95 354 MET B C 1
ATOM 5519 O O . MET B 1 354 ? -10.871 -19.529 16.550 1.00 27.81 354 MET B O 1
ATOM 5524 N N . ASN B 1 355 ? -9.496 -21.259 17.017 1.00 27.08 355 ASN B N 1
ATOM 5525 C CA . ASN B 1 355 ? -9.800 -21.324 18.452 1.00 27.92 355 ASN B CA 1
ATOM 5526 C C . ASN B 1 355 ? -9.208 -20.191 19.258 1.00 28.32 355 ASN B C 1
ATOM 5527 O O . ASN B 1 355 ? -9.669 -19.912 20.363 1.00 28.53 355 ASN B O 1
ATOM 5532 N N . THR B 1 356 ? -8.162 -19.566 18.730 1.00 32.53 356 THR B N 1
ATOM 5533 C CA . THR B 1 356 ? -7.491 -18.500 19.453 1.00 38.94 356 THR B CA 1
ATOM 5534 C C . THR B 1 356 ? -8.403 -17.341 19.811 1.00 48.43 356 THR B C 1
ATOM 5535 O O . THR B 1 356 ? -8.963 -16.683 18.936 1.00 42.55 356 THR B O 1
ATOM 5539 N N . LYS B 1 357 ? -8.531 -17.126 21.122 1.00 54.92 357 LYS B N 1
ATOM 5540 C CA . LYS B 1 357 ? -9.358 -16.089 21.742 1.00 68.87 357 LYS B CA 1
ATOM 5541 C C . LYS B 1 357 ? -10.741 -16.630 22.083 1.00 78.00 357 LYS B C 1
ATOM 5542 O O . LYS B 1 357 ? -11.003 -17.813 21.783 1.00 85.57 357 LYS B O 1
ATOM 5549 N N . ILE C 1 2 ? 15.438 5.929 30.843 1.00 63.80 2 ILE C N 1
ATOM 5550 C CA . ILE C 1 2 ? 15.658 7.232 31.531 1.00 65.03 2 ILE C CA 1
ATOM 5551 C C . ILE C 1 2 ? 16.770 7.110 32.569 1.00 69.54 2 ILE C C 1
ATOM 5552 O O . ILE C 1 2 ? 16.634 6.400 33.567 1.00 68.89 2 ILE C O 1
ATOM 5557 N N . ASN C 1 3 ? 17.869 7.816 32.316 1.00 70.97 3 ASN C N 1
ATOM 5558 C CA . ASN C 1 3 ? 19.040 7.797 33.186 1.00 72.77 3 ASN C CA 1
ATOM 5559 C C . ASN C 1 3 ? 18.926 8.752 34.375 1.00 70.20 3 ASN C C 1
ATOM 5560 O O . ASN C 1 3 ? 19.032 9.970 34.218 1.00 75.38 3 ASN C O 1
ATOM 5565 N N . ASN C 1 4 ? 18.723 8.189 35.564 1.00 68.86 4 ASN C N 1
ATOM 5566 C CA . ASN C 1 4 ? 18.597 8.979 36.785 1.00 61.22 4 ASN C CA 1
ATOM 5567 C C . ASN C 1 4 ? 19.877 9.762 37.052 1.00 51.42 4 ASN C C 1
ATOM 5568 O O . ASN C 1 4 ? 19.835 10.916 37.477 1.00 46.95 4 ASN C O 1
ATOM 5573 N N . SER C 1 5 ? 21.013 9.118 36.804 1.00 43.53 5 SER C N 1
ATOM 5574 C CA . SER C 1 5 ? 22.316 9.736 37.005 1.00 40.83 5 SER C CA 1
ATOM 5575 C C . SER C 1 5 ? 22.421 11.068 36.267 1.00 35.27 5 SER C C 1
ATOM 5576 O O . SER C 1 5 ? 22.888 12.060 36.828 1.00 32.09 5 SER C O 1
ATOM 5579 N N . PHE C 1 6 ? 21.979 11.076 35.011 1.00 30.89 6 PHE C N 1
ATOM 5580 C CA . PHE C 1 6 ? 22.015 12.267 34.160 1.00 28.34 6 PHE C CA 1
ATOM 5581 C C . PHE C 1 6 ? 21.346 13.491 34.779 1.00 27.25 6 PHE C C 1
ATOM 5582 O O . PHE C 1 6 ? 21.874 14.597 34.706 1.00 26.37 6 PHE C O 1
ATOM 5590 N N . TRP C 1 7 ? 20.179 13.288 35.379 1.00 27.21 7 TRP C N 1
ATOM 5591 C CA . TRP C 1 7 ? 19.423 14.383 35.968 1.00 27.10 7 TRP C CA 1
ATOM 5592 C C . TRP C 1 7 ? 19.986 14.978 37.247 1.00 26.40 7 TRP C C 1
ATOM 5593 O O . TRP C 1 7 ? 19.655 16.109 37.608 1.00 24.50 7 TRP C O 1
ATOM 5604 N N . GLN C 1 8 ? 20.848 14.229 37.922 1.00 28.68 8 GLN C N 1
ATOM 5605 C CA . GLN C 1 8 ? 21.441 14.708 39.163 1.00 31.60 8 GLN C CA 1
ATOM 5606 C C . GLN C 1 8 ? 22.144 16.052 38.972 1.00 31.86 8 GLN C C 1
ATOM 5607 O O . GLN C 1 8 ? 23.087 16.167 38.192 1.00 28.94 8 GLN C O 1
ATOM 5613 N N . GLY C 1 9 ? 21.668 17.070 39.683 1.00 30.56 9 GLY C N 1
ATOM 5614 C CA . GLY C 1 9 ? 22.280 18.385 39.595 1.00 33.67 9 GLY C CA 1
ATOM 5615 C C . GLY C 1 9 ? 21.952 19.247 38.384 1.00 32.99 9 GLY C C 1
ATOM 5616 O O . GLY C 1 9 ? 22.439 20.375 38.293 1.00 35.86 9 GLY C O 1
ATOM 5617 N N . LYS C 1 10 ? 21.153 18.740 37.448 1.00 32.27 10 LYS C N 1
ATOM 5618 C CA . LYS C 1 10 ? 20.797 19.529 36.267 1.00 27.66 10 LYS C CA 1
ATOM 5619 C C . LYS C 1 10 ? 19.840 20.649 36.649 1.00 24.22 10 LYS C C 1
ATOM 5620 O O . LYS C 1 10 ? 18.923 20.447 37.447 1.00 25.45 10 LYS C O 1
ATOM 5626 N N . ARG C 1 11 ? 20.057 21.831 36.085 1.00 25.26 11 ARG C N 1
ATOM 5627 C CA . ARG C 1 11 ? 19.192 22.967 36.369 1.00 22.89 11 ARG C CA 1
ATOM 5628 C C . ARG C 1 11 ? 18.063 22.931 35.340 1.00 23.48 11 ARG C C 1
ATOM 5629 O O . ARG C 1 11 ? 18.275 23.206 34.161 1.00 24.85 11 ARG C O 1
ATOM 5637 N N . VAL C 1 12 ? 16.866 22.586 35.803 1.00 21.77 12 VAL C N 1
ATOM 5638 C CA . VAL C 1 12 ? 15.702 22.462 34.929 1.00 21.16 12 VAL C CA 1
ATOM 5639 C C . VAL C 1 12 ? 14.617 23.487 35.249 1.00 21.25 12 VAL C C 1
ATOM 5640 O O . VAL C 1 12 ? 14.185 23.622 36.399 1.00 20.40 12 VAL C O 1
ATOM 5644 N N . PHE C 1 13 ? 14.180 24.200 34.215 1.00 20.59 13 PHE C N 1
ATOM 5645 C CA . PHE C 1 13 ? 13.151 25.225 34.340 1.00 20.69 13 PHE C CA 1
ATOM 5646 C C . PHE C 1 13 ? 11.870 24.649 33.741 1.00 20.42 13 PHE C C 1
ATOM 5647 O O . PHE C 1 13 ? 11.865 24.207 32.596 1.00 21.21 13 PHE C O 1
ATOM 5655 N N . VAL C 1 14 ? 10.789 24.660 34.512 1.00 20.22 14 VAL C N 1
ATOM 5656 C CA . VAL C 1 14 ? 9.523 24.108 34.049 1.00 19.45 14 VAL C CA 1
ATOM 5657 C C . VAL C 1 14 ? 8.354 25.090 34.129 1.00 19.59 14 VAL C C 1
ATOM 5658 O O . VAL C 1 14 ? 7.960 25.489 35.222 1.00 18.17 14 VAL C O 1
ATOM 5662 N N . THR C 1 15 ? 7.796 25.485 32.986 1.00 18.16 15 THR C N 1
ATOM 5663 C CA . THR C 1 15 ? 6.637 26.369 33.035 1.00 18.55 15 THR C CA 1
ATOM 5664 C C . THR C 1 15 ? 5.451 25.433 33.195 1.00 19.18 15 THR C C 1
ATOM 5665 O O . THR C 1 15 ? 5.470 24.312 32.672 1.00 20.00 15 THR C O 1
ATOM 5669 N N . GLY C 1 16 ? 4.430 25.874 33.921 1.00 18.27 16 GLY C N 1
ATOM 5670 C CA . GLY C 1 16 ? 3.261 25.040 34.121 1.00 17.96 16 GLY C CA 1
ATOM 5671 C C . GLY C 1 16 ? 3.453 23.964 35.178 1.00 21.20 16 GLY C C 1
ATOM 5672 O O . GLY C 1 16 ? 2.761 22.943 35.162 1.00 19.01 16 GLY C O 1
ATOM 5673 N N . HIS C 1 17 ? 4.388 24.188 36.099 1.00 18.14 17 HIS C N 1
ATOM 5674 C CA . HIS C 1 17 ? 4.658 23.229 37.162 1.00 19.40 17 HIS C CA 1
ATOM 5675 C C . HIS C 1 17 ? 3.512 23.095 38.169 1.00 20.11 17 HIS C C 1
ATOM 5676 O O . HIS C 1 17 ? 3.472 22.127 38.930 1.00 21.87 17 HIS C O 1
ATOM 5683 N N . THR C 1 18 ? 2.579 24.048 38.179 1.00 20.68 18 THR C N 1
ATOM 5684 C CA . THR C 1 18 ? 1.463 23.985 39.123 1.00 19.96 18 THR C CA 1
ATOM 5685 C C . THR C 1 18 ? 0.277 23.198 38.568 1.00 19.80 18 THR C C 1
ATOM 5686 O O . THR C 1 18 ? -0.754 23.072 39.225 1.00 17.46 18 THR C O 1
ATOM 5690 N N . GLY C 1 19 ? 0.436 22.673 37.358 1.00 17.48 19 GLY C N 1
ATOM 5691 C CA . GLY C 1 19 ? -0.630 21.910 36.734 1.00 19.47 19 GLY C CA 1
ATOM 5692 C C . GLY C 1 19 ? -0.475 20.406 36.890 1.00 19.52 19 GLY C C 1
ATOM 5693 O O . GLY C 1 19 ? 0.427 19.925 37.583 1.00 20.33 19 GLY C O 1
ATOM 5694 N N . PHE C 1 20 ? -1.358 19.666 36.227 1.00 18.36 20 PHE C N 1
ATOM 5695 C CA . PHE C 1 20 ? -1.364 18.207 36.284 1.00 18.13 20 PHE C CA 1
ATOM 5696 C C . PHE C 1 20 ? -0.086 17.569 35.747 1.00 17.07 20 PHE C C 1
ATOM 5697 O O . PHE C 1 20 ? 0.646 16.911 36.493 1.00 18.27 20 PHE C O 1
ATOM 5705 N N . LYS C 1 21 ? 0.190 17.750 34.458 1.00 18.05 21 LYS C N 1
ATOM 5706 C CA . LYS C 1 21 ? 1.389 17.165 33.868 1.00 19.03 21 LYS C CA 1
ATOM 5707 C C . LYS C 1 21 ? 2.653 17.785 34.443 1.00 19.84 21 LYS C C 1
ATOM 5708 O O . LYS C 1 21 ? 3.638 17.088 34.694 1.00 19.04 21 LYS C O 1
ATOM 5714 N N . GLY C 1 22 ? 2.619 19.097 34.647 1.00 19.03 22 GLY C N 1
ATOM 5715 C CA . GLY C 1 22 ? 3.767 19.800 35.186 1.00 20.02 22 GLY C CA 1
ATOM 5716 C C . GLY C 1 22 ? 4.143 19.347 36.582 1.00 19.12 22 GLY C C 1
ATOM 5717 O O . GLY C 1 22 ? 5.326 19.280 36.914 1.00 17.66 22 GLY C O 1
ATOM 5718 N N . GLY C 1 23 ? 3.134 19.055 37.398 1.00 18.24 23 GLY C N 1
ATOM 5719 C CA . GLY C 1 23 ? 3.380 18.596 38.753 1.00 20.01 23 GLY C CA 1
ATOM 5720 C C . GLY C 1 23 ? 4.043 17.232 38.746 1.00 20.44 23 GLY C C 1
ATOM 5721 O O . GLY C 1 23 ? 5.037 17.010 39.441 1.00 21.80 23 GLY C O 1
ATOM 5722 N N . TRP C 1 24 ? 3.506 16.301 37.964 1.00 19.21 24 TRP C N 1
ATOM 5723 C CA . TRP C 1 24 ? 4.120 14.976 37.910 1.00 20.34 24 TRP C CA 1
ATOM 5724 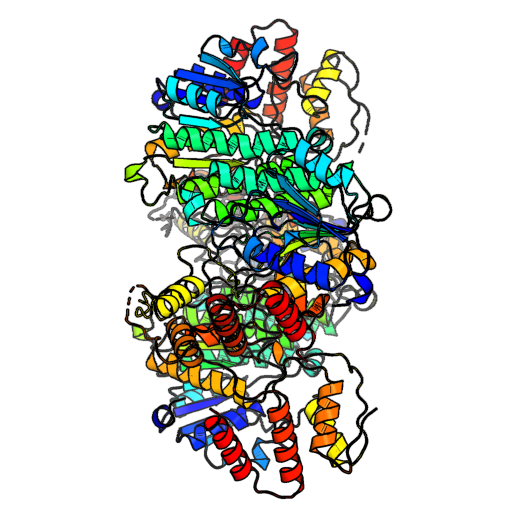C C . TRP C 1 24 ? 5.550 15.073 37.382 1.00 18.48 24 TRP C C 1
ATOM 5725 O O . TRP C 1 24 ? 6.449 14.413 37.900 1.00 19.60 24 TRP C O 1
ATOM 5736 N N . LEU C 1 25 ? 5.768 15.899 36.362 1.00 18.41 25 LEU C N 1
ATOM 5737 C CA . LEU C 1 25 ? 7.114 16.050 35.810 1.00 18.19 25 LEU C CA 1
ATOM 5738 C C . LEU C 1 25 ? 8.070 16.659 36.839 1.00 19.66 25 LEU C C 1
ATOM 5739 O O . LEU C 1 25 ? 9.208 16.196 36.989 1.00 19.22 25 LEU C O 1
ATOM 5744 N N . SER C 1 26 ? 7.614 17.696 37.535 1.00 17.82 26 SER C N 1
ATOM 5745 C CA . SER C 1 26 ? 8.440 18.350 38.547 1.00 19.23 26 SER C CA 1
ATOM 5746 C C . SER C 1 26 ? 8.810 17.372 39.658 1.00 19.17 26 SER C C 1
ATOM 5747 O O . SER C 1 26 ? 9.963 17.326 40.090 1.00 19.01 26 SER C O 1
ATOM 5750 N N . LEU C 1 27 ? 7.834 16.590 40.115 1.00 18.94 27 LEU C N 1
ATOM 5751 C CA . LEU C 1 27 ? 8.082 15.598 41.160 1.00 19.99 27 LEU C CA 1
ATOM 5752 C C . LEU C 1 27 ? 9.096 14.571 40.669 1.00 22.01 27 LEU C C 1
ATOM 5753 O O . LEU C 1 27 ? 9.998 14.167 41.410 1.00 23.05 27 LEU C O 1
ATOM 5758 N N . TRP C 1 28 ? 8.947 14.152 39.414 1.00 21.87 28 TRP C N 1
ATOM 5759 C CA . TRP C 1 28 ? 9.845 13.165 38.820 1.00 22.63 28 TRP C CA 1
ATOM 5760 C C . TRP C 1 28 ? 11.271 13.707 38.787 1.00 22.80 28 TRP C C 1
ATOM 5761 O O . TRP C 1 28 ? 12.215 13.028 39.196 1.00 23.50 28 TRP C O 1
ATOM 5772 N N . LEU C 1 29 ? 11.419 14.936 38.300 1.00 22.16 29 LEU C N 1
ATOM 5773 C CA . LEU C 1 29 ? 12.723 15.587 38.219 1.00 21.09 29 LEU C CA 1
ATOM 5774 C C . LEU C 1 29 ? 13.338 15.709 39.615 1.00 20.18 29 LEU C C 1
ATOM 5775 O O . LEU C 1 29 ? 14.529 15.453 39.799 1.00 21.51 29 LEU C O 1
ATOM 5780 N N . GLN C 1 30 ? 12.524 16.102 40.592 1.00 22.04 30 GLN C N 1
ATOM 5781 C CA . GLN C 1 30 ? 13.007 16.236 41.966 1.00 23.81 30 GLN C CA 1
ATOM 5782 C C . GLN C 1 30 ? 13.555 14.908 42.489 1.00 25.24 30 GLN C C 1
ATOM 5783 O O . GLN C 1 30 ? 14.647 14.864 43.060 1.00 23.66 30 GLN C O 1
ATOM 5789 N N . THR C 1 31 ? 12.806 13.824 42.289 1.00 24.05 31 THR C N 1
ATOM 5790 C CA . THR C 1 31 ? 13.250 12.518 42.768 1.00 27.55 31 THR C CA 1
ATOM 5791 C C . THR C 1 31 ? 14.563 12.075 42.135 1.00 26.51 31 THR C C 1
ATOM 5792 O O . THR C 1 31 ? 15.300 11.292 42.730 1.00 28.30 31 THR C O 1
ATOM 5796 N N . MET C 1 32 ? 14.863 12.573 40.939 1.00 27.07 32 MET C N 1
ATOM 5797 C CA . MET C 1 32 ? 16.101 12.197 40.268 1.00 26.90 32 MET C CA 1
ATOM 5798 C C . MET C 1 32 ? 17.262 13.132 40.601 1.00 26.34 32 MET C C 1
ATOM 5799 O O . MET C 1 32 ? 18.329 13.045 39.999 1.00 25.49 32 MET C O 1
ATOM 5804 N N . GLY C 1 33 ? 17.043 14.024 41.564 1.00 24.80 33 GLY C N 1
ATOM 5805 C CA . GLY C 1 33 ? 18.092 14.936 41.994 1.00 26.68 33 GLY C CA 1
ATOM 5806 C C . GLY C 1 33 ? 18.325 16.203 41.195 1.00 26.46 33 GLY C C 1
ATOM 5807 O O . GLY C 1 33 ? 19.352 16.860 41.365 1.00 27.05 33 GLY C O 1
ATOM 5808 N N . ALA C 1 34 ? 17.392 16.564 40.323 1.00 25.45 34 ALA C N 1
ATOM 5809 C CA . ALA C 1 34 ? 17.570 17.774 39.533 1.00 25.43 34 ALA C CA 1
ATOM 5810 C C . ALA C 1 34 ? 17.264 19.012 40.368 1.00 23.79 34 ALA C C 1
ATOM 5811 O O . ALA C 1 34 ? 16.556 18.938 41.371 1.00 24.82 34 ALA C O 1
ATOM 5813 N N . THR C 1 35 ? 17.820 20.143 39.951 1.00 24.20 35 THR C N 1
ATOM 5814 C CA . THR C 1 35 ? 17.578 21.420 40.614 1.00 26.21 35 THR C CA 1
ATOM 5815 C C . THR C 1 35 ? 16.491 22.047 39.750 1.00 24.49 35 THR C C 1
ATOM 5816 O O . THR C 1 35 ? 16.757 22.520 38.648 1.00 24.32 35 THR C O 1
ATOM 5820 N N . VAL C 1 36 ? 15.266 22.040 40.254 1.00 22.85 36 VAL C N 1
ATOM 5821 C CA . VAL C 1 36 ? 14.135 22.535 39.484 1.00 23.29 36 VAL C CA 1
ATOM 5822 C C . VAL C 1 36 ? 13.521 23.861 39.905 1.00 23.28 36 VAL C C 1
ATOM 5823 O O . VAL C 1 36 ? 13.384 24.151 41.098 1.00 23.37 36 VAL C O 1
ATOM 5827 N N . LYS C 1 37 ? 13.143 24.654 38.905 1.00 23.45 37 LYS C N 1
ATOM 5828 C CA . LYS C 1 37 ? 12.473 25.932 39.130 1.00 22.16 37 LYS C CA 1
ATOM 5829 C C . LYS C 1 37 ? 11.223 25.927 38.259 1.00 20.86 37 LYS C C 1
ATOM 5830 O O . LYS C 1 37 ? 11.280 25.558 37.088 1.00 22.53 37 LYS C O 1
ATOM 5836 N N . GLY C 1 38 ? 10.098 26.329 38.835 1.00 20.63 38 GLY C N 1
ATOM 5837 C CA . GLY C 1 38 ? 8.853 26.360 38.091 1.00 21.28 38 GLY C CA 1
ATOM 5838 C C . GLY C 1 38 ? 8.305 27.772 37.950 1.00 21.99 38 GLY C C 1
ATOM 5839 O O . GLY C 1 38 ? 8.551 28.631 38.797 1.00 20.09 38 GLY C O 1
ATOM 5840 N N . TYR C 1 39 ? 7.559 28.004 36.871 1.00 20.83 39 TYR C N 1
ATOM 5841 C CA . TYR C 1 39 ? 6.959 29.312 36.596 1.00 18.75 39 TYR C CA 1
ATOM 5842 C C . TYR C 1 39 ? 5.556 29.042 36.061 1.00 19.59 39 TYR C C 1
ATOM 5843 O O . TYR C 1 39 ? 5.407 28.506 34.959 1.00 17.71 39 TYR C O 1
ATOM 5852 N N . SER C 1 40 ? 4.540 29.396 36.844 1.00 17.81 40 SER C N 1
ATOM 5853 C CA . SER C 1 40 ? 3.142 29.177 36.460 1.00 17.80 40 SER C CA 1
ATOM 5854 C C . SER C 1 40 ? 2.233 30.152 37.187 1.00 18.37 40 SER C C 1
ATOM 5855 O O . SER C 1 40 ? 2.669 30.908 38.055 1.00 20.05 40 SER C O 1
ATOM 5858 N N . LEU C 1 41 ? 0.957 30.124 36.825 1.00 18.57 41 LEU C N 1
ATOM 5859 C CA . LEU C 1 41 ? -0.032 30.926 37.526 1.00 20.01 41 LEU C CA 1
ATOM 5860 C C . LEU C 1 41 ? -0.384 30.000 38.690 1.00 20.42 41 LEU C C 1
ATOM 5861 O O . LEU C 1 41 ? 0.056 28.846 38.715 1.00 20.66 41 LEU C O 1
ATOM 5866 N N . THR C 1 42 ? -1.166 30.488 39.643 1.00 21.15 42 THR C N 1
ATOM 5867 C CA . THR C 1 42 ? -1.575 29.668 40.778 1.00 23.17 42 THR C CA 1
ATOM 5868 C C . THR C 1 42 ? -2.247 28.394 40.251 1.00 22.60 42 THR C C 1
ATOM 5869 O O . THR C 1 42 ? -2.903 28.426 39.207 1.00 21.58 42 THR C O 1
ATOM 5873 N N . ALA C 1 43 ? -2.081 27.279 40.962 1.00 22.40 43 ALA C N 1
ATOM 5874 C CA . ALA C 1 43 ? -2.681 26.007 40.551 1.00 22.10 43 ALA C CA 1
ATOM 5875 C C . ALA C 1 43 ? -4.096 26.256 40.018 1.00 24.40 43 ALA C C 1
ATOM 5876 O O . ALA C 1 43 ? -4.899 26.956 40.641 1.00 21.86 43 ALA C O 1
ATOM 5878 N N . PRO C 1 44 ? -4.422 25.668 38.858 1.00 22.95 44 PRO C N 1
ATOM 5879 C CA . PRO C 1 44 ? -5.723 25.811 38.199 1.00 23.01 44 PRO C CA 1
ATOM 5880 C C . PRO C 1 44 ? -6.962 25.276 38.914 1.00 23.75 44 PRO C C 1
ATOM 5881 O O . PRO C 1 44 ? -8.077 25.678 38.581 1.00 25.21 44 PRO C O 1
ATOM 5885 N N . THR C 1 45 ? -6.792 24.387 39.892 1.00 23.11 45 THR C N 1
ATOM 5886 C CA . THR C 1 45 ? -7.952 23.828 40.598 1.00 24.54 45 THR C CA 1
ATOM 5887 C C . THR C 1 45 ? -7.708 23.557 42.082 1.00 24.21 45 THR C C 1
ATOM 5888 O O . THR C 1 45 ? -6.577 23.562 42.549 1.00 21.32 45 THR C O 1
ATOM 5892 N N . VAL C 1 46 ? -8.795 23.327 42.812 1.00 23.72 46 VAL C N 1
ATOM 5893 C CA . VAL C 1 46 ? -8.726 22.984 44.229 1.00 25.99 46 VAL C CA 1
ATOM 5894 C C . VAL C 1 46 ? -9.724 21.851 44.435 1.00 27.20 46 VAL C C 1
ATOM 5895 O O . VAL C 1 46 ? -10.927 22.036 44.254 1.00 27.74 46 VAL C O 1
ATOM 5899 N N . PRO C 1 47 ? -9.238 20.661 44.817 1.00 30.43 47 PRO C N 1
ATOM 5900 C CA . PRO C 1 47 ? -7.829 20.344 45.067 1.00 27.81 47 PRO C CA 1
ATOM 5901 C C . PRO C 1 47 ? -6.967 20.346 43.811 1.00 24.63 47 PRO C C 1
ATOM 5902 O O . PRO C 1 47 ? -7.472 20.460 42.693 1.00 22.40 47 PRO C O 1
ATOM 5906 N N . SER C 1 48 ? -5.659 20.221 44.013 1.00 22.54 48 SER C N 1
ATOM 5907 C CA . SER C 1 48 ? -4.702 20.203 42.919 1.00 24.40 48 SER C CA 1
ATOM 5908 C C . SER C 1 48 ? -3.545 19.281 43.278 1.00 22.64 48 SER C C 1
ATOM 5909 O O . SER C 1 48 ? -3.239 19.085 44.452 1.00 20.71 48 SER C O 1
ATOM 5912 N N . LEU C 1 49 ? -2.911 18.699 42.268 1.00 20.29 49 LEU C N 1
ATOM 5913 C CA . LEU C 1 49 ? -1.762 17.837 42.516 1.00 21.56 49 LEU C CA 1
ATOM 5914 C C . LEU C 1 49 ? -0.696 18.692 43.192 1.00 21.97 49 LEU C C 1
ATOM 5915 O O . LEU C 1 49 ? -0.011 18.247 44.117 1.00 22.32 49 LEU C O 1
ATOM 5920 N N . PHE C 1 50 ? -0.573 19.930 42.725 1.00 21.75 50 PHE C N 1
ATOM 5921 C CA . PHE C 1 50 ? 0.421 20.862 43.255 1.00 20.58 50 PHE C CA 1
ATOM 5922 C C . PHE C 1 50 ? 0.416 20.898 44.781 1.00 20.34 50 PHE C C 1
ATOM 5923 O O . PHE C 1 50 ? 1.455 20.744 45.411 1.00 20.04 50 PHE C O 1
ATOM 5931 N N . GLU C 1 51 ? -0.760 21.092 45.369 1.00 20.31 51 GLU C N 1
ATOM 5932 C CA . GLU C 1 51 ? -0.877 21.162 46.821 1.00 22.37 51 GLU C CA 1
ATOM 5933 C C . GLU C 1 51 ? -0.913 19.798 47.509 1.00 24.58 51 GLU C C 1
ATOM 5934 O O . GLU C 1 51 ? -0.229 19.592 48.515 1.00 22.31 51 GLU C O 1
ATOM 5940 N N . THR C 1 52 ? -1.705 18.871 46.972 1.00 24.09 52 THR C N 1
ATOM 5941 C CA . THR C 1 52 ? -1.825 17.549 47.578 1.00 24.36 52 THR C CA 1
ATOM 5942 C C . THR C 1 52 ? -0.512 16.772 47.604 1.00 23.21 52 THR C C 1
ATOM 5943 O O . THR C 1 52 ? -0.240 16.037 48.557 1.00 24.97 52 THR C O 1
ATOM 5947 N N . ALA C 1 53 ? 0.318 16.953 46.584 1.00 24.18 53 ALA C N 1
ATOM 5948 C CA . ALA C 1 53 ? 1.586 16.240 46.512 1.00 23.70 53 ALA C CA 1
ATOM 5949 C C . ALA C 1 53 ? 2.786 17.098 46.881 1.00 22.72 53 ALA C C 1
ATOM 5950 O O . ALA C 1 53 ? 3.923 16.707 46.638 1.00 20.98 53 ALA C O 1
ATOM 5952 N N . ARG C 1 54 ? 2.530 18.265 47.468 1.00 22.03 54 ARG C N 1
ATOM 5953 C CA . ARG C 1 54 ? 3.600 19.176 47.884 1.00 22.85 54 ARG C CA 1
ATOM 5954 C C . ARG C 1 54 ? 4.649 19.391 46.801 1.00 21.43 54 ARG C C 1
ATOM 5955 O O . ARG C 1 54 ? 5.851 19.341 47.067 1.00 22.08 54 ARG C O 1
ATOM 5963 N N . VAL C 1 55 ? 4.199 19.646 45.577 1.00 21.94 55 VAL C N 1
ATOM 5964 C CA . VAL C 1 55 ? 5.124 19.857 44.471 1.00 20.30 55 VAL C CA 1
ATOM 5965 C C . VAL C 1 55 ? 6.155 20.968 44.705 1.00 19.23 55 VAL C C 1
ATOM 5966 O O . VAL C 1 55 ? 7.317 20.823 44.335 1.00 17.06 55 VAL C O 1
ATOM 5970 N N . ALA C 1 56 ? 5.741 22.069 45.325 1.00 19.37 56 ALA C N 1
ATOM 5971 C CA . ALA C 1 56 ? 6.650 23.198 45.545 1.00 20.75 56 ALA C CA 1
ATOM 5972 C C . ALA C 1 56 ? 7.764 23.003 46.571 1.00 22.73 56 ALA C C 1
ATOM 5973 O O . ALA C 1 56 ? 8.848 23.563 46.428 1.00 22.30 56 ALA C O 1
ATOM 5975 N N . ASP C 1 57 ? 7.496 22.211 47.599 1.00 23.35 57 ASP C N 1
ATOM 5976 C CA . ASP C 1 57 ? 8.461 22.011 48.678 1.00 26.03 57 ASP C CA 1
ATOM 5977 C C . ASP C 1 57 ? 9.871 21.594 48.292 1.00 26.59 57 ASP C C 1
ATOM 5978 O O . ASP C 1 57 ? 10.827 21.979 48.965 1.00 29.34 57 ASP C O 1
ATOM 5983 N N . GLY C 1 58 ? 10.017 20.831 47.214 1.00 26.30 58 GLY C N 1
ATOM 5984 C CA . GLY C 1 58 ? 11.350 20.405 46.814 1.00 23.06 58 GLY C CA 1
ATOM 5985 C C . GLY C 1 58 ? 11.924 21.137 45.615 1.00 21.56 58 GLY C C 1
ATOM 5986 O O . GLY C 1 58 ? 12.823 20.626 44.941 1.00 20.84 58 GLY C O 1
ATOM 5987 N N . MET C 1 59 ? 11.429 22.343 45.348 1.00 21.78 59 MET C N 1
ATOM 5988 C CA . MET C 1 59 ? 11.904 23.106 44.197 1.00 21.48 59 MET C CA 1
ATOM 5989 C C . MET C 1 59 ? 11.674 24.601 44.385 1.00 21.42 59 MET C C 1
ATOM 5990 O O . MET C 1 59 ? 11.110 25.028 45.388 1.00 22.92 59 MET C O 1
ATOM 5995 N N . GLN C 1 60 ? 12.131 25.385 43.412 1.00 23.43 60 GLN C N 1
ATOM 5996 C CA . GLN C 1 60 ? 11.921 26.830 43.413 1.00 24.56 60 GLN C CA 1
ATOM 5997 C C . GLN C 1 60 ? 10.587 27.006 42.700 1.00 25.12 60 GLN C C 1
ATOM 5998 O O . GLN C 1 60 ? 10.439 26.578 41.560 1.00 25.81 60 GLN C O 1
ATOM 6004 N N . SER C 1 61 ? 9.622 27.633 43.360 1.00 23.17 61 SER C N 1
ATOM 6005 C CA . SER C 1 61 ? 8.311 27.823 42.764 1.00 23.97 61 SER C CA 1
ATOM 6006 C C . SER C 1 61 ? 7.972 29.307 42.593 1.00 23.53 61 SER C C 1
ATOM 6007 O O . SER C 1 61 ? 7.783 30.026 43.576 1.00 24.45 61 SER C O 1
ATOM 6010 N N . GLU C 1 62 ? 7.907 29.766 41.346 1.00 22.92 62 GLU C N 1
ATOM 6011 C CA . GLU C 1 62 ? 7.573 31.162 41.084 1.00 23.73 62 GLU C CA 1
ATOM 6012 C C . GLU C 1 62 ? 6.212 31.279 40.416 1.00 23.54 62 GLU C C 1
ATOM 6013 O O . GLU C 1 62 ? 5.904 30.548 39.468 1.00 20.60 62 GLU C O 1
ATOM 6019 N N . ILE C 1 63 ? 5.390 32.191 40.921 1.00 21.20 63 ILE C N 1
ATOM 6020 C CA . ILE C 1 63 ? 4.076 32.406 40.343 1.00 20.95 63 ILE C CA 1
ATOM 6021 C C . ILE C 1 63 ? 4.169 33.600 39.396 1.00 22.69 63 ILE C C 1
ATOM 6022 O O . ILE C 1 63 ? 4.525 34.707 39.804 1.00 20.81 63 ILE C O 1
ATOM 6027 N N . GLY C 1 64 ? 3.863 33.362 38.124 1.00 20.68 64 GLY C N 1
ATOM 6028 C CA . GLY C 1 64 ? 3.927 34.427 37.140 1.00 20.77 64 GLY C CA 1
ATOM 6029 C C . GLY C 1 64 ? 3.180 34.053 35.877 1.00 20.22 64 GLY C C 1
ATOM 6030 O O . GLY C 1 64 ? 2.897 32.875 35.637 1.00 20.29 64 GLY C O 1
ATOM 6031 N N . ASP C 1 65 ? 2.851 35.057 35.073 1.00 20.00 65 ASP C N 1
ATOM 6032 C CA . ASP C 1 65 ? 2.129 34.844 33.825 1.00 19.29 65 ASP C CA 1
ATOM 6033 C C . ASP C 1 65 ? 3.147 34.767 32.691 1.00 17.61 65 ASP C C 1
ATOM 6034 O O . ASP C 1 65 ? 4.024 35.623 32.598 1.00 17.39 65 ASP C O 1
ATOM 6039 N N . ILE C 1 66 ? 3.042 33.755 31.830 1.00 19.96 66 ILE C N 1
ATOM 6040 C CA . ILE C 1 66 ? 3.990 33.634 30.726 1.00 21.12 66 ILE C CA 1
ATOM 6041 C C . ILE C 1 66 ? 3.772 34.727 29.686 1.00 19.58 66 ILE C C 1
ATOM 6042 O O . ILE C 1 66 ? 4.574 34.876 28.773 1.00 17.93 66 ILE C O 1
ATOM 6047 N N . ARG C 1 67 ? 2.680 35.478 29.822 1.00 17.37 67 ARG C N 1
ATOM 6048 C CA . ARG C 1 67 ? 2.391 36.568 28.893 1.00 20.63 67 ARG C CA 1
ATOM 6049 C C . ARG C 1 67 ? 3.128 37.837 29.332 1.00 21.95 67 ARG C C 1
ATOM 6050 O O . ARG C 1 67 ? 3.081 38.866 28.657 1.00 21.68 67 ARG C O 1
ATOM 6058 N N . ASP C 1 68 ? 3.796 37.753 30.478 1.00 20.44 68 ASP C N 1
ATOM 6059 C CA . ASP C 1 68 ? 4.574 38.868 31.010 1.00 22.88 68 ASP C CA 1
ATOM 6060 C C . ASP C 1 68 ? 5.990 38.606 30.497 1.00 22.73 68 ASP C C 1
ATOM 6061 O O . ASP C 1 68 ? 6.793 37.966 31.173 1.00 22.59 68 ASP C O 1
ATOM 6066 N N . GLN C 1 69 ? 6.288 39.108 29.306 1.00 22.24 69 GLN C N 1
ATOM 6067 C CA . GLN C 1 69 ? 7.583 38.891 28.671 1.00 22.97 69 GLN C CA 1
ATOM 6068 C C . GLN C 1 69 ? 8.816 39.158 29.529 1.00 22.91 69 GLN C C 1
ATOM 6069 O O . GLN C 1 69 ? 9.722 38.319 29.602 1.00 24.73 69 GLN C O 1
ATOM 6075 N N . ASN C 1 70 ? 8.867 40.318 30.174 1.00 24.34 70 ASN C N 1
ATOM 6076 C CA . ASN C 1 70 ? 10.035 40.643 30.978 1.00 26.18 70 ASN C CA 1
ATOM 6077 C C . ASN C 1 70 ? 10.146 39.820 32.257 1.00 23.35 70 ASN C C 1
ATOM 6078 O O . ASN C 1 70 ? 11.241 39.401 32.639 1.00 22.13 70 ASN C O 1
ATOM 6083 N N . LYS C 1 71 ? 9.021 39.594 32.924 1.00 21.32 71 LYS C N 1
ATOM 6084 C CA . LYS C 1 71 ? 9.037 38.810 34.154 1.00 23.02 71 LYS C CA 1
ATOM 6085 C C . LYS C 1 71 ? 9.500 37.383 33.868 1.00 22.76 71 LYS C C 1
ATOM 6086 O O . LYS C 1 71 ? 10.161 36.765 34.696 1.00 23.44 71 LYS C O 1
ATOM 6092 N N . LEU C 1 72 ? 9.147 36.862 32.693 1.00 21.95 72 LEU C N 1
ATOM 6093 C CA . LEU C 1 72 ? 9.552 35.511 32.310 1.00 20.61 72 LEU C CA 1
ATOM 6094 C C . LEU C 1 72 ? 11.045 35.498 31.980 1.00 20.44 72 LEU C C 1
ATOM 6095 O O . LEU C 1 72 ? 11.764 34.569 32.352 1.00 20.72 72 LEU C O 1
ATOM 6100 N N . LEU C 1 73 ? 11.502 36.532 31.276 1.00 21.00 73 LEU C N 1
ATOM 6101 C CA . LEU C 1 73 ? 12.912 36.653 30.912 1.00 22.15 73 LEU C CA 1
ATOM 6102 C C . LEU C 1 73 ? 13.768 36.688 32.178 1.00 25.04 73 LEU C C 1
ATOM 6103 O O . LEU C 1 73 ? 14.783 35.992 32.276 1.00 25.37 73 LEU C O 1
ATOM 6108 N N . GLU C 1 74 ? 13.351 37.502 33.144 1.00 27.85 74 GLU C N 1
ATOM 6109 C CA . GLU C 1 74 ? 14.077 37.632 34.403 1.00 32.14 74 GLU C CA 1
ATOM 6110 C C . GLU C 1 74 ? 14.085 36.330 35.195 1.00 30.77 74 GLU C C 1
ATOM 6111 O O . GLU C 1 74 ? 15.117 35.941 35.742 1.00 28.16 74 GLU C O 1
ATOM 6117 N N . SER C 1 75 ? 12.934 35.667 35.259 1.00 26.89 75 SER C N 1
ATOM 6118 C CA . SER C 1 75 ? 12.820 34.409 35.990 1.00 27.39 75 SER C CA 1
ATOM 6119 C C . SER C 1 75 ? 13.789 33.375 35.421 1.00 27.73 75 SER C C 1
ATOM 6120 O O . SER C 1 75 ? 14.386 32.589 36.163 1.00 30.24 75 SER C O 1
ATOM 6123 N N . ILE C 1 76 ? 13.948 33.384 34.104 1.00 26.76 76 ILE C N 1
ATOM 6124 C CA . ILE C 1 76 ? 14.844 32.451 33.440 1.00 25.94 76 ILE C CA 1
ATOM 6125 C C . ILE C 1 76 ? 16.309 32.872 33.590 1.00 26.81 76 ILE C C 1
ATOM 6126 O O . ILE C 1 76 ? 17.170 32.046 33.906 1.00 25.61 76 ILE C O 1
ATOM 6131 N N . ARG C 1 77 ? 16.589 34.152 33.365 1.00 28.59 77 ARG C N 1
ATOM 6132 C CA . ARG C 1 77 ? 17.954 34.670 33.481 1.00 32.58 77 ARG C CA 1
ATOM 6133 C C . ARG C 1 77 ? 18.505 34.470 34.887 1.00 31.95 77 ARG C C 1
ATOM 6134 O O . ARG C 1 77 ? 19.679 34.158 35.067 1.00 32.03 77 ARG C O 1
ATOM 6142 N N . GLU C 1 78 ? 17.650 34.676 35.879 1.00 32.31 78 GLU C N 1
ATOM 6143 C CA . GLU C 1 78 ? 18.028 34.508 37.276 1.00 37.64 78 GLU C CA 1
ATOM 6144 C C . GLU C 1 78 ? 18.427 33.062 37.559 1.00 33.42 78 GLU C C 1
ATOM 6145 O O . GLU C 1 78 ? 19.375 32.802 38.298 1.00 32.81 78 GLU C O 1
ATOM 6151 N N . PHE C 1 79 ? 17.710 32.126 36.947 1.00 27.76 79 PHE C N 1
ATOM 6152 C CA . PHE C 1 79 ? 17.949 30.704 37.156 1.00 26.26 79 PHE C CA 1
ATOM 6153 C C . PHE C 1 79 ? 19.055 30.052 36.317 1.00 25.62 79 PHE C C 1
ATOM 6154 O O . PHE C 1 79 ? 19.698 29.108 36.780 1.00 26.34 79 PHE C O 1
ATOM 6162 N N . GLN C 1 80 ? 19.274 30.537 35.098 1.00 24.53 80 GLN C N 1
ATOM 6163 C CA . GLN C 1 80 ? 20.300 29.972 34.216 1.00 25.00 80 GLN C CA 1
ATOM 6164 C C . GLN C 1 80 ? 20.088 28.469 33.995 1.00 25.13 80 GLN C C 1
ATOM 6165 O O . GLN C 1 80 ? 20.971 27.656 34.273 1.00 25.29 80 GLN C O 1
ATOM 6171 N N . PRO C 1 81 ? 18.913 28.078 33.484 1.00 23.77 81 PRO C N 1
ATOM 6172 C CA . PRO C 1 81 ? 18.645 26.654 33.251 1.00 23.70 81 PRO C CA 1
ATOM 6173 C C . PRO C 1 81 ? 19.429 26.076 32.075 1.00 21.41 81 PRO C C 1
ATOM 6174 O O . PRO C 1 81 ? 19.804 26.798 31.154 1.00 22.57 81 PRO C O 1
ATOM 6178 N N . GLU C 1 82 ? 19.672 24.768 32.117 1.00 25.05 82 GLU C N 1
ATOM 6179 C CA . GLU C 1 82 ? 20.376 24.078 31.039 1.00 26.17 82 GLU C CA 1
ATOM 6180 C C . GLU C 1 82 ? 19.312 23.328 30.246 1.00 24.09 82 GLU C C 1
ATOM 6181 O O . GLU C 1 82 ? 19.507 22.985 29.082 1.00 23.24 82 GLU C O 1
ATOM 6187 N N . ILE C 1 83 ? 18.195 23.058 30.909 1.00 22.09 83 ILE C N 1
ATOM 6188 C CA . ILE C 1 83 ? 17.090 22.337 30.295 1.00 21.99 83 ILE C CA 1
ATOM 6189 C C . ILE C 1 83 ? 15.772 23.028 30.619 1.00 21.79 83 ILE C C 1
ATOM 6190 O O . ILE C 1 83 ? 15.524 23.419 31.765 1.00 21.55 83 ILE C O 1
ATOM 6195 N N . VAL C 1 84 ? 14.922 23.165 29.606 1.00 20.44 84 VAL C N 1
ATOM 6196 C CA . VAL C 1 84 ? 13.634 23.810 29.783 1.00 20.99 84 VAL C CA 1
ATOM 6197 C C . VAL C 1 84 ? 12.481 22.967 29.243 1.00 17.83 84 VAL C C 1
ATOM 6198 O O . VAL C 1 84 ? 12.555 22.439 28.136 1.00 19.70 84 VAL C O 1
ATOM 6202 N N . PHE C 1 85 ? 11.427 22.842 30.040 1.00 17.87 85 PHE C N 1
ATOM 6203 C CA . PHE C 1 85 ? 10.218 22.130 29.636 1.00 17.92 85 PHE C CA 1
ATOM 6204 C C . PHE C 1 85 ? 9.105 23.170 29.679 1.00 18.72 85 PHE C C 1
ATOM 6205 O O . PHE C 1 85 ? 8.777 23.693 30.752 1.00 19.17 85 PHE C O 1
ATOM 6213 N N . HIS C 1 86 ? 8.534 23.486 28.520 1.00 19.85 86 HIS C N 1
ATOM 6214 C CA . HIS C 1 86 ? 7.462 24.470 28.458 1.00 17.71 86 HIS C CA 1
ATOM 6215 C C . HIS C 1 86 ? 6.112 23.769 28.428 1.00 18.41 86 HIS C C 1
ATOM 6216 O O . HIS C 1 86 ? 5.701 23.242 27.393 1.00 19.16 86 HIS C O 1
ATOM 6223 N N . MET C 1 87 ? 5.428 23.755 29.570 1.00 20.22 87 MET C N 1
ATOM 6224 C CA . MET C 1 87 ? 4.126 23.116 29.655 1.00 24.51 87 MET C CA 1
ATOM 6225 C C . MET C 1 87 ? 2.981 24.061 29.983 1.00 20.42 87 MET C C 1
ATOM 6226 O O . MET C 1 87 ? 1.822 23.653 29.971 1.00 21.03 87 MET C O 1
ATOM 6231 N N . ALA C 1 88 ? 3.297 25.318 30.276 1.00 16.59 88 ALA C N 1
ATOM 6232 C CA . ALA C 1 88 ? 2.262 26.290 30.601 1.00 17.93 88 ALA C CA 1
ATOM 6233 C C . ALA C 1 88 ? 1.449 26.633 29.354 1.00 16.64 88 ALA C C 1
ATOM 6234 O O . ALA C 1 88 ? 2.005 26.908 28.287 1.00 15.89 88 ALA C O 1
ATOM 6236 N N . ALA C 1 89 ? 0.129 26.613 29.499 1.00 16.29 89 ALA C N 1
ATOM 6237 C CA . ALA C 1 89 ? -0.761 26.926 28.395 1.00 15.14 89 ALA C CA 1
ATOM 6238 C C . ALA C 1 89 ? -2.210 26.913 28.862 1.00 15.00 89 ALA C C 1
ATOM 6239 O O . ALA C 1 89 ? -2.512 26.397 29.935 1.00 16.77 89 ALA C O 1
ATOM 6241 N N . GLN C 1 90 ? -3.089 27.502 28.054 1.00 16.99 90 GLN C N 1
ATOM 6242 C CA . GLN C 1 90 ? -4.534 27.494 28.312 1.00 16.05 90 GLN C CA 1
ATOM 6243 C C . GLN C 1 90 ? -4.820 26.174 27.588 1.00 15.39 90 GLN C C 1
ATOM 6244 O O . GLN C 1 90 ? -4.850 26.126 26.353 1.00 15.21 90 GLN C O 1
ATOM 6250 N N . PRO C 1 91 ? -5.019 25.085 28.345 1.00 20.39 91 PRO C N 1
ATOM 6251 C CA . PRO C 1 91 ? -5.269 23.753 27.790 1.00 20.57 91 PRO C CA 1
ATOM 6252 C C . PRO C 1 91 ? -6.681 23.290 27.481 1.00 16.69 91 PRO C C 1
ATOM 6253 O O . PRO C 1 91 ? -6.850 22.164 27.019 1.00 16.37 91 PRO C O 1
ATOM 6257 N N . LEU C 1 92 ? -7.686 24.126 27.726 1.00 19.32 92 LEU C N 1
ATOM 6258 C CA . LEU C 1 92 ? -9.068 23.712 27.502 1.00 19.86 92 LEU C CA 1
ATOM 6259 C C . LEU C 1 92 ? -9.713 24.176 26.199 1.00 20.00 92 LEU C C 1
ATOM 6260 O O . LEU C 1 92 ? -9.734 25.372 25.892 1.00 18.22 92 LEU C O 1
ATOM 6265 N N . VAL C 1 93 ? -10.266 23.229 25.446 1.00 19.46 93 VAL C N 1
ATOM 6266 C CA . VAL C 1 93 ? -10.924 23.545 24.184 1.00 23.45 93 VAL C CA 1
ATOM 6267 C C . VAL C 1 93 ? -12.177 24.374 24.463 1.00 23.19 93 VAL C C 1
ATOM 6268 O O . VAL C 1 93 ? -12.391 25.427 23.857 1.00 22.70 93 VAL C O 1
ATOM 6272 N N . ARG C 1 94 ? -13.002 23.888 25.387 1.00 26.72 94 ARG C N 1
ATOM 6273 C CA . ARG C 1 94 ? -14.236 24.572 25.749 1.00 32.39 94 ARG C CA 1
ATOM 6274 C C . ARG C 1 94 ? -13.983 26.044 26.035 1.00 27.31 94 ARG C C 1
ATOM 6275 O O . ARG C 1 94 ? -14.592 26.922 25.427 1.00 26.45 94 ARG C O 1
ATOM 6283 N N . LEU C 1 95 ? -13.076 26.313 26.963 1.00 21.96 95 LEU C N 1
ATOM 6284 C CA . LEU C 1 95 ? -12.764 27.685 27.320 1.00 22.83 95 LEU C CA 1
ATOM 6285 C C . LEU C 1 95 ? -12.263 28.524 26.142 1.00 21.80 95 LEU C C 1
ATOM 6286 O O . LEU C 1 95 ? -12.571 29.719 26.059 1.00 20.43 95 LEU C O 1
ATOM 6291 N N . SER C 1 96 ? -11.502 27.909 25.237 1.00 18.90 96 SER C N 1
ATOM 6292 C CA . SER C 1 96 ? -10.959 28.638 24.090 1.00 20.49 96 SER C CA 1
ATOM 6293 C C . SER C 1 96 ? -12.063 29.237 23.222 1.00 20.36 96 SER C C 1
ATOM 6294 O O . SER C 1 96 ? -11.833 30.204 22.495 1.00 18.96 96 SER C O 1
ATOM 6297 N N . TYR C 1 97 ? -13.263 28.667 23.296 1.00 19.61 97 TYR C N 1
ATOM 6298 C CA . TYR C 1 97 ? -14.381 29.194 22.523 1.00 21.66 97 TYR C CA 1
ATOM 6299 C C . TYR C 1 97 ? -14.916 30.481 23.135 1.00 20.32 97 TYR C C 1
ATOM 6300 O O . TYR C 1 97 ? -15.406 31.354 22.419 1.00 21.49 97 TYR C O 1
ATOM 6309 N N . SER C 1 98 ? -14.823 30.608 24.455 1.00 22.59 98 SER C N 1
ATOM 6310 C CA . SER C 1 98 ? -15.315 31.814 25.112 1.00 24.76 98 SER C CA 1
ATOM 6311 C C . SER C 1 98 ? -14.205 32.836 25.337 1.00 19.98 98 SER C C 1
ATOM 6312 O O . SER C 1 98 ? -14.476 34.019 25.507 1.00 19.93 98 SER C O 1
ATOM 6315 N N . GLU C 1 99 ? -12.958 32.375 25.330 1.00 19.85 99 GLU C N 1
ATOM 6316 C CA . GLU C 1 99 ? -11.808 33.253 25.527 1.00 20.43 99 GLU C CA 1
ATOM 6317 C C . GLU C 1 99 ? -10.740 32.955 24.477 1.00 19.16 99 GLU C C 1
ATOM 6318 O O . GLU C 1 99 ? -9.624 32.559 24.802 1.00 20.88 99 GLU C O 1
ATOM 6324 N N . PRO C 1 100 ? -11.069 33.153 23.197 1.00 17.62 100 PRO C N 1
ATOM 6325 C CA . PRO C 1 100 ? -10.088 32.880 22.145 1.00 15.97 100 PRO C CA 1
ATOM 6326 C C . PRO C 1 100 ? -8.809 33.730 22.233 1.00 15.73 100 PRO C C 1
ATOM 6327 O O . PRO C 1 100 ? -7.698 33.218 22.093 1.00 14.49 100 PRO C O 1
ATOM 6331 N N . VAL C 1 101 ? -8.965 35.023 22.487 1.00 14.54 101 VAL C N 1
ATOM 6332 C CA . VAL C 1 101 ? -7.822 35.919 22.564 1.00 15.93 101 VAL C CA 1
ATOM 6333 C C . VAL C 1 101 ? -6.821 35.480 23.638 1.00 16.89 101 VAL C C 1
ATOM 6334 O O . VAL C 1 101 ? -5.616 35.394 23.377 1.00 15.49 101 VAL C O 1
ATOM 6338 N N . GLU C 1 102 ? -7.317 35.192 24.838 1.00 16.76 102 GLU C N 1
ATOM 6339 C CA . GLU C 1 102 ? -6.452 34.751 25.926 1.00 19.72 102 GLU C CA 1
ATOM 6340 C C . GLU C 1 102 ? -5.756 33.434 25.562 1.00 17.34 102 GLU C C 1
ATOM 6341 O O . GLU C 1 102 ? -4.612 33.197 25.956 1.00 17.61 102 GLU C O 1
ATOM 6347 N N . THR C 1 103 ? -6.450 32.580 24.817 1.00 14.58 103 THR C N 1
ATOM 6348 C CA . THR C 1 103 ? -5.880 31.293 24.419 1.00 16.39 103 THR C CA 1
ATOM 6349 C C . THR C 1 103 ? -4.689 31.522 23.503 1.00 16.44 103 THR C C 1
ATOM 6350 O O . THR C 1 103 ? -3.619 30.929 23.694 1.00 14.95 103 THR C O 1
ATOM 6354 N N . TYR C 1 104 ? -4.874 32.384 22.509 1.00 14.40 104 TYR C N 1
ATOM 6355 C CA . TYR C 1 104 ? -3.800 32.685 21.578 1.00 14.10 104 TYR C CA 1
ATOM 6356 C C . TYR C 1 104 ? -2.652 33.428 22.252 1.00 15.07 104 TYR C C 1
ATOM 6357 O O . TYR C 1 104 ? -1.487 33.121 22.007 1.00 15.03 104 TYR C O 1
ATOM 6366 N N . SER C 1 105 ? -2.968 34.406 23.094 1.00 14.30 105 SER C N 1
ATOM 6367 C CA . SER C 1 105 ? -1.912 35.153 23.773 1.00 16.42 105 SER C CA 1
ATOM 6368 C C . SER C 1 105 ? -1.088 34.208 24.647 1.00 15.08 105 SER C C 1
ATOM 6369 O O . SER C 1 105 ? 0.145 34.243 24.623 1.00 13.91 105 SER C O 1
ATOM 6372 N N . THR C 1 106 ? -1.770 33.344 25.395 1.00 14.15 106 THR C N 1
ATOM 6373 C CA . THR C 1 106 ? -1.075 32.407 26.278 1.00 15.96 106 THR C CA 1
ATOM 6374 C C . THR C 1 106 ? -0.299 31.326 25.529 1.00 15.77 106 THR C C 1
ATOM 6375 O O . THR C 1 106 ? 0.887 31.116 25.784 1.00 16.38 106 THR C O 1
ATOM 6379 N N . ASN C 1 107 ? -0.952 30.656 24.589 1.00 14.77 107 ASN C N 1
ATOM 6380 C CA . ASN C 1 107 ? -0.307 29.565 23.870 1.00 16.08 107 ASN C CA 1
ATOM 6381 C C . ASN C 1 107 ? 0.666 29.961 22.771 1.00 14.73 107 ASN C C 1
ATOM 6382 O O . ASN C 1 107 ? 1.677 29.297 22.579 1.00 17.38 107 ASN C O 1
ATOM 6387 N N . VAL C 1 108 ? 0.372 31.039 22.056 1.00 14.84 108 VAL C N 1
ATOM 6388 C CA . VAL C 1 108 ? 1.264 31.486 21.000 1.00 15.81 108 VAL C CA 1
ATOM 6389 C C . VAL C 1 108 ? 2.296 32.491 21.515 1.00 17.24 108 VAL C C 1
ATOM 6390 O O . VAL C 1 108 ? 3.493 32.217 21.470 1.00 12.32 108 VAL C O 1
ATOM 6394 N N . MET C 1 109 ? 1.856 33.645 22.014 1.00 13.92 109 MET C N 1
ATOM 6395 C CA . MET C 1 109 ? 2.826 34.621 22.502 1.00 16.11 109 MET C CA 1
ATOM 6396 C C . MET C 1 109 ? 3.618 34.105 23.705 1.00 16.51 109 MET C C 1
ATOM 6397 O O . MET C 1 109 ? 4.800 34.431 23.854 1.00 15.53 109 MET C O 1
ATOM 6402 N N . GLY C 1 110 ? 2.974 33.299 24.545 1.00 15.68 110 GLY C N 1
ATOM 6403 C CA . GLY C 1 110 ? 3.658 32.736 25.700 1.00 16.33 110 GLY C CA 1
ATOM 6404 C C . GLY C 1 110 ? 4.855 31.931 25.230 1.00 17.19 110 GLY C C 1
ATOM 6405 O O . GLY C 1 110 ? 5.946 32.019 25.798 1.00 16.61 110 GLY C O 1
ATOM 6406 N N . THR C 1 111 ? 4.651 31.144 24.179 1.00 15.68 111 THR C N 1
ATOM 6407 C CA . THR C 1 111 ? 5.716 30.329 23.609 1.00 15.89 111 THR C CA 1
ATOM 6408 C C . THR C 1 111 ? 6.775 31.246 22.991 1.00 15.79 111 THR C C 1
ATOM 6409 O O . THR C 1 111 ? 7.975 31.010 23.139 1.00 14.15 111 THR C O 1
ATOM 6413 N N . VAL C 1 112 ? 6.332 32.297 22.304 1.00 14.93 112 VAL C N 1
ATOM 6414 C CA . VAL C 1 112 ? 7.268 33.248 21.710 1.00 13.03 112 VAL C CA 1
ATOM 6415 C C . VAL C 1 112 ? 8.144 33.885 22.795 1.00 16.59 112 VAL C C 1
ATOM 6416 O O . VAL C 1 112 ? 9.370 33.951 22.652 1.00 14.86 112 VAL C O 1
ATOM 6420 N N . TYR C 1 113 ? 7.521 34.342 23.880 1.00 13.71 113 TYR C N 1
ATOM 6421 C CA . TYR C 1 113 ? 8.262 34.966 24.982 1.00 17.10 113 TYR C CA 1
ATOM 6422 C C . TYR C 1 113 ? 9.265 34.002 25.628 1.00 18.27 113 TYR C C 1
ATOM 6423 O O . TYR C 1 113 ? 10.369 34.401 26.009 1.00 18.19 113 TYR C O 1
ATOM 6432 N N . LEU C 1 114 ? 8.879 32.738 25.759 1.00 17.68 114 LEU C N 1
ATOM 6433 C CA . LEU C 1 114 ? 9.764 31.738 26.351 1.00 17.89 114 LEU C CA 1
ATOM 6434 C C . LEU C 1 114 ? 10.999 31.528 25.477 1.00 17.20 114 LEU C C 1
ATOM 6435 O O . LEU C 1 114 ? 12.136 31.551 25.969 1.00 16.31 114 LEU C O 1
ATOM 6440 N N . LEU C 1 115 ? 10.775 31.324 24.181 1.00 16.71 115 LEU C N 1
ATOM 6441 C CA . LEU C 1 115 ? 11.871 31.110 23.240 1.00 16.31 115 LEU C CA 1
ATOM 6442 C C . LEU C 1 115 ? 12.759 32.348 23.122 1.00 17.37 115 LEU C C 1
ATOM 6443 O O . LEU C 1 115 ? 13.980 32.233 22.992 1.00 15.66 115 LEU C O 1
ATOM 6448 N N . GLU C 1 116 ? 12.155 33.533 23.189 1.00 16.13 116 GLU C N 1
ATOM 6449 C CA . GLU C 1 116 ? 12.925 34.773 23.111 1.00 19.30 116 GLU C CA 1
ATOM 6450 C C . GLU C 1 116 ? 13.837 34.890 24.337 1.00 20.90 116 GLU C C 1
ATOM 6451 O O . GLU C 1 116 ? 15.000 35.285 24.227 1.00 19.95 116 GLU C O 1
ATOM 6457 N N . ALA C 1 117 ? 13.306 34.539 25.506 1.00 18.96 117 ALA C N 1
ATOM 6458 C CA . ALA C 1 117 ? 14.085 34.600 26.739 1.00 19.85 117 ALA C CA 1
ATOM 6459 C C . ALA C 1 117 ? 15.273 33.649 26.644 1.00 24.13 117 ALA C C 1
ATOM 6460 O O . ALA C 1 117 ? 16.403 34.001 26.991 1.00 20.77 117 ALA C O 1
ATOM 6462 N N . ILE C 1 118 ? 15.012 32.439 26.160 1.00 21.35 118 ILE C N 1
ATOM 6463 C CA . ILE C 1 118 ? 16.056 31.436 26.017 1.00 22.31 118 ILE C CA 1
ATOM 6464 C C . ILE C 1 118 ? 17.134 31.924 25.053 1.00 22.36 118 ILE C C 1
ATOM 6465 O O . ILE C 1 118 ? 18.334 31.744 25.290 1.00 23.00 118 ILE C O 1
ATOM 6470 N N . ARG C 1 119 ? 16.691 32.560 23.974 1.00 24.56 119 ARG C N 1
ATOM 6471 C CA . ARG C 1 119 ? 17.586 33.091 22.958 1.00 26.71 119 ARG C CA 1
ATOM 6472 C C . ARG C 1 119 ? 18.579 34.098 23.545 1.00 26.95 119 ARG C C 1
ATOM 6473 O O . ARG C 1 119 ? 19.776 34.051 23.258 1.00 24.57 119 ARG C O 1
ATOM 6481 N N . HIS C 1 120 ? 18.081 34.998 24.384 1.00 26.70 120 HIS C N 1
ATOM 6482 C CA . HIS C 1 120 ? 18.931 36.026 24.976 1.00 32.27 120 HIS C CA 1
ATOM 6483 C C . HIS C 1 120 ? 19.731 35.617 26.206 1.00 31.73 120 HIS C C 1
ATOM 6484 O O . HIS C 1 120 ? 20.870 36.049 26.375 1.00 32.34 120 HIS C O 1
ATOM 6491 N N . VAL C 1 121 ? 19.149 34.788 27.064 1.00 30.05 121 VAL C N 1
ATOM 6492 C CA . VAL C 1 121 ? 19.848 34.346 28.266 1.00 29.01 121 VAL C CA 1
ATOM 6493 C C . VAL C 1 121 ? 21.038 33.458 27.918 1.00 27.98 121 VAL C C 1
ATOM 6494 O O . VAL C 1 121 ? 22.113 33.584 28.508 1.00 28.92 121 VAL C O 1
ATOM 6498 N N . GLY C 1 122 ? 20.841 32.563 26.954 1.00 28.27 122 GLY C N 1
ATOM 6499 C CA . GLY C 1 122 ? 21.908 31.668 26.539 1.00 27.68 122 GLY C CA 1
ATOM 6500 C C . GLY C 1 122 ? 22.170 30.547 27.531 1.00 27.56 122 GLY C C 1
ATOM 6501 O O . GLY C 1 122 ? 21.627 30.542 28.635 1.00 25.71 122 GLY C O 1
ATOM 6502 N N . GLY C 1 123 ? 22.996 29.585 27.130 1.00 26.32 123 GLY C N 1
ATOM 6503 C CA . GLY C 1 123 ? 23.331 28.482 28.012 1.00 27.15 123 GLY C CA 1
ATOM 6504 C C . GLY C 1 123 ? 22.341 27.331 28.060 1.00 28.04 123 GLY C C 1
ATOM 6505 O O . GLY C 1 123 ? 22.646 26.274 28.613 1.00 27.16 123 GLY C O 1
ATOM 6506 N N . VAL C 1 124 ? 21.149 27.519 27.501 1.00 26.75 124 VAL C N 1
ATOM 6507 C CA . VAL C 1 124 ? 20.165 26.444 27.511 1.00 23.57 124 VAL C CA 1
ATOM 6508 C C . VAL C 1 124 ? 20.565 25.405 26.465 1.00 22.12 124 VAL C C 1
ATOM 6509 O O . VAL C 1 124 ? 20.730 25.723 25.285 1.00 23.81 124 VAL C O 1
ATOM 6513 N N . LYS C 1 125 ? 20.717 24.160 26.905 1.00 23.64 125 LYS C N 1
ATOM 6514 C CA . LYS C 1 125 ? 21.134 23.072 26.027 1.00 26.62 125 LYS C CA 1
ATOM 6515 C C . LYS C 1 125 ? 19.969 22.312 25.392 1.00 23.07 125 LYS C C 1
ATOM 6516 O O . LYS C 1 125 ? 20.058 21.873 24.242 1.00 21.95 125 LYS C O 1
ATOM 6522 N N . ALA C 1 126 ? 18.882 22.155 26.139 1.00 20.00 126 ALA C N 1
ATOM 6523 C CA . ALA C 1 126 ? 17.720 21.430 25.633 1.00 21.67 126 ALA C CA 1
ATOM 6524 C C . ALA C 1 126 ? 16.405 22.115 25.968 1.00 19.88 126 ALA C C 1
ATOM 6525 O O . ALA C 1 126 ? 16.167 22.518 27.108 1.00 18.43 126 ALA C O 1
ATOM 6527 N N . VAL C 1 127 ? 15.547 22.240 24.960 1.00 18.95 127 VAL C N 1
ATOM 6528 C CA . VAL C 1 127 ? 14.244 22.856 25.144 1.00 16.62 127 VAL C CA 1
ATOM 6529 C C . VAL C 1 127 ? 13.185 21.887 24.627 1.00 18.14 127 VAL C C 1
ATOM 6530 O O . VAL C 1 127 ? 13.230 21.450 23.471 1.00 18.27 127 VAL C O 1
ATOM 6534 N N . VAL C 1 128 ? 12.243 21.541 25.493 1.00 17.48 128 VAL C N 1
ATOM 6535 C CA . VAL C 1 128 ? 11.169 20.642 25.124 1.00 19.45 128 VAL C CA 1
ATOM 6536 C C . VAL C 1 128 ? 9.866 21.408 25.283 1.00 17.45 128 VAL C C 1
ATOM 6537 O O . VAL C 1 128 ? 9.410 21.673 26.396 1.00 17.59 128 VAL C O 1
ATOM 6541 N N . ASN C 1 129 ? 9.282 21.775 24.152 1.00 17.93 129 ASN C N 1
ATOM 6542 C CA . ASN C 1 129 ? 8.045 22.527 24.154 1.00 16.44 129 ASN C CA 1
ATOM 6543 C C . ASN C 1 129 ? 6.839 21.616 23.967 1.00 14.68 129 ASN C C 1
ATOM 6544 O O . ASN C 1 129 ? 6.669 21.000 22.918 1.00 16.17 129 ASN C O 1
ATOM 6549 N N . ILE C 1 130 ? 6.010 21.537 24.998 1.00 15.61 130 ILE C N 1
ATOM 6550 C CA . ILE C 1 130 ? 4.807 20.721 24.964 1.00 17.74 130 ILE C CA 1
ATOM 6551 C C . ILE C 1 130 ? 3.705 21.469 24.219 1.00 17.52 130 ILE C C 1
ATOM 6552 O O . ILE C 1 130 ? 3.259 22.542 24.644 1.00 15.57 130 ILE C O 1
ATOM 6557 N N . THR C 1 131 ? 3.273 20.907 23.099 1.00 16.27 131 THR C N 1
ATOM 6558 C CA . THR C 1 131 ? 2.204 21.532 22.336 1.00 14.08 131 THR C CA 1
ATOM 6559 C C . THR C 1 131 ? 0.944 20.707 22.580 1.00 15.30 131 THR C C 1
ATOM 6560 O O . THR C 1 131 ? 0.330 20.828 23.645 1.00 15.37 131 THR C O 1
ATOM 6564 N N . SER C 1 132 ? 0.568 19.845 21.639 1.00 15.97 132 SER C N 1
ATOM 6565 C CA . SER C 1 132 ? -0.628 19.028 21.828 1.00 17.21 132 SER C CA 1
ATOM 6566 C C . SER C 1 132 ? -0.813 18.039 20.696 1.00 16.25 132 SER C C 1
ATOM 6567 O O . SER C 1 132 ? -0.278 18.232 19.616 1.00 17.61 132 SER C O 1
ATOM 6570 N N . ASP C 1 133 ? -1.560 16.970 20.951 1.00 16.38 133 ASP C N 1
ATOM 6571 C CA . ASP C 1 133 ? -1.836 16.003 19.900 1.00 17.75 133 ASP C CA 1
ATOM 6572 C C . ASP C 1 133 ? -2.805 16.693 18.926 1.00 17.45 133 ASP C C 1
ATOM 6573 O O . ASP C 1 133 ? -2.939 16.284 17.771 1.00 16.53 133 ASP C O 1
ATOM 6578 N N . LYS C 1 134 ? -3.445 17.767 19.389 1.00 18.24 134 LYS C N 1
ATOM 6579 C CA . LYS C 1 134 ? -4.401 18.517 18.569 1.00 19.20 134 LYS C CA 1
ATOM 6580 C C . LYS C 1 134 ? -3.776 19.583 17.660 1.00 17.22 134 LYS C C 1
ATOM 6581 O O . LYS C 1 134 ? -4.492 20.372 17.049 1.00 14.85 134 LYS C O 1
ATOM 6587 N N . CYS C 1 135 ? -2.452 19.616 17.559 1.00 13.33 135 CYS C N 1
ATOM 6588 C CA . CYS C 1 135 ? -1.821 20.621 16.707 1.00 16.11 135 CYS C CA 1
ATOM 6589 C C . CYS C 1 135 ? -1.978 20.293 15.218 1.00 15.06 135 CYS C C 1
ATOM 6590 O O . CYS C 1 135 ? -1.792 21.158 14.367 1.00 14.98 135 CYS C O 1
ATOM 6593 N N . TYR C 1 136 ? -2.320 19.048 14.905 1.00 13.59 136 TYR C N 1
ATOM 6594 C CA . TYR C 1 136 ? -2.457 18.633 13.510 1.00 16.22 136 TYR C CA 1
ATOM 6595 C C . TYR C 1 136 ? -3.742 19.060 12.832 1.00 18.00 136 TYR C C 1
ATOM 6596 O O . TYR C 1 136 ? -4.816 19.004 13.425 1.00 15.98 136 TYR C O 1
ATOM 6605 N N . ASP C 1 137 ? -3.620 19.480 11.576 1.00 17.52 137 ASP C N 1
ATOM 6606 C CA . ASP C 1 137 ? -4.784 19.848 10.790 1.00 20.97 137 ASP C CA 1
ATOM 6607 C C . ASP C 1 137 ? -5.595 18.553 10.775 1.00 20.28 137 ASP C C 1
ATOM 6608 O O . ASP C 1 137 ? -5.083 17.507 10.379 1.00 18.95 137 ASP C O 1
ATOM 6613 N N . ASN C 1 138 ? -6.853 18.618 11.195 1.00 20.33 138 ASN C N 1
ATOM 6614 C CA . ASN C 1 138 ? -7.669 17.418 11.276 1.00 23.62 138 ASN C CA 1
ATOM 6615 C C . ASN C 1 138 ? -8.243 16.926 9.956 1.00 23.74 138 ASN C C 1
ATOM 6616 O O . ASN C 1 138 ? -9.105 17.573 9.359 1.00 24.08 138 ASN C O 1
ATOM 6621 N N . LYS C 1 139 ? -7.765 15.769 9.513 1.00 22.28 139 LYS C N 1
ATOM 6622 C CA . LYS C 1 139 ? -8.227 15.173 8.267 1.00 27.21 139 LYS C CA 1
ATOM 6623 C C . LYS C 1 139 ? -9.454 14.291 8.490 1.00 26.01 139 LYS C C 1
ATOM 6624 O O . LYS C 1 139 ? -10.002 13.730 7.544 1.00 28.10 139 LYS C O 1
ATOM 6630 N N . GLU C 1 140 ? -9.879 14.168 9.742 1.00 28.39 140 GLU C N 1
ATOM 6631 C CA . GLU C 1 140 ? -11.046 13.361 10.082 1.00 33.03 140 GLU C CA 1
ATOM 6632 C C . GLU C 1 140 ? -10.983 11.952 9.494 1.00 29.96 140 GLU C C 1
ATOM 6633 O O . GLU C 1 140 ? -11.931 11.492 8.856 1.00 27.64 140 GLU C O 1
ATOM 6639 N N . TRP C 1 141 ? -9.864 11.266 9.707 1.00 25.24 141 TRP C N 1
ATOM 6640 C CA . TRP C 1 141 ? -9.710 9.912 9.198 1.00 23.92 141 TRP C CA 1
ATOM 6641 C C . TRP C 1 141 ? -9.273 8.942 10.291 1.00 24.04 141 TRP C C 1
ATOM 6642 O O . TRP C 1 141 ? -8.982 9.342 11.421 1.00 23.15 141 TRP C O 1
ATOM 6653 N N . ILE C 1 142 ? -9.207 7.667 9.936 1.00 24.56 142 ILE C N 1
ATOM 6654 C CA . ILE C 1 142 ? -8.857 6.613 10.878 1.00 27.65 142 ILE C CA 1
ATOM 6655 C C . ILE C 1 142 ? -7.370 6.437 11.172 1.00 23.59 142 ILE C C 1
ATOM 6656 O O . ILE C 1 142 ? -6.997 5.634 12.023 1.00 26.08 142 ILE C O 1
ATOM 6661 N N . TRP C 1 143 ? -6.519 7.187 10.490 1.00 19.91 143 TRP C N 1
ATOM 6662 C CA . TRP C 1 143 ? -5.084 7.030 10.679 1.00 17.63 143 TRP C CA 1
ATOM 6663 C C . TRP C 1 143 ? -4.393 7.954 11.680 1.00 16.88 143 TRP C C 1
ATOM 6664 O O . TRP C 1 143 ? -4.778 9.107 11.850 1.00 17.35 143 TRP C O 1
ATOM 6675 N N . GLY C 1 144 ? -3.365 7.425 12.335 1.00 13.73 144 GLY C N 1
ATOM 6676 C CA . GLY C 1 144 ? -2.608 8.212 13.290 1.00 16.19 144 GLY C CA 1
ATOM 6677 C C . GLY C 1 144 ? -1.721 9.177 12.530 1.00 15.83 144 GLY C C 1
ATOM 6678 O O . GLY C 1 144 ? -1.123 8.814 11.514 1.00 14.81 144 GLY C O 1
ATOM 6679 N N . TYR C 1 145 ? -1.625 10.409 13.016 1.00 14.25 145 TYR C N 1
ATOM 6680 C CA . TYR C 1 145 ? -0.818 11.420 12.353 1.00 15.19 145 TYR C CA 1
ATOM 6681 C C . TYR C 1 145 ? 0.679 11.219 12.484 1.00 15.04 145 TYR C C 1
ATOM 6682 O O . TYR C 1 145 ? 1.177 10.778 13.516 1.00 16.54 145 TYR C O 1
ATOM 6691 N N . ARG C 1 146 ? 1.389 11.552 11.415 1.00 14.77 146 ARG C N 1
ATOM 6692 C CA . ARG C 1 146 ? 2.836 11.424 11.380 1.00 17.31 146 ARG C CA 1
ATOM 6693 C C . ARG C 1 146 ? 3.397 12.833 11.586 1.00 18.18 146 ARG C C 1
ATOM 6694 O O . ARG C 1 146 ? 2.746 13.815 11.237 1.00 17.29 146 ARG C O 1
ATOM 6702 N N . GLU C 1 147 ? 4.585 12.936 12.171 1.00 16.10 147 GLU C N 1
ATOM 6703 C CA . GLU C 1 147 ? 5.166 14.244 12.469 1.00 18.68 147 GLU C CA 1
ATOM 6704 C C . GLU C 1 147 ? 5.367 15.212 11.312 1.00 18.62 147 GLU C C 1
ATOM 6705 O O . GLU C 1 147 ? 5.446 16.422 11.530 1.00 17.98 147 GLU C O 1
ATOM 6711 N N . ASN C 1 148 ? 5.436 14.694 10.089 1.00 17.82 148 ASN C N 1
ATOM 6712 C CA . ASN C 1 148 ? 5.643 15.540 8.919 1.00 20.42 148 ASN C CA 1
ATOM 6713 C C . ASN C 1 148 ? 4.350 16.076 8.299 1.00 17.97 148 ASN C C 1
ATOM 6714 O O . ASN C 1 148 ? 4.392 16.720 7.254 1.00 19.81 148 ASN C O 1
ATOM 6719 N N . GLU C 1 149 ? 3.209 15.829 8.934 1.00 18.69 149 GLU C N 1
ATOM 6720 C CA . GLU C 1 149 ? 1.948 16.300 8.377 1.00 16.29 149 GLU C CA 1
ATOM 6721 C C . GLU C 1 149 ? 1.574 17.713 8.838 1.00 18.00 149 GLU C C 1
ATOM 6722 O O . GLU C 1 149 ? 2.095 18.224 9.832 1.00 14.16 149 GLU C O 1
ATOM 6728 N N . ALA C 1 150 ? 0.660 18.333 8.097 1.00 18.82 150 ALA C N 1
ATOM 6729 C CA . ALA C 1 150 ? 0.234 19.713 8.338 1.00 19.51 150 ALA C CA 1
ATOM 6730 C C . ALA C 1 150 ? -0.316 20.097 9.704 1.00 17.82 150 ALA C C 1
ATOM 6731 O O . ALA C 1 150 ? -1.071 19.350 10.331 1.00 14.99 150 ALA C O 1
ATOM 6733 N N . MET C 1 151 ? 0.070 21.296 10.141 1.00 17.83 151 MET C N 1
ATOM 6734 C CA . MET C 1 151 ? -0.381 21.854 11.410 1.00 14.96 151 MET C CA 1
ATOM 6735 C C . MET C 1 151 ? -1.692 22.602 11.147 1.00 16.34 151 MET C C 1
ATOM 6736 O O . MET C 1 151 ? -1.956 23.054 10.026 1.00 15.26 151 MET C O 1
ATOM 6741 N N . GLY C 1 152 ? -2.506 22.729 12.181 1.00 15.59 152 GLY C N 1
ATOM 6742 C CA . GLY C 1 152 ? -3.776 23.405 12.040 1.00 16.62 152 GLY C CA 1
ATOM 6743 C C . GLY C 1 152 ? -4.554 23.394 13.337 1.00 16.89 152 GLY C C 1
ATOM 6744 O O . GLY C 1 152 ? -3.998 23.657 14.406 1.00 18.43 152 GLY C O 1
ATOM 6745 N N . GLY C 1 153 ? -5.841 23.080 13.244 1.00 16.76 153 GLY C N 1
ATOM 6746 C CA . GLY C 1 153 ? -6.684 23.052 14.424 1.00 17.43 153 GLY C CA 1
ATOM 6747 C C . GLY C 1 153 ? -7.979 23.799 14.174 1.00 17.46 153 GLY C C 1
ATOM 6748 O O . GLY C 1 153 ? -7.969 24.930 13.681 1.00 16.17 153 GLY C O 1
ATOM 6749 N N . TYR C 1 154 ? -9.091 23.170 14.536 1.00 18.47 154 TYR C N 1
ATOM 6750 C CA . TYR C 1 154 ? -10.426 23.732 14.340 1.00 21.51 154 TYR C CA 1
ATOM 6751 C C . TYR C 1 154 ? -10.750 24.827 15.352 1.00 18.41 154 TYR C C 1
ATOM 6752 O O . TYR C 1 154 ? -11.008 25.973 14.983 1.00 17.39 154 TYR C O 1
ATOM 6761 N N . ASP C 1 155 ? -10.746 24.454 16.627 1.00 15.35 155 ASP C N 1
ATOM 6762 C CA . ASP C 1 155 ? -11.036 25.378 17.715 1.00 17.42 155 ASP C CA 1
ATOM 6763 C C . ASP C 1 155 ? -9.792 26.205 18.044 1.00 16.71 155 ASP C C 1
ATOM 6764 O O . ASP C 1 155 ? -8.674 25.828 17.686 1.00 15.85 155 ASP C O 1
ATOM 6769 N N . PRO C 1 156 ? -9.974 27.337 18.743 1.00 16.02 156 PRO C N 1
ATOM 6770 C CA . PRO C 1 156 ? -8.861 28.216 19.118 1.00 17.07 156 PRO C CA 1
ATOM 6771 C C . PRO C 1 156 ? -7.730 27.516 19.877 1.00 15.69 156 PRO C C 1
ATOM 6772 O O . PRO C 1 156 ? -6.552 27.812 19.647 1.00 16.77 156 PRO C O 1
ATOM 6776 N N . TYR C 1 157 ? -8.079 26.597 20.774 1.00 15.15 157 TYR C N 1
ATOM 6777 C CA . TYR C 1 157 ? -7.059 25.877 21.536 1.00 15.34 157 TYR C CA 1
ATOM 6778 C C . TYR C 1 157 ? -6.194 25.032 20.598 1.00 15.87 157 TYR C C 1
ATOM 6779 O O . TYR C 1 157 ? -4.966 25.185 20.563 1.00 14.00 157 TYR C O 1
ATOM 6788 N N . SER C 1 158 ? -6.837 24.138 19.850 1.00 13.03 158 SER C N 1
ATOM 6789 C CA . SER C 1 158 ? -6.126 23.269 18.918 1.00 15.94 158 SER C CA 1
ATOM 6790 C C . SER C 1 158 ? -5.302 24.111 17.951 1.00 15.75 158 SER C C 1
ATOM 6791 O O . SER C 1 158 ? -4.118 23.845 17.723 1.00 13.38 158 SER C O 1
ATOM 6794 N N . ASN C 1 159 ? -5.927 25.147 17.405 1.00 12.86 159 ASN C N 1
ATOM 6795 C CA . ASN C 1 159 ? -5.253 26.008 16.445 1.00 13.88 159 ASN C CA 1
ATOM 6796 C C . ASN C 1 159 ? -4.069 26.762 17.058 1.00 13.59 159 ASN C C 1
ATOM 6797 O O . ASN C 1 159 ? -3.034 26.940 16.404 1.00 14.31 159 ASN C O 1
ATOM 6802 N N . SER C 1 160 ? -4.210 27.198 18.309 1.00 13.29 160 SER C N 1
ATOM 6803 C CA . SER C 1 160 ? -3.124 27.918 18.967 1.00 12.93 160 SER C CA 1
ATOM 6804 C C . SER C 1 160 ? -1.928 26.987 19.135 1.00 13.32 160 SER C C 1
ATOM 6805 O O . SER C 1 160 ? -0.782 27.439 19.114 1.00 13.94 160 SER C O 1
ATOM 6808 N N . LYS C 1 161 ? -2.194 25.690 19.288 1.00 10.49 161 LYS C N 1
ATOM 6809 C CA . LYS C 1 161 ? -1.115 24.711 19.446 1.00 14.87 161 LYS C CA 1
ATOM 6810 C C . LYS C 1 161 ? -0.439 24.489 18.096 1.00 14.41 161 LYS C C 1
ATOM 6811 O O . LYS C 1 161 ? 0.780 24.280 18.023 1.00 10.79 161 LYS C O 1
ATOM 6817 N N . GLY C 1 162 ? -1.233 24.543 17.028 1.00 10.66 162 GLY C N 1
ATOM 6818 C CA . GLY C 1 162 ? -0.681 24.417 15.690 1.00 10.40 162 GLY C CA 1
ATOM 6819 C C . GLY C 1 162 ? 0.233 25.623 15.473 1.00 12.06 162 GLY C C 1
ATOM 6820 O O . GLY C 1 162 ? 1.320 25.505 14.905 1.00 12.92 162 GLY C O 1
ATOM 6821 N N . CYS C 1 163 ? -0.206 26.795 15.928 1.00 11.12 163 CYS C N 1
ATOM 6822 C CA . CYS C 1 163 ? 0.606 28.006 15.806 1.00 11.28 163 CYS C CA 1
ATOM 6823 C C . CYS C 1 163 ? 1.885 27.884 16.641 1.00 14.98 163 CYS C C 1
ATOM 6824 O O . CYS C 1 163 ? 2.951 28.315 16.198 1.00 8.79 163 CYS C O 1
ATOM 6827 N N . ALA C 1 164 ? 1.771 27.314 17.842 1.00 7.65 164 ALA C N 1
ATOM 6828 C CA . ALA C 1 164 ? 2.938 27.150 18.721 1.00 15.68 164 ALA C CA 1
ATOM 6829 C C . ALA C 1 164 ? 3.987 26.283 18.033 1.00 16.05 164 ALA C C 1
ATOM 6830 O O . ALA C 1 164 ? 5.194 26.505 18.197 1.00 11.61 164 ALA C O 1
ATOM 6832 N N . GLU C 1 165 ? 3.525 25.305 17.254 1.00 10.79 165 GLU C N 1
ATOM 6833 C CA . GLU C 1 165 ? 4.434 24.433 16.511 1.00 15.17 165 GLU C CA 1
ATOM 6834 C C . GLU C 1 165 ? 5.158 25.271 15.459 1.00 14.41 165 GLU C C 1
ATOM 6835 O O . GLU C 1 165 ? 6.375 25.185 15.322 1.00 15.33 165 GLU C O 1
ATOM 6841 N N . LEU C 1 166 ? 4.410 26.082 14.712 1.00 13.82 166 LEU C N 1
ATOM 6842 C CA . LEU C 1 166 ? 5.023 26.937 13.703 1.00 12.61 166 LEU C CA 1
ATOM 6843 C C . LEU C 1 166 ? 6.054 27.870 14.345 1.00 14.43 166 LEU C C 1
ATOM 6844 O O . LEU C 1 166 ? 7.175 27.992 13.849 1.00 12.18 166 LEU C O 1
ATOM 6849 N N . VAL C 1 167 ? 5.672 28.518 15.442 1.00 12.04 167 VAL C N 1
ATOM 6850 C CA . VAL C 1 167 ? 6.570 29.436 16.149 1.00 14.97 167 VAL C CA 1
ATOM 6851 C C . VAL C 1 167 ? 7.881 28.746 16.526 1.00 14.82 167 VAL C C 1
ATOM 6852 O O . VAL C 1 167 ? 8.963 29.291 16.301 1.00 15.06 167 VAL C O 1
ATOM 6856 N N . THR C 1 168 ? 7.779 27.556 17.104 1.00 13.93 168 THR C N 1
ATOM 6857 C CA . THR C 1 168 ? 8.968 26.822 17.520 1.00 17.20 168 THR C CA 1
ATOM 6858 C C . THR C 1 168 ? 9.834 26.490 16.315 1.00 16.21 168 THR C C 1
ATOM 6859 O O . THR C 1 168 ? 11.054 26.604 16.375 1.00 15.48 168 THR C O 1
ATOM 6863 N N . SER C 1 169 ? 9.198 26.091 15.216 1.00 15.73 169 SER C N 1
ATOM 6864 C CA . SER C 1 169 ? 9.931 25.764 13.995 1.00 20.16 169 SER C CA 1
ATOM 6865 C C . SER C 1 169 ? 10.722 26.969 13.472 1.00 20.35 169 SER C C 1
ATOM 6866 O O . SER C 1 169 ? 11.893 26.843 13.088 1.00 16.44 169 SER C O 1
ATOM 6869 N N . SER C 1 170 ? 10.085 28.139 13.450 1.00 16.02 170 SER C N 1
ATOM 6870 C CA . SER C 1 170 ? 10.761 29.336 12.960 1.00 17.64 170 SER C CA 1
ATOM 6871 C C . SER C 1 170 ? 11.880 29.786 13.894 1.00 17.51 170 SER C C 1
ATOM 6872 O O . SER C 1 170 ? 12.956 30.159 13.428 1.00 18.01 170 SER C O 1
ATOM 6875 N N . TYR C 1 171 ? 11.631 29.758 15.201 1.00 15.57 171 TYR C N 1
ATOM 6876 C CA . TYR C 1 171 ? 12.661 30.171 16.151 1.00 18.96 171 TYR C CA 1
ATOM 6877 C C . TYR C 1 171 ? 13.877 29.266 16.019 1.00 18.06 171 TYR C C 1
ATOM 6878 O O . TYR C 1 171 ? 15.012 29.738 16.051 1.00 18.47 171 TYR C O 1
ATOM 6887 N N . ARG C 1 172 ? 13.637 27.967 15.859 1.00 18.43 172 ARG C N 1
ATOM 6888 C CA . ARG C 1 172 ? 14.729 27.012 15.709 1.00 19.59 172 ARG C CA 1
ATOM 6889 C C . ARG C 1 172 ? 15.519 27.305 14.438 1.00 19.67 172 ARG C C 1
ATOM 6890 O O . ARG C 1 172 ? 16.749 27.407 14.463 1.00 18.35 172 ARG C O 1
ATOM 6898 N N . ASN C 1 173 ? 14.811 27.446 13.324 1.00 22.40 173 ASN C N 1
ATOM 6899 C CA . ASN C 1 173 ? 15.452 27.715 12.042 1.00 26.14 173 ASN C CA 1
ATOM 6900 C C . ASN C 1 173 ? 16.206 29.035 12.009 1.00 25.95 173 ASN C C 1
ATOM 6901 O O . ASN C 1 173 ? 17.289 29.128 11.426 1.00 23.12 173 ASN C O 1
ATOM 6906 N N . SER C 1 174 ? 15.626 30.053 12.637 1.00 21.12 174 SER C N 1
ATOM 6907 C CA . SER C 1 174 ? 16.214 31.384 12.649 1.00 22.05 174 SER C CA 1
ATOM 6908 C C . SER C 1 174 ? 17.270 31.640 13.718 1.00 23.81 174 SER C C 1
ATOM 6909 O O . SER C 1 174 ? 18.279 32.290 13.444 1.00 23.34 174 SER C O 1
ATOM 6912 N N . PHE C 1 175 ? 17.045 31.133 14.926 1.00 21.66 175 PHE C N 1
ATOM 6913 C CA . PHE C 1 175 ? 17.969 31.397 16.024 1.00 21.92 175 PHE C CA 1
ATOM 6914 C C . PHE C 1 175 ? 18.675 30.213 16.680 1.00 22.22 175 PHE C C 1
ATOM 6915 O O . PHE C 1 175 ? 19.669 30.403 17.385 1.00 23.73 175 PHE C O 1
ATOM 6923 N N . PHE C 1 176 ? 18.173 29.003 16.467 1.00 22.85 176 PHE C N 1
ATOM 6924 C CA . PHE C 1 176 ? 18.790 27.813 17.056 1.00 21.10 176 PHE C CA 1
ATOM 6925 C C . PHE C 1 176 ? 18.999 26.788 15.948 1.00 20.86 176 PHE C C 1
ATOM 6926 O O . PHE C 1 176 ? 18.792 25.587 16.143 1.00 21.25 176 PHE C O 1
ATOM 6934 N N . ASN C 1 177 ? 19.400 27.276 14.781 1.00 23.52 177 ASN C N 1
ATOM 6935 C CA . ASN C 1 177 ? 19.609 26.426 13.617 1.00 29.35 177 ASN C CA 1
ATOM 6936 C C . ASN C 1 177 ? 20.671 25.358 13.859 1.00 33.41 177 ASN C C 1
ATOM 6937 O O . ASN C 1 177 ? 21.734 25.640 14.409 1.00 32.52 177 ASN C O 1
ATOM 6942 N N . PRO C 1 178 ? 20.387 24.110 13.456 1.00 37.64 178 PRO C N 1
ATOM 6943 C CA . PRO C 1 178 ? 21.326 22.998 13.632 1.00 42.52 178 PRO C CA 1
ATOM 6944 C C . PRO C 1 178 ? 22.695 23.322 13.044 1.00 41.43 178 PRO C C 1
ATOM 6945 O O . PRO C 1 178 ? 23.728 22.938 13.593 1.00 41.70 178 PRO C O 1
ATOM 6949 N N . ALA C 1 179 ? 22.689 24.042 11.929 1.00 41.79 179 ALA C N 1
ATOM 6950 C CA . ALA C 1 179 ? 23.920 24.423 11.250 1.00 41.94 179 ALA C CA 1
ATOM 6951 C C . ALA C 1 179 ? 24.810 25.300 12.119 1.00 40.44 179 ALA C C 1
ATOM 6952 O O . ALA C 1 179 ? 26.008 25.409 11.873 1.00 40.88 179 ALA C O 1
ATOM 6954 N N . ASN C 1 180 ? 24.226 25.930 13.132 1.00 41.90 180 ASN C N 1
ATOM 6955 C CA . ASN C 1 180 ? 24.991 26.802 14.018 1.00 43.15 180 ASN C CA 1
ATOM 6956 C C . ASN C 1 180 ? 25.045 26.286 15.447 1.00 36.70 180 ASN C C 1
ATOM 6957 O O . ASN C 1 180 ? 25.396 27.028 16.362 1.00 33.46 180 ASN C O 1
ATOM 6962 N N . TYR C 1 181 ? 24.697 25.019 15.641 1.00 31.40 181 TYR C N 1
ATOM 6963 C CA . TYR C 1 181 ? 24.698 24.435 16.977 1.00 31.93 181 TYR C CA 1
ATOM 6964 C C . TYR C 1 181 ? 26.021 24.659 17.704 1.00 33.56 181 TYR C C 1
ATOM 6965 O O . TYR C 1 181 ? 26.042 24.910 18.909 1.00 31.33 181 TYR C O 1
ATOM 6974 N N . GLY C 1 182 ? 27.122 24.568 16.964 1.00 34.02 182 GLY C N 1
ATOM 6975 C CA . GLY C 1 182 ? 28.431 24.758 17.559 1.00 37.15 182 GLY C CA 1
ATOM 6976 C C . GLY C 1 182 ? 28.596 26.118 18.204 1.00 38.79 182 GLY C C 1
ATOM 6977 O O . GLY C 1 182 ? 29.538 26.338 18.958 1.00 40.45 182 GLY C O 1
ATOM 6978 N N . GLN C 1 183 ? 27.676 27.034 17.917 1.00 42.40 183 GLN C N 1
ATOM 6979 C CA . GLN C 1 183 ? 27.752 28.375 18.479 1.00 42.72 183 GLN C CA 1
ATOM 6980 C C . GLN C 1 183 ? 26.766 28.587 19.628 1.00 38.02 183 GLN C C 1
ATOM 6981 O O . GLN C 1 183 ? 27.169 28.933 20.738 1.00 37.17 183 GLN C O 1
ATOM 6987 N N . HIS C 1 184 ? 25.478 28.374 19.365 1.00 33.41 184 HIS C N 1
ATOM 6988 C CA . HIS C 1 184 ? 24.453 28.566 20.387 1.00 29.12 184 HIS C CA 1
ATOM 6989 C C . HIS C 1 184 ? 24.291 27.375 21.325 1.00 26.22 184 HIS C C 1
ATOM 6990 O O . HIS C 1 184 ? 23.992 27.546 22.506 1.00 25.59 184 HIS C O 1
ATOM 6997 N N . GLY C 1 185 ? 24.475 26.173 20.793 1.00 24.49 185 GLY C N 1
ATOM 6998 C CA . GLY C 1 185 ? 24.365 24.969 21.601 1.00 24.93 185 GLY C CA 1
ATOM 6999 C C . GLY C 1 185 ? 22.983 24.618 22.124 1.00 24.62 185 GLY C C 1
ATOM 7000 O O . GLY C 1 185 ? 22.858 23.837 23.062 1.00 25.02 185 GLY C O 1
ATOM 7001 N N . THR C 1 186 ? 21.937 25.171 21.519 1.00 24.97 186 THR C N 1
ATOM 7002 C CA . THR C 1 186 ? 20.579 24.891 21.979 1.00 23.48 186 THR C CA 1
ATOM 7003 C C . THR C 1 186 ? 19.828 23.952 21.035 1.00 21.87 186 THR C C 1
ATOM 7004 O O . THR C 1 186 ? 19.699 24.233 19.845 1.00 23.02 186 THR C O 1
ATOM 7008 N N . ALA C 1 187 ? 19.343 22.834 21.576 1.00 21.55 187 ALA C N 1
ATOM 7009 C CA . ALA C 1 187 ? 18.594 21.848 20.802 1.00 20.19 187 ALA C CA 1
ATOM 7010 C C . ALA C 1 187 ? 17.124 21.996 21.193 1.00 19.15 187 ALA C C 1
ATOM 7011 O O . ALA C 1 187 ? 16.741 21.675 22.314 1.00 18.80 187 ALA C O 1
ATOM 7013 N N . VAL C 1 188 ? 16.312 22.479 20.258 1.00 20.51 188 VAL C N 1
ATOM 7014 C CA . VAL C 1 188 ? 14.891 22.725 20.508 1.00 18.65 188 VAL C CA 1
ATOM 7015 C C . VAL C 1 188 ? 13.941 21.737 19.831 1.00 16.69 188 VAL C C 1
ATOM 7016 O O . VAL C 1 188 ? 14.031 21.498 18.628 1.00 17.68 188 VAL C O 1
ATOM 7020 N N . ALA C 1 189 ? 13.014 21.184 20.609 1.00 16.27 189 ALA C N 1
ATOM 7021 C CA . ALA C 1 189 ? 12.055 20.224 20.077 1.00 17.25 189 ALA C CA 1
ATOM 7022 C C . ALA C 1 189 ? 10.641 20.469 20.598 1.00 17.57 189 ALA C C 1
ATOM 7023 O O . ALA C 1 189 ? 10.440 21.184 21.579 1.00 14.94 189 ALA C O 1
ATOM 7025 N N . THR C 1 190 ? 9.660 19.887 19.916 1.00 15.01 190 THR C N 1
ATOM 7026 C CA . THR C 1 190 ? 8.278 19.980 20.362 1.00 16.29 190 THR C CA 1
ATOM 7027 C C . THR C 1 190 ? 7.806 18.553 20.600 1.00 15.43 190 THR C C 1
ATOM 7028 O O . THR C 1 190 ? 8.288 17.617 19.955 1.00 17.01 190 THR C O 1
ATOM 7032 N N . VAL C 1 191 ? 6.888 18.382 21.544 1.00 15.71 191 VAL C N 1
ATOM 7033 C CA . VAL C 1 191 ? 6.354 17.063 21.847 1.00 16.56 191 VAL C CA 1
ATOM 7034 C C . VAL C 1 191 ? 4.833 17.121 21.771 1.00 16.36 191 VAL C C 1
ATOM 7035 O O . VAL C 1 191 ? 4.196 18.040 22.286 1.00 14.99 191 VAL C O 1
ATOM 7039 N N . ARG C 1 192 ? 4.261 16.125 21.113 1.00 13.99 192 ARG C N 1
ATOM 7040 C CA . ARG C 1 192 ? 2.826 16.063 20.896 1.00 17.06 192 ARG C CA 1
ATOM 7041 C C . ARG C 1 192 ? 2.214 14.826 21.538 1.00 16.20 192 ARG C C 1
ATOM 7042 O O . ARG C 1 192 ? 2.580 13.698 21.202 1.00 15.71 192 ARG C O 1
ATOM 7050 N N . ALA C 1 193 ? 1.276 15.045 22.453 1.00 16.10 193 ALA C N 1
ATOM 7051 C CA . ALA C 1 193 ? 0.613 13.951 23.152 1.00 19.61 193 ALA C CA 1
ATOM 7052 C C . ALA C 1 193 ? -0.730 14.421 23.693 1.00 20.45 193 ALA C C 1
ATOM 7053 O O . ALA C 1 193 ? -0.942 15.618 23.887 1.00 21.13 193 ALA C O 1
ATOM 7055 N N . GLY C 1 194 ? -1.636 13.483 23.943 1.00 19.80 194 GLY C N 1
ATOM 7056 C CA . GLY C 1 194 ? -2.934 13.859 24.467 1.00 20.90 194 GLY C CA 1
ATOM 7057 C C . GLY C 1 194 ? -3.585 12.749 25.269 1.00 21.72 194 GLY C C 1
ATOM 7058 O O . GLY C 1 194 ? -2.977 11.702 25.505 1.00 19.96 194 GLY C O 1
ATOM 7059 N N . ASN C 1 195 ? -4.819 12.985 25.701 1.00 20.59 195 ASN C N 1
ATOM 7060 C CA . ASN C 1 195 ? -5.578 11.989 26.459 1.00 22.83 195 ASN C CA 1
ATOM 7061 C C . ASN C 1 195 ? -4.802 11.462 27.663 1.00 22.91 195 ASN C C 1
ATOM 7062 O O . ASN C 1 195 ? -4.755 10.255 27.910 1.00 23.16 195 ASN C O 1
ATOM 7067 N N . VAL C 1 196 ? -4.198 12.371 28.413 1.00 22.65 196 VAL C N 1
ATOM 7068 C CA . VAL C 1 196 ? -3.412 11.989 29.572 1.00 25.49 196 VAL C CA 1
ATOM 7069 C C . VAL C 1 196 ? -4.285 11.834 30.809 1.00 21.50 196 VAL C C 1
ATOM 7070 O O . VAL C 1 196 ? -5.105 12.704 31.119 1.00 20.43 196 VAL C O 1
ATOM 7074 N N . ILE C 1 197 ? -4.120 10.714 31.507 1.00 20.50 197 ILE C N 1
ATOM 7075 C CA . ILE C 1 197 ? -4.886 10.455 32.716 1.00 21.20 197 ILE C CA 1
ATOM 7076 C C . ILE C 1 197 ? -3.965 10.006 33.848 1.00 21.06 197 ILE C C 1
ATOM 7077 O O . ILE C 1 197 ? -2.854 9.527 33.616 1.00 19.95 197 ILE C O 1
ATOM 7082 N N . GLY C 1 198 ? -4.431 10.177 35.078 1.00 19.24 198 GLY C N 1
ATOM 7083 C CA . GLY C 1 198 ? -3.634 9.789 36.220 1.00 22.21 198 GLY C CA 1
ATOM 7084 C C . GLY C 1 198 ? -4.191 10.339 37.518 1.00 22.25 198 GLY C C 1
ATOM 7085 O O . GLY C 1 198 ? -5.128 11.136 37.524 1.00 21.55 198 GLY C O 1
ATOM 7086 N N . GLY C 1 199 ? -3.624 9.901 38.633 1.00 21.90 199 GLY C N 1
ATOM 7087 C CA . GLY C 1 199 ? -4.093 10.413 39.902 1.00 21.26 199 GLY C CA 1
ATOM 7088 C C . GLY C 1 199 ? -3.692 11.875 39.981 1.00 21.68 199 GLY C C 1
ATOM 7089 O O . GLY C 1 199 ? -2.642 12.262 39.458 1.00 21.13 199 GLY C O 1
ATOM 7090 N N . GLY C 1 200 ? -4.526 12.698 40.605 1.00 22.49 200 GLY C N 1
ATOM 7091 C CA . GLY C 1 200 ? -4.178 14.101 40.741 1.00 23.24 200 GLY C CA 1
ATOM 7092 C C . GLY C 1 200 ? -4.673 15.087 39.696 1.00 23.55 200 GLY C C 1
ATOM 7093 O O . GLY C 1 200 ? -4.280 16.253 39.732 1.00 23.51 200 GLY C O 1
ATOM 7094 N N . ASP C 1 201 ? -5.501 14.651 38.754 1.00 25.08 201 ASP C N 1
ATOM 7095 C CA . ASP C 1 201 ? -6.020 15.596 37.775 1.00 27.79 201 ASP C CA 1
ATOM 7096 C C . ASP C 1 201 ? -7.442 15.931 38.175 1.00 24.98 201 ASP C C 1
ATOM 7097 O O . ASP C 1 201 ? -8.329 15.084 38.125 1.00 24.95 201 ASP C O 1
ATOM 7102 N N . TRP C 1 202 ? -7.651 17.171 38.592 1.00 24.32 202 TRP C N 1
ATOM 7103 C CA . TRP C 1 202 ? -8.967 17.599 39.021 1.00 23.46 202 TRP C CA 1
ATOM 7104 C C . TRP C 1 202 ? -9.650 18.527 38.031 1.00 24.06 202 TRP C C 1
ATOM 7105 O O . TRP C 1 202 ? -10.541 19.298 38.390 1.00 24.21 202 TRP C O 1
ATOM 7116 N N . ALA C 1 203 ? -9.233 18.443 36.773 1.00 27.37 203 ALA C N 1
ATOM 7117 C CA . ALA C 1 203 ? -9.843 19.257 35.733 1.00 29.07 203 ALA C CA 1
ATOM 7118 C C . ALA C 1 203 ? -11.317 18.874 35.686 1.00 29.21 203 ALA C C 1
ATOM 7119 O O . ALA C 1 203 ? -11.683 17.734 35.986 1.00 26.52 203 ALA C O 1
ATOM 7121 N N . LEU C 1 204 ? -12.163 19.824 35.313 1.00 31.31 204 LEU C N 1
ATOM 7122 C CA . LEU C 1 204 ? -13.592 19.572 35.239 1.00 35.87 204 LEU C CA 1
ATOM 7123 C C . LEU C 1 204 ? -13.992 18.938 33.913 1.00 33.46 204 LEU C C 1
ATOM 7124 O O . LEU C 1 204 ? -13.317 19.102 32.901 1.00 32.11 204 LEU C O 1
ATOM 7129 N N . ASP C 1 205 ? -15.101 18.209 33.938 1.00 38.10 205 ASP C N 1
ATOM 7130 C CA . ASP C 1 205 ? -15.634 17.555 32.753 1.00 42.65 205 ASP C CA 1
ATOM 7131 C C . ASP C 1 205 ? -14.634 16.698 31.982 1.00 38.32 205 ASP C C 1
ATOM 7132 O O . ASP C 1 205 ? -14.458 16.855 30.772 1.00 33.61 205 ASP C O 1
ATOM 7137 N N . ARG C 1 206 ? -13.972 15.804 32.706 1.00 36.25 206 ARG C N 1
ATOM 7138 C CA . ARG C 1 206 ? -13.024 14.863 32.129 1.00 38.66 206 ARG C CA 1
ATOM 7139 C C . ARG C 1 206 ? -13.499 13.537 32.698 1.00 36.89 206 ARG C C 1
ATOM 7140 O O . ARG C 1 206 ? -13.690 13.409 33.910 1.00 34.80 206 ARG C O 1
ATOM 7148 N N . ILE C 1 207 ? -13.708 12.561 31.823 1.00 33.88 207 ILE C N 1
ATOM 7149 C CA . ILE C 1 207 ? -14.243 11.273 32.241 1.00 37.38 207 ILE C CA 1
ATOM 7150 C C . ILE C 1 207 ? -13.589 10.572 33.425 1.00 33.46 207 ILE C C 1
ATOM 7151 O O . ILE C 1 207 ? -14.288 10.172 34.355 1.00 31.71 207 ILE C O 1
ATOM 7156 N N . VAL C 1 208 ? -12.272 10.409 33.417 1.00 29.46 208 VAL C N 1
ATOM 7157 C CA . VAL C 1 208 ? -11.645 9.725 34.542 1.00 28.64 208 VAL C CA 1
ATOM 7158 C C . VAL C 1 208 ? -11.872 10.499 35.839 1.00 27.55 208 VAL C C 1
ATOM 7159 O O . VAL C 1 208 ? -12.291 9.922 36.837 1.00 27.38 208 VAL C O 1
ATOM 7163 N N . PRO C 1 209 ? -11.597 11.813 35.846 1.00 25.71 209 PRO C N 1
ATOM 7164 C CA . PRO C 1 209 ? -11.818 12.574 37.083 1.00 27.37 209 PRO C CA 1
ATOM 7165 C C . PRO C 1 209 ? -13.283 12.525 37.523 1.00 30.00 209 PRO C C 1
ATOM 7166 O O . PRO C 1 209 ? -13.580 12.379 38.708 1.00 27.90 209 PRO C O 1
ATOM 7170 N N . ASP C 1 210 ? -14.199 12.645 36.564 1.00 31.21 210 ASP C N 1
ATOM 7171 C CA . ASP C 1 210 ? -15.621 12.603 36.886 1.00 34.02 210 ASP C CA 1
ATOM 7172 C C . ASP C 1 210 ? -16.038 11.241 37.415 1.00 34.84 210 ASP C C 1
ATOM 7173 O O . ASP C 1 210 ? -16.940 11.145 38.244 1.00 37.28 210 ASP C O 1
ATOM 7178 N N . ILE C 1 211 ? -15.393 10.186 36.931 1.00 34.69 211 ILE C N 1
ATOM 7179 C CA . ILE C 1 211 ? -15.720 8.848 37.400 1.00 33.60 211 ILE C CA 1
ATOM 7180 C C . ILE C 1 211 ? -15.336 8.754 38.871 1.00 34.22 211 ILE C C 1
ATOM 7181 O O . ILE C 1 211 ? -16.080 8.215 39.686 1.00 34.38 211 ILE C O 1
ATOM 7186 N N . LEU C 1 212 ? -14.169 9.292 39.201 1.00 33.65 212 LEU C N 1
ATOM 7187 C CA . LEU C 1 212 ? -13.674 9.267 40.570 1.00 33.63 212 LEU C CA 1
ATOM 7188 C C . LEU C 1 212 ? -14.557 10.116 41.488 1.00 34.26 212 LEU C C 1
ATOM 7189 O O . LEU C 1 212 ? -14.771 9.764 42.649 1.00 34.11 212 LEU C O 1
ATOM 7194 N N . ARG C 1 213 ? -15.077 11.223 40.966 1.00 35.58 213 ARG C N 1
ATOM 7195 C CA . ARG C 1 213 ? -15.947 12.090 41.754 1.00 36.48 213 ARG C CA 1
ATOM 7196 C C . ARG C 1 213 ? -17.242 11.356 42.087 1.00 36.66 213 ARG C C 1
ATOM 7197 O O . ARG C 1 213 ? -17.816 11.538 43.163 1.00 36.31 213 ARG C O 1
ATOM 7205 N N . ALA C 1 214 ? -17.705 10.533 41.153 1.00 33.76 214 ALA C N 1
ATOM 7206 C CA . ALA C 1 214 ? -18.926 9.766 41.360 1.00 32.94 214 ALA C CA 1
ATOM 7207 C C . ALA C 1 214 ? -18.669 8.701 42.424 1.00 32.87 214 ALA C C 1
ATOM 7208 O O . ALA C 1 214 ? -19.431 8.576 43.385 1.00 33.11 214 ALA C O 1
ATOM 7210 N N . PHE C 1 215 ? -17.596 7.935 42.240 1.00 33.88 215 PHE C N 1
ATOM 7211 C CA . PHE C 1 215 ? -17.227 6.884 43.184 1.00 35.56 215 PHE C CA 1
ATOM 7212 C C . PHE C 1 215 ? -17.056 7.514 44.558 1.00 37.66 215 PHE C C 1
ATOM 7213 O O . PHE C 1 215 ? -17.500 6.979 45.575 1.00 37.04 215 PHE C O 1
ATOM 7221 N N . GLU C 1 216 ? -16.403 8.668 44.554 1.00 40.29 216 GLU C N 1
ATOM 7222 C CA . GLU C 1 216 ? -16.121 9.446 45.750 1.00 42.75 216 GLU C CA 1
ATOM 7223 C C . GLU C 1 216 ? -17.378 9.671 46.586 1.00 42.57 216 GLU C C 1
ATOM 7224 O O . GLU C 1 216 ? -17.368 9.481 47.802 1.00 45.67 216 GLU C O 1
ATOM 7230 N N . GLN C 1 217 ? -18.456 10.080 45.927 1.00 48.18 217 GLN C N 1
ATOM 7231 C CA . GLN C 1 217 ? -19.715 10.348 46.609 1.00 50.45 217 GLN C CA 1
ATOM 7232 C C . GLN C 1 217 ? -20.678 9.170 46.546 1.00 50.40 217 GLN C C 1
ATOM 7233 O O . GLN C 1 217 ? -21.877 9.329 46.769 1.00 46.73 217 GLN C O 1
ATOM 7239 N N . SER C 1 218 ? -20.150 7.988 46.246 1.00 48.93 218 SER C N 1
ATOM 7240 C CA . SER C 1 218 ? -20.974 6.791 46.153 1.00 54.14 218 SER C CA 1
ATOM 7241 C C . SER C 1 218 ? -22.170 7.038 45.243 1.00 55.76 218 SER C C 1
ATOM 7242 O O . SER C 1 218 ? -23.245 6.474 45.444 1.00 58.16 218 SER C O 1
ATOM 7245 N N . GLN C 1 219 ? -21.973 7.896 44.247 1.00 56.08 219 GLN C N 1
ATOM 7246 C CA . GLN C 1 219 ? -23.017 8.222 43.284 1.00 55.16 219 GLN C CA 1
ATOM 7247 C C . GLN C 1 219 ? -22.735 7.453 41.998 1.00 50.99 219 GLN C C 1
ATOM 7248 O O . GLN C 1 219 ? -21.582 7.301 41.600 1.00 48.31 219 GLN C O 1
ATOM 7254 N N . PRO C 1 220 ? -23.784 6.941 41.338 1.00 46.54 220 PRO C N 1
ATOM 7255 C CA . PRO C 1 220 ? -23.559 6.198 40.096 1.00 47.40 220 PRO C CA 1
ATOM 7256 C C . PRO C 1 220 ? -22.990 7.139 39.040 1.00 48.19 220 PRO C C 1
ATOM 7257 O O . PRO C 1 220 ? -23.460 8.267 38.893 1.00 48.80 220 PRO C O 1
ATOM 7261 N N . VAL C 1 221 ? -21.973 6.690 38.315 1.00 49.99 221 VAL C N 1
ATOM 7262 C CA . VAL C 1 221 ? -21.394 7.530 37.280 1.00 49.43 221 VAL C CA 1
ATOM 7263 C C . VAL C 1 221 ? -22.246 7.405 36.021 1.00 48.68 221 VAL C C 1
ATOM 7264 O O . VAL C 1 221 ? -22.493 6.304 35.527 1.00 49.64 221 VAL C O 1
ATOM 7268 N N . ILE C 1 222 ? -22.714 8.545 35.523 1.00 51.16 222 ILE C N 1
ATOM 7269 C CA . ILE C 1 222 ? -23.545 8.576 34.329 1.00 54.17 222 ILE C CA 1
ATOM 7270 C C . ILE C 1 222 ? -22.672 8.591 33.083 1.00 49.66 222 ILE C C 1
ATOM 7271 O O . ILE C 1 222 ? -21.726 9.373 32.985 1.00 46.27 222 ILE C O 1
ATOM 7276 N N . ILE C 1 223 ? -22.999 7.725 32.132 1.00 44.71 223 ILE C N 1
ATOM 7277 C CA . ILE C 1 223 ? -22.245 7.636 30.892 1.00 45.06 223 ILE C CA 1
ATOM 7278 C C . ILE C 1 223 ? -23.079 8.121 29.716 1.00 47.48 223 ILE C C 1
ATOM 7279 O O . ILE C 1 223 ? -24.256 7.777 29.601 1.00 47.64 223 ILE C O 1
ATOM 7284 N N . ARG C 1 224 ? -22.473 8.923 28.846 1.00 51.01 224 ARG C N 1
ATOM 7285 C CA . ARG C 1 224 ? -23.182 9.409 27.670 1.00 54.06 224 ARG C CA 1
ATOM 7286 C C . ARG C 1 224 ? -22.895 8.502 26.481 1.00 49.60 224 ARG C C 1
ATOM 7287 O O . ARG C 1 224 ? -23.732 7.680 26.114 1.00 50.25 224 ARG C O 1
ATOM 7295 N N . ASN C 1 225 ? -21.719 8.645 25.878 1.00 46.86 225 ASN C N 1
ATOM 7296 C CA . ASN C 1 225 ? -21.366 7.796 24.748 1.00 43.52 225 ASN C CA 1
ATOM 7297 C C . ASN C 1 225 ? -20.445 6.678 25.213 1.00 38.75 225 ASN C C 1
ATOM 7298 O O . ASN C 1 225 ? -19.233 6.857 25.314 1.00 38.96 225 ASN C O 1
ATOM 7303 N N . PRO C 1 226 ? -21.021 5.499 25.494 1.00 36.05 226 PRO C N 1
ATOM 7304 C CA . PRO C 1 226 ? -20.307 4.307 25.958 1.00 34.54 226 PRO C CA 1
ATOM 7305 C C . PRO C 1 226 ? -19.324 3.741 24.943 1.00 33.10 226 PRO C C 1
ATOM 7306 O O . PRO C 1 226 ? -18.459 2.940 25.292 1.00 32.71 226 PRO C O 1
ATOM 7310 N N . HIS C 1 227 ? -19.455 4.164 23.689 1.00 32.26 227 HIS C N 1
ATOM 7311 C CA . HIS C 1 227 ? -18.581 3.672 22.628 1.00 33.41 227 HIS C CA 1
ATOM 7312 C C . HIS C 1 227 ? -17.413 4.595 22.324 1.00 29.43 227 HIS C C 1
ATOM 7313 O O . HIS C 1 227 ? -16.531 4.245 21.539 1.00 29.43 227 HIS C O 1
ATOM 7320 N N . ALA C 1 228 ? -17.414 5.774 22.935 1.00 28.02 228 ALA C N 1
ATOM 7321 C CA . ALA C 1 228 ? -16.352 6.746 22.707 1.00 28.12 228 ALA C CA 1
ATOM 7322 C C . ALA C 1 228 ? -14.990 6.134 22.996 1.00 28.49 228 ALA C C 1
ATOM 7323 O O . ALA C 1 228 ? -14.782 5.519 24.044 1.00 26.27 228 ALA C O 1
ATOM 7325 N N . ILE C 1 229 ? -14.070 6.303 22.051 1.00 28.17 229 ILE C N 1
ATOM 7326 C CA . ILE C 1 229 ? -12.717 5.775 22.180 1.00 29.20 229 ILE C CA 1
ATOM 7327 C C . ILE C 1 229 ? -11.691 6.895 22.084 1.00 28.84 229 ILE C C 1
ATOM 7328 O O . ILE C 1 229 ? -11.807 7.796 21.250 1.00 29.16 229 ILE C O 1
ATOM 7333 N N . ARG C 1 230 ? -10.686 6.830 22.948 1.00 29.75 230 ARG C N 1
ATOM 7334 C CA . ARG C 1 230 ? -9.620 7.820 22.971 1.00 27.26 230 ARG C CA 1
ATOM 7335 C C . ARG C 1 230 ? -8.348 7.072 23.365 1.00 26.34 230 ARG C C 1
ATOM 7336 O O . ARG C 1 230 ? -8.394 6.150 24.182 1.00 25.90 230 ARG C O 1
ATOM 7344 N N . PRO C 1 231 ? -7.204 7.431 22.763 1.00 27.58 231 PRO C N 1
ATOM 7345 C CA . PRO C 1 231 ? -5.964 6.739 23.121 1.00 27.52 231 PRO C CA 1
ATOM 7346 C C . PRO C 1 231 ? -5.461 7.179 24.496 1.00 23.48 231 PRO C C 1
ATOM 7347 O O . PRO C 1 231 ? -4.472 7.900 24.610 1.00 23.39 231 PRO C O 1
ATOM 7351 N N . TRP C 1 232 ? -6.158 6.736 25.538 1.00 21.91 232 TRP C N 1
ATOM 7352 C CA . TRP C 1 232 ? -5.794 7.081 26.907 1.00 23.58 232 TRP C CA 1
ATOM 7353 C C . TRP C 1 232 ? -4.413 6.552 27.288 1.00 21.88 232 TRP C C 1
ATOM 7354 O O . TRP C 1 232 ? -4.007 5.471 26.864 1.00 21.51 232 TRP C O 1
ATOM 7365 N N . GLN C 1 233 ? -3.697 7.323 28.095 1.00 20.39 233 GLN C N 1
ATOM 7366 C CA . GLN C 1 233 ? -2.373 6.923 28.560 1.00 18.89 233 GLN C CA 1
ATOM 7367 C C . GLN C 1 233 ? -2.089 7.559 29.913 1.00 19.74 233 GLN C C 1
ATOM 7368 O O . GLN C 1 233 ? -2.488 8.698 30.176 1.00 19.65 233 GLN C O 1
ATOM 7374 N N . HIS C 1 234 ? -1.406 6.818 30.777 1.00 20.11 234 HIS C N 1
ATOM 7375 C CA . HIS C 1 234 ? -1.070 7.339 32.091 1.00 19.01 234 HIS C CA 1
ATOM 7376 C C . HIS C 1 234 ? -0.124 8.511 31.867 1.00 18.40 234 HIS C C 1
ATOM 7377 O O . HIS C 1 234 ? 0.725 8.478 30.968 1.00 18.14 234 HIS C O 1
ATOM 7384 N N . VAL C 1 235 ? -0.276 9.546 32.685 1.00 18.49 235 VAL C N 1
ATOM 7385 C CA . VAL C 1 235 ? 0.538 10.747 32.570 1.00 18.59 235 VAL C CA 1
ATOM 7386 C C . VAL C 1 235 ? 2.045 10.480 32.532 1.00 19.18 235 VAL C C 1
ATOM 7387 O O . VAL C 1 235 ? 2.790 11.204 31.877 1.00 17.18 235 VAL C O 1
ATOM 7391 N N . LEU C 1 236 ? 2.502 9.437 33.216 1.00 18.15 236 LEU C N 1
ATOM 7392 C CA . LEU C 1 236 ? 3.929 9.142 33.216 1.00 18.28 236 LEU C CA 1
ATOM 7393 C C . LEU C 1 236 ? 4.456 8.617 31.873 1.00 18.59 236 LEU C C 1
ATOM 7394 O O . LEU C 1 236 ? 5.654 8.689 31.608 1.00 19.92 236 LEU C O 1
ATOM 7399 N N . GLU C 1 237 ? 3.569 8.101 31.025 1.00 19.60 237 GLU C N 1
ATOM 7400 C CA . GLU C 1 237 ? 3.986 7.574 29.724 1.00 18.24 237 GLU C CA 1
ATOM 7401 C C . GLU C 1 237 ? 4.579 8.671 28.829 1.00 17.20 237 GLU C C 1
ATOM 7402 O O . GLU C 1 237 ? 5.731 8.574 28.414 1.00 15.14 237 GLU C O 1
ATOM 7408 N N . PRO C 1 238 ? 3.804 9.721 28.506 1.00 16.11 238 PRO C N 1
ATOM 7409 C CA . PRO C 1 238 ? 4.419 10.744 27.660 1.00 18.33 238 PRO C CA 1
ATOM 7410 C C . PRO C 1 238 ? 5.567 11.453 28.377 1.00 17.43 238 PRO C C 1
ATOM 7411 O O . PRO C 1 238 ? 6.563 11.812 27.752 1.00 17.65 238 PRO C O 1
ATOM 7415 N N . LEU C 1 239 ? 5.432 11.645 29.687 1.00 17.43 239 LEU C N 1
ATOM 7416 C CA . LEU C 1 239 ? 6.485 12.314 30.447 1.00 19.14 239 LEU C CA 1
ATOM 7417 C C . LEU C 1 239 ? 7.805 11.549 30.340 1.00 18.64 239 LEU C C 1
ATOM 7418 O O . LEU C 1 239 ? 8.874 12.155 30.250 1.00 17.52 239 LEU C O 1
ATOM 7423 N N . SER C 1 240 ? 7.740 10.220 30.340 1.00 18.41 240 SER C N 1
ATOM 7424 C CA . SER C 1 240 ? 8.966 9.437 30.216 1.00 19.24 240 SER C CA 1
ATOM 7425 C C . SER C 1 240 ? 9.587 9.757 28.864 1.00 18.90 240 SER C C 1
ATOM 7426 O O . SER C 1 240 ? 10.805 9.831 28.736 1.00 16.69 240 SER C O 1
ATOM 7429 N N . GLY C 1 241 ? 8.739 9.967 27.859 1.00 18.23 241 GLY C N 1
ATOM 7430 C CA . GLY C 1 241 ? 9.237 10.302 26.536 1.00 18.57 241 GLY C CA 1
ATOM 7431 C C . GLY C 1 241 ? 9.880 11.678 26.524 1.00 18.09 241 GLY C C 1
ATOM 7432 O O . GLY C 1 241 ? 10.917 11.876 25.895 1.00 18.74 241 GLY C O 1
ATOM 7433 N N . TYR C 1 242 ? 9.264 12.633 27.220 1.00 19.31 242 TYR C N 1
ATOM 7434 C CA . TYR C 1 242 ? 9.798 13.998 27.299 1.00 17.86 242 TYR C CA 1
ATOM 7435 C C . TYR C 1 242 ? 11.186 13.981 27.946 1.00 20.28 242 TYR C C 1
ATOM 7436 O O . TYR C 1 242 ? 12.098 14.669 27.499 1.00 18.31 242 TYR C O 1
ATOM 7445 N N . LEU C 1 243 ? 11.329 13.198 29.012 1.00 20.51 243 LEU C N 1
ATOM 7446 C CA . LEU C 1 243 ? 12.603 13.102 29.729 1.00 20.90 243 LEU C CA 1
ATOM 7447 C C . LEU C 1 243 ? 13.668 12.459 28.852 1.00 21.55 243 LEU C C 1
ATOM 7448 O O . LEU C 1 243 ? 14.799 12.939 28.784 1.00 21.97 243 LEU C O 1
ATOM 7453 N N . LEU C 1 244 ? 13.301 11.373 28.175 1.00 22.99 244 LEU C N 1
ATOM 7454 C CA . LEU C 1 244 ? 14.225 10.676 27.288 1.00 21.34 244 LEU C CA 1
ATOM 7455 C C . LEU C 1 244 ? 14.698 11.616 26.187 1.00 19.87 244 LEU C C 1
ATOM 7456 O O . LEU C 1 244 ? 15.885 11.664 25.859 1.00 20.13 244 LEU C O 1
ATOM 7461 N N . LEU C 1 245 ? 13.763 12.363 25.610 1.00 19.71 245 LEU C N 1
ATOM 7462 C CA . LEU C 1 245 ? 14.094 13.310 24.554 1.00 19.10 245 LEU C CA 1
ATOM 7463 C C . LEU C 1 245 ? 15.018 14.410 25.073 1.00 20.39 245 LEU C C 1
ATOM 7464 O O . LEU C 1 245 ? 15.977 14.785 24.402 1.00 17.33 245 LEU C O 1
ATOM 7469 N N . ALA C 1 246 ? 14.719 14.929 26.262 1.00 18.52 246 ALA C N 1
ATOM 7470 C CA . ALA C 1 246 ? 15.531 15.988 26.851 1.00 22.18 246 ALA C CA 1
ATOM 7471 C C . ALA C 1 246 ? 16.979 15.535 26.990 1.00 23.91 246 ALA C C 1
ATOM 7472 O O . ALA C 1 246 ? 17.910 16.280 26.678 1.00 21.70 246 ALA C O 1
ATOM 7474 N N . GLN C 1 247 ? 17.161 14.311 27.468 1.00 27.66 247 GLN C N 1
ATOM 7475 C CA . GLN C 1 247 ? 18.503 13.784 27.655 1.00 29.84 247 GLN C CA 1
ATOM 7476 C C . GLN C 1 247 ? 19.240 13.730 26.324 1.00 27.11 247 GLN C C 1
ATOM 7477 O O . GLN C 1 247 ? 20.399 14.129 26.233 1.00 27.30 247 GLN C O 1
ATOM 7483 N N . LYS C 1 248 ? 18.561 13.252 25.286 1.00 28.55 248 LYS C N 1
ATOM 7484 C CA . LYS C 1 248 ? 19.177 13.156 23.972 1.00 27.41 248 LYS C CA 1
ATOM 7485 C C . LYS C 1 248 ? 19.488 14.521 23.373 1.00 26.82 248 LYS C C 1
ATOM 7486 O O . LYS C 1 248 ? 20.533 14.700 22.757 1.00 26.02 248 LYS C O 1
ATOM 7492 N N . LEU C 1 249 ? 18.583 15.480 23.548 1.00 22.95 249 LEU C N 1
ATOM 7493 C CA . LEU C 1 249 ? 18.812 16.830 23.039 1.00 22.94 249 LEU C CA 1
ATOM 7494 C C . LEU C 1 249 ? 20.049 17.410 23.724 1.00 22.95 249 LEU C C 1
ATOM 7495 O O . LEU C 1 249 ? 20.861 18.092 23.100 1.00 21.19 249 LEU C O 1
ATOM 7500 N N . TYR C 1 250 ? 20.177 17.128 25.015 1.00 22.96 250 TYR C N 1
ATOM 7501 C CA . TYR C 1 250 ? 21.295 17.630 25.804 1.00 25.46 250 TYR C CA 1
ATOM 7502 C C . TYR C 1 250 ? 22.624 17.015 25.375 1.00 25.33 250 TYR C C 1
ATOM 7503 O O . TYR C 1 250 ? 23.571 17.729 25.036 1.00 24.48 250 TYR C O 1
ATOM 7512 N N . THR C 1 251 ? 22.676 15.688 25.377 1.00 27.96 251 THR C N 1
ATOM 7513 C CA . THR C 1 251 ? 23.895 14.964 25.034 1.00 32.20 251 THR C CA 1
ATOM 7514 C C . THR C 1 251 ? 24.227 14.852 23.553 1.00 32.63 251 THR C C 1
ATOM 7515 O O . THR C 1 251 ? 25.378 15.036 23.171 1.00 31.18 251 THR C O 1
ATOM 7519 N N . ASP C 1 252 ? 23.236 14.552 22.718 1.00 35.78 252 ASP C N 1
ATOM 7520 C CA . ASP C 1 252 ? 23.493 14.402 21.289 1.00 40.14 252 ASP C CA 1
ATOM 7521 C C . ASP C 1 252 ? 23.324 15.677 20.473 1.00 37.10 252 ASP C C 1
ATOM 7522 O O . ASP C 1 252 ? 24.057 15.894 19.510 1.00 36.79 252 ASP C O 1
ATOM 7527 N N . GLY C 1 253 ? 22.355 16.511 20.836 1.00 34.03 253 GLY C N 1
ATOM 7528 C CA . GLY C 1 253 ? 22.182 17.761 20.121 1.00 31.13 253 GLY C CA 1
ATOM 7529 C C . GLY C 1 253 ? 21.042 17.934 19.131 1.00 30.76 253 GLY C C 1
ATOM 7530 O O . GLY C 1 253 ? 19.963 17.350 19.270 1.00 29.58 253 GLY C O 1
ATOM 7531 N N . ALA C 1 254 ? 21.307 18.759 18.121 1.00 30.64 254 ALA C N 1
ATOM 7532 C CA . ALA C 1 254 ? 20.348 19.106 17.076 1.00 32.67 254 ALA C CA 1
ATOM 7533 C C . ALA C 1 254 ? 19.716 17.943 16.327 1.00 31.52 254 ALA C C 1
ATOM 7534 O O . ALA C 1 254 ? 18.650 18.098 15.724 1.00 30.19 254 ALA C O 1
ATOM 7536 N N . GLU C 1 255 ? 20.370 16.788 16.347 1.00 30.48 255 GLU C N 1
ATOM 7537 C CA . GLU C 1 255 ? 19.843 15.613 15.667 1.00 30.76 255 GLU C CA 1
ATOM 7538 C C . GLU C 1 255 ? 18.415 15.318 16.126 1.00 26.93 255 GLU C C 1
ATOM 7539 O O . GLU C 1 255 ? 17.615 14.753 15.381 1.00 25.80 255 GLU C O 1
ATOM 7545 N N . TYR C 1 256 ? 18.096 15.710 17.351 1.00 22.56 256 TYR C N 1
ATOM 7546 C CA . TYR C 1 256 ? 16.769 15.457 17.889 1.00 22.61 256 TYR C CA 1
ATOM 7547 C C . TYR C 1 256 ? 15.877 16.689 17.986 1.00 20.49 256 TYR C C 1
ATOM 7548 O O . TYR C 1 256 ? 14.777 16.614 18.532 1.00 22.82 256 TYR C O 1
ATOM 7557 N N . ALA C 1 257 ? 16.346 17.810 17.450 1.00 18.33 257 ALA C N 1
ATOM 7558 C CA . ALA C 1 257 ? 15.596 19.065 17.487 1.00 20.71 257 ALA C CA 1
ATOM 7559 C C . ALA C 1 257 ? 14.492 19.106 16.425 1.00 19.37 257 ALA C C 1
ATOM 7560 O O . ALA C 1 257 ? 14.598 19.816 15.424 1.00 19.32 257 ALA C O 1
ATOM 7562 N N . GLU C 1 258 ? 13.431 18.340 16.658 1.00 19.32 258 GLU C N 1
ATOM 7563 C CA . GLU C 1 258 ? 12.301 18.272 15.734 1.00 21.16 258 GLU C CA 1
ATOM 7564 C C . GLU C 1 258 ? 11.033 18.029 16.545 1.00 18.29 258 GLU C C 1
ATOM 7565 O O . GLU C 1 258 ? 11.026 18.198 17.764 1.00 17.23 258 GLU C O 1
ATOM 7571 N N . GLY C 1 259 ? 9.963 17.626 15.861 1.00 17.29 259 GLY C N 1
ATOM 7572 C CA . GLY C 1 259 ? 8.705 17.350 16.537 1.00 14.05 259 GLY C CA 1
ATOM 7573 C C . GLY C 1 259 ? 8.575 15.863 16.829 1.00 15.62 259 GLY C C 1
ATOM 7574 O O . GLY C 1 259 ? 9.019 15.035 16.029 1.00 16.47 259 GLY C O 1
ATOM 7575 N N . TRP C 1 260 ? 7.950 15.517 17.954 1.00 14.80 260 TRP C N 1
ATOM 7576 C CA . TRP C 1 260 ? 7.806 14.118 18.352 1.00 15.74 260 TRP C CA 1
ATOM 7577 C C . TRP C 1 260 ? 6.442 13.743 18.926 1.00 17.02 260 TRP C C 1
ATOM 7578 O O . TRP C 1 260 ? 5.936 14.413 19.821 1.00 16.31 260 TRP C O 1
ATOM 7589 N N . ASN C 1 261 ? 5.878 12.647 18.421 1.00 14.65 261 ASN C N 1
ATOM 7590 C CA . ASN C 1 261 ? 4.591 12.124 18.879 1.00 17.84 261 ASN C CA 1
ATOM 7591 C C . ASN C 1 261 ? 4.782 11.108 20.007 1.00 17.92 261 ASN C C 1
ATOM 7592 O O . ASN C 1 261 ? 5.674 10.261 19.943 1.00 17.39 261 ASN C O 1
ATOM 7597 N N . PHE C 1 262 ? 3.925 11.172 21.019 1.00 16.94 262 PHE C N 1
ATOM 7598 C CA . PHE C 1 262 ? 3.957 10.200 22.106 1.00 18.47 262 PHE C CA 1
ATOM 7599 C C . PHE C 1 262 ? 2.523 9.777 22.386 1.00 20.48 262 PHE C C 1
ATOM 7600 O O . PHE C 1 262 ? 1.639 10.613 22.597 1.00 20.25 262 PHE C O 1
ATOM 7608 N N . GLY C 1 263 ? 2.291 8.472 22.364 1.00 19.75 263 GLY C N 1
ATOM 7609 C CA . GLY C 1 263 ? 0.961 7.958 22.604 1.00 19.79 263 GLY C CA 1
ATOM 7610 C C . GLY C 1 263 ? 0.993 6.467 22.873 1.00 19.46 263 GLY C C 1
ATOM 7611 O O . GLY C 1 263 ? 2.043 5.841 22.759 1.00 21.19 263 GLY C O 1
ATOM 7612 N N . PRO C 1 264 ? -0.149 5.868 23.228 1.00 19.84 264 PRO C N 1
ATOM 7613 C CA . PRO C 1 264 ? -0.255 4.436 23.522 1.00 20.22 264 PRO C CA 1
ATOM 7614 C C . PRO C 1 264 ? -0.406 3.592 22.260 1.00 22.21 264 PRO C C 1
ATOM 7615 O O . PRO C 1 264 ? -0.616 4.121 21.168 1.00 19.71 264 PRO C O 1
ATOM 7619 N N . ASN C 1 265 ? -0.316 2.275 22.417 1.00 26.97 265 ASN C N 1
ATOM 7620 C CA . ASN C 1 265 ? -0.474 1.377 21.282 1.00 29.98 265 ASN C CA 1
ATOM 7621 C C . ASN C 1 265 ? -1.963 1.310 20.973 1.00 28.39 265 ASN C C 1
ATOM 7622 O O . ASN C 1 265 ? -2.783 1.171 21.882 1.00 26.28 265 ASN C O 1
ATOM 7627 N N . ASP C 1 266 ? -2.317 1.422 19.697 1.00 31.12 266 ASP C N 1
ATOM 7628 C CA . ASP C 1 266 ? -3.722 1.395 19.308 1.00 34.60 266 ASP C CA 1
ATOM 7629 C C . ASP C 1 266 ? -4.410 0.110 19.751 1.00 33.96 266 ASP C C 1
ATOM 7630 O O . ASP C 1 266 ? -5.626 0.082 19.924 1.00 30.50 266 ASP C O 1
ATOM 7635 N N . ALA C 1 267 ? -3.635 -0.953 19.933 1.00 31.90 267 ALA C N 1
ATOM 7636 C CA . ALA C 1 267 ? -4.210 -2.225 20.364 1.00 35.77 267 ALA C CA 1
ATOM 7637 C C . ALA C 1 267 ? -4.780 -2.067 21.772 1.00 38.90 267 ALA C C 1
ATOM 7638 O O . ALA C 1 267 ? -5.597 -2.870 22.226 1.00 38.49 267 ALA C O 1
ATOM 7640 N N . ASP C 1 268 ? -4.343 -1.008 22.444 1.00 39.65 268 ASP C N 1
ATOM 7641 C CA . ASP C 1 268 ? -4.762 -0.690 23.807 1.00 39.76 268 ASP C CA 1
ATOM 7642 C C . ASP C 1 268 ? -6.075 0.101 23.793 1.00 39.45 268 ASP C C 1
ATOM 7643 O O . ASP C 1 268 ? -6.734 0.240 24.823 1.00 42.96 268 ASP C O 1
ATOM 7648 N N . ALA C 1 269 ? -6.455 0.600 22.616 1.00 40.00 269 ALA C N 1
ATOM 7649 C CA . ALA C 1 269 ? -7.674 1.393 22.454 1.00 34.90 269 ALA C CA 1
ATOM 7650 C C . ALA C 1 269 ? -8.883 0.731 23.098 1.00 33.44 269 ALA C C 1
ATOM 7651 O O . ALA C 1 269 ? -9.294 -0.359 22.700 1.00 31.92 269 ALA C O 1
ATOM 7653 N N . THR C 1 270 ? -9.459 1.410 24.082 1.00 32.37 270 THR C N 1
ATOM 7654 C CA . THR C 1 270 ? -10.608 0.888 24.810 1.00 34.36 270 THR C CA 1
ATOM 7655 C C . THR C 1 270 ? -11.727 1.919 24.924 1.00 34.26 270 THR C C 1
ATOM 7656 O O . THR C 1 270 ? -11.480 3.075 25.266 1.00 33.38 270 THR C O 1
ATOM 7660 N N . PRO C 1 271 ? -12.977 1.512 24.639 1.00 35.16 271 PRO C N 1
ATO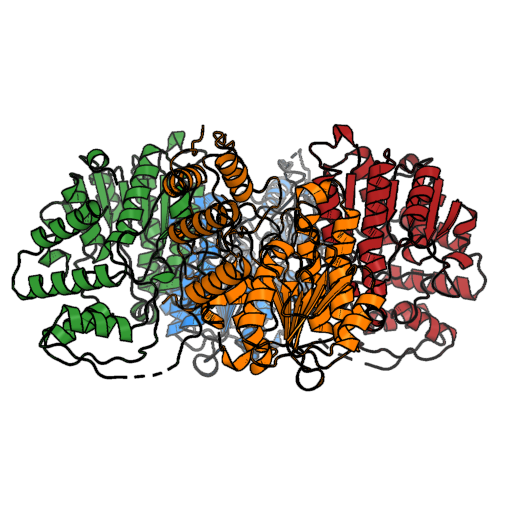M 7661 C CA . PRO C 1 271 ? -14.118 2.430 24.726 1.00 35.58 271 PRO C CA 1
ATOM 7662 C C . PRO C 1 271 ? -14.349 2.848 26.178 1.00 35.52 271 PRO C C 1
ATOM 7663 O O . PRO C 1 271 ? -13.742 2.283 27.088 1.00 35.86 271 PRO C O 1
ATOM 7667 N N . VAL C 1 272 ? -15.224 3.825 26.399 1.00 34.75 272 VAL C N 1
ATOM 7668 C CA . VAL C 1 272 ? -15.477 4.306 27.751 1.00 35.42 272 VAL C CA 1
ATOM 7669 C C . VAL C 1 272 ? -16.260 3.350 28.644 1.00 33.80 272 VAL C C 1
ATOM 7670 O O . VAL C 1 272 ? -15.956 3.225 29.831 1.00 33.22 272 VAL C O 1
ATOM 7674 N N . LYS C 1 273 ? -17.265 2.678 28.092 1.00 36.30 273 LYS C N 1
ATOM 7675 C CA . LYS C 1 273 ? -18.053 1.748 28.894 1.00 39.85 273 LYS C CA 1
ATOM 7676 C C . LYS C 1 273 ? -17.126 0.747 29.574 1.00 37.09 273 LYS C C 1
ATOM 7677 O O . LYS C 1 273 ? -17.259 0.472 30.767 1.00 34.24 273 LYS C O 1
ATOM 7683 N N . ASN C 1 274 ? -16.179 0.212 28.810 1.00 38.90 274 ASN C N 1
ATOM 7684 C CA . ASN C 1 274 ? -15.228 -0.755 29.341 1.00 44.29 274 ASN C CA 1
ATOM 7685 C C . ASN C 1 274 ? -14.389 -0.113 30.440 1.00 40.05 274 ASN C C 1
ATOM 7686 O O . ASN C 1 274 ? -14.145 -0.721 31.481 1.00 36.88 274 ASN C O 1
ATOM 7691 N N . ILE C 1 275 ? -13.947 1.117 30.199 1.00 33.53 275 ILE C N 1
ATOM 7692 C CA . ILE C 1 275 ? -13.147 1.852 31.171 1.00 31.80 275 ILE C CA 1
ATOM 7693 C C . ILE C 1 275 ? -13.889 1.951 32.503 1.00 33.94 275 ILE C C 1
ATOM 7694 O O . ILE C 1 275 ? -13.347 1.601 33.555 1.00 35.13 275 ILE C O 1
ATOM 7699 N N . VAL C 1 276 ? -15.128 2.430 32.448 1.00 34.01 276 VAL C N 1
ATOM 7700 C CA . VAL C 1 276 ? -15.949 2.576 33.643 1.00 35.00 276 VAL C CA 1
ATOM 7701 C C . VAL C 1 276 ? -16.091 1.240 34.358 1.00 33.11 276 VAL C C 1
ATOM 7702 O O . VAL C 1 276 ? -15.966 1.164 35.579 1.00 32.22 276 VAL C O 1
ATOM 7706 N N . GLU C 1 277 ? -16.354 0.189 33.590 1.00 35.61 277 GLU C N 1
ATOM 7707 C CA . GLU C 1 277 ? -16.512 -1.144 34.152 1.00 40.54 277 GLU C CA 1
ATOM 7708 C C . GLU C 1 277 ? -15.255 -1.592 34.886 1.00 36.57 277 GLU C C 1
ATOM 7709 O O . GLU C 1 277 ? -15.333 -2.138 35.984 1.00 35.64 277 GLU C O 1
ATOM 7715 N N . GLN C 1 278 ? -14.096 -1.358 34.280 1.00 35.45 278 GLN C N 1
ATOM 7716 C CA . GLN C 1 278 ? -12.834 -1.747 34.894 1.00 36.55 278 GLN C CA 1
ATOM 7717 C C . GLN C 1 278 ? -12.589 -0.960 36.174 1.00 35.90 278 GLN C C 1
ATOM 7718 O O . GLN C 1 278 ? -12.109 -1.508 37.168 1.00 34.21 278 GLN C O 1
ATOM 7724 N N . MET C 1 279 ? -12.915 0.328 36.149 1.00 32.55 279 MET C N 1
ATOM 7725 C CA . MET C 1 279 ? -12.718 1.169 37.323 1.00 33.85 279 MET C CA 1
ATOM 7726 C C . MET C 1 279 ? -13.686 0.792 38.437 1.00 34.46 279 MET C C 1
ATOM 7727 O O . MET C 1 279 ? -13.353 0.897 39.618 1.00 33.40 279 MET C O 1
ATOM 7732 N N . VAL C 1 280 ? -14.883 0.357 38.060 1.00 34.89 280 VAL C N 1
ATOM 7733 C CA . VAL C 1 280 ? -15.877 -0.063 39.041 1.00 36.12 280 VAL C CA 1
ATOM 7734 C C . VAL C 1 280 ? -15.343 -1.291 39.771 1.00 39.27 280 VAL C C 1
ATOM 7735 O O . VAL C 1 280 ? -15.513 -1.432 40.982 1.00 41.60 280 VAL C O 1
ATOM 7739 N N . LYS C 1 281 ? -14.689 -2.171 39.021 1.00 45.17 281 LYS C N 1
ATOM 7740 C CA . LYS C 1 281 ? -14.124 -3.393 39.575 1.00 49.56 281 LYS C CA 1
ATOM 7741 C C . LYS C 1 281 ? -12.931 -3.093 40.471 1.00 47.81 281 LYS C C 1
ATOM 7742 O O . LYS C 1 281 ? -12.744 -3.733 41.505 1.00 46.08 281 LYS C O 1
ATOM 7748 N N . TYR C 1 282 ? -12.120 -2.122 40.071 1.00 44.18 282 TYR C N 1
ATOM 7749 C CA . TYR C 1 282 ? -10.950 -1.753 40.856 1.00 43.96 282 TYR C CA 1
ATOM 7750 C C . TYR C 1 282 ? -11.356 -0.995 42.109 1.00 41.22 282 TYR C C 1
ATOM 7751 O O . TYR C 1 282 ? -10.684 -1.078 43.139 1.00 42.62 282 TYR C O 1
ATOM 7760 N N . TRP C 1 283 ? -12.461 -0.262 42.020 1.00 41.52 283 TRP C N 1
ATOM 7761 C CA . TRP C 1 283 ? -12.942 0.513 43.151 1.00 40.25 283 TRP C CA 1
ATOM 7762 C C . TRP C 1 283 ? -13.657 -0.362 44.168 1.00 40.12 283 TRP C C 1
ATOM 7763 O O . TRP C 1 283 ? -13.328 -0.342 45.353 1.00 37.68 283 TRP C O 1
ATOM 7774 N N . GLY C 1 284 ? -14.637 -1.128 43.701 1.00 42.19 284 GLY C N 1
ATOM 7775 C CA . GLY C 1 284 ? -15.379 -1.998 44.591 1.00 48.06 284 GLY C CA 1
ATOM 7776 C C . GLY C 1 284 ? -16.603 -1.318 45.169 1.00 52.80 284 GLY C C 1
ATOM 7777 O O . GLY C 1 284 ? -17.035 -0.275 44.675 1.00 52.25 284 GLY C O 1
ATOM 7778 N N . GLU C 1 285 ? -17.158 -1.910 46.222 1.00 60.34 285 GLU C N 1
ATOM 7779 C CA . GLU C 1 285 ? -18.346 -1.375 46.876 1.00 69.19 285 GLU C CA 1
ATOM 7780 C C . GLU C 1 285 ? -18.379 0.146 46.851 1.00 68.19 285 GLU C C 1
ATOM 7781 O O . GLU C 1 285 ? -17.418 0.807 47.243 1.00 63.64 285 GLU C O 1
ATOM 7787 N N . GLY C 1 286 ? -19.496 0.689 46.378 1.00 64.15 286 GLY C N 1
ATOM 7788 C CA . GLY C 1 286 ? -19.646 2.129 46.296 1.00 65.02 286 GLY C CA 1
ATOM 7789 C C . GLY C 1 286 ? -19.483 2.630 44.873 1.00 61.27 286 GLY C C 1
ATOM 7790 O O . GLY C 1 286 ? -19.479 3.839 44.627 1.00 66.42 286 GLY C O 1
ATOM 7791 N N . ALA C 1 287 ? -19.350 1.700 43.930 1.00 56.88 287 ALA C N 1
ATOM 7792 C CA . ALA C 1 287 ? -19.183 2.060 42.528 1.00 47.61 287 ALA C CA 1
ATOM 7793 C C . ALA C 1 287 ? -20.195 1.361 41.624 1.00 44.11 287 ALA C C 1
ATOM 7794 O O . ALA C 1 287 ? -20.443 0.164 41.754 1.00 40.09 287 ALA C O 1
ATOM 7796 N N . SER C 1 288 ? -20.775 2.127 40.707 1.00 40.35 288 SER C N 1
ATOM 7797 C CA . SER C 1 288 ? -21.755 1.617 39.751 1.00 41.00 288 SER C CA 1
ATOM 7798 C C . SER C 1 288 ? -21.886 2.657 38.645 1.00 43.67 288 SER C C 1
ATOM 7799 O O . SER C 1 288 ? -21.318 3.745 38.743 1.00 45.58 288 SER C O 1
ATOM 7802 N N . TRP C 1 289 ? -22.634 2.334 37.596 1.00 47.59 289 TRP C N 1
ATOM 7803 C CA . TRP C 1 289 ? -22.806 3.276 36.496 1.00 48.41 289 TRP C CA 1
ATOM 7804 C C . TRP C 1 289 ? -24.121 3.092 35.761 1.00 44.73 289 TRP C C 1
ATOM 7805 O O . TRP C 1 289 ? -24.726 2.021 35.798 1.00 45.45 289 TRP C O 1
ATOM 7816 N N . GLN C 1 290 ? -24.550 4.151 35.085 1.00 50.00 290 GLN C N 1
ATOM 7817 C CA . GLN C 1 290 ? -25.789 4.132 34.323 1.00 55.15 290 GLN C CA 1
ATOM 7818 C C . GLN C 1 290 ? -25.594 4.910 33.029 1.00 50.57 290 GLN C C 1
ATOM 7819 O O . GLN C 1 290 ? -24.794 5.845 32.974 1.00 42.34 290 GLN C O 1
ATOM 7825 N N . LEU C 1 291 ? -26.329 4.520 31.991 1.00 44.27 291 LEU C N 1
ATOM 7826 C CA . LEU C 1 291 ? -26.240 5.181 30.692 1.00 48.36 291 LEU C CA 1
ATOM 7827 C C . LEU C 1 291 ? -26.854 6.579 30.703 1.00 52.01 291 LEU C C 1
ATOM 7828 O O . LEU C 1 291 ? -27.961 6.781 31.199 1.00 54.33 291 LEU C O 1
ATOM 7833 N N . PRO C 1 297 ? -24.505 10.129 19.617 1.00 41.63 297 PRO C N 1
ATOM 7834 C CA . PRO C 1 297 ? -24.032 9.765 18.277 1.00 42.94 297 PRO C CA 1
ATOM 7835 C C . PRO C 1 297 ? -22.687 9.048 18.288 1.00 47.20 297 PRO C C 1
ATOM 7836 O O . PRO C 1 297 ? -21.805 9.376 19.078 1.00 48.22 297 PRO C O 1
ATOM 7840 N N . HIS C 1 298 ? -22.541 8.067 17.404 1.00 52.24 298 HIS C N 1
ATOM 7841 C CA . HIS C 1 298 ? -21.305 7.305 17.298 1.00 57.17 298 HIS C CA 1
ATOM 7842 C C . HIS C 1 298 ? -20.317 8.031 16.395 1.00 53.74 298 HIS C C 1
ATOM 7843 O O . HIS C 1 298 ? -20.713 8.747 15.473 1.00 53.39 298 HIS C O 1
ATOM 7850 N N . GLU C 1 299 ? -19.029 7.843 16.667 1.00 51.24 299 GLU C N 1
ATOM 7851 C CA . GLU C 1 299 ? -17.975 8.474 15.881 1.00 48.28 299 GLU C CA 1
ATOM 7852 C C . GLU C 1 299 ? -17.296 7.430 15.000 1.00 43.78 299 GLU C C 1
ATOM 7853 O O . GLU C 1 299 ? -16.948 6.344 15.465 1.00 41.87 299 GLU C O 1
ATOM 7859 N N . ALA C 1 300 ? -17.111 7.759 13.727 1.00 41.21 300 ALA C N 1
ATOM 7860 C CA . ALA C 1 300 ? -16.471 6.842 12.791 1.00 40.74 300 ALA C CA 1
ATOM 7861 C C . ALA C 1 300 ? -14.975 6.725 13.071 1.00 38.47 300 ALA C C 1
ATOM 7862 O O . ALA C 1 300 ? -14.346 5.712 12.755 1.00 36.32 300 ALA C O 1
ATOM 7864 N N . HIS C 1 301 ? -14.409 7.762 13.674 1.00 38.16 301 HIS C N 1
ATOM 7865 C CA . HIS C 1 301 ? -12.983 7.767 13.971 1.00 38.35 301 HIS C CA 1
ATOM 7866 C C . HIS C 1 301 ? -12.654 8.668 15.151 1.00 33.96 301 HIS C C 1
ATOM 7867 O O . HIS C 1 301 ? -13.474 9.475 15.588 1.00 33.07 301 HIS C O 1
ATOM 7874 N N . TYR C 1 302 ? -11.433 8.522 15.652 1.00 28.52 302 TYR C N 1
ATOM 7875 C CA . TYR C 1 302 ? -10.946 9.327 16.763 1.00 25.15 302 TYR C CA 1
ATOM 7876 C C . TYR C 1 302 ? -9.498 9.713 16.469 1.00 22.61 302 TYR C C 1
ATOM 7877 O O . TYR C 1 302 ? -8.763 8.965 15.826 1.00 20.03 302 TYR C O 1
ATOM 7886 N N . LEU C 1 303 ? -9.112 10.893 16.932 1.00 22.35 303 LEU C N 1
ATOM 7887 C CA . LEU C 1 303 ? -7.767 11.435 16.739 1.00 24.57 303 LEU C CA 1
ATOM 7888 C C . LEU C 1 303 ? -6.713 10.583 17.436 1.00 19.83 303 LEU C C 1
ATOM 7889 O O . LEU C 1 303 ? -6.821 10.308 18.628 1.00 21.63 303 LEU C O 1
ATOM 7894 N N . LYS C 1 304 ? -5.698 10.162 16.688 1.00 19.24 304 LYS C N 1
ATOM 7895 C CA . LYS C 1 304 ? -4.613 9.371 17.260 1.00 17.93 304 LYS C CA 1
ATOM 7896 C C . LYS C 1 304 ? -3.303 9.720 16.569 1.00 15.79 304 LYS C C 1
ATOM 7897 O O . LYS C 1 304 ? -3.296 10.350 15.510 1.00 15.81 304 LYS C O 1
ATOM 7903 N N . LEU C 1 305 ? -2.195 9.305 17.170 1.00 14.22 305 LEU C N 1
ATOM 7904 C CA . LEU C 1 305 ? -0.881 9.616 16.635 1.00 16.04 305 LEU C CA 1
ATOM 7905 C C . LEU C 1 305 ? -0.066 8.380 16.294 1.00 15.85 305 LEU C C 1
ATOM 7906 O O . LEU C 1 305 ? -0.200 7.336 16.928 1.00 16.62 305 LEU C O 1
ATOM 7911 N N . ASP C 1 306 ? 0.775 8.504 15.278 1.00 16.26 306 ASP C N 1
ATOM 7912 C CA . ASP C 1 306 ? 1.659 7.412 14.894 1.00 19.11 306 ASP C CA 1
ATOM 7913 C C . ASP C 1 306 ? 2.950 7.750 15.636 1.00 18.12 306 ASP C C 1
ATOM 7914 O O . ASP C 1 306 ? 3.542 8.803 15.394 1.00 16.50 306 ASP C O 1
ATOM 7919 N N . CYS C 1 307 ? 3.376 6.871 16.539 1.00 17.25 307 CYS C N 1
ATOM 7920 C CA . CYS C 1 307 ? 4.580 7.123 17.327 1.00 19.75 307 CYS C CA 1
ATOM 7921 C C . CYS C 1 307 ? 5.774 6.269 16.919 1.00 17.45 307 CYS C C 1
ATOM 7922 O O . CYS C 1 307 ? 6.592 5.895 17.762 1.00 17.35 307 CYS C O 1
ATOM 7925 N N . SER C 1 308 ? 5.869 5.972 15.629 1.00 16.17 308 SER C N 1
ATOM 7926 C CA . SER C 1 308 ? 6.971 5.169 15.101 1.00 18.13 308 SER C CA 1
ATOM 7927 C C . SER C 1 308 ? 8.308 5.897 15.256 1.00 18.36 308 SER C C 1
ATOM 7928 O O . SER C 1 308 ? 9.339 5.273 15.494 1.00 18.23 308 SER C O 1
ATOM 7931 N N . LYS C 1 309 ? 8.284 7.219 15.121 1.00 18.21 309 LYS C N 1
ATOM 7932 C CA . LYS C 1 309 ? 9.498 8.024 15.232 1.00 19.65 309 LYS C CA 1
ATOM 7933 C C . LYS C 1 309 ? 10.127 7.943 16.627 1.00 19.19 309 LYS C C 1
ATOM 7934 O O . LYS C 1 309 ? 11.322 7.686 16.760 1.00 19.59 309 LYS C O 1
ATOM 7940 N N . ALA C 1 310 ? 9.321 8.174 17.660 1.00 19.38 310 ALA C N 1
ATOM 7941 C CA . ALA C 1 310 ? 9.796 8.103 19.041 1.00 21.14 310 ALA C CA 1
ATOM 7942 C C . ALA C 1 310 ? 10.350 6.703 19.331 1.00 21.93 310 ALA C C 1
ATOM 7943 O O . ALA C 1 310 ? 11.390 6.546 19.977 1.00 22.45 310 ALA C O 1
ATOM 7945 N N . LYS C 1 311 ? 9.641 5.686 18.858 1.00 25.24 311 LYS C N 1
ATOM 7946 C CA . LYS C 1 311 ? 10.060 4.307 19.074 1.00 25.38 311 LYS C CA 1
ATOM 7947 C C . LYS C 1 311 ? 11.396 3.996 18.402 1.00 26.34 311 LYS C C 1
ATOM 7948 O O . LYS C 1 311 ? 12.315 3.486 19.040 1.00 25.66 311 LYS C O 1
ATOM 7954 N N . MET C 1 312 ? 11.492 4.319 17.118 1.00 28.23 312 MET C N 1
ATOM 7955 C CA . MET C 1 312 ? 12.687 4.059 16.322 1.00 34.53 312 MET C CA 1
ATOM 7956 C C . MET C 1 312 ? 13.905 4.924 16.636 1.00 34.37 312 MET C C 1
ATOM 7957 O O . MET C 1 312 ? 15.013 4.412 16.779 1.00 34.71 312 MET C O 1
ATOM 7962 N N . GLN C 1 313 ? 13.705 6.233 16.734 1.00 33.88 313 GLN C N 1
ATOM 7963 C CA . GLN C 1 313 ? 14.818 7.143 16.985 1.00 35.41 313 GLN C CA 1
ATOM 7964 C C . GLN C 1 313 ? 15.174 7.407 18.443 1.00 32.79 313 GLN C C 1
ATOM 7965 O O . GLN C 1 313 ? 16.308 7.768 18.743 1.00 32.86 313 GLN C O 1
ATOM 7971 N N . LEU C 1 314 ? 14.220 7.228 19.349 1.00 29.71 314 LEU C N 1
ATOM 7972 C CA . LEU C 1 314 ? 14.485 7.462 20.765 1.00 29.60 314 LEU C CA 1
ATOM 7973 C C . LEU C 1 314 ? 14.528 6.169 21.560 1.00 30.14 314 LEU C C 1
ATOM 7974 O O . LEU C 1 314 ? 15.014 6.144 22.690 1.00 30.15 314 LEU C O 1
ATOM 7979 N N . GLY C 1 315 ? 14.021 5.092 20.974 1.00 30.22 315 GLY C N 1
ATOM 7980 C CA . GLY C 1 315 ? 13.992 3.831 21.687 1.00 28.67 315 GLY C CA 1
ATOM 7981 C C . GLY C 1 315 ? 12.918 3.911 22.752 1.00 28.31 315 GLY C C 1
ATOM 7982 O O . GLY C 1 315 ? 12.946 3.176 23.738 1.00 28.92 315 GLY C O 1
ATOM 7983 N N . TRP C 1 316 ? 11.968 4.823 22.556 1.00 28.38 316 TRP C N 1
ATOM 7984 C CA . TRP C 1 316 ? 10.869 5.005 23.502 1.00 26.71 316 TRP C CA 1
ATOM 7985 C C . TRP C 1 316 ? 9.802 3.938 23.331 1.00 28.00 316 TRP C C 1
ATOM 7986 O O . TRP C 1 316 ? 9.621 3.407 22.236 1.00 28.48 316 TRP C O 1
ATOM 7997 N N . HIS C 1 317 ? 9.082 3.652 24.412 1.00 32.89 317 HIS C N 1
ATOM 7998 C CA . HIS C 1 317 ? 8.009 2.667 24.390 1.00 37.89 317 HIS C CA 1
ATOM 7999 C C . HIS C 1 317 ? 7.139 2.780 25.643 1.00 35.53 317 HIS C C 1
ATOM 8000 O O . HIS C 1 317 ? 7.655 2.932 26.754 1.00 32.55 317 HIS C O 1
ATOM 8007 N N . PRO C 1 318 ? 5.805 2.728 25.480 1.00 31.70 318 PRO C N 1
ATOM 8008 C CA . PRO C 1 318 ? 4.924 2.820 26.646 1.00 32.17 318 PRO C CA 1
ATOM 8009 C C . PRO C 1 318 ? 5.165 1.606 27.542 1.00 29.17 318 PRO C C 1
ATOM 8010 O O . PRO C 1 318 ? 5.656 0.578 27.075 1.00 28.38 318 PRO C O 1
ATOM 8014 N N . ARG C 1 319 ? 4.814 1.717 28.817 1.00 26.78 319 ARG C N 1
ATOM 8015 C CA . ARG C 1 319 ? 5.057 0.630 29.758 1.00 28.57 319 ARG C CA 1
ATOM 8016 C C . ARG C 1 319 ? 3.820 0.008 30.382 1.00 26.74 319 ARG C C 1
ATOM 8017 O O . ARG C 1 319 ? 3.859 -1.151 30.798 1.00 26.82 319 ARG C O 1
ATOM 8025 N N . TRP C 1 320 ? 2.726 0.762 30.454 1.00 24.83 320 TRP C N 1
ATOM 8026 C CA . TRP C 1 320 ? 1.500 0.248 31.060 1.00 26.12 320 TRP C CA 1
ATOM 8027 C C . TRP C 1 320 ? 0.296 0.188 30.127 1.00 25.58 320 TRP C C 1
ATOM 8028 O O . TRP C 1 320 ? -0.009 1.158 29.431 1.00 26.05 320 TRP C O 1
ATOM 8039 N N . ASN C 1 321 ? -0.396 -0.948 30.118 1.00 27.45 321 ASN C N 1
ATOM 8040 C CA . ASN C 1 321 ? -1.588 -1.067 29.294 1.00 29.19 321 ASN C CA 1
ATOM 8041 C C . ASN C 1 321 ? -2.627 -0.241 30.042 1.00 28.08 321 ASN C C 1
ATOM 8042 O O . ASN C 1 321 ? -2.355 0.239 31.144 1.00 26.85 321 ASN C O 1
ATOM 8047 N N . LEU C 1 322 ? -3.812 -0.073 29.469 1.00 26.72 322 LEU C N 1
ATOM 8048 C CA . LEU C 1 322 ? -4.825 0.737 30.129 1.00 29.63 322 LEU C CA 1
ATOM 8049 C C . LEU C 1 322 ? -5.260 0.169 31.478 1.00 29.62 322 LEU C C 1
ATOM 8050 O O . LEU C 1 322 ? -5.340 0.905 32.461 1.00 28.39 322 LEU C O 1
ATOM 8055 N N . ASN C 1 323 ? -5.530 -1.135 31.529 1.00 33.01 323 ASN C N 1
ATOM 8056 C CA . ASN C 1 323 ? -5.958 -1.775 32.772 1.00 36.98 323 ASN C CA 1
ATOM 8057 C C . ASN C 1 323 ? -5.007 -1.460 33.919 1.00 31.10 323 ASN C C 1
ATOM 8058 O O . ASN C 1 323 ? -5.438 -1.071 35.000 1.00 28.42 323 ASN C O 1
ATOM 8063 N N . THR C 1 324 ? -3.713 -1.644 33.681 1.00 25.96 324 THR C N 1
ATOM 8064 C CA . THR C 1 324 ? -2.709 -1.362 34.694 1.00 26.61 324 THR C CA 1
ATOM 8065 C C . THR C 1 324 ? -2.843 0.096 35.128 1.00 24.60 324 THR C C 1
ATOM 8066 O O . THR C 1 324 ? -2.876 0.407 36.324 1.00 23.50 324 THR C O 1
ATOM 8070 N N . THR C 1 325 ? -2.931 0.984 34.145 1.00 21.75 325 THR C N 1
ATOM 8071 C CA . THR C 1 325 ? -3.061 2.418 34.400 1.00 22.60 325 THR C CA 1
ATOM 8072 C C . THR C 1 325 ? -4.302 2.754 35.227 1.00 21.89 325 THR C C 1
ATOM 8073 O O . THR C 1 325 ? -4.220 3.517 36.193 1.00 22.98 325 THR C O 1
ATOM 8077 N N . LEU C 1 326 ? -5.446 2.181 34.864 1.00 22.91 326 LEU C N 1
ATOM 8078 C CA . LEU C 1 326 ? -6.684 2.436 35.601 1.00 22.41 326 LEU C CA 1
ATOM 8079 C C . LEU C 1 326 ? -6.572 1.943 37.045 1.00 22.77 326 LEU C C 1
ATOM 8080 O O . LEU C 1 326 ? -7.134 2.540 37.963 1.00 23.03 326 LEU C O 1
ATOM 8085 N N . GLU C 1 327 ? -5.852 0.845 37.240 1.00 26.07 327 GLU C N 1
ATOM 8086 C CA . GLU C 1 327 ? -5.664 0.300 38.576 1.00 31.38 327 GLU C CA 1
ATOM 8087 C C . GLU C 1 327 ? -4.893 1.316 39.417 1.00 28.92 327 GLU C C 1
ATOM 8088 O O . GLU C 1 327 ? -5.248 1.572 40.564 1.00 26.80 327 GLU C O 1
ATOM 8094 N N . TYR C 1 328 ? -3.845 1.896 38.844 1.00 25.71 328 TYR C N 1
ATOM 8095 C CA . TYR C 1 328 ? -3.064 2.904 39.556 1.00 28.22 328 TYR C CA 1
ATOM 8096 C C . TYR C 1 328 ? -3.899 4.160 39.851 1.00 28.10 328 TYR C C 1
ATOM 8097 O O . TYR C 1 328 ? -3.735 4.766 40.915 1.00 28.71 328 TYR C O 1
ATOM 8106 N N . ILE C 1 329 ? -4.785 4.539 38.919 1.00 26.66 329 ILE C N 1
ATOM 8107 C CA . ILE C 1 329 ? -5.636 5.728 39.060 1.00 27.76 329 ILE C CA 1
ATOM 8108 C C . ILE C 1 329 ? -6.541 5.594 40.272 1.00 28.90 329 ILE C C 1
ATOM 8109 O O . ILE C 1 329 ? -6.591 6.475 41.130 1.00 25.43 329 ILE C O 1
ATOM 8114 N N . VAL C 1 330 ? -7.269 4.486 40.330 1.00 26.12 330 VAL C N 1
ATOM 8115 C CA . VAL C 1 330 ? -8.179 4.241 41.436 1.00 24.99 330 VAL C CA 1
ATOM 8116 C C . VAL C 1 330 ? -7.391 4.190 42.740 1.00 29.09 330 VAL C C 1
ATOM 8117 O O . VAL C 1 330 ? -7.814 4.742 43.756 1.00 30.32 330 VAL C O 1
ATOM 8121 N N . GLY C 1 331 ? -6.234 3.542 42.704 1.00 29.80 331 GLY C N 1
ATOM 8122 C CA . GLY C 1 331 ? -5.418 3.445 43.899 1.00 28.07 331 GLY C CA 1
ATOM 8123 C C . GLY C 1 331 ? -5.001 4.811 44.414 1.00 26.54 331 GLY C C 1
ATOM 8124 O O . GLY C 1 331 ? -5.122 5.104 45.608 1.00 26.27 331 GLY C O 1
ATOM 8125 N N . TRP C 1 332 ? -4.506 5.651 43.509 1.00 25.96 332 TRP C N 1
ATOM 8126 C CA . TRP C 1 332 ? -4.071 6.990 43.875 1.00 24.35 332 TRP C CA 1
ATOM 8127 C C . TRP C 1 332 ? -5.223 7.759 44.512 1.00 23.95 332 TRP C C 1
ATOM 8128 O O . TRP C 1 332 ? -5.069 8.376 45.568 1.00 24.10 332 TRP C O 1
ATOM 8139 N N . HIS C 1 333 ? -6.392 7.700 43.898 1.00 24.39 333 HIS C N 1
ATOM 8140 C CA . HIS C 1 333 ? -7.516 8.434 44.443 1.00 28.09 333 HIS C CA 1
ATOM 8141 C C . HIS C 1 333 ? -7.924 8.014 45.853 1.00 29.98 333 HIS C C 1
ATOM 8142 O O . HIS C 1 333 ? -7.997 8.856 46.749 1.00 30.31 333 HIS C O 1
ATOM 8149 N N . LYS C 1 334 ? -8.187 6.728 46.064 1.00 31.91 334 LYS C N 1
ATOM 8150 C CA . LYS C 1 334 ? -8.599 6.293 47.395 1.00 35.54 334 LYS C CA 1
ATOM 8151 C C . LYS C 1 334 ? -7.545 6.542 48.469 1.00 34.21 334 LYS C C 1
ATOM 8152 O O . LYS C 1 334 ? -7.884 6.751 49.633 1.00 34.08 334 LYS C O 1
ATOM 8158 N N . ASN C 1 335 ? -6.270 6.529 48.098 1.00 31.17 335 ASN C N 1
ATOM 8159 C CA . ASN C 1 335 ? -5.247 6.816 49.089 1.00 29.19 335 ASN C CA 1
ATOM 8160 C C . ASN C 1 335 ? -5.374 8.288 49.466 1.00 27.65 335 ASN C C 1
ATOM 8161 O O . ASN C 1 335 ? -5.227 8.658 50.632 1.00 29.71 335 ASN C O 1
ATOM 8166 N N . TRP C 1 336 ? -5.658 9.125 48.473 1.00 28.03 336 TRP C N 1
ATOM 8167 C CA . TRP C 1 336 ? -5.834 10.552 48.711 1.00 26.43 336 TRP C CA 1
ATOM 8168 C C . TRP C 1 336 ? -7.044 10.760 49.620 1.00 26.21 336 TRP C C 1
ATOM 8169 O O . TRP C 1 336 ? -6.986 11.525 50.582 1.00 24.65 336 TRP C O 1
ATOM 8180 N N . LEU C 1 337 ? -8.139 10.071 49.311 1.00 29.08 337 LEU C N 1
ATOM 8181 C CA . LEU C 1 337 ? -9.364 10.170 50.100 1.00 33.61 337 LEU C CA 1
ATOM 8182 C C . LEU C 1 337 ? -9.173 9.698 51.542 1.00 33.98 337 LEU C C 1
ATOM 8183 O O . LEU C 1 337 ? -9.777 10.246 52.467 1.00 32.56 337 LEU C O 1
ATOM 8188 N N . SER C 1 338 ? -8.333 8.682 51.721 1.00 33.10 338 SER C N 1
ATOM 8189 C CA . SER C 1 338 ? -8.071 8.117 53.041 1.00 34.66 338 SER C CA 1
ATOM 8190 C C . SER C 1 338 ? -7.171 9.014 53.878 1.00 35.54 338 SER C C 1
ATOM 8191 O O . SER C 1 338 ? -7.093 8.862 55.097 1.00 35.76 338 SER C O 1
ATOM 8194 N N . GLY C 1 339 ? -6.487 9.943 53.221 1.00 35.52 339 GLY C N 1
ATOM 8195 C CA . GLY C 1 339 ? -5.601 10.841 53.938 1.00 34.81 339 GLY C CA 1
ATOM 8196 C C . GLY C 1 339 ? -4.139 10.460 53.803 1.00 33.64 339 GLY C C 1
ATOM 8197 O O . GLY C 1 339 ? -3.289 10.969 54.530 1.00 33.75 339 GLY C O 1
ATOM 8198 N N . THR C 1 340 ? -3.842 9.551 52.882 1.00 29.98 340 THR C N 1
ATOM 8199 C CA . THR C 1 340 ? -2.465 9.127 52.661 1.00 27.63 340 THR C CA 1
ATOM 8200 C C . THR C 1 340 ? -1.606 10.322 52.254 1.00 28.92 340 THR C C 1
ATOM 8201 O O . THR C 1 340 ? -2.101 11.273 51.642 1.00 27.37 340 THR C O 1
ATOM 8205 N N . ASP C 1 341 ? -0.321 10.275 52.607 1.00 28.68 341 ASP C N 1
ATOM 8206 C CA . ASP C 1 341 ? 0.614 11.333 52.239 1.00 28.13 341 ASP C CA 1
ATOM 8207 C C . ASP C 1 341 ? 0.798 11.174 50.734 1.00 28.14 341 ASP C C 1
ATOM 8208 O O . ASP C 1 341 ? 1.489 10.260 50.282 1.00 26.41 341 ASP C O 1
ATOM 8213 N N . MET C 1 342 ? 0.186 12.062 49.958 1.00 27.58 342 MET C N 1
ATOM 8214 C CA . MET C 1 342 ? 0.270 11.953 48.508 1.00 26.68 342 MET C CA 1
ATOM 8215 C C . MET C 1 342 ? 1.588 12.392 47.891 1.00 26.06 342 MET C C 1
ATOM 8216 O O . MET C 1 342 ? 1.840 12.138 46.716 1.00 26.23 342 MET C O 1
ATOM 8221 N N . HIS C 1 343 ? 2.442 13.044 48.675 1.00 28.05 343 HIS C N 1
ATOM 8222 C CA . HIS C 1 343 ? 3.739 13.436 48.145 1.00 26.49 343 HIS C CA 1
ATOM 8223 C C . HIS C 1 343 ? 4.558 12.157 48.019 1.00 26.71 343 HIS C C 1
ATOM 8224 O O . HIS C 1 343 ? 5.112 11.860 46.963 1.00 25.50 343 HIS C O 1
ATOM 8231 N N . GLU C 1 344 ? 4.624 11.398 49.109 1.00 30.76 344 GLU C N 1
ATOM 8232 C CA . GLU C 1 344 ? 5.361 10.141 49.112 1.00 34.71 344 GLU C CA 1
ATOM 8233 C C . GLU C 1 344 ? 4.700 9.116 48.204 1.00 28.56 344 GLU C C 1
ATOM 8234 O O . GLU C 1 344 ? 5.383 8.373 47.508 1.00 28.22 344 GLU C O 1
ATOM 8240 N N . TYR C 1 345 ? 3.372 9.072 48.218 1.00 26.38 345 TYR C N 1
ATOM 8241 C CA . TYR C 1 345 ? 2.654 8.119 47.377 1.00 27.72 345 TYR C CA 1
ATOM 8242 C C . TYR C 1 345 ? 2.977 8.361 45.907 1.00 25.98 345 TYR C C 1
ATOM 8243 O O . TYR C 1 345 ? 3.218 7.420 45.151 1.00 23.99 345 TYR C O 1
ATOM 8252 N N . SER C 1 346 ? 2.990 9.630 45.502 1.00 22.43 346 SER C N 1
ATOM 8253 C CA . SER C 1 346 ? 3.279 9.975 44.110 1.00 22.55 346 SER C CA 1
ATOM 8254 C C . SER C 1 346 ? 4.713 9.635 43.741 1.00 22.30 346 SER C C 1
ATOM 8255 O O . SER C 1 346 ? 4.989 9.227 42.614 1.00 25.10 346 SER C O 1
ATOM 8258 N N . ILE C 1 347 ? 5.626 9.795 44.691 1.00 27.47 347 ILE C N 1
ATOM 8259 C CA . ILE C 1 347 ? 7.027 9.476 44.439 1.00 29.63 347 ILE C CA 1
ATOM 8260 C C . ILE C 1 347 ? 7.152 7.978 44.189 1.00 27.84 347 ILE C C 1
ATOM 8261 O O . ILE C 1 347 ? 7.875 7.539 43.294 1.00 26.33 347 ILE C O 1
ATOM 8266 N N . THR C 1 348 ? 6.445 7.194 44.996 1.00 29.19 348 THR C N 1
ATOM 8267 C CA . THR C 1 348 ? 6.469 5.744 44.848 1.00 37.20 348 THR C CA 1
ATOM 8268 C C . THR C 1 348 ? 5.864 5.341 43.506 1.00 31.31 348 THR C C 1
ATOM 8269 O O . THR C 1 348 ? 6.318 4.384 42.881 1.00 29.04 348 THR C O 1
ATOM 8273 N N . GLU C 1 349 ? 4.839 6.069 43.064 1.00 28.17 349 GLU C N 1
ATOM 8274 C CA . GLU C 1 349 ? 4.214 5.760 41.786 1.00 27.67 349 GLU C CA 1
ATOM 8275 C C . GLU C 1 349 ? 5.236 5.948 40.677 1.00 26.01 349 GLU C C 1
ATOM 8276 O O . GLU C 1 349 ? 5.326 5.140 39.755 1.00 26.92 349 GLU C O 1
ATOM 8282 N N . ILE C 1 350 ? 6.013 7.021 40.771 1.00 25.33 350 ILE C N 1
ATOM 8283 C CA . ILE C 1 350 ? 7.041 7.286 39.780 1.00 26.78 350 ILE C CA 1
ATOM 8284 C C . ILE C 1 350 ? 8.066 6.160 39.811 1.00 27.15 350 ILE C C 1
ATOM 8285 O O . ILE C 1 350 ? 8.521 5.698 38.764 1.00 27.92 350 ILE C O 1
ATOM 8290 N N . ASN C 1 351 ? 8.422 5.711 41.011 1.00 29.44 351 ASN C N 1
ATOM 8291 C CA . ASN C 1 351 ? 9.389 4.623 41.145 1.00 31.69 351 ASN C CA 1
ATOM 8292 C C . ASN C 1 351 ? 8.836 3.335 40.540 1.00 28.69 351 ASN C C 1
ATOM 8293 O O . ASN C 1 351 ? 9.554 2.603 39.861 1.00 29.02 351 ASN C O 1
ATOM 8298 N N . ASN C 1 352 ? 7.560 3.060 40.794 1.00 28.13 352 ASN C N 1
ATOM 8299 C CA . ASN C 1 352 ? 6.923 1.866 40.251 1.00 29.27 352 ASN C CA 1
ATOM 8300 C C . ASN C 1 352 ? 6.995 1.897 38.730 1.00 27.90 352 ASN C C 1
ATOM 8301 O O . ASN C 1 352 ? 7.238 0.875 38.090 1.00 26.04 352 ASN C O 1
ATOM 8306 N N . TYR C 1 353 ? 6.784 3.078 38.155 1.00 25.51 353 TYR C N 1
ATOM 8307 C CA . TYR C 1 353 ? 6.831 3.229 36.706 1.00 26.18 353 TYR C CA 1
ATOM 8308 C C . TYR C 1 353 ? 8.239 2.962 36.190 1.00 26.17 353 TYR C C 1
ATOM 8309 O O . TYR C 1 353 ? 8.431 2.171 35.267 1.00 26.69 353 TYR C O 1
ATOM 8318 N N . MET C 1 354 ? 9.224 3.634 36.774 1.00 29.44 354 MET C N 1
ATOM 8319 C CA . MET C 1 354 ? 10.599 3.452 36.334 1.00 31.69 354 MET C CA 1
ATOM 8320 C C . MET C 1 354 ? 11.094 2.026 36.482 1.00 32.03 354 MET C C 1
ATOM 8321 O O . MET C 1 354 ? 11.884 1.561 35.665 1.00 31.92 354 MET C O 1
ATOM 8326 N N . ASN C 1 355 ? 10.628 1.332 37.518 1.00 32.82 355 ASN C N 1
ATOM 8327 C CA . ASN C 1 355 ? 11.042 -0.046 37.758 1.00 36.13 355 ASN C CA 1
ATOM 8328 C C . ASN C 1 355 ? 10.261 -1.074 36.944 1.00 38.92 355 ASN C C 1
ATOM 8329 O O . ASN C 1 355 ? 10.635 -2.247 36.907 1.00 38.42 355 ASN C O 1
ATOM 8334 N N . THR C 1 356 ? 9.176 -0.648 36.303 1.00 42.83 356 THR C N 1
ATOM 8335 C CA . THR C 1 356 ? 8.382 -1.568 35.490 1.00 46.41 356 THR C CA 1
ATOM 8336 C C . THR C 1 356 ? 9.262 -2.069 34.352 1.00 54.79 356 THR C C 1
ATOM 8337 O O . THR C 1 356 ? 9.642 -1.302 33.469 1.00 52.83 356 THR C O 1
ATOM 8341 N N . LYS C 1 357 ? 9.582 -3.360 34.392 1.00 63.47 357 LYS C N 1
ATOM 8342 C CA . LYS C 1 357 ? 10.445 -3.993 33.396 1.00 74.22 357 LYS C CA 1
ATOM 8343 C C . LYS C 1 357 ? 11.867 -3.451 33.501 1.00 79.92 357 LYS C C 1
ATOM 8344 O O . LYS C 1 357 ? 12.783 -4.256 33.775 1.00 84.33 357 LYS C O 1
ATOM 8351 N N . ILE D 1 2 ? 16.425 23.039 -30.393 1.00 36.60 2 ILE D N 1
ATOM 8352 C CA . ILE D 1 2 ? 16.559 21.892 -31.337 1.00 36.34 2 ILE D CA 1
ATOM 8353 C C . ILE D 1 2 ? 17.785 22.106 -32.220 1.00 36.78 2 ILE D C 1
ATOM 8354 O O . ILE D 1 2 ? 17.804 23.003 -33.065 1.00 39.34 2 ILE D O 1
ATOM 8359 N N . ASN D 1 3 ? 18.800 21.270 -32.027 1.00 40.47 3 ASN D N 1
ATOM 8360 C CA . ASN D 1 3 ? 20.035 21.384 -32.790 1.00 42.13 3 ASN D CA 1
ATOM 8361 C C . ASN D 1 3 ? 20.064 20.439 -33.988 1.00 37.40 3 ASN D C 1
ATOM 8362 O O . ASN D 1 3 ? 20.279 19.236 -33.841 1.00 34.07 3 ASN D O 1
ATOM 8367 N N . ASN D 1 4 ? 19.854 20.993 -35.177 1.00 38.81 4 ASN D N 1
ATOM 8368 C CA . ASN D 1 4 ? 19.859 20.199 -36.400 1.00 43.74 4 ASN D CA 1
ATOM 8369 C C . ASN D 1 4 ? 21.162 19.420 -36.568 1.00 38.90 4 ASN D C 1
ATOM 8370 O O . ASN D 1 4 ? 21.150 18.264 -36.992 1.00 34.94 4 ASN D O 1
ATOM 8375 N N . SER D 1 5 ? 22.284 20.049 -36.231 1.00 32.85 5 SER D N 1
ATOM 8376 C CA . SER D 1 5 ? 23.575 19.385 -36.368 1.00 32.77 5 SER D CA 1
ATOM 8377 C C . SER D 1 5 ? 23.673 18.162 -35.459 1.00 30.86 5 SER D C 1
ATOM 8378 O O . SER D 1 5 ? 24.408 17.222 -35.754 1.00 30.26 5 SER D O 1
ATOM 8381 N N . PHE D 1 6 ? 22.935 18.168 -34.353 1.00 28.06 6 PHE D N 1
ATOM 8382 C CA . PHE D 1 6 ? 22.952 17.026 -33.445 1.00 24.28 6 PHE D CA 1
ATOM 8383 C C . PHE D 1 6 ? 22.256 15.831 -34.086 1.00 23.76 6 PHE D C 1
ATOM 8384 O O . PHE D 1 6 ? 22.753 14.708 -34.035 1.00 25.55 6 PHE D O 1
ATOM 8392 N N . TRP D 1 7 ? 21.099 16.079 -34.688 1.00 23.80 7 TRP D N 1
ATOM 8393 C CA . TRP D 1 7 ? 20.311 15.010 -35.289 1.00 23.11 7 TRP D CA 1
ATOM 8394 C C . TRP D 1 7 ? 20.867 14.403 -36.568 1.00 21.87 7 TRP D C 1
ATOM 8395 O O . TRP D 1 7 ? 20.545 13.268 -36.911 1.00 22.94 7 TRP D O 1
ATOM 8406 N N . GLN D 1 8 ? 21.719 15.147 -37.260 1.00 26.08 8 GLN D N 1
ATOM 8407 C CA . GLN D 1 8 ? 22.307 14.659 -38.500 1.00 28.78 8 GLN D CA 1
ATOM 8408 C C . GLN D 1 8 ? 23.003 13.314 -38.287 1.00 25.42 8 GLN D C 1
ATOM 8409 O O . GLN D 1 8 ? 23.907 13.198 -37.459 1.00 25.83 8 GLN D O 1
ATOM 8415 N N . GLY D 1 9 ? 22.566 12.299 -39.022 1.00 22.87 9 GLY D N 1
ATOM 8416 C CA . GLY D 1 9 ? 23.180 10.983 -38.913 1.00 24.21 9 GLY D CA 1
ATOM 8417 C C . GLY D 1 9 ? 22.845 10.109 -37.710 1.00 24.01 9 GLY D C 1
ATOM 8418 O O . GLY D 1 9 ? 23.286 8.958 -37.650 1.00 23.04 9 GLY D O 1
ATOM 8419 N N . LYS D 1 10 ? 22.092 10.632 -36.747 1.00 22.97 10 LYS D N 1
ATOM 8420 C CA . LYS D 1 10 ? 21.720 9.842 -35.572 1.00 20.78 10 LYS D CA 1
ATOM 8421 C C . LYS D 1 10 ? 20.776 8.714 -35.980 1.00 19.98 10 LYS D C 1
ATOM 8422 O O . LYS D 1 10 ? 19.884 8.914 -36.804 1.00 18.42 10 LYS D O 1
ATOM 8428 N N . ARG D 1 11 ? 20.981 7.528 -35.412 1.00 20.85 11 ARG D N 1
ATOM 8429 C CA . ARG D 1 11 ? 20.126 6.387 -35.710 1.00 21.30 11 ARG D CA 1
ATOM 8430 C C . ARG D 1 11 ? 18.975 6.420 -34.705 1.00 18.39 11 ARG D C 1
ATOM 8431 O O . ARG D 1 11 ? 19.155 6.138 -33.518 1.00 18.57 11 ARG D O 1
ATOM 8439 N N . VAL D 1 12 ? 17.794 6.781 -35.193 1.00 18.79 12 VAL D N 1
ATOM 8440 C CA . VAL D 1 12 ? 16.615 6.900 -34.342 1.00 16.68 12 VAL D CA 1
ATOM 8441 C C . VAL D 1 12 ? 15.543 5.869 -34.681 1.00 17.55 12 VAL D C 1
ATOM 8442 O O . VAL D 1 12 ? 15.140 5.739 -35.834 1.00 16.15 12 VAL D O 1
ATOM 8446 N N . PHE D 1 13 ? 15.093 5.141 -33.662 1.00 17.25 13 PHE D N 1
ATOM 8447 C CA . PHE D 1 13 ? 14.062 4.114 -33.811 1.00 17.58 13 PHE D CA 1
ATOM 8448 C C . PHE D 1 13 ? 12.761 4.696 -33.241 1.00 18.06 13 PHE D C 1
ATOM 8449 O O . PHE D 1 13 ? 12.732 5.155 -32.100 1.00 18.25 13 PHE D O 1
ATOM 8457 N N . VAL D 1 14 ? 11.693 4.672 -34.032 1.00 17.87 14 VAL D N 1
ATOM 8458 C CA . VAL D 1 14 ? 10.414 5.226 -33.597 1.00 18.12 14 VAL D CA 1
ATOM 8459 C C . VAL D 1 14 ? 9.251 4.243 -33.708 1.00 15.24 14 VAL D C 1
ATOM 8460 O O . VAL D 1 14 ? 8.876 3.848 -34.808 1.00 15.36 14 VAL D O 1
ATOM 8464 N N . THR D 1 15 ? 8.684 3.832 -32.579 1.00 14.95 15 THR D N 1
ATOM 8465 C CA . THR D 1 15 ? 7.524 2.944 -32.653 1.00 16.53 15 THR D CA 1
ATOM 8466 C C . THR D 1 15 ? 6.328 3.877 -32.841 1.00 15.42 15 THR D C 1
ATOM 8467 O O . THR D 1 15 ? 6.324 4.997 -32.324 1.00 15.96 15 THR D O 1
ATOM 8471 N N . GLY D 1 16 ? 5.327 3.423 -33.587 1.00 15.36 16 GLY D N 1
ATOM 8472 C CA . GLY D 1 16 ? 4.154 4.244 -33.821 1.00 14.81 16 GLY D CA 1
ATOM 8473 C C . GLY D 1 16 ? 4.372 5.327 -34.867 1.00 14.21 16 GLY D C 1
ATOM 8474 O O . GLY D 1 16 ? 3.685 6.349 -34.859 1.00 12.87 16 GLY D O 1
ATOM 8475 N N . HIS D 1 17 ? 5.326 5.108 -35.770 1.00 14.09 17 HIS D N 1
ATOM 8476 C CA . HIS D 1 17 ? 5.620 6.076 -36.817 1.00 14.77 17 HIS D CA 1
ATOM 8477 C C . HIS D 1 17 ? 4.492 6.212 -37.844 1.00 14.37 17 HIS D C 1
ATOM 8478 O O . HIS D 1 17 ? 4.457 7.181 -38.596 1.00 16.90 17 HIS D O 1
ATOM 8485 N N . THR D 1 18 ? 3.565 5.255 -37.874 1.00 15.52 18 THR D N 1
ATOM 8486 C CA . THR D 1 18 ? 2.458 5.315 -38.836 1.00 14.77 18 THR D CA 1
ATOM 8487 C C . THR D 1 18 ? 1.258 6.095 -38.307 1.00 15.67 18 THR D C 1
ATOM 8488 O O . THR D 1 18 ? 0.224 6.200 -38.979 1.00 17.14 18 THR D O 1
ATOM 8492 N N . GLY D 1 19 ? 1.393 6.631 -37.098 1.00 13.46 19 GLY D N 1
ATOM 8493 C CA . GLY D 1 19 ? 0.313 7.389 -36.501 1.00 17.39 19 GLY D CA 1
ATOM 8494 C C . GLY D 1 19 ? 0.470 8.892 -36.651 1.00 17.07 19 GLY D C 1
ATOM 8495 O O . GLY D 1 19 ? 1.395 9.378 -37.312 1.00 16.01 19 GLY D O 1
ATOM 8496 N N . PHE D 1 20 ? -0.435 9.629 -36.015 1.00 13.85 20 PHE D N 1
ATOM 8497 C CA . PHE D 1 20 ? -0.441 11.087 -36.065 1.00 16.14 20 PHE D CA 1
ATOM 8498 C C . PHE D 1 20 ? 0.832 11.722 -35.489 1.00 15.12 20 PHE D C 1
ATOM 8499 O O . PHE D 1 20 ? 1.592 12.375 -36.209 1.00 15.36 20 PHE D O 1
ATOM 8507 N N . LYS D 1 21 ? 1.073 11.538 -34.196 1.00 13.53 21 LYS D N 1
ATOM 8508 C CA . LYS D 1 21 ? 2.250 12.129 -33.578 1.00 16.49 21 LYS D CA 1
ATOM 8509 C C . LYS D 1 21 ? 3.532 11.517 -34.132 1.00 17.74 21 LYS D C 1
ATOM 8510 O O . LYS D 1 21 ? 4.512 12.227 -34.372 1.00 17.43 21 LYS D O 1
ATOM 8516 N N . GLY D 1 22 ? 3.509 10.202 -34.334 1.00 14.89 22 GLY D N 1
ATOM 8517 C CA . GLY D 1 22 ? 4.673 9.501 -34.853 1.00 18.63 22 GLY D CA 1
ATOM 8518 C C . GLY D 1 22 ? 5.071 9.956 -36.242 1.00 16.76 22 GLY D C 1
ATOM 8519 O O . GLY D 1 22 ? 6.263 10.037 -36.557 1.00 18.00 22 GLY D O 1
ATOM 8520 N N . GLY D 1 23 ? 4.075 10.252 -37.070 1.00 15.84 23 GLY D N 1
ATOM 8521 C CA . GLY D 1 23 ? 4.337 10.714 -38.422 1.00 17.21 23 GLY D CA 1
ATOM 8522 C C . GLY D 1 23 ? 5.008 12.079 -38.413 1.00 17.61 23 GLY D C 1
ATOM 8523 O O . GLY D 1 23 ? 6.006 12.296 -39.103 1.00 17.60 23 GLY D O 1
ATOM 8524 N N . TRP D 1 24 ? 4.468 13.013 -37.635 1.00 16.00 24 TRP D N 1
ATOM 8525 C CA . TRP D 1 24 ? 5.073 14.337 -37.568 1.00 17.24 24 TRP D CA 1
ATOM 8526 C C . TRP D 1 24 ? 6.489 14.237 -37.008 1.00 16.74 24 TRP D C 1
ATOM 8527 O O . TRP D 1 24 ? 7.400 14.901 -37.504 1.00 17.52 24 TRP D O 1
ATOM 8538 N N . LEU D 1 25 ? 6.684 13.403 -35.988 1.00 15.18 25 LEU D N 1
ATOM 8539 C CA . LEU D 1 25 ? 8.016 13.263 -35.402 1.00 17.02 25 LEU D CA 1
ATOM 8540 C C . LEU D 1 25 ? 8.994 12.666 -36.409 1.00 15.26 25 LEU D C 1
ATOM 8541 O O . LEU D 1 25 ? 10.123 13.149 -36.539 1.00 15.06 25 LEU D O 1
ATOM 8546 N N . SER D 1 26 ? 8.560 11.624 -37.117 1.00 14.60 26 SER D N 1
ATOM 8547 C CA . SER D 1 26 ? 9.407 10.974 -38.118 1.00 17.02 26 SER D CA 1
ATOM 8548 C C . SER D 1 26 ? 9.792 11.955 -39.223 1.00 16.87 26 SER D C 1
ATOM 8549 O O . SER D 1 26 ? 10.953 12.008 -39.640 1.00 15.92 26 SER D O 1
ATOM 8552 N N . LEU D 1 27 ? 8.825 12.733 -39.697 1.00 17.05 27 LEU D N 1
ATOM 8553 C CA . LEU D 1 27 ? 9.099 13.733 -40.730 1.00 16.95 27 LEU D CA 1
ATOM 8554 C C . LEU D 1 27 ? 10.101 14.760 -40.207 1.00 18.04 27 LEU D C 1
ATOM 8555 O O . LEU D 1 27 ? 11.020 15.169 -40.919 1.00 17.10 27 LEU D O 1
ATOM 8560 N N . TRP D 1 28 ? 9.919 15.175 -38.958 1.00 17.19 28 TRP D N 1
ATOM 8561 C CA . TRP D 1 28 ? 10.798 16.169 -38.351 1.00 19.12 28 TRP D CA 1
ATOM 8562 C C . TRP D 1 28 ? 12.226 15.636 -38.289 1.00 18.80 28 TRP D C 1
ATOM 8563 O O . TRP D 1 28 ? 13.170 16.329 -38.676 1.00 19.10 28 TRP D O 1
ATOM 8574 N N . LEU D 1 29 ? 12.373 14.407 -37.802 1.00 16.35 29 LEU D N 1
ATOM 8575 C CA . LEU D 1 29 ? 13.679 13.759 -37.695 1.00 19.61 29 LEU D CA 1
ATOM 8576 C C . LEU D 1 29 ? 14.327 13.642 -39.074 1.00 19.99 29 LEU D C 1
ATOM 8577 O O . LEU D 1 29 ? 15.528 13.900 -39.235 1.00 21.55 29 LEU D O 1
ATOM 8582 N N . GLN D 1 30 ? 13.537 13.250 -40.067 1.00 19.59 30 GLN D N 1
ATOM 8583 C CA . GLN D 1 30 ? 14.048 13.115 -41.431 1.00 20.72 30 GLN D CA 1
ATOM 8584 C C . GLN D 1 30 ? 14.598 14.443 -41.943 1.00 22.81 30 GLN D C 1
ATOM 8585 O O . GLN D 1 30 ? 15.705 14.490 -42.492 1.00 23.72 30 GLN D O 1
ATOM 8591 N N . THR D 1 31 ? 13.843 15.524 -41.755 1.00 24.28 31 THR D N 1
ATOM 8592 C CA . THR D 1 31 ? 14.286 16.833 -42.225 1.00 28.24 31 THR D CA 1
ATOM 8593 C C . THR D 1 31 ? 15.582 17.279 -41.562 1.00 25.02 31 THR D C 1
ATOM 8594 O O . THR D 1 31 ? 16.328 18.070 -42.138 1.00 24.60 31 THR D O 1
ATOM 8598 N N . MET D 1 32 ? 15.859 16.778 -40.361 1.00 22.17 32 MET D N 1
ATOM 8599 C CA . MET D 1 32 ? 17.084 17.164 -39.666 1.00 23.01 32 MET D CA 1
ATOM 8600 C C . MET D 1 32 ? 18.259 16.238 -39.978 1.00 21.95 32 MET D C 1
ATOM 8601 O O . MET D 1 32 ? 19.319 16.334 -39.357 1.00 23.05 32 MET D O 1
ATOM 8606 N N . GLY D 1 33 ? 18.059 15.347 -40.944 1.00 21.24 33 GLY D N 1
ATOM 8607 C CA . GLY D 1 33 ? 19.115 14.435 -41.360 1.00 22.50 33 GLY D CA 1
ATOM 8608 C C . GLY D 1 33 ? 19.333 13.165 -40.555 1.00 21.47 33 GLY D C 1
ATOM 8609 O O . GLY D 1 33 ? 20.362 12.499 -40.707 1.00 22.05 33 GLY D O 1
ATOM 8610 N N . ALA D 1 34 ? 18.386 12.807 -39.698 1.00 20.95 34 ALA D N 1
ATOM 8611 C CA . ALA D 1 34 ? 18.551 11.592 -38.910 1.00 19.43 34 ALA D CA 1
ATOM 8612 C C . ALA D 1 34 ? 18.273 10.355 -39.752 1.00 19.46 34 ALA D C 1
ATOM 8613 O O . ALA D 1 34 ? 17.594 10.427 -40.781 1.00 18.03 34 ALA D O 1
ATOM 8615 N N . THR D 1 35 ? 18.822 9.225 -39.322 1.00 19.09 35 THR D N 1
ATOM 8616 C CA . THR D 1 35 ? 18.604 7.949 -39.991 1.00 20.13 35 THR D CA 1
ATOM 8617 C C . THR D 1 35 ? 17.504 7.315 -39.147 1.00 19.59 35 THR D C 1
ATOM 8618 O O . THR D 1 35 ? 17.753 6.827 -38.043 1.00 19.14 35 THR D O 1
ATOM 8622 N N . VAL D 1 36 ? 16.286 7.325 -39.674 1.00 17.83 36 VAL D N 1
ATOM 8623 C CA . VAL D 1 36 ? 15.142 6.821 -38.927 1.00 17.92 36 VAL D CA 1
ATOM 8624 C C . VAL D 1 36 ? 14.544 5.493 -39.362 1.00 17.64 36 VAL D C 1
ATOM 8625 O O . VAL D 1 36 ? 14.444 5.202 -40.553 1.00 18.47 36 VAL D O 1
ATOM 8629 N N . LYS D 1 37 ? 14.148 4.692 -38.375 1.00 17.43 37 LYS D N 1
ATOM 8630 C CA . LYS D 1 37 ? 13.492 3.416 -38.621 1.00 18.46 37 LYS D CA 1
ATOM 8631 C C . LYS D 1 37 ? 12.223 3.418 -37.774 1.00 16.95 37 LYS D C 1
ATOM 8632 O O . LYS D 1 37 ? 12.258 3.792 -36.598 1.00 17.06 37 LYS D O 1
ATOM 8638 N N . GLY D 1 38 ? 11.112 3.012 -38.376 1.00 16.34 38 GLY D N 1
ATOM 8639 C CA . GLY D 1 38 ? 9.849 2.967 -37.656 1.00 15.29 38 GLY D CA 1
ATOM 8640 C C . GLY D 1 38 ? 9.308 1.553 -37.534 1.00 17.19 38 GLY D C 1
ATOM 8641 O O . GLY D 1 38 ? 9.578 0.699 -38.382 1.00 16.22 38 GLY D O 1
ATOM 8642 N N . TYR D 1 39 ? 8.546 1.309 -36.471 1.00 14.48 39 TYR D N 1
ATOM 8643 C CA . TYR D 1 39 ? 7.945 0.003 -36.209 1.00 16.33 39 TYR D CA 1
ATOM 8644 C C . TYR D 1 39 ? 6.525 0.270 -35.704 1.00 16.83 39 TYR D C 1
ATOM 8645 O O . TYR D 1 39 ? 6.351 0.804 -34.607 1.00 16.86 39 TYR D O 1
ATOM 8654 N N . SER D 1 40 ? 5.527 -0.082 -36.510 1.00 14.71 40 SER D N 1
ATOM 8655 C CA . SER D 1 40 ? 4.119 0.133 -36.157 1.00 16.73 40 SER D CA 1
ATOM 8656 C C . SER D 1 40 ? 3.234 -0.848 -36.902 1.00 17.01 40 SER D C 1
ATOM 8657 O O . SER D 1 40 ? 3.696 -1.597 -37.763 1.00 16.84 40 SER D O 1
ATOM 8660 N N . LEU D 1 41 ? 1.949 -0.826 -36.570 1.00 17.37 41 LEU D N 1
ATOM 8661 C CA . LEU D 1 41 ? 0.981 -1.636 -37.292 1.00 17.93 41 LEU D CA 1
ATOM 8662 C C . LEU D 1 41 ? 0.656 -0.706 -38.462 1.00 18.70 41 LEU D C 1
ATOM 8663 O O . LEU D 1 41 ? 1.097 0.447 -38.470 1.00 15.56 41 LEU D O 1
ATOM 8668 N N . THR D 1 42 ? -0.104 -1.192 -39.436 1.00 16.32 42 THR D N 1
ATOM 8669 C CA . THR D 1 42 ? -0.500 -0.370 -40.574 1.00 20.22 42 THR D CA 1
ATOM 8670 C C . THR D 1 42 ? -1.192 0.898 -40.054 1.00 19.61 42 THR D C 1
ATOM 8671 O O . THR D 1 42 ? -1.878 0.854 -39.025 1.00 20.35 42 THR D O 1
ATOM 8675 N N . ALA D 1 43 ? -1.011 2.017 -40.754 1.00 19.76 43 ALA D N 1
ATOM 8676 C CA . ALA D 1 43 ? -1.627 3.286 -40.359 1.00 17.89 43 ALA D CA 1
ATOM 8677 C C . ALA D 1 43 ? -3.049 3.024 -39.856 1.00 21.24 43 ALA D C 1
ATOM 8678 O O . ALA D 1 43 ? -3.827 2.320 -40.498 1.00 17.53 43 ALA D O 1
ATOM 8680 N N . PRO D 1 44 ? -3.403 3.598 -38.697 1.00 18.05 44 PRO D N 1
ATOM 8681 C CA . PRO D 1 44 ? -4.713 3.441 -38.060 1.00 21.03 44 PRO D CA 1
ATOM 8682 C C . PRO D 1 44 ? -5.951 3.955 -38.782 1.00 21.51 44 PRO D C 1
ATOM 8683 O O . PRO D 1 44 ? -7.064 3.553 -38.461 1.00 23.34 44 PRO D O 1
ATOM 8687 N N . THR D 1 45 ? -5.774 4.820 -39.762 1.00 19.82 45 THR D N 1
ATOM 8688 C CA . THR D 1 45 ? -6.924 5.379 -40.444 1.00 19.97 45 THR D CA 1
ATOM 8689 C C . THR D 1 45 ? -6.638 5.641 -41.910 1.00 22.05 45 THR D C 1
ATOM 8690 O O . THR D 1 45 ? -5.489 5.657 -42.338 1.00 19.43 45 THR D O 1
ATOM 8694 N N . VAL D 1 46 ? -7.708 5.854 -42.665 1.00 20.99 46 VAL D N 1
ATOM 8695 C CA . VAL D 1 46 ? -7.609 6.212 -44.067 1.00 23.77 46 VAL D CA 1
ATOM 8696 C C . VAL D 1 46 ? -8.608 7.356 -44.231 1.00 24.42 46 VAL D C 1
ATOM 8697 O O . VAL D 1 46 ? -9.799 7.191 -43.968 1.00 26.38 46 VAL D O 1
ATOM 8701 N N . PRO D 1 47 ? -8.128 8.543 -44.628 1.00 27.30 47 PRO D N 1
ATOM 8702 C CA . PRO D 1 47 ? -6.719 8.820 -44.916 1.00 24.28 47 PRO D CA 1
ATOM 8703 C C . PRO D 1 47 ? -5.855 8.851 -43.662 1.00 21.55 47 PRO D C 1
ATOM 8704 O O . PRO D 1 47 ? -6.350 8.709 -42.538 1.00 19.12 47 PRO D O 1
ATOM 8708 N N . SER D 1 48 ? -4.558 9.045 -43.866 1.00 18.46 48 SER D N 1
ATOM 8709 C CA . SER D 1 48 ? -3.619 9.089 -42.761 1.00 18.99 48 SER D CA 1
ATOM 8710 C C . SER D 1 48 ? -2.462 10.020 -43.097 1.00 18.21 48 SER D C 1
ATOM 8711 O O . SER D 1 48 ? -2.136 10.229 -44.263 1.00 17.76 48 SER D O 1
ATOM 8714 N N . LEU D 1 49 ? -1.845 10.588 -42.069 1.00 17.76 49 LEU D N 1
ATOM 8715 C CA . LEU D 1 49 ? -0.700 11.456 -42.288 1.00 15.51 49 LEU D CA 1
ATOM 8716 C C . LEU D 1 49 ? 0.393 10.608 -42.942 1.00 16.59 49 LEU D C 1
ATOM 8717 O O . LEU D 1 49 ? 1.111 11.062 -43.837 1.00 15.80 49 LEU D O 1
ATOM 8722 N N . PHE D 1 50 ? 0.502 9.366 -42.483 1.00 14.65 50 PHE D N 1
ATOM 8723 C CA . PHE D 1 50 ? 1.504 8.439 -42.992 1.00 18.10 50 PHE D CA 1
ATOM 8724 C C . PHE D 1 50 ? 1.530 8.409 -44.516 1.00 17.23 50 PHE D C 1
ATOM 8725 O O . PHE D 1 50 ? 2.587 8.566 -45.127 1.00 18.34 50 PHE D O 1
ATOM 8733 N N . GLU D 1 51 ? 0.365 8.214 -45.125 1.00 17.04 51 GLU D N 1
ATOM 8734 C CA . GLU D 1 51 ? 0.278 8.150 -46.578 1.00 19.09 51 GLU D CA 1
ATOM 8735 C C . GLU D 1 51 ? 0.248 9.511 -47.260 1.00 20.24 51 GLU D C 1
ATOM 8736 O O . GLU D 1 51 ? 0.944 9.721 -48.254 1.00 20.45 51 GLU D O 1
ATOM 8742 N N . THR D 1 52 ? -0.550 10.436 -46.733 1.00 19.25 52 THR D N 1
ATOM 8743 C CA . THR D 1 52 ? -0.664 11.759 -47.344 1.00 19.56 52 THR D CA 1
ATOM 8744 C C . THR D 1 52 ? 0.637 12.550 -47.343 1.00 18.87 52 THR D C 1
ATOM 8745 O O . THR D 1 52 ? 0.922 13.266 -48.297 1.00 20.47 52 THR D O 1
ATOM 8749 N N . ALA D 1 53 ? 1.433 12.413 -46.286 1.00 18.86 53 ALA D N 1
ATOM 8750 C CA . ALA D 1 53 ? 2.702 13.133 -46.202 1.00 18.27 53 ALA D CA 1
ATOM 8751 C C . ALA D 1 53 ? 3.900 12.255 -46.577 1.00 18.10 53 ALA D C 1
ATOM 8752 O O . ALA D 1 53 ? 5.045 12.648 -46.373 1.00 18.41 53 ALA D O 1
ATOM 8754 N N . ARG D 1 54 ? 3.625 11.080 -47.139 1.00 19.31 54 ARG D N 1
ATOM 8755 C CA . ARG D 1 54 ? 4.664 10.134 -47.560 1.00 19.20 54 ARG D CA 1
ATOM 8756 C C . ARG D 1 54 ? 5.723 9.922 -46.483 1.00 20.29 54 ARG D C 1
ATOM 8757 O O . ARG D 1 54 ? 6.923 10.007 -46.751 1.00 19.43 54 ARG D O 1
ATOM 8765 N N . VAL D 1 55 ? 5.282 9.629 -45.266 1.00 19.36 55 VAL D N 1
ATOM 8766 C CA . VAL D 1 55 ? 6.212 9.429 -44.167 1.00 16.74 55 VAL D CA 1
ATOM 8767 C C . VAL D 1 55 ? 7.231 8.301 -44.379 1.00 17.46 55 VAL D C 1
ATOM 8768 O O . VAL D 1 55 ? 8.385 8.438 -43.990 1.00 18.50 55 VAL D O 1
ATOM 8772 N N . ALA D 1 56 ? 6.808 7.207 -45.003 1.00 18.72 56 ALA D N 1
ATOM 8773 C CA . ALA D 1 56 ? 7.680 6.051 -45.216 1.00 20.42 56 ALA D CA 1
ATOM 8774 C C . ALA D 1 56 ? 8.811 6.239 -46.219 1.00 23.52 56 ALA D C 1
ATOM 8775 O O . ALA D 1 56 ? 9.894 5.681 -46.056 1.00 22.93 56 ALA D O 1
ATOM 8777 N N . ASP D 1 57 ? 8.553 7.024 -47.255 1.00 22.78 57 ASP D N 1
ATOM 8778 C CA . ASP D 1 57 ? 9.526 7.231 -48.321 1.00 25.05 57 ASP D CA 1
ATOM 8779 C C . ASP D 1 57 ? 10.930 7.683 -47.908 1.00 25.01 57 ASP D C 1
ATOM 8780 O O . ASP D 1 57 ? 11.922 7.293 -48.540 1.00 27.27 57 ASP D O 1
ATOM 8785 N N . GLY D 1 58 ? 11.027 8.472 -46.844 1.00 24.72 58 GLY D N 1
ATOM 8786 C CA . GLY D 1 58 ? 12.331 8.934 -46.396 1.00 20.85 58 GLY D CA 1
ATOM 8787 C C . GLY D 1 58 ? 12.914 8.188 -45.202 1.00 19.92 58 GLY D C 1
ATOM 8788 O O . GLY D 1 58 ? 13.814 8.697 -44.526 1.00 19.19 58 GLY D O 1
ATOM 8789 N N . MET D 1 59 ? 12.426 6.981 -44.934 1.00 18.27 59 MET D N 1
ATOM 8790 C CA . MET D 1 59 ? 12.929 6.220 -43.792 1.00 17.75 59 MET D CA 1
ATOM 8791 C C . MET D 1 59 ? 12.765 4.716 -43.974 1.00 18.77 59 MET D C 1
ATOM 8792 O O . MET D 1 59 ? 12.201 4.253 -44.970 1.00 18.22 59 MET D O 1
ATOM 8797 N N . GLN D 1 60 ? 13.271 3.958 -43.007 1.00 17.55 60 GLN D N 1
ATOM 8798 C CA . GLN D 1 60 ? 13.146 2.508 -43.030 1.00 19.10 60 GLN D CA 1
ATOM 8799 C C . GLN D 1 60 ? 11.857 2.262 -42.255 1.00 19.29 60 GLN D C 1
ATOM 8800 O O . GLN D 1 60 ? 11.788 2.544 -41.062 1.00 19.61 60 GLN D O 1
ATOM 8806 N N . SER D 1 61 ? 10.836 1.759 -42.936 1.00 18.24 61 SER D N 1
ATOM 8807 C CA . SER D 1 61 ? 9.542 1.517 -42.310 1.00 19.24 61 SER D CA 1
ATOM 8808 C C . SER D 1 61 ? 9.198 0.030 -42.181 1.00 19.93 61 SER D C 1
ATOM 8809 O O . SER D 1 61 ? 9.122 -0.685 -43.183 1.00 19.32 61 SER D O 1
ATOM 8812 N N . GLU D 1 62 ? 8.994 -0.430 -40.945 1.00 19.83 62 GLU D N 1
ATOM 8813 C CA . GLU D 1 62 ? 8.649 -1.829 -40.694 1.00 19.99 62 GLU D CA 1
ATOM 8814 C C . GLU D 1 62 ? 7.277 -1.949 -40.052 1.00 21.23 62 GLU D C 1
ATOM 8815 O O . GLU D 1 62 ? 6.949 -1.211 -39.123 1.00 19.53 62 GLU D O 1
ATOM 8821 N N . ILE D 1 63 ? 6.471 -2.874 -40.561 1.00 18.93 63 ILE D N 1
ATOM 8822 C CA . ILE D 1 63 ? 5.150 -3.098 -40.010 1.00 21.62 63 ILE D CA 1
ATOM 8823 C C . ILE D 1 63 ? 5.229 -4.292 -39.067 1.00 20.73 63 ILE D C 1
ATOM 8824 O O . ILE D 1 63 ? 5.603 -5.393 -39.468 1.00 20.51 63 ILE D O 1
ATOM 8829 N N . GLY D 1 64 ? 4.884 -4.062 -37.806 1.00 20.60 64 GLY D N 1
ATOM 8830 C CA . GLY D 1 64 ? 4.927 -5.126 -36.823 1.00 19.81 64 GLY D CA 1
ATOM 8831 C C . GLY D 1 64 ? 4.157 -4.748 -35.574 1.00 19.68 64 GLY D C 1
ATOM 8832 O O . GLY D 1 64 ? 3.869 -3.571 -35.343 1.00 17.61 64 GLY D O 1
ATOM 8833 N N . ASP D 1 65 ? 3.817 -5.752 -34.775 1.00 18.33 65 ASP D N 1
ATOM 8834 C CA . ASP D 1 65 ? 3.066 -5.542 -33.544 1.00 18.14 65 ASP D CA 1
ATOM 8835 C C . ASP D 1 65 ? 4.058 -5.456 -32.385 1.00 15.60 65 ASP D C 1
ATOM 8836 O O . ASP D 1 65 ? 4.945 -6.302 -32.272 1.00 18.00 65 ASP D O 1
ATOM 8841 N N . ILE D 1 66 ? 3.925 -4.446 -31.530 1.00 17.92 66 ILE D N 1
ATOM 8842 C CA . ILE D 1 66 ? 4.844 -4.324 -30.402 1.00 20.08 66 ILE D CA 1
ATOM 8843 C C . ILE D 1 66 ? 4.605 -5.420 -29.368 1.00 17.39 66 ILE D C 1
ATOM 8844 O O . ILE D 1 66 ? 5.390 -5.572 -28.434 1.00 18.26 66 ILE D O 1
ATOM 8849 N N . ARG D 1 67 ? 3.526 -6.178 -29.536 1.00 16.35 67 ARG D N 1
ATOM 8850 C CA . ARG D 1 67 ? 3.218 -7.275 -28.618 1.00 18.52 67 ARG D CA 1
ATOM 8851 C C . ARG D 1 67 ? 3.963 -8.541 -29.042 1.00 17.70 67 ARG D C 1
ATOM 8852 O O . ARG D 1 67 ? 3.896 -9.570 -28.374 1.00 18.81 67 ARG D O 1
ATOM 8860 N N . ASP D 1 68 ? 4.659 -8.456 -30.171 1.00 18.43 68 ASP D N 1
ATOM 8861 C CA . ASP D 1 68 ? 5.456 -9.566 -30.687 1.00 20.35 68 ASP D CA 1
ATOM 8862 C C . ASP D 1 68 ? 6.852 -9.301 -30.134 1.00 19.93 68 ASP D C 1
ATOM 8863 O O . ASP D 1 68 ? 7.680 -8.673 -30.795 1.00 20.00 68 ASP D O 1
ATOM 8868 N N . GLN D 1 69 ? 7.103 -9.777 -28.918 1.00 19.86 69 GLN D N 1
ATOM 8869 C CA . GLN D 1 69 ? 8.383 -9.543 -28.249 1.00 21.72 69 GLN D CA 1
ATOM 8870 C C . GLN D 1 69 ? 9.622 -9.806 -29.089 1.00 20.41 69 GLN D C 1
ATOM 8871 O O . GLN D 1 69 ? 10.523 -8.967 -29.151 1.00 20.26 69 GLN D O 1
ATOM 8877 N N . ASN D 1 70 ? 9.667 -10.965 -29.737 1.00 22.39 70 ASN D N 1
ATOM 8878 C CA . ASN D 1 70 ? 10.829 -11.327 -30.540 1.00 24.18 70 ASN D CA 1
ATOM 8879 C C . ASN D 1 70 ? 10.998 -10.515 -31.826 1.00 21.31 70 ASN D C 1
ATOM 8880 O O . ASN D 1 70 ? 12.113 -10.155 -32.193 1.00 19.48 70 ASN D O 1
ATOM 8885 N N . LYS D 1 71 ? 9.901 -10.238 -32.521 1.00 19.07 71 LYS D N 1
ATOM 8886 C CA . LYS D 1 71 ? 9.987 -9.464 -33.753 1.00 19.37 71 LYS D CA 1
ATOM 8887 C C . LYS D 1 71 ? 10.501 -8.057 -33.427 1.00 19.72 71 LYS D C 1
ATOM 8888 O O . LYS D 1 71 ? 11.293 -7.480 -34.176 1.00 18.18 71 LYS D O 1
ATOM 8894 N N . LEU D 1 72 ? 10.057 -7.511 -32.298 1.00 18.73 72 LEU D N 1
ATOM 8895 C CA . LEU D 1 72 ? 10.488 -6.179 -31.882 1.00 17.40 72 LEU D CA 1
ATOM 8896 C C . LEU D 1 72 ? 11.975 -6.207 -31.521 1.00 18.44 72 LEU D C 1
ATOM 8897 O O . LEU D 1 72 ? 12.736 -5.306 -31.892 1.00 17.26 72 LEU D O 1
ATOM 8902 N N . LEU D 1 73 ? 12.380 -7.244 -30.791 1.00 18.10 73 LEU D N 1
ATOM 8903 C CA . LEU D 1 73 ? 13.777 -7.408 -30.386 1.00 20.10 73 LEU D CA 1
ATOM 8904 C C . LEU D 1 73 ? 14.677 -7.401 -31.624 1.00 20.50 73 LEU D C 1
ATOM 8905 O O . LEU D 1 73 ? 15.681 -6.681 -31.683 1.00 19.10 73 LEU D O 1
ATOM 8910 N N . GLU D 1 74 ? 14.310 -8.218 -32.606 1.00 23.85 74 GLU D N 1
ATOM 8911 C CA . GLU D 1 74 ? 15.061 -8.321 -33.849 1.00 26.99 74 GLU D CA 1
ATOM 8912 C C . GLU D 1 74 ? 15.100 -6.996 -34.608 1.00 24.60 74 GLU D C 1
ATOM 8913 O O . GLU D 1 74 ? 16.123 -6.642 -35.195 1.00 22.45 74 GLU D O 1
ATOM 8919 N N . SER D 1 75 ? 13.987 -6.269 -34.596 1.00 18.61 75 SER D N 1
ATOM 8920 C CA . SER D 1 75 ? 13.912 -4.992 -35.293 1.00 20.52 75 SER D CA 1
ATOM 8921 C C . SER D 1 75 ? 14.898 -3.984 -34.711 1.00 19.44 75 SER D C 1
ATOM 8922 O O . SER D 1 75 ? 15.525 -3.217 -35.446 1.00 19.44 75 SER D O 1
ATOM 8925 N N . ILE D 1 76 ? 15.033 -3.986 -33.388 1.00 18.37 76 ILE D N 1
ATOM 8926 C CA . ILE D 1 76 ? 15.945 -3.067 -32.722 1.00 19.80 76 ILE D CA 1
ATOM 8927 C C . ILE D 1 76 ? 17.390 -3.546 -32.873 1.00 19.38 76 ILE D C 1
ATOM 8928 O O . ILE D 1 76 ? 18.299 -2.745 -33.120 1.00 19.29 76 ILE D O 1
ATOM 8933 N N . ARG D 1 77 ? 17.590 -4.854 -32.752 1.00 20.51 77 ARG D N 1
ATOM 8934 C CA . ARG D 1 77 ? 18.923 -5.439 -32.877 1.00 24.25 77 ARG D CA 1
ATOM 8935 C C . ARG D 1 77 ? 19.489 -5.165 -34.265 1.00 22.80 77 ARG D C 1
ATOM 8936 O O . ARG D 1 77 ? 20.653 -4.792 -34.417 1.00 21.85 77 ARG D O 1
ATOM 8944 N N . GLU D 1 78 ? 18.644 -5.346 -35.272 1.00 22.98 78 GLU D N 1
ATOM 8945 C CA . GLU D 1 78 ? 19.032 -5.137 -36.660 1.00 27.12 78 GLU D CA 1
ATOM 8946 C C . GLU D 1 78 ? 19.427 -3.691 -36.930 1.00 24.71 78 GLU D C 1
ATOM 8947 O O . GLU D 1 78 ? 20.382 -3.428 -37.659 1.00 24.72 78 GLU D O 1
ATOM 8953 N N . PHE D 1 79 ? 18.704 -2.758 -36.320 1.00 21.86 79 PHE D N 1
ATOM 8954 C CA . PHE D 1 79 ? 18.939 -1.337 -36.525 1.00 21.30 79 PHE D CA 1
ATOM 8955 C C . PHE D 1 79 ? 20.022 -0.685 -35.659 1.00 19.78 79 PHE D C 1
ATOM 8956 O O . PHE D 1 79 ? 20.673 0.257 -36.104 1.00 21.20 79 PHE D O 1
ATOM 8964 N N . GLN D 1 80 ? 20.213 -1.172 -34.436 1.00 18.83 80 GLN D N 1
ATOM 8965 C CA . GLN D 1 80 ? 21.219 -0.605 -33.536 1.00 21.82 80 GLN D CA 1
ATOM 8966 C C . GLN D 1 80 ? 20.994 0.901 -33.319 1.00 20.58 80 GLN D C 1
ATOM 8967 O O . GLN D 1 80 ? 21.881 1.720 -33.568 1.00 19.91 80 GLN D O 1
ATOM 8973 N N . PRO D 1 81 ? 19.803 1.283 -32.841 1.00 19.07 81 PRO D N 1
ATOM 8974 C CA . PRO D 1 81 ? 19.527 2.703 -32.614 1.00 17.36 81 PRO D CA 1
ATOM 8975 C C . PRO D 1 81 ? 20.282 3.273 -31.427 1.00 15.38 81 PRO D C 1
ATOM 8976 O O . PRO D 1 81 ? 20.626 2.551 -30.483 1.00 17.79 81 PRO D O 1
ATOM 8980 N N . GLU D 1 82 ? 20.544 4.571 -31.480 1.00 17.33 82 GLU D N 1
ATOM 8981 C CA . GLU D 1 82 ? 21.201 5.248 -30.373 1.00 20.23 82 GLU D CA 1
ATOM 8982 C C . GLU D 1 82 ? 20.132 6.009 -29.600 1.00 17.96 82 GLU D C 1
ATOM 8983 O O . GLU D 1 82 ? 20.308 6.330 -28.425 1.00 18.89 82 GLU D O 1
ATOM 8989 N N . ILE D 1 83 ? 19.024 6.296 -30.277 1.00 18.50 83 ILE D N 1
ATOM 8990 C CA . ILE D 1 83 ? 17.905 7.025 -29.678 1.00 18.55 83 ILE D CA 1
ATOM 8991 C C . ILE D 1 83 ? 16.593 6.328 -30.033 1.00 18.41 83 ILE D C 1
ATOM 8992 O O . ILE D 1 83 ? 16.378 5.928 -31.179 1.00 17.24 83 ILE D O 1
ATOM 8997 N N . VAL D 1 84 ? 15.717 6.191 -29.042 1.00 16.43 84 VAL D N 1
ATOM 8998 C CA . VAL D 1 84 ? 14.435 5.534 -29.256 1.00 16.05 84 VAL D CA 1
ATOM 8999 C C . VAL D 1 84 ? 13.269 6.369 -28.735 1.00 14.53 84 VAL D C 1
ATOM 9000 O O . VAL D 1 84 ? 13.319 6.888 -27.618 1.00 15.40 84 VAL D O 1
ATOM 9004 N N . PHE D 1 85 ? 12.230 6.491 -29.557 1.00 15.41 85 PHE D N 1
ATOM 9005 C CA . PHE D 1 85 ? 11.009 7.195 -29.177 1.00 14.32 85 PHE D CA 1
ATOM 9006 C C . PHE D 1 85 ? 9.901 6.154 -29.243 1.00 16.53 85 PHE D C 1
ATOM 9007 O O . PHE D 1 85 ? 9.589 5.640 -30.319 1.00 15.34 85 PHE D O 1
ATOM 9015 N N . HIS D 1 86 ? 9.317 5.828 -28.096 1.00 14.96 86 HIS D N 1
ATOM 9016 C CA . HIS D 1 86 ? 8.244 4.841 -28.056 1.00 16.12 86 HIS D CA 1
ATOM 9017 C C . HIS D 1 86 ? 6.888 5.537 -28.055 1.00 14.79 86 HIS D C 1
ATOM 9018 O O . HIS D 1 86 ? 6.451 6.064 -27.029 1.00 17.96 86 HIS D O 1
ATOM 9025 N N . MET D 1 87 ? 6.227 5.545 -29.211 1.00 19.94 87 MET D N 1
ATOM 9026 C CA . MET D 1 87 ? 4.926 6.184 -29.325 1.00 21.67 87 MET D CA 1
ATOM 9027 C C . MET D 1 87 ? 3.792 5.242 -29.676 1.00 18.69 87 MET D C 1
ATOM 9028 O O . MET D 1 87 ? 2.635 5.648 -29.671 1.00 16.48 87 MET D O 1
ATOM 9033 N N . ALA D 1 88 ? 4.116 3.984 -29.966 1.00 14.13 88 ALA D N 1
ATOM 9034 C CA . ALA D 1 88 ? 3.093 3.009 -30.314 1.00 16.74 88 ALA D CA 1
ATOM 9035 C C . ALA D 1 88 ? 2.257 2.654 -29.087 1.00 16.06 88 ALA D C 1
ATOM 9036 O O . ALA D 1 88 ? 2.796 2.373 -28.010 1.00 13.65 88 ALA D O 1
ATOM 9038 N N . ALA D 1 89 ? 0.942 2.676 -29.255 1.00 14.68 89 ALA D N 1
ATOM 9039 C CA . ALA D 1 89 ? 0.024 2.358 -28.168 1.00 15.08 89 ALA D CA 1
ATOM 9040 C C . ALA D 1 89 ? -1.413 2.376 -28.669 1.00 15.31 89 ALA D C 1
ATOM 9041 O O . ALA D 1 89 ? -1.686 2.911 -29.744 1.00 16.51 89 ALA D O 1
ATOM 9043 N N . GLN D 1 90 ? -2.314 1.782 -27.885 1.00 15.92 90 GLN D N 1
ATOM 9044 C CA . GLN D 1 90 ? -3.755 1.794 -28.169 1.00 16.57 90 GLN D CA 1
ATOM 9045 C C . GLN D 1 90 ? -4.062 3.115 -27.448 1.00 16.62 90 GLN D C 1
ATOM 9046 O O . GLN D 1 90 ? -4.128 3.166 -26.222 1.00 15.93 90 GLN D O 1
ATOM 9052 N N . PRO D 1 91 ? -4.245 4.203 -28.207 1.00 18.35 91 PRO D N 1
ATOM 9053 C CA . PRO D 1 91 ? -4.509 5.531 -27.651 1.00 19.54 91 PRO D CA 1
ATOM 9054 C C . PRO D 1 91 ? -5.931 5.991 -27.377 1.00 17.99 91 PRO D C 1
ATOM 9055 O O . PRO D 1 91 ? -6.113 7.117 -26.925 1.00 18.99 91 PRO D O 1
ATOM 9059 N N . LEU D 1 92 ? -6.925 5.152 -27.642 1.00 20.26 92 LEU D N 1
ATOM 9060 C CA . LEU D 1 92 ? -8.314 5.562 -27.457 1.00 21.80 92 LEU D CA 1
ATOM 9061 C C . LEU D 1 92 ? -8.994 5.108 -26.169 1.00 20.14 92 LEU D C 1
ATOM 9062 O O . LEU D 1 92 ? -9.044 3.918 -25.859 1.00 18.51 92 LEU D O 1
ATOM 9067 N N . VAL D 1 93 ? -9.527 6.082 -25.437 1.00 23.28 93 VAL D N 1
ATOM 9068 C CA . VAL D 1 93 ? -10.234 5.822 -24.182 1.00 26.82 93 VAL D CA 1
ATOM 9069 C C . VAL D 1 93 ? -11.506 5.024 -24.452 1.00 25.02 93 VAL D C 1
ATOM 9070 O O . VAL D 1 93 ? -11.715 3.951 -23.883 1.00 23.80 93 VAL D O 1
ATOM 9074 N N . ARG D 1 94 ? -12.359 5.552 -25.323 1.00 31.27 94 ARG D N 1
ATOM 9075 C CA . ARG D 1 94 ? -13.612 4.886 -25.658 1.00 39.57 94 ARG D CA 1
ATOM 9076 C C . ARG D 1 94 ? -13.370 3.424 -26.008 1.00 32.07 94 ARG D C 1
ATOM 9077 O O . ARG D 1 94 ? -14.022 2.525 -25.474 1.00 29.41 94 ARG D O 1
ATOM 9085 N N . LEU D 1 95 ? -12.420 3.192 -26.904 1.00 25.50 95 LEU D N 1
ATOM 9086 C CA . LEU D 1 95 ? -12.092 1.845 -27.327 1.00 25.91 95 LEU D CA 1
ATOM 9087 C C . LEU D 1 95 ? -11.550 0.994 -26.178 1.00 22.48 95 LEU D C 1
ATOM 9088 O O . LEU D 1 95 ? -11.765 -0.217 -26.150 1.00 22.96 95 LEU D O 1
ATOM 9093 N N . SER D 1 96 ? -10.858 1.615 -25.229 1.00 19.43 96 SER D N 1
ATOM 9094 C CA . SER D 1 96 ? -10.302 0.846 -24.123 1.00 19.62 96 SER D CA 1
ATOM 9095 C C . SER D 1 96 ? -11.400 0.192 -23.296 1.00 18.70 96 SER D C 1
ATOM 9096 O O . SER D 1 96 ? -11.166 -0.821 -22.644 1.00 16.61 96 SER D O 1
ATOM 9099 N N . TYR D 1 97 ? -12.606 0.753 -23.334 1.00 17.54 97 TYR D N 1
ATOM 9100 C CA . TYR D 1 97 ? -13.709 0.165 -22.588 1.00 21.11 97 TYR D CA 1
ATOM 9101 C C . TYR D 1 97 ? -14.204 -1.124 -23.242 1.00 21.97 97 TYR D C 1
ATOM 9102 O O . TYR D 1 97 ? -14.599 -2.064 -22.553 1.00 22.35 97 TYR D O 1
ATOM 9111 N N . SER D 1 98 ? -14.184 -1.176 -24.570 1.00 24.03 98 SER D N 1
ATOM 9112 C CA . SER D 1 98 ? -14.640 -2.373 -25.266 1.00 26.42 98 SER D CA 1
ATOM 9113 C C . SER D 1 98 ? -13.521 -3.394 -25.480 1.00 23.92 98 SER D C 1
ATOM 9114 O O . SER D 1 98 ? -13.786 -4.578 -25.668 1.00 24.32 98 SER D O 1
ATOM 9117 N N . GLU D 1 99 ? -12.271 -2.943 -25.436 1.00 26.41 99 GLU D N 1
ATOM 9118 C CA . GLU D 1 99 ? -11.136 -3.848 -25.620 1.00 27.76 99 GLU D CA 1
ATOM 9119 C C . GLU D 1 99 ? -10.073 -3.574 -24.561 1.00 22.63 99 GLU D C 1
ATOM 9120 O O . GLU D 1 99 ? -8.949 -3.190 -24.875 1.00 22.61 99 GLU D O 1
ATOM 9126 N N . PRO D 1 100 ? -10.414 -3.785 -23.284 1.00 18.82 100 PRO D N 1
ATOM 9127 C CA . PRO D 1 100 ? -9.451 -3.538 -22.209 1.00 15.20 100 PRO D CA 1
ATOM 9128 C C . PRO D 1 100 ? -8.195 -4.406 -22.264 1.00 17.75 100 PRO D C 1
ATOM 9129 O O . PRO D 1 100 ? -7.083 -3.918 -22.038 1.00 14.41 100 PRO D O 1
ATOM 9133 N N . VAL D 1 101 ? -8.362 -5.689 -22.567 1.00 16.32 101 VAL D N 1
ATOM 9134 C CA . VAL D 1 101 ? -7.209 -6.576 -22.616 1.00 19.25 101 VAL D CA 1
ATOM 9135 C C . VAL D 1 101 ? -6.190 -6.105 -23.652 1.00 18.51 101 VAL D C 1
ATOM 9136 O O . VAL D 1 101 ? -5.001 -5.976 -23.352 1.00 18.37 101 VAL D O 1
ATOM 9140 N N . GLU D 1 102 ? -6.658 -5.839 -24.865 1.00 21.25 102 GLU D N 1
ATOM 9141 C CA . GLU D 1 102 ? -5.775 -5.378 -25.924 1.00 27.44 102 GLU D CA 1
ATOM 9142 C C . GLU D 1 102 ? -5.112 -4.055 -25.539 1.00 21.68 102 GLU D C 1
ATOM 9143 O O . GLU D 1 102 ? -3.971 -3.802 -25.912 1.00 20.82 102 GLU D O 1
ATOM 9149 N N . THR D 1 103 ? -5.822 -3.216 -24.789 1.00 14.24 103 THR D N 1
ATOM 9150 C CA . THR D 1 103 ? -5.245 -1.949 -24.356 1.00 15.58 103 THR D CA 1
ATOM 9151 C C . THR D 1 103 ? -4.064 -2.216 -23.400 1.00 16.43 103 THR D C 1
ATOM 9152 O O . THR D 1 103 ? -2.984 -1.647 -23.594 1.00 12.87 103 THR D O 1
ATOM 9156 N N . TYR D 1 104 ? -4.245 -3.098 -22.409 1.00 11.29 104 TYR D N 1
ATOM 9157 C CA . TYR D 1 104 ? -3.164 -3.402 -21.457 1.00 14.17 104 TYR D CA 1
ATOM 9158 C C . TYR D 1 104 ? -1.992 -4.140 -22.099 1.00 14.34 104 TYR D C 1
ATOM 9159 O O . TYR D 1 104 ? -0.831 -3.816 -21.840 1.00 16.87 104 TYR D O 1
ATOM 9168 N N . SER D 1 105 ? -2.286 -5.130 -22.937 1.00 14.29 105 SER D N 1
ATOM 9169 C CA . SER D 1 105 ? -1.210 -5.872 -23.592 1.00 17.78 105 SER D CA 1
ATOM 9170 C C . SER D 1 105 ? -0.362 -4.926 -24.448 1.00 13.42 105 SER D C 1
ATOM 9171 O O . SER D 1 105 ? 0.870 -4.964 -24.403 1.00 14.86 105 SER D O 1
ATOM 9174 N N . THR D 1 106 ? -1.021 -4.058 -25.203 1.00 13.11 106 THR D N 1
ATOM 9175 C CA . THR D 1 106 ? -0.319 -3.118 -26.069 1.00 14.71 106 THR D CA 1
ATOM 9176 C C . THR D 1 106 ? 0.439 -2.031 -25.312 1.00 15.13 106 THR D C 1
ATOM 9177 O O . THR D 1 106 ? 1.624 -1.812 -25.550 1.00 13.47 106 THR D O 1
ATOM 9181 N N . ASN D 1 107 ? -0.237 -1.361 -24.388 1.00 12.31 107 ASN D N 1
ATOM 9182 C CA . ASN D 1 107 ? 0.389 -0.269 -23.661 1.00 14.33 107 ASN D CA 1
ATOM 9183 C C . ASN D 1 107 ? 1.344 -0.673 -22.542 1.00 14.21 107 ASN D C 1
ATOM 9184 O O . ASN D 1 107 ? 2.359 -0.016 -22.341 1.00 16.21 107 ASN D O 1
ATOM 9189 N N . VAL D 1 108 ? 1.026 -1.741 -21.820 1.00 16.14 108 VAL D N 1
ATOM 9190 C CA . VAL D 1 108 ? 1.903 -2.191 -20.749 1.00 13.57 108 VAL D CA 1
ATOM 9191 C C . VAL D 1 108 ? 2.949 -3.195 -21.246 1.00 13.92 108 VAL D C 1
ATOM 9192 O O . VAL D 1 108 ? 4.140 -2.912 -21.179 1.00 12.08 108 VAL D O 1
ATOM 9196 N N . MET D 1 109 ? 2.528 -4.355 -21.751 1.00 15.10 109 MET D N 1
ATOM 9197 C CA . MET D 1 109 ? 3.509 -5.331 -22.222 1.00 11.44 109 MET D CA 1
ATOM 9198 C C . MET D 1 109 ? 4.321 -4.807 -23.412 1.00 16.74 109 MET D C 1
ATOM 9199 O O . MET D 1 109 ? 5.509 -5.118 -23.547 1.00 12.46 109 MET D O 1
ATOM 9204 N N . GLY D 1 110 ? 3.691 -3.997 -24.258 1.00 14.51 110 GLY D N 1
ATOM 9205 C CA . GLY D 1 110 ? 4.396 -3.427 -25.397 1.00 14.09 110 GLY D CA 1
ATOM 9206 C C . GLY D 1 110 ? 5.581 -2.613 -24.902 1.00 15.71 110 GLY D C 1
ATOM 9207 O O . GLY D 1 110 ? 6.687 -2.699 -25.448 1.00 13.66 110 GLY D O 1
ATOM 9208 N N . THR D 1 111 ? 5.349 -1.821 -23.858 1.00 14.54 111 THR D N 1
ATOM 9209 C CA . THR D 1 111 ? 6.404 -1.014 -23.259 1.00 13.90 111 THR D CA 1
ATOM 9210 C C . THR D 1 111 ? 7.451 -1.933 -22.620 1.00 15.44 111 THR D C 1
ATOM 9211 O O . THR D 1 111 ? 8.658 -1.689 -22.734 1.00 13.99 111 THR D O 1
ATOM 9215 N N . VAL D 1 112 ? 6.997 -2.987 -21.943 1.00 13.61 112 VAL D N 1
ATOM 9216 C CA . VAL D 1 112 ? 7.931 -3.936 -21.328 1.00 13.34 112 VAL D CA 1
ATOM 9217 C C . VAL D 1 112 ? 8.836 -4.564 -22.396 1.00 14.61 112 VAL D C 1
ATOM 9218 O O . VAL D 1 112 ? 10.068 -4.619 -22.233 1.00 12.23 112 VAL D O 1
ATOM 9222 N N . TYR D 1 113 ? 8.236 -5.025 -23.491 1.00 13.16 113 TYR D N 1
ATOM 9223 C CA . TYR D 1 113 ? 9.005 -5.649 -24.578 1.00 15.16 113 TYR D CA 1
ATOM 9224 C C . TYR D 1 113 ? 10.014 -4.686 -25.206 1.00 16.80 113 TYR D C 1
ATOM 9225 O O . TYR D 1 113 ? 11.120 -5.086 -25.588 1.00 15.70 113 TYR D O 1
ATOM 9234 N N . LEU D 1 114 ? 9.635 -3.418 -25.323 1.00 14.64 114 LEU D N 1
ATOM 9235 C CA . LEU D 1 114 ? 10.525 -2.419 -25.906 1.00 15.87 114 LEU D CA 1
ATOM 9236 C C . LEU D 1 114 ? 11.741 -2.210 -25.009 1.00 15.92 114 LEU D C 1
ATOM 9237 O O . LEU D 1 114 ? 12.882 -2.245 -25.478 1.00 14.74 114 LEU D O 1
ATOM 9242 N N . LEU D 1 115 ? 11.487 -1.988 -23.720 1.00 14.22 115 LEU D N 1
ATOM 9243 C CA . LEU D 1 115 ? 12.560 -1.779 -22.754 1.00 15.15 115 LEU D CA 1
ATOM 9244 C C . LEU D 1 115 ? 13.450 -3.015 -22.635 1.00 13.51 115 LEU D C 1
ATOM 9245 O O . LEU D 1 115 ? 14.670 -2.894 -22.511 1.00 16.54 115 LEU D O 1
ATOM 9250 N N . GLU D 1 116 ? 12.852 -4.203 -22.691 1.00 14.40 116 GLU D N 1
ATOM 9251 C CA . GLU D 1 116 ? 13.624 -5.443 -22.603 1.00 15.98 116 GLU D CA 1
ATOM 9252 C C . GLU D 1 116 ? 14.562 -5.559 -23.811 1.00 17.11 116 GLU D C 1
ATOM 9253 O O . GLU D 1 116 ? 15.718 -5.960 -23.674 1.00 16.78 116 GLU D O 1
ATOM 9259 N N . ALA D 1 117 ? 14.057 -5.207 -24.990 1.00 15.84 117 ALA D N 1
ATOM 9260 C CA . ALA D 1 117 ? 14.854 -5.261 -26.214 1.00 15.91 117 ALA D CA 1
ATOM 9261 C C . ALA D 1 117 ? 16.045 -4.313 -26.090 1.00 16.97 117 ALA D C 1
ATOM 9262 O O . ALA D 1 117 ? 17.179 -4.672 -26.410 1.00 16.83 117 ALA D O 1
ATOM 9264 N N . ILE D 1 118 ? 15.774 -3.101 -25.619 1.00 16.14 118 ILE D N 1
ATOM 9265 C CA . ILE D 1 118 ? 16.809 -2.094 -25.448 1.00 17.30 118 ILE D CA 1
ATOM 9266 C C . ILE D 1 118 ? 17.865 -2.579 -24.458 1.00 19.25 118 ILE D C 1
ATOM 9267 O O . ILE D 1 118 ? 19.067 -2.392 -24.671 1.00 18.36 118 ILE D O 1
ATOM 9272 N N . ARG D 1 119 ? 17.402 -3.215 -23.390 1.00 17.93 119 ARG D N 1
ATOM 9273 C CA . ARG D 1 119 ? 18.274 -3.743 -22.350 1.00 23.25 119 ARG D CA 1
ATOM 9274 C C . ARG D 1 119 ? 19.281 -4.739 -22.923 1.00 23.29 119 ARG D C 1
ATOM 9275 O O . ARG D 1 119 ? 20.478 -4.676 -22.624 1.00 23.76 119 ARG D O 1
ATOM 9283 N N . HIS D 1 120 ? 18.798 -5.646 -23.762 1.00 24.77 120 HIS D N 1
ATOM 9284 C CA . HIS D 1 120 ? 19.666 -6.667 -24.336 1.00 27.46 120 HIS D CA 1
ATOM 9285 C C . HIS D 1 120 ? 20.496 -6.250 -25.542 1.00 25.97 120 HIS D C 1
ATOM 9286 O O . HIS D 1 120 ? 21.644 -6.673 -25.674 1.00 25.14 120 HIS D O 1
ATOM 9293 N N . VAL D 1 121 ? 19.931 -5.423 -26.415 1.00 22.87 121 VAL D N 1
ATOM 9294 C CA . VAL D 1 121 ? 20.657 -4.985 -27.601 1.00 22.06 121 VAL D CA 1
ATOM 9295 C C . VAL D 1 121 ? 21.839 -4.100 -27.233 1.00 22.71 121 VAL D C 1
ATOM 9296 O O . VAL D 1 121 ? 22.927 -4.237 -27.806 1.00 22.30 121 VAL D O 1
ATOM 9300 N N . GLY D 1 122 ? 21.623 -3.208 -26.270 1.00 20.61 122 GLY D N 1
ATOM 9301 C CA . GLY D 1 122 ? 22.671 -2.304 -25.832 1.00 23.27 122 GLY D CA 1
ATOM 9302 C C . GLY D 1 122 ? 22.954 -1.186 -26.822 1.00 22.54 122 GLY D C 1
ATOM 9303 O O . GLY D 1 122 ? 22.444 -1.192 -27.943 1.00 23.20 122 GLY D O 1
ATOM 9304 N N . GLY D 1 123 ? 23.757 -0.215 -26.400 1.00 22.30 123 GLY D N 1
ATOM 9305 C CA . GLY D 1 123 ? 24.112 0.887 -27.276 1.00 21.62 123 GLY D CA 1
ATOM 9306 C C . GLY D 1 123 ? 23.121 2.033 -27.348 1.00 20.79 123 GLY D C 1
ATOM 9307 O O . GLY D 1 123 ? 23.436 3.089 -27.891 1.00 20.61 123 GLY D O 1
ATOM 9308 N N . VAL D 1 124 ? 21.917 1.840 -26.818 1.00 21.13 124 VAL D N 1
ATOM 9309 C CA . VAL D 1 124 ? 20.931 2.915 -26.854 1.00 18.40 124 VAL D CA 1
ATOM 9310 C C . VAL D 1 124 ? 21.304 3.950 -25.795 1.00 16.70 124 VAL D C 1
ATOM 9311 O O . VAL D 1 124 ? 21.427 3.624 -24.622 1.00 17.91 124 VAL D O 1
ATOM 9315 N N . LYS D 1 125 ? 21.475 5.196 -26.226 1.00 17.15 125 LYS D N 1
ATOM 9316 C CA . LYS D 1 125 ? 21.861 6.287 -25.337 1.00 21.52 125 LYS D CA 1
ATOM 9317 C C . LYS D 1 125 ? 20.682 7.044 -24.731 1.00 18.30 125 LYS D C 1
ATOM 9318 O O . LYS D 1 125 ? 20.751 7.482 -23.581 1.00 19.39 125 LYS D O 1
ATOM 9324 N N . ALA D 1 126 ? 19.609 7.206 -25.502 1.00 15.86 126 ALA D N 1
ATOM 9325 C CA . ALA D 1 126 ? 18.436 7.925 -25.011 1.00 16.44 126 ALA D CA 1
ATOM 9326 C C . ALA D 1 126 ? 17.129 7.232 -25.375 1.00 15.50 126 ALA D C 1
ATOM 9327 O O . ALA D 1 126 ? 16.923 6.827 -26.521 1.00 15.99 126 ALA D O 1
ATOM 9329 N N . VAL D 1 127 ? 16.247 7.106 -24.389 1.00 15.57 127 VAL D N 1
ATOM 9330 C CA . VAL D 1 127 ? 14.944 6.482 -24.600 1.00 12.19 127 VAL D CA 1
ATOM 9331 C C . VAL D 1 127 ? 13.875 7.450 -24.099 1.00 14.99 127 VAL D C 1
ATOM 9332 O O . VAL D 1 127 ? 13.907 7.895 -22.946 1.00 14.67 127 VAL D O 1
ATOM 9336 N N . VAL D 1 128 ? 12.953 7.803 -24.983 1.00 14.26 128 VAL D N 1
ATOM 9337 C CA . VAL D 1 128 ? 11.867 8.696 -24.630 1.00 15.61 128 VAL D CA 1
ATOM 9338 C C . VAL D 1 128 ? 10.573 7.925 -24.822 1.00 14.80 128 VAL D C 1
ATOM 9339 O O . VAL D 1 128 ? 10.146 7.664 -25.948 1.00 15.83 128 VAL D O 1
ATOM 9343 N N . ASN D 1 129 ? 9.964 7.547 -23.708 1.00 15.82 129 ASN D N 1
ATOM 9344 C CA . ASN D 1 129 ? 8.729 6.786 -23.738 1.00 16.71 129 ASN D CA 1
ATOM 9345 C C . ASN D 1 129 ? 7.517 7.691 -23.571 1.00 14.81 129 ASN D C 1
ATOM 9346 O O . ASN D 1 129 ? 7.322 8.302 -22.520 1.00 15.00 129 ASN D O 1
ATOM 9351 N N . ILE D 1 130 ? 6.708 7.768 -24.620 1.00 13.85 130 ILE D N 1
ATOM 9352 C CA . ILE D 1 130 ? 5.504 8.582 -24.608 1.00 17.13 130 ILE D CA 1
ATOM 9353 C C . ILE D 1 130 ? 4.396 7.828 -23.885 1.00 16.44 130 ILE D C 1
ATOM 9354 O O . ILE D 1 130 ? 3.967 6.750 -24.321 1.00 15.25 130 ILE D O 1
ATOM 9359 N N . THR D 1 131 ? 3.945 8.384 -22.768 1.00 13.23 131 THR D N 1
ATOM 9360 C CA . THR D 1 131 ? 2.858 7.757 -22.033 1.00 16.75 131 THR D CA 1
ATOM 9361 C C . THR D 1 131 ? 1.595 8.570 -22.312 1.00 15.43 131 THR D C 1
ATOM 9362 O O . THR D 1 131 ? 1.001 8.429 -23.382 1.00 16.59 131 THR D O 1
ATOM 9366 N N . SER D 1 132 ? 1.197 9.434 -21.386 1.00 14.93 132 SER D N 1
ATOM 9367 C CA . SER D 1 132 ? 0.000 10.247 -21.597 1.00 15.68 132 SER D CA 1
ATOM 9368 C C . SER D 1 132 ? -0.209 11.235 -20.468 1.00 15.14 132 SER D C 1
ATOM 9369 O O . SER D 1 132 ? 0.308 11.041 -19.368 1.00 13.89 132 SER D O 1
ATOM 9372 N N . ASP D 1 133 ? -0.957 12.302 -20.738 1.00 14.08 133 ASP D N 1
ATOM 9373 C CA . ASP D 1 133 ? -1.258 13.265 -19.687 1.00 17.97 133 ASP D CA 1
ATOM 9374 C C . ASP D 1 133 ? -2.238 12.559 -18.739 1.00 15.53 133 ASP D C 1
ATOM 9375 O O . ASP D 1 133 ? -2.399 12.949 -17.580 1.00 18.04 133 ASP D O 1
ATOM 9380 N N . LYS D 1 134 ? -2.849 11.477 -19.225 1.00 16.26 134 LYS D N 1
ATOM 9381 C CA . LYS D 1 134 ? -3.830 10.719 -18.434 1.00 19.09 134 LYS D CA 1
ATOM 9382 C C . LYS D 1 134 ? -3.238 9.664 -17.502 1.00 15.61 134 LYS D C 1
ATOM 9383 O O . LYS D 1 134 ? -3.973 8.894 -16.892 1.00 15.25 134 LYS D O 1
ATOM 9389 N N . CYS D 1 135 ? -1.917 9.625 -17.379 1.00 14.26 135 CYS D N 1
ATOM 9390 C CA . CYS D 1 135 ? -1.298 8.637 -16.505 1.00 13.09 135 CYS D CA 1
ATOM 9391 C C . CYS D 1 135 ? -1.482 8.969 -15.024 1.00 13.43 135 CYS D C 1
ATOM 9392 O O . CYS D 1 135 ? -1.295 8.105 -14.174 1.00 15.34 135 CYS D O 1
ATOM 9395 N N . TYR D 1 136 ? -1.849 10.212 -14.720 1.00 12.59 136 TYR D N 1
ATOM 9396 C CA . TYR D 1 136 ? -2.015 10.627 -13.327 1.00 15.54 136 TYR D CA 1
ATOM 9397 C C . TYR D 1 136 ? -3.314 10.196 -12.677 1.00 13.71 136 TYR D C 1
ATOM 9398 O O . TYR D 1 136 ? -4.373 10.253 -13.298 1.00 16.09 136 TYR D O 1
ATOM 9407 N N . ASP D 1 137 ? -3.223 9.774 -11.420 1.00 15.71 137 ASP D N 1
ATOM 9408 C CA . ASP D 1 137 ? -4.410 9.403 -10.655 1.00 20.48 137 ASP D CA 1
ATOM 9409 C C . ASP D 1 137 ? -5.230 10.700 -10.686 1.00 19.50 137 ASP D C 1
ATOM 9410 O O . ASP D 1 137 ? -4.757 11.756 -10.260 1.00 18.20 137 ASP D O 1
ATOM 9415 N N . ASN D 1 138 ? -6.443 10.619 -11.220 1.00 20.70 138 ASN D N 1
ATOM 9416 C CA . ASN D 1 138 ? -7.306 11.788 -11.376 1.00 23.76 138 ASN D CA 1
ATOM 9417 C C . ASN D 1 138 ? -7.974 12.282 -10.094 1.00 23.13 138 ASN D C 1
ATOM 9418 O O . ASN D 1 138 ? -8.863 11.621 -9.554 1.00 23.75 138 ASN D O 1
ATOM 9423 N N . LYS D 1 139 ? -7.553 13.451 -9.620 1.00 23.83 139 LYS D N 1
ATOM 9424 C CA . LYS D 1 139 ? -8.125 14.031 -8.407 1.00 26.55 139 LYS D CA 1
ATOM 9425 C C . LYS D 1 139 ? -9.338 14.895 -8.734 1.00 25.17 139 LYS D C 1
ATOM 9426 O O . LYS D 1 139 ? -9.983 15.429 -7.838 1.00 25.79 139 LYS D O 1
ATOM 9432 N N . GLU D 1 140 ? -9.640 15.046 -10.017 1.00 26.36 140 GLU D N 1
ATOM 9433 C CA . GLU D 1 140 ? -10.785 15.853 -10.417 1.00 32.77 140 GLU D CA 1
ATOM 9434 C C . GLU D 1 140 ? -10.742 17.243 -9.772 1.00 29.59 140 GLU D C 1
ATOM 9435 O O . GLU D 1 140 ? -11.734 17.701 -9.203 1.00 27.92 140 GLU D O 1
ATOM 9441 N N . TRP D 1 141 ? -9.590 17.904 -9.842 1.00 24.53 141 TRP D N 1
ATOM 9442 C CA . TRP D 1 141 ? -9.471 19.238 -9.268 1.00 21.32 141 TRP D CA 1
ATOM 9443 C C . TRP D 1 141 ? -9.035 20.258 -10.315 1.00 20.19 141 TRP D C 1
ATOM 9444 O O . TRP D 1 141 ? -8.782 19.907 -11.469 1.00 18.14 141 TRP D O 1
ATOM 9455 N N . ILE D 1 142 ? -8.935 21.517 -9.906 1.00 18.72 142 ILE D N 1
ATOM 9456 C CA . ILE D 1 142 ? -8.571 22.596 -10.814 1.00 23.44 142 ILE D CA 1
ATOM 9457 C C . ILE D 1 142 ? -7.075 22.787 -11.085 1.00 20.04 142 ILE D C 1
ATOM 9458 O O . ILE D 1 142 ? -6.704 23.591 -11.935 1.00 20.74 142 ILE D O 1
ATOM 9463 N N . TRP D 1 143 ? -6.220 22.049 -10.383 1.00 17.83 143 TRP D N 1
ATOM 9464 C CA . TRP D 1 143 ? -4.775 22.217 -10.543 1.00 18.41 143 TRP D CA 1
ATOM 9465 C C . TRP D 1 143 ? -4.059 21.303 -11.536 1.00 18.41 143 TRP D C 1
ATOM 9466 O O . TRP D 1 143 ? -4.447 20.157 -11.738 1.00 18.03 143 TRP D O 1
ATOM 9477 N N . GLY D 1 144 ? -3.002 21.831 -12.151 1.00 17.99 144 GLY D N 1
ATOM 9478 C CA . GLY D 1 144 ? -2.222 21.051 -13.092 1.00 18.28 144 GLY D CA 1
ATOM 9479 C C . GLY D 1 144 ? -1.347 20.084 -12.317 1.00 16.54 144 GLY D C 1
ATOM 9480 O O . GLY D 1 144 ? -0.772 20.447 -11.291 1.00 15.01 144 GLY D O 1
ATOM 9481 N N . TYR D 1 145 ? -1.236 18.852 -12.803 1.00 16.22 145 TYR D N 1
ATOM 9482 C CA . TYR D 1 145 ? -0.438 17.843 -12.122 1.00 16.69 145 TYR D CA 1
ATOM 9483 C C . TYR D 1 145 ? 1.061 18.046 -12.222 1.00 13.75 145 TYR D C 1
ATOM 9484 O O . TYR D 1 145 ? 1.573 18.483 -13.248 1.00 15.51 145 TYR D O 1
ATOM 9493 N N . ARG D 1 146 ? 1.753 17.730 -11.134 1.00 14.70 146 ARG D N 1
ATOM 9494 C CA . ARG D 1 146 ? 3.199 17.859 -11.064 1.00 17.01 146 ARG D CA 1
ATOM 9495 C C . ARG D 1 146 ? 3.769 16.450 -11.257 1.00 16.53 146 ARG D C 1
ATOM 9496 O O . ARG D 1 146 ? 3.116 15.464 -10.916 1.00 16.74 146 ARG D O 1
ATOM 9504 N N . GLU D 1 147 ? 4.970 16.349 -11.818 1.00 15.32 147 GLU D N 1
ATOM 9505 C CA . GLU D 1 147 ? 5.559 15.043 -12.101 1.00 16.66 147 GLU D CA 1
ATOM 9506 C C . GLU D 1 147 ? 5.736 14.073 -10.934 1.00 16.77 147 GLU D C 1
ATOM 9507 O O . GLU D 1 147 ? 5.821 12.863 -11.147 1.00 17.21 147 GLU D O 1
ATOM 9513 N N . ASN D 1 148 ? 5.773 14.588 -9.712 1.00 15.70 148 ASN D N 1
ATOM 9514 C CA . ASN D 1 148 ? 5.956 13.741 -8.537 1.00 19.90 148 ASN D CA 1
ATOM 9515 C C . ASN D 1 148 ? 4.650 13.204 -7.953 1.00 17.02 148 ASN D C 1
ATOM 9516 O O . ASN D 1 148 ? 4.659 12.555 -6.908 1.00 18.54 148 ASN D O 1
ATOM 9521 N N . GLU D 1 149 ? 3.528 13.458 -8.615 1.00 15.55 149 GLU D N 1
ATOM 9522 C CA . GLU D 1 149 ? 2.254 12.984 -8.087 1.00 16.83 149 GLU D CA 1
ATOM 9523 C C . GLU D 1 149 ? 1.900 11.567 -8.559 1.00 16.33 149 GLU D C 1
ATOM 9524 O O . GLU D 1 149 ? 2.456 11.062 -9.539 1.00 15.38 149 GLU D O 1
ATOM 9530 N N . ALA D 1 150 ? 0.974 10.941 -7.839 1.00 15.40 150 ALA D N 1
ATOM 9531 C CA . ALA D 1 150 ? 0.556 9.562 -8.084 1.00 18.62 150 ALA D CA 1
ATOM 9532 C C . ALA D 1 150 ? 0.040 9.170 -9.461 1.00 15.24 150 ALA D C 1
ATOM 9533 O O . ALA D 1 150 ? -0.711 9.904 -10.104 1.00 14.85 150 ALA D O 1
ATOM 9535 N N . MET D 1 151 ? 0.443 7.977 -9.891 1.00 15.93 151 MET D N 1
ATOM 9536 C CA . MET D 1 151 ? 0.022 7.423 -11.171 1.00 15.32 151 MET D CA 1
ATOM 9537 C C . MET D 1 151 ? -1.294 6.673 -10.949 1.00 17.08 151 MET D C 1
ATOM 9538 O O . MET D 1 151 ? -1.588 6.228 -9.841 1.00 14.63 151 MET D O 1
ATOM 9543 N N . GLY D 1 152 ? -2.085 6.543 -12.004 1.00 15.81 152 GLY D N 1
ATOM 9544 C CA . GLY D 1 152 ? -3.350 5.848 -11.880 1.00 16.55 152 GLY D CA 1
ATOM 9545 C C . GLY D 1 152 ? -4.104 5.846 -13.190 1.00 17.20 152 GLY D C 1
ATOM 9546 O O . GLY D 1 152 ? -3.528 5.573 -14.240 1.00 18.53 152 GLY D O 1
ATOM 9547 N N . GLY D 1 153 ? -5.395 6.150 -13.127 1.00 17.42 153 GLY D N 1
ATOM 9548 C CA . GLY D 1 153 ? -6.204 6.179 -14.329 1.00 17.37 153 GLY D CA 1
ATOM 9549 C C . GLY D 1 153 ? -7.512 5.442 -14.120 1.00 17.45 153 GLY D C 1
ATOM 9550 O O . GLY D 1 153 ? -7.526 4.300 -13.658 1.00 17.08 153 GLY D O 1
ATOM 9551 N N . TYR D 1 154 ? -8.610 6.103 -14.468 1.00 17.99 154 TYR D N 1
ATOM 9552 C CA . TYR D 1 154 ? -9.949 5.543 -14.322 1.00 20.92 154 TYR D CA 1
ATOM 9553 C C . TYR D 1 154 ? -10.247 4.447 -15.349 1.00 18.36 154 TYR D C 1
ATOM 9554 O O . TYR D 1 154 ? -10.513 3.300 -14.991 1.00 17.36 154 TYR D O 1
ATOM 9563 N N . ASP D 1 155 ? -10.213 4.813 -16.626 1.00 17.04 155 ASP D N 1
ATOM 9564 C CA . ASP D 1 155 ? -10.480 3.876 -17.716 1.00 16.81 155 ASP D CA 1
ATOM 9565 C C . ASP D 1 155 ? -9.233 3.047 -18.025 1.00 17.07 155 ASP D C 1
ATOM 9566 O O . ASP D 1 155 ? -8.126 3.433 -17.663 1.00 15.84 155 ASP D O 1
ATOM 9571 N N . PRO D 1 156 ? -9.399 1.909 -18.719 1.00 15.55 156 PRO D N 1
ATOM 9572 C CA . PRO D 1 156 ? -8.273 1.035 -19.072 1.00 16.13 156 PRO D CA 1
ATOM 9573 C C . PRO D 1 156 ? -7.129 1.742 -19.808 1.00 16.60 156 PRO D C 1
ATOM 9574 O O . PRO D 1 156 ? -5.954 1.456 -19.560 1.00 17.75 156 PRO D O 1
ATOM 9578 N N . TYR D 1 157 ? -7.461 2.658 -20.713 1.00 16.09 157 TYR D N 1
ATOM 9579 C CA . TYR D 1 157 ? -6.426 3.387 -21.448 1.00 17.31 157 TYR D CA 1
ATOM 9580 C C . TYR D 1 157 ? -5.590 4.240 -20.494 1.00 15.79 157 TYR D C 1
ATOM 9581 O O . TYR D 1 157 ? -4.361 4.109 -20.443 1.00 14.93 157 TYR D O 1
ATOM 9590 N N . SER D 1 158 ? -6.258 5.123 -19.754 1.00 13.94 158 SER D N 1
ATOM 9591 C CA . SER D 1 158 ? -5.569 5.992 -18.805 1.00 15.94 158 SER D CA 1
ATOM 9592 C C . SER D 1 158 ? -4.761 5.150 -17.826 1.00 15.30 158 SER D C 1
ATOM 9593 O O . SER D 1 158 ? -3.584 5.425 -17.574 1.00 12.53 158 SER D O 1
ATOM 9596 N N . ASN D 1 159 ? -5.391 4.110 -17.290 1.00 13.25 159 ASN D N 1
ATOM 9597 C CA . ASN D 1 159 ? -4.731 3.244 -16.321 1.00 13.57 159 ASN D CA 1
ATOM 9598 C C . ASN D 1 159 ? -3.532 2.493 -16.910 1.00 14.21 159 ASN D C 1
ATOM 9599 O O . ASN D 1 159 ? -2.514 2.310 -16.230 1.00 14.17 159 ASN D O 1
ATOM 9604 N N . SER D 1 160 ? -3.641 2.064 -18.167 1.00 12.85 160 SER D N 1
ATOM 9605 C CA . SER D 1 160 ? -2.534 1.349 -18.802 1.00 14.47 160 SER D CA 1
ATOM 9606 C C . SER D 1 160 ? -1.336 2.281 -18.949 1.00 12.71 160 SER D C 1
ATOM 9607 O O . SER D 1 160 ? -0.188 1.831 -18.927 1.00 12.39 160 SER D O 1
ATOM 9610 N N . LYS D 1 161 ? -1.601 3.578 -19.094 1.00 12.80 161 LYS D N 1
ATOM 9611 C CA . LYS D 1 161 ? -0.526 4.563 -19.231 1.00 12.63 161 LYS D CA 1
ATOM 9612 C C . LYS D 1 161 ? 0.113 4.793 -17.863 1.00 14.45 161 LYS D C 1
ATOM 9613 O O . LYS D 1 161 ? 1.325 5.019 -17.755 1.00 11.26 161 LYS D O 1
ATOM 9619 N N . GLY D 1 162 ? -0.704 4.728 -16.815 1.00 12.57 162 GLY D N 1
ATOM 9620 C CA . GLY D 1 162 ? -0.176 4.862 -15.466 1.00 11.86 162 GLY D CA 1
ATOM 9621 C C . GLY D 1 162 ? 0.732 3.657 -15.229 1.00 10.64 162 GLY D C 1
ATOM 9622 O O . GLY D 1 162 ? 1.800 3.782 -14.634 1.00 11.63 162 GLY D O 1
ATOM 9623 N N . CYS D 1 163 ? 0.313 2.484 -15.708 1.00 13.51 163 CYS D N 1
ATOM 9624 C CA . CYS D 1 163 ? 1.126 1.271 -15.573 1.00 8.05 163 CYS D CA 1
ATOM 9625 C C . CYS D 1 163 ? 2.424 1.392 -16.378 1.00 12.59 163 CYS D C 1
ATOM 9626 O O . CYS D 1 163 ? 3.484 0.951 -15.926 1.00 10.05 163 CYS D O 1
ATOM 9629 N N . ALA D 1 164 ? 2.333 1.963 -17.578 1.00 12.09 164 ALA D N 1
ATOM 9630 C CA . ALA D 1 164 ? 3.516 2.140 -18.428 1.00 14.17 164 ALA D CA 1
ATOM 9631 C C . ALA D 1 164 ? 4.550 3.007 -17.713 1.00 14.25 164 ALA D C 1
ATOM 9632 O O . ALA D 1 164 ? 5.762 2.791 -17.848 1.00 11.54 164 ALA D O 1
ATOM 9634 N N . GLU D 1 165 ? 4.070 3.985 -16.948 1.00 11.01 165 GLU D N 1
ATOM 9635 C CA . GLU D 1 165 ? 4.957 4.856 -16.186 1.00 14.53 165 GLU D CA 1
ATOM 9636 C C . GLU D 1 165 ? 5.654 4.016 -15.116 1.00 13.46 165 GLU D C 1
ATOM 9637 O O . GLU D 1 165 ? 6.873 4.103 -14.944 1.00 13.12 165 GLU D O 1
ATOM 9643 N N . LEU D 1 166 ? 4.888 3.201 -14.392 1.00 11.33 166 LEU D N 1
ATOM 9644 C CA . LEU D 1 166 ? 5.485 2.347 -13.362 1.00 12.63 166 LEU D CA 1
ATOM 9645 C C . LEU D 1 166 ? 6.536 1.417 -13.984 1.00 13.48 166 LEU D C 1
ATOM 9646 O O . LEU D 1 166 ? 7.654 1.288 -13.472 1.00 13.60 166 LEU D O 1
ATOM 9651 N N . VAL D 1 167 ? 6.178 0.779 -15.095 1.00 12.56 167 VAL D N 1
ATOM 9652 C CA . VAL D 1 167 ? 7.098 -0.134 -15.779 1.00 14.60 167 VAL D CA 1
ATOM 9653 C C . VAL D 1 167 ? 8.416 0.558 -16.119 1.00 13.18 167 VAL D C 1
ATOM 9654 O O . VAL D 1 167 ? 9.488 0.025 -15.851 1.00 14.31 167 VAL D O 1
ATOM 9658 N N . THR D 1 168 ? 8.326 1.743 -16.714 1.00 13.50 168 THR D N 1
ATOM 9659 C CA . THR D 1 168 ? 9.518 2.489 -17.097 1.00 14.97 168 THR D CA 1
ATOM 9660 C C . THR D 1 168 ? 10.353 2.828 -15.873 1.00 14.39 168 THR D C 1
ATOM 9661 O O . THR D 1 168 ? 11.577 2.731 -15.910 1.00 14.21 168 THR D O 1
ATOM 9665 N N . SER D 1 169 ? 9.694 3.214 -14.784 1.00 12.51 169 SER D N 1
ATOM 9666 C CA . SER D 1 169 ? 10.395 3.542 -13.544 1.00 18.57 169 SER D CA 1
ATOM 9667 C C . SER D 1 169 ? 11.187 2.343 -13.010 1.00 16.48 169 SER D C 1
ATOM 9668 O O . SER D 1 169 ? 12.354 2.477 -12.627 1.00 15.74 169 SER D O 1
ATOM 9671 N N . SER D 1 170 ? 10.552 1.173 -12.979 1.00 14.86 170 SER D N 1
ATOM 9672 C CA . SER D 1 170 ? 11.221 -0.027 -12.487 1.00 15.90 170 SER D CA 1
ATOM 9673 C C . SER D 1 170 ? 12.358 -0.472 -13.404 1.00 14.27 170 SER D C 1
ATOM 9674 O O . SER D 1 170 ? 13.426 -0.846 -12.923 1.00 15.80 170 SER D O 1
ATOM 9677 N N . TYR D 1 171 ? 12.128 -0.455 -14.715 1.00 13.58 171 TYR D N 1
ATOM 9678 C CA . TYR D 1 171 ? 13.186 -0.855 -15.645 1.00 15.22 171 TYR D CA 1
ATOM 9679 C C . TYR D 1 171 ? 14.396 0.058 -15.481 1.00 16.40 171 TYR D C 1
ATOM 9680 O O . TYR D 1 171 ? 15.539 -0.409 -15.477 1.00 17.64 171 TYR D O 1
ATOM 9689 N N . ARG D 1 172 ? 14.144 1.356 -15.323 1.00 16.83 172 ARG D N 1
ATOM 9690 C CA . ARG D 1 172 ? 15.231 2.316 -15.151 1.00 18.76 172 ARG D CA 1
ATOM 9691 C C . ARG D 1 172 ? 16.000 2.025 -13.865 1.00 17.83 172 ARG D C 1
ATOM 9692 O O . ARG D 1 172 ? 17.228 1.927 -13.865 1.00 16.31 172 ARG D O 1
ATOM 9700 N N . ASN D 1 173 ? 15.270 1.880 -12.769 1.00 20.70 173 ASN D N 1
ATOM 9701 C CA . ASN D 1 173 ? 15.888 1.608 -11.474 1.00 23.50 173 ASN D CA 1
ATOM 9702 C C . ASN D 1 173 ? 16.644 0.287 -11.436 1.00 21.74 173 ASN D C 1
ATOM 9703 O O . ASN D 1 173 ? 17.723 0.192 -10.842 1.00 20.43 173 ASN D O 1
ATOM 9708 N N . SER D 1 174 ? 16.076 -0.730 -12.073 1.00 17.76 174 SER D N 1
ATOM 9709 C CA . SER D 1 174 ? 16.671 -2.058 -12.073 1.00 19.06 174 SER D CA 1
ATOM 9710 C C . SER D 1 174 ? 17.753 -2.309 -13.115 1.00 20.57 174 SER D C 1
ATOM 9711 O O . SER D 1 174 ? 18.760 -2.957 -12.815 1.00 19.98 174 SER D O 1
ATOM 9714 N N . PHE D 1 175 ? 17.558 -1.794 -14.325 1.00 16.88 175 PHE D N 1
ATOM 9715 C CA . PHE D 1 175 ? 18.505 -2.057 -15.402 1.00 18.53 175 PHE D CA 1
ATOM 9716 C C . PHE D 1 175 ? 19.219 -0.871 -16.041 1.00 17.18 175 PHE D C 1
ATOM 9717 O O . PHE D 1 175 ? 20.223 -1.059 -16.724 1.00 20.64 175 PHE D O 1
ATOM 9725 N N . PHE D 1 176 ? 18.708 0.339 -15.838 1.00 19.36 176 PHE D N 1
ATOM 9726 C CA . PHE D 1 176 ? 19.330 1.530 -16.412 1.00 18.17 176 PHE D CA 1
ATOM 9727 C C . PHE D 1 176 ? 19.528 2.560 -15.299 1.00 18.43 176 PHE D C 1
ATOM 9728 O O . PHE D 1 176 ? 19.287 3.753 -15.485 1.00 18.50 176 PHE D O 1
ATOM 9736 N N . ASN D 1 177 ? 19.984 2.082 -14.147 1.00 21.33 177 ASN D N 1
ATOM 9737 C CA . ASN D 1 177 ? 20.195 2.922 -12.973 1.00 25.74 177 ASN D CA 1
ATOM 9738 C C . ASN D 1 177 ? 21.305 3.961 -13.151 1.00 29.21 177 ASN D C 1
ATOM 9739 O O . ASN D 1 177 ? 22.371 3.659 -13.679 1.00 27.10 177 ASN D O 1
ATOM 9744 N N . PRO D 1 178 ? 21.062 5.203 -12.702 1.00 34.03 178 PRO D N 1
ATOM 9745 C CA . PRO D 1 178 ? 22.038 6.295 -12.808 1.00 36.34 178 PRO D CA 1
ATOM 9746 C C . PRO D 1 178 ? 23.415 5.926 -12.260 1.00 34.45 178 PRO D C 1
ATOM 9747 O O . PRO D 1 178 ? 24.440 6.266 -12.855 1.00 33.19 178 PRO D O 1
ATOM 9751 N N . ALA D 1 179 ? 23.438 5.227 -11.132 1.00 32.40 179 ALA D N 1
ATOM 9752 C CA . ALA D 1 179 ? 24.699 4.823 -10.524 1.00 32.62 179 ALA D CA 1
ATOM 9753 C C . ALA D 1 179 ? 25.497 3.893 -11.435 1.00 29.84 179 ALA D C 1
ATOM 9754 O O . ALA D 1 179 ? 26.710 3.760 -11.280 1.00 29.87 179 ALA D O 1
ATOM 9756 N N . ASN D 1 180 ? 24.820 3.249 -12.383 1.00 27.54 180 ASN D N 1
ATOM 9757 C CA . ASN D 1 180 ? 25.487 2.333 -13.305 1.00 27.57 180 ASN D CA 1
ATOM 9758 C C . ASN D 1 180 ? 25.518 2.873 -14.729 1.00 23.55 180 ASN D C 1
ATOM 9759 O O . ASN D 1 180 ? 25.851 2.145 -15.660 1.00 23.22 180 ASN D O 1
ATOM 9764 N N . TYR D 1 181 ? 25.171 4.144 -14.893 1.00 22.14 181 TYR D N 1
ATOM 9765 C CA . TYR D 1 181 ? 25.138 4.767 -16.211 1.00 22.90 181 TYR D CA 1
ATOM 9766 C C . TYR D 1 181 ? 26.481 4.681 -16.925 1.00 23.98 181 TYR D C 1
ATOM 9767 O O . TYR D 1 181 ? 26.539 4.678 -18.156 1.00 22.16 181 TYR D O 1
ATOM 9776 N N . GLY D 1 182 ? 27.560 4.609 -16.151 1.00 24.41 182 GLY D N 1
ATOM 9777 C CA . GLY D 1 182 ? 28.881 4.517 -16.745 1.00 25.29 182 GLY D CA 1
ATOM 9778 C C . GLY D 1 182 ? 29.075 3.157 -17.384 1.00 27.52 182 GLY D C 1
ATOM 9779 O O . GLY D 1 182 ? 30.011 2.946 -18.157 1.00 28.15 182 GLY D O 1
ATOM 9780 N N . GLN D 1 183 ? 28.189 2.225 -17.048 1.00 28.95 183 GLN D N 1
ATOM 9781 C CA . GLN D 1 183 ? 28.254 0.880 -17.596 1.00 31.27 183 GLN D CA 1
ATOM 9782 C C . GLN D 1 183 ? 27.280 0.668 -18.754 1.00 26.81 183 GLN D C 1
ATOM 9783 O O . GLN D 1 183 ? 27.687 0.247 -19.835 1.00 25.23 183 GLN D O 1
ATOM 9789 N N . HIS D 1 184 ? 26.002 0.978 -18.543 1.00 22.70 184 HIS D N 1
ATOM 9790 C CA . HIS D 1 184 ? 25.003 0.776 -19.595 1.00 19.42 184 HIS D CA 1
ATOM 9791 C C . HIS D 1 184 ? 24.834 1.962 -20.545 1.00 18.54 184 HIS D C 1
ATOM 9792 O O . HIS D 1 184 ? 24.478 1.774 -21.714 1.00 19.23 184 HIS D O 1
ATOM 9799 N N . GLY D 1 185 ? 25.078 3.171 -20.039 1.00 18.07 185 GLY D N 1
ATOM 9800 C CA . GLY D 1 185 ? 24.985 4.379 -20.848 1.00 18.75 185 GLY D CA 1
ATOM 9801 C C . GLY D 1 185 ? 23.620 4.742 -21.403 1.00 19.55 185 GLY D C 1
ATOM 9802 O O . GLY D 1 185 ? 23.519 5.535 -22.337 1.00 20.02 185 GLY D O 1
ATOM 9803 N N . THR D 1 186 ? 22.562 4.188 -20.823 1.00 18.92 186 THR D N 1
ATOM 9804 C CA . THR D 1 186 ? 21.216 4.468 -21.308 1.00 17.73 186 THR D CA 1
ATOM 9805 C C . THR D 1 186 ? 20.444 5.400 -20.376 1.00 16.95 186 THR D C 1
ATOM 9806 O O . THR D 1 186 ? 20.281 5.103 -19.195 1.00 17.50 186 THR D O 1
ATOM 9810 N N . ALA D 1 187 ? 19.976 6.523 -20.919 1.00 16.16 187 ALA D N 1
ATOM 9811 C CA . ALA D 1 187 ? 19.205 7.503 -20.159 1.00 17.76 187 ALA D CA 1
ATOM 9812 C C . ALA D 1 187 ? 17.739 7.349 -20.578 1.00 18.42 187 ALA D C 1
ATOM 9813 O O . ALA D 1 187 ? 17.372 7.670 -21.711 1.00 17.70 187 ALA D O 1
ATOM 9815 N N . VAL D 1 188 ? 16.910 6.868 -19.655 1.00 17.81 188 VAL D N 1
ATOM 9816 C CA . VAL D 1 188 ? 15.493 6.613 -19.942 1.00 16.59 188 VAL D CA 1
ATOM 9817 C C . VAL D 1 188 ? 14.525 7.596 -19.286 1.00 15.47 188 VAL D C 1
ATOM 9818 O O . VAL D 1 188 ? 14.584 7.834 -18.079 1.00 15.07 188 VAL D O 1
ATOM 9822 N N . ALA D 1 189 ? 13.611 8.140 -20.082 1.00 14.76 189 ALA D N 1
ATOM 9823 C CA . ALA D 1 189 ? 12.639 9.096 -19.570 1.00 15.72 189 ALA D CA 1
ATOM 9824 C C . ALA D 1 189 ? 11.244 8.842 -20.125 1.00 15.51 189 ALA D C 1
ATOM 9825 O O . ALA D 1 189 ? 11.076 8.114 -21.108 1.00 12.17 189 ALA D O 1
ATOM 9827 N N . THR D 1 190 ? 10.242 9.417 -19.465 1.00 14.60 190 THR D N 1
ATOM 9828 C CA . THR D 1 190 ? 8.870 9.319 -19.945 1.00 12.69 190 THR D CA 1
ATOM 9829 C C . THR D 1 190 ? 8.406 10.754 -20.185 1.00 15.20 190 THR D C 1
ATOM 9830 O O . THR D 1 190 ? 8.888 11.695 -19.533 1.00 13.92 190 THR D O 1
ATOM 9834 N N . VAL D 1 191 ? 7.498 10.924 -21.137 1.00 13.72 191 VAL D N 1
ATOM 9835 C CA . VAL D 1 191 ? 6.972 12.241 -21.457 1.00 15.06 191 VAL D CA 1
ATOM 9836 C C . VAL D 1 191 ? 5.453 12.167 -21.421 1.00 15.18 191 VAL D C 1
ATOM 9837 O O . VAL D 1 191 ? 4.847 11.238 -21.964 1.00 13.39 191 VAL D O 1
ATOM 9841 N N . ARG D 1 192 ? 4.852 13.157 -20.771 1.00 13.80 192 ARG D N 1
ATOM 9842 C CA . ARG D 1 192 ? 3.411 13.215 -20.584 1.00 14.37 192 ARG D CA 1
ATOM 9843 C C . ARG D 1 192 ? 2.805 14.461 -21.225 1.00 15.71 192 ARG D C 1
ATOM 9844 O O . ARG D 1 192 ? 3.151 15.585 -20.865 1.00 15.92 192 ARG D O 1
ATOM 9852 N N . ALA D 1 193 ? 1.890 14.247 -22.164 1.00 14.34 193 ALA D N 1
ATOM 9853 C CA . ALA D 1 193 ? 1.238 15.339 -22.874 1.00 19.78 193 ALA D CA 1
ATOM 9854 C C . ALA D 1 193 ? -0.092 14.861 -23.431 1.00 20.70 193 ALA D C 1
ATOM 9855 O O . ALA D 1 193 ? -0.290 13.668 -23.627 1.00 20.79 193 ALA D O 1
ATOM 9857 N N . GLY D 1 194 ? -1.002 15.795 -23.684 1.00 20.89 194 GLY D N 1
ATOM 9858 C CA . GLY D 1 194 ? -2.296 15.421 -24.231 1.00 22.67 194 GLY D CA 1
ATOM 9859 C C . GLY D 1 194 ? -2.930 16.525 -25.052 1.00 22.02 194 GLY D C 1
ATOM 9860 O O . GLY D 1 194 ? -2.318 17.569 -25.269 1.00 22.46 194 GLY D O 1
ATOM 9861 N N . ASN D 1 195 ? -4.150 16.283 -25.524 1.00 25.37 195 ASN D N 1
ATOM 9862 C CA . ASN D 1 195 ? -4.891 17.268 -26.305 1.00 29.51 195 ASN D CA 1
ATOM 9863 C C . ASN D 1 195 ? -4.079 17.806 -27.474 1.00 24.46 195 ASN D C 1
ATOM 9864 O O . ASN D 1 195 ? -4.026 19.018 -27.692 1.00 23.93 195 ASN D O 1
ATOM 9869 N N . VAL D 1 196 ? -3.456 16.906 -28.221 1.00 22.16 196 VAL D N 1
ATOM 9870 C CA . VAL D 1 196 ? -2.647 17.292 -29.366 1.00 26.29 196 VAL D CA 1
ATOM 9871 C C . VAL D 1 196 ? -3.501 17.434 -30.622 1.00 20.98 196 VAL D C 1
ATOM 9872 O O . VAL D 1 196 ? -4.284 16.546 -30.947 1.00 20.20 196 VAL D O 1
ATOM 9876 N N . ILE D 1 197 ? -3.344 18.556 -31.317 1.00 18.72 197 ILE D N 1
ATOM 9877 C CA . ILE D 1 197 ? -4.088 18.813 -32.546 1.00 19.11 197 ILE D CA 1
ATOM 9878 C C . ILE D 1 197 ? -3.149 19.288 -33.649 1.00 19.98 197 ILE D C 1
ATOM 9879 O O . ILE D 1 197 ? -2.069 19.811 -33.374 1.00 20.28 197 ILE D O 1
ATOM 9884 N N . GLY D 1 198 ? -3.567 19.100 -34.894 1.00 19.38 198 GLY D N 1
ATOM 9885 C CA . GLY D 1 198 ? -2.746 19.511 -36.017 1.00 21.46 198 GLY D CA 1
ATOM 9886 C C . GLY D 1 198 ? -3.283 18.966 -37.323 1.00 20.68 198 GLY D C 1
ATOM 9887 O O . GLY D 1 198 ? -4.230 18.182 -37.332 1.00 22.99 198 GLY D O 1
ATOM 9888 N N . GLY D 1 199 ? -2.693 19.389 -38.433 1.00 20.55 199 GLY D N 1
ATOM 9889 C CA . GLY D 1 199 ? -3.143 18.872 -39.704 1.00 20.53 199 GLY D CA 1
ATOM 9890 C C . GLY D 1 199 ? -2.736 17.412 -39.767 1.00 19.89 199 GLY D C 1
ATOM 9891 O O . GLY D 1 199 ? -1.705 17.031 -39.206 1.00 20.10 199 GLY D O 1
ATOM 9892 N N . GLY D 1 200 ? -3.553 16.586 -40.406 1.00 19.10 200 GLY D N 1
ATOM 9893 C CA . GLY D 1 200 ? -3.191 15.188 -40.554 1.00 20.46 200 GLY D CA 1
ATOM 9894 C C . GLY D 1 200 ? -3.686 14.188 -39.531 1.00 20.04 200 GLY D C 1
ATOM 9895 O O . GLY D 1 200 ? -3.268 13.029 -39.571 1.00 19.31 200 GLY D O 1
ATOM 9896 N N . ASP D 1 201 ? -4.542 14.606 -38.603 1.00 19.09 201 ASP D N 1
ATOM 9897 C CA . ASP D 1 201 ? -5.065 13.654 -37.636 1.00 20.40 201 ASP D CA 1
ATOM 9898 C C . ASP D 1 201 ? -6.479 13.279 -38.047 1.00 20.74 201 ASP D C 1
ATOM 9899 O O . ASP D 1 201 ? -7.379 14.119 -38.053 1.00 20.35 201 ASP D O 1
ATOM 9904 N N . TRP D 1 202 ? -6.653 12.004 -38.394 1.00 20.19 202 TRP D N 1
ATOM 9905 C CA . TRP D 1 202 ? -7.943 11.491 -38.830 1.00 21.74 202 TRP D CA 1
ATOM 9906 C C . TRP D 1 202 ? -8.599 10.529 -37.843 1.00 21.55 202 TRP D C 1
ATOM 9907 O O . TRP D 1 202 ? -9.513 9.780 -38.193 1.00 21.13 202 TRP D O 1
ATOM 9918 N N . ALA D 1 203 ? -8.131 10.548 -36.602 1.00 24.89 203 ALA D N 1
ATOM 9919 C CA . ALA D 1 203 ? -8.711 9.689 -35.573 1.00 29.21 203 ALA D CA 1
ATOM 9920 C C . ALA D 1 203 ? -10.056 10.322 -35.230 1.00 32.65 203 ALA D C 1
ATOM 9921 O O . ALA D 1 203 ? -10.171 11.072 -34.265 1.00 34.11 203 ALA D O 1
ATOM 9923 N N . LEU D 1 204 ? -11.068 10.027 -36.037 1.00 42.42 204 LEU D N 1
ATOM 9924 C CA . LEU D 1 204 ? -12.374 10.596 -35.797 1.00 52.00 204 LEU D CA 1
ATOM 9925 C C . LEU D 1 204 ? -13.072 10.023 -34.591 1.00 58.03 204 LEU D C 1
ATOM 9926 O O . LEU D 1 204 ? -13.479 8.865 -34.549 1.00 58.67 204 LEU D O 1
ATOM 9931 N N . ASP D 1 205 ? -13.193 10.895 -33.606 1.00 54.85 205 ASP D N 1
ATOM 9932 C CA . ASP D 1 205 ? -13.818 10.641 -32.324 1.00 55.90 205 ASP D CA 1
ATOM 9933 C C . ASP D 1 205 ? -13.141 11.698 -31.484 1.00 47.87 205 ASP D C 1
ATOM 9934 O O . ASP D 1 205 ? -13.587 12.042 -30.394 1.00 46.83 205 ASP D O 1
ATOM 9939 N N . ARG D 1 206 ? -12.043 12.208 -32.037 1.00 40.52 206 ARG D N 1
ATOM 9940 C CA . ARG D 1 206 ? -11.307 13.305 -31.441 1.00 32.65 206 ARG D CA 1
ATOM 9941 C C . ARG D 1 206 ? -12.016 14.524 -32.045 1.00 28.50 206 ARG D C 1
ATOM 9942 O O . ARG D 1 206 ? -12.409 14.513 -33.216 1.00 26.81 206 ARG D O 1
ATOM 9950 N N . ILE D 1 207 ? -12.191 15.569 -31.248 1.00 28.13 207 ILE D N 1
ATOM 9951 C CA . ILE D 1 207 ? -12.926 16.746 -31.699 1.00 29.68 207 ILE D CA 1
ATOM 9952 C C . ILE D 1 207 ? -12.447 17.485 -32.940 1.00 26.52 207 ILE D C 1
ATOM 9953 O O . ILE D 1 207 ? -13.234 17.710 -33.856 1.00 25.32 207 ILE D O 1
ATOM 9958 N N . VAL D 1 208 ? -11.177 17.878 -32.984 1.00 24.14 208 VAL D N 1
ATOM 9959 C CA . VAL D 1 208 ? -10.697 18.616 -34.144 1.00 22.97 208 VAL D CA 1
ATOM 9960 C C . VAL D 1 208 ? -10.850 17.833 -35.434 1.00 23.87 208 VAL D C 1
ATOM 9961 O O . VAL D 1 208 ? -11.371 18.363 -36.418 1.00 23.61 208 VAL D O 1
ATOM 9965 N N . PRO D 1 209 ? -10.393 16.567 -35.463 1.00 23.04 209 PRO D N 1
ATOM 9966 C CA . PRO D 1 209 ? -10.540 15.794 -36.700 1.00 24.87 209 PRO D CA 1
ATOM 9967 C C . PRO D 1 209 ? -12.010 15.755 -37.129 1.00 25.30 209 PRO D C 1
ATOM 9968 O O . PRO D 1 209 ? -12.336 15.867 -38.310 1.00 25.81 209 PRO D O 1
ATOM 9972 N N . ASP D 1 210 ? -12.890 15.601 -36.146 1.00 29.43 210 ASP D N 1
ATOM 9973 C CA . ASP D 1 210 ? -14.323 15.537 -36.405 1.00 33.39 210 ASP D CA 1
ATOM 9974 C C . ASP D 1 210 ? -14.824 16.864 -36.962 1.00 30.07 210 ASP D C 1
ATOM 9975 O O . ASP D 1 210 ? -15.673 16.893 -37.849 1.00 28.19 210 ASP D O 1
ATOM 9980 N N . ILE D 1 211 ? -14.294 17.964 -36.439 1.00 26.69 211 ILE D N 1
ATOM 9981 C CA . ILE D 1 211 ? -14.686 19.290 -36.907 1.00 26.34 211 ILE D CA 1
ATOM 9982 C C . ILE D 1 211 ? -14.296 19.448 -38.375 1.00 27.48 211 ILE D C 1
ATOM 9983 O O . ILE D 1 211 ? -15.127 19.790 -39.220 1.00 27.21 211 ILE D O 1
ATOM 9988 N N . LEU D 1 212 ? -13.027 19.185 -38.675 1.00 27.22 212 LEU D N 1
ATOM 9989 C CA . LEU D 1 212 ? -12.527 19.311 -40.040 1.00 27.29 212 LEU D CA 1
ATOM 9990 C C . LEU D 1 212 ? -13.301 18.455 -41.032 1.00 27.31 212 LEU D C 1
ATOM 9991 O O . LEU D 1 212 ? -13.519 18.864 -42.171 1.00 27.81 212 LEU D O 1
ATOM 9996 N N . ARG D 1 213 ? -13.727 17.269 -40.611 1.00 33.43 213 ARG D N 1
ATOM 9997 C CA . ARG D 1 213 ? -14.477 16.405 -41.513 1.00 40.98 213 ARG D CA 1
ATOM 9998 C C . ARG D 1 213 ? -15.860 16.987 -41.776 1.00 38.23 213 ARG D C 1
ATOM 9999 O O . ARG D 1 213 ? -16.409 16.836 -42.868 1.00 36.48 213 ARG D O 1
ATOM 10007 N N . ALA D 1 214 ? -16.424 17.644 -40.768 1.00 34.36 214 ALA D N 1
ATOM 10008 C CA . ALA D 1 214 ? -17.743 18.254 -40.904 1.00 35.18 214 ALA D CA 1
ATOM 10009 C C . ALA D 1 214 ? -17.647 19.425 -41.873 1.00 34.93 214 ALA D C 1
ATOM 10010 O O . ALA D 1 214 ? -18.475 19.566 -42.776 1.00 36.29 214 ALA D O 1
ATOM 10012 N N . PHE D 1 215 ? -16.625 20.254 -41.674 1.00 34.59 215 PHE D N 1
ATOM 10013 C CA . PHE D 1 215 ? -16.383 21.423 -42.514 1.00 34.66 215 PHE D CA 1
ATOM 10014 C C . PHE D 1 215 ? -16.211 21.060 -43.985 1.00 35.80 215 PHE D C 1
ATOM 10015 O O . PHE D 1 215 ? -16.817 21.682 -44.853 1.00 34.81 215 PHE D O 1
ATOM 10023 N N . GLU D 1 216 ? -15.379 20.059 -44.263 1.00 36.11 216 GLU D N 1
ATOM 10024 C CA . GLU D 1 216 ? -15.124 19.656 -45.643 1.00 38.47 216 GLU D CA 1
ATOM 10025 C C . GLU D 1 216 ? -16.393 19.237 -46.370 1.00 40.56 216 GLU D C 1
ATOM 10026 O O . GLU D 1 216 ? -16.500 19.397 -47.586 1.00 42.53 216 GLU D O 1
ATOM 10032 N N . GLN D 1 217 ? -17.357 18.708 -45.625 1.00 45.11 217 GLN D N 1
ATOM 10033 C CA . GLN D 1 217 ? -18.620 18.277 -46.212 1.00 48.18 217 GLN D CA 1
ATOM 10034 C C . GLN D 1 217 ? -19.659 19.386 -46.139 1.00 47.21 217 GLN D C 1
ATOM 10035 O O . GLN D 1 217 ? -20.809 19.194 -46.533 1.00 46.23 217 GLN D O 1
ATOM 10041 N N . SER D 1 218 ? -19.246 20.544 -45.634 1.00 46.04 218 SER D N 1
ATOM 10042 C CA . SER D 1 218 ? -20.147 21.678 -45.496 1.00 47.00 218 SER D CA 1
ATOM 10043 C C . SER D 1 218 ? -21.358 21.271 -44.666 1.00 48.02 218 SER D C 1
ATOM 10044 O O . SER D 1 218 ? -22.489 21.645 -44.968 1.00 49.74 218 SER D O 1
ATOM 10047 N N . GLN D 1 219 ? -21.103 20.486 -43.625 1.00 50.25 219 GLN D N 1
ATOM 10048 C CA . GLN D 1 219 ? -22.149 20.026 -42.721 1.00 51.00 219 GLN D CA 1
ATOM 10049 C C . GLN D 1 219 ? -21.804 20.483 -41.310 1.00 47.75 219 GLN D C 1
ATOM 10050 O O . GLN D 1 219 ? -20.635 20.518 -40.924 1.00 46.42 219 GLN D O 1
ATOM 10056 N N . PRO D 1 220 ? -22.821 20.851 -40.521 1.00 48.34 220 PRO D N 1
ATOM 10057 C CA . PRO D 1 220 ? -22.582 21.305 -39.150 1.00 45.32 220 PRO D CA 1
ATOM 10058 C C . PRO D 1 220 ? -21.927 20.225 -38.301 1.00 40.06 220 PRO D C 1
ATOM 10059 O O . PRO D 1 220 ? -22.306 19.057 -38.370 1.00 37.72 220 PRO D O 1
ATOM 10063 N N . VAL D 1 221 ? -20.931 20.606 -37.512 1.00 36.53 221 VAL D N 1
ATOM 10064 C CA . VAL D 1 221 ? -20.285 19.637 -36.641 1.00 37.35 221 VAL D CA 1
ATOM 10065 C C . VAL D 1 221 ? -21.152 19.570 -35.395 1.00 36.77 221 VAL D C 1
ATOM 10066 O O . VAL D 1 221 ? -21.655 20.593 -34.931 1.00 37.01 221 VAL D O 1
ATOM 10070 N N . ILE D 1 222 ? -21.345 18.368 -34.866 1.00 40.75 222 ILE D N 1
ATOM 10071 C CA . ILE D 1 222 ? -22.161 18.202 -33.674 1.00 45.53 222 ILE D CA 1
ATOM 10072 C C . ILE D 1 222 ? -21.279 18.165 -32.437 1.00 42.71 222 ILE D C 1
ATOM 10073 O O . ILE D 1 222 ? -20.630 17.157 -32.150 1.00 39.69 222 ILE D O 1
ATOM 10078 N N . ILE D 1 223 ? -21.261 19.279 -31.713 1.00 44.09 223 ILE D N 1
ATOM 10079 C CA . ILE D 1 223 ? -20.460 19.413 -30.504 1.00 49.60 223 ILE D CA 1
ATOM 10080 C C . ILE D 1 223 ? -21.115 18.716 -29.317 1.00 53.08 223 ILE D C 1
ATOM 10081 O O . ILE D 1 223 ? -22.258 19.010 -28.962 1.00 50.08 223 ILE D O 1
ATOM 10086 N N . ARG D 1 224 ? -20.380 17.795 -28.705 1.00 58.41 224 ARG D N 1
ATOM 10087 C CA . ARG D 1 224 ? -20.883 17.058 -27.555 1.00 66.89 224 ARG D CA 1
ATOM 10088 C C . ARG D 1 224 ? -20.963 17.958 -26.327 1.00 65.04 224 ARG D C 1
ATOM 10089 O O . ARG D 1 224 ? -22.050 18.377 -25.926 1.00 65.91 224 ARG D O 1
ATOM 10097 N N . ASN D 1 225 ? -19.812 18.257 -25.734 1.00 66.11 225 ASN D N 1
ATOM 10098 C CA . ASN D 1 225 ? -19.770 19.110 -24.553 1.00 64.28 225 ASN D CA 1
ATOM 10099 C C . ASN D 1 225 ? -19.074 20.427 -24.882 1.00 57.38 225 ASN D C 1
ATOM 10100 O O . ASN D 1 225 ? -17.861 20.562 -24.719 1.00 55.50 225 ASN D O 1
ATOM 10105 N N . PRO D 1 226 ? -19.846 21.418 -25.351 1.00 58.14 226 PRO D N 1
ATOM 10106 C CA . PRO D 1 226 ? -19.360 22.748 -25.725 1.00 52.52 226 PRO D CA 1
ATOM 10107 C C . PRO D 1 226 ? -18.581 23.478 -24.638 1.00 43.96 226 PRO D C 1
ATOM 10108 O O . PRO D 1 226 ? -17.615 24.188 -24.924 1.00 41.45 226 PRO D O 1
ATOM 10112 N N . HIS D 1 227 ? -19.001 23.301 -23.392 1.00 44.21 227 HIS D N 1
ATOM 10113 C CA . HIS D 1 227 ? -18.356 23.981 -22.279 1.00 48.07 227 HIS D CA 1
ATOM 10114 C C . HIS D 1 227 ? -17.123 23.264 -21.747 1.00 44.08 227 HIS D C 1
ATOM 10115 O O . HIS D 1 227 ? -16.435 23.775 -20.862 1.00 36.63 227 HIS D O 1
ATOM 10122 N N . ALA D 1 228 ? -16.839 22.085 -22.293 1.00 37.73 228 ALA D N 1
ATOM 10123 C CA . ALA D 1 228 ? -15.675 21.313 -21.868 1.00 42.53 228 ALA D CA 1
ATOM 10124 C C . ALA D 1 228 ? -14.393 22.079 -22.196 1.00 44.18 228 ALA D C 1
ATOM 10125 O O . ALA D 1 228 ? -14.146 22.424 -23.352 1.00 46.00 228 ALA D O 1
ATOM 10127 N N . ILE D 1 229 ? -13.588 22.348 -21.171 1.00 46.69 229 ILE D N 1
ATOM 10128 C CA . ILE D 1 229 ? -12.330 23.074 -21.335 1.00 45.85 229 ILE D CA 1
ATOM 10129 C C . ILE D 1 229 ? -11.149 22.106 -21.383 1.00 43.56 229 ILE D C 1
ATOM 10130 O O . ILE D 1 229 ? -11.068 21.181 -20.575 1.00 43.64 229 ILE D O 1
ATOM 10135 N N . ARG D 1 230 ? -10.239 22.327 -22.329 1.00 46.45 230 ARG D N 1
ATOM 10136 C CA . ARG D 1 230 ? -9.060 21.480 -22.489 1.00 47.41 230 ARG D CA 1
ATOM 10137 C C . ARG D 1 230 ? -7.852 22.307 -22.939 1.00 41.77 230 ARG D C 1
ATOM 10138 O O . ARG D 1 230 ? -8.007 23.359 -23.559 1.00 38.47 230 ARG D O 1
ATOM 10146 N N . PRO D 1 231 ? -6.633 21.845 -22.610 1.00 32.33 231 PRO D N 1
ATOM 10147 C CA . PRO D 1 231 ? -5.379 22.517 -22.974 1.00 32.01 231 PRO D CA 1
ATOM 10148 C C . PRO D 1 231 ? -4.848 22.076 -24.342 1.00 31.50 231 PRO D C 1
ATOM 10149 O O . PRO D 1 231 ? -3.867 21.334 -24.436 1.00 32.92 231 PRO D O 1
ATOM 10153 N N . TRP D 1 232 ? -5.501 22.546 -25.399 1.00 33.03 232 TRP D N 1
ATOM 10154 C CA . TRP D 1 232 ? -5.109 22.199 -26.759 1.00 34.22 232 TRP D CA 1
ATOM 10155 C C . TRP D 1 232 ? -3.717 22.726 -27.110 1.00 28.79 232 TRP D C 1
ATOM 10156 O O . TRP D 1 232 ? -3.319 23.808 -26.675 1.00 26.54 232 TRP D O 1
ATOM 10167 N N . GLN D 1 233 ? -2.977 21.951 -27.894 1.00 24.59 233 GLN D N 1
ATOM 10168 C CA . GLN D 1 233 ? -1.642 22.356 -28.324 1.00 22.96 233 GLN D CA 1
ATOM 10169 C C . GLN D 1 233 ? -1.328 21.719 -29.665 1.00 20.55 233 GLN D C 1
ATOM 10170 O O . GLN D 1 233 ? -1.707 20.575 -29.921 1.00 20.53 233 GLN D O 1
ATOM 10176 N N . HIS D 1 234 ? -0.646 22.467 -30.526 1.00 20.44 234 HIS D N 1
ATOM 10177 C CA . HIS D 1 234 ? -0.286 21.949 -31.835 1.00 19.90 234 HIS D CA 1
ATOM 10178 C C . HIS D 1 234 ? 0.657 20.776 -31.598 1.00 15.16 234 HIS D C 1
ATOM 10179 O O . HIS D 1 234 ? 1.488 20.813 -30.686 1.00 17.11 234 HIS D O 1
ATOM 10186 N N . VAL D 1 235 ? 0.519 19.741 -32.418 1.00 16.55 235 VAL D N 1
ATOM 10187 C CA . VAL D 1 235 ? 1.338 18.542 -32.293 1.00 17.00 235 VAL D CA 1
ATOM 10188 C C . VAL D 1 235 ? 2.843 18.820 -32.221 1.00 15.53 235 VAL D C 1
ATOM 10189 O O . VAL D 1 235 ? 3.575 18.108 -31.542 1.00 15.09 235 VAL D O 1
ATOM 10193 N N . LEU D 1 236 ? 3.309 19.863 -32.900 1.00 15.58 236 LEU D N 1
ATOM 10194 C CA . LEU D 1 236 ? 4.736 20.169 -32.870 1.00 16.05 236 LEU D CA 1
ATOM 10195 C C . LEU D 1 236 ? 5.235 20.693 -31.519 1.00 16.39 236 LEU D C 1
ATOM 10196 O O . LEU D 1 236 ? 6.431 20.626 -31.227 1.00 17.56 236 LEU D O 1
ATOM 10201 N N . GLU D 1 237 ? 4.328 21.207 -30.690 1.00 17.02 237 GLU D N 1
ATOM 10202 C CA . GLU D 1 237 ? 4.718 21.733 -29.379 1.00 17.43 237 GLU D CA 1
ATOM 10203 C C . GLU D 1 237 ? 5.299 20.632 -28.472 1.00 15.15 237 GLU D C 1
ATOM 10204 O O . GLU D 1 237 ? 6.450 20.725 -28.040 1.00 14.83 237 GLU D O 1
ATOM 10210 N N . PRO D 1 238 ? 4.519 19.585 -28.159 1.00 16.63 238 PRO D N 1
ATOM 10211 C CA . PRO D 1 238 ? 5.123 18.560 -27.302 1.00 16.23 238 PRO D CA 1
ATOM 10212 C C . PRO D 1 238 ? 6.284 17.847 -28.005 1.00 15.75 238 PRO D C 1
ATOM 10213 O O . PRO D 1 238 ? 7.269 17.481 -27.369 1.00 15.67 238 PRO D O 1
ATOM 10217 N N . LEU D 1 239 ? 6.172 17.659 -29.316 1.00 15.65 239 LEU D N 1
ATOM 10218 C CA . LEU D 1 239 ? 7.250 16.996 -30.051 1.00 15.43 239 LEU D CA 1
ATOM 10219 C C . LEU D 1 239 ? 8.561 17.765 -29.910 1.00 15.44 239 LEU D C 1
ATOM 10220 O O . LEU D 1 239 ? 9.625 17.159 -29.793 1.00 16.90 239 LEU D O 1
ATOM 10225 N N . SER D 1 240 ? 8.497 19.096 -29.909 1.00 18.38 240 SER D N 1
ATOM 10226 C CA . SER D 1 240 ? 9.722 19.879 -29.760 1.00 15.53 240 SER D CA 1
ATOM 10227 C C . SER D 1 240 ? 10.318 19.552 -28.394 1.00 17.24 240 SER D C 1
ATOM 10228 O O . SER D 1 240 ? 11.538 19.469 -28.234 1.00 13.72 240 SER D O 1
ATOM 10231 N N . GLY D 1 241 ? 9.450 19.354 -27.407 1.00 15.85 241 GLY D N 1
ATOM 10232 C CA . GLY D 1 241 ? 9.920 19.014 -26.079 1.00 16.63 241 GLY D CA 1
ATOM 10233 C C . GLY D 1 241 ? 10.567 17.641 -26.054 1.00 16.00 241 GLY D C 1
ATOM 10234 O O . GLY D 1 241 ? 11.589 17.445 -25.385 1.00 16.45 241 GLY D O 1
ATOM 10235 N N . TYR D 1 242 ? 9.974 16.687 -26.771 1.00 16.69 242 TYR D N 1
ATOM 10236 C CA . TYR D 1 242 ? 10.512 15.324 -26.836 1.00 14.39 242 TYR D CA 1
ATOM 10237 C C . TYR D 1 242 ? 11.915 15.345 -27.450 1.00 16.19 242 TYR D C 1
ATOM 10238 O O . TYR D 1 242 ? 12.821 14.653 -26.979 1.00 14.82 242 TYR D O 1
ATOM 10247 N N . LEU D 1 243 ? 12.079 16.130 -28.510 1.00 15.50 243 LEU D N 1
ATOM 10248 C CA . LEU D 1 243 ? 13.369 16.234 -29.198 1.00 17.97 243 LEU D CA 1
ATOM 10249 C C . LEU D 1 243 ? 14.408 16.883 -28.291 1.00 17.42 243 LEU D C 1
ATOM 10250 O O . LEU D 1 243 ? 15.539 16.401 -28.177 1.00 19.18 243 LEU D O 1
ATOM 10255 N N . LEU D 1 244 ? 14.021 17.974 -27.638 1.00 16.95 244 LEU D N 1
ATOM 10256 C CA . LEU D 1 244 ? 14.922 18.674 -26.730 1.00 19.16 244 LEU D CA 1
ATOM 10257 C C . LEU D 1 244 ? 15.380 17.732 -25.619 1.00 18.75 244 LEU D C 1
ATOM 10258 O O . LEU D 1 244 ? 16.564 17.690 -25.268 1.00 15.26 244 LEU D O 1
ATOM 10263 N N . LEU D 1 245 ? 14.433 16.978 -25.063 1.00 14.83 245 LEU D N 1
ATOM 10264 C CA . LEU D 1 245 ? 14.742 16.028 -24.002 1.00 16.44 245 LEU D CA 1
ATOM 10265 C C . LEU D 1 245 ? 15.686 14.934 -24.500 1.00 16.76 245 LEU D C 1
ATOM 10266 O O . LEU D 1 245 ? 16.635 14.567 -23.811 1.00 16.28 245 LEU D O 1
ATOM 10271 N N . ALA D 1 246 ? 15.413 14.409 -25.692 1.00 15.43 246 ALA D N 1
ATOM 10272 C CA . ALA D 1 246 ? 16.246 13.354 -26.260 1.00 18.49 246 ALA D CA 1
ATOM 10273 C C . ALA D 1 246 ? 17.694 13.828 -26.349 1.00 20.06 246 ALA D C 1
ATOM 10274 O O . ALA D 1 246 ? 18.622 13.081 -26.047 1.00 19.21 246 ALA D O 1
ATOM 10276 N N . GLN D 1 247 ? 17.868 15.081 -26.755 1.00 21.64 247 GLN D N 1
ATOM 10277 C CA . GLN D 1 247 ? 19.191 15.681 -26.888 1.00 23.95 247 GLN D CA 1
ATOM 10278 C C . GLN D 1 247 ? 19.911 15.693 -25.545 1.00 22.66 247 GLN D C 1
ATOM 10279 O O . GLN D 1 247 ? 21.066 15.275 -25.446 1.00 23.05 247 GLN D O 1
ATOM 10285 N N . LYS D 1 248 ? 19.215 16.165 -24.514 1.00 22.94 248 LYS D N 1
ATOM 10286 C CA . LYS D 1 248 ? 19.771 16.239 -23.169 1.00 24.03 248 LYS D CA 1
ATOM 10287 C C . LYS D 1 248 ? 20.106 14.850 -22.621 1.00 23.33 248 LYS D C 1
ATOM 10288 O O . LYS D 1 248 ? 21.148 14.664 -21.986 1.00 21.31 248 LYS D O 1
ATOM 10294 N N . LEU D 1 249 ? 19.225 13.880 -22.863 1.00 19.71 249 LEU D N 1
ATOM 10295 C CA . LEU D 1 249 ? 19.451 12.515 -22.389 1.00 18.67 249 LEU D CA 1
ATOM 10296 C C . LEU D 1 249 ? 20.698 11.936 -23.056 1.00 20.36 249 LEU D C 1
ATOM 10297 O O . LEU D 1 249 ? 21.499 11.246 -22.422 1.00 18.89 249 LEU D O 1
ATOM 10302 N N . TYR D 1 250 ? 20.853 12.227 -24.341 1.00 20.58 250 TYR D N 1
ATOM 10303 C CA . TYR D 1 250 ? 21.990 11.734 -25.104 1.00 20.43 250 TYR D CA 1
ATOM 10304 C C . TYR D 1 250 ? 23.310 12.361 -24.646 1.00 24.28 250 TYR D C 1
ATOM 10305 O O . TYR D 1 250 ? 24.261 11.658 -24.304 1.00 21.62 250 TYR D O 1
ATOM 10314 N N . THR D 1 251 ? 23.351 13.688 -24.635 1.00 24.17 251 THR D N 1
ATOM 10315 C CA . THR D 1 251 ? 24.559 14.413 -24.268 1.00 28.31 251 THR D CA 1
ATOM 10316 C C . THR D 1 251 ? 24.864 14.521 -22.779 1.00 30.31 251 THR D C 1
ATOM 10317 O O . THR D 1 251 ? 26.009 14.328 -22.369 1.00 30.91 251 THR D O 1
ATOM 10321 N N . ASP D 1 252 ? 23.857 14.829 -21.968 1.00 32.89 252 ASP D N 1
ATOM 10322 C CA . ASP D 1 252 ? 24.076 14.973 -20.532 1.00 36.44 252 ASP D CA 1
ATOM 10323 C C . ASP D 1 252 ? 23.893 13.695 -19.726 1.00 32.96 252 ASP D C 1
ATOM 10324 O O . ASP D 1 252 ? 24.618 13.473 -18.757 1.00 32.73 252 ASP D O 1
ATOM 10329 N N . GLY D 1 253 ? 22.929 12.862 -20.108 1.00 28.89 253 GLY D N 1
ATOM 10330 C CA . GLY D 1 253 ? 22.747 11.606 -19.404 1.00 27.76 253 GLY D CA 1
ATOM 10331 C C . GLY D 1 253 ? 21.598 11.427 -18.430 1.00 27.87 253 GLY D C 1
ATOM 10332 O O . GLY D 1 253 ? 20.526 12.018 -18.577 1.00 26.72 253 GLY D O 1
ATOM 10333 N N . ALA D 1 254 ? 21.851 10.598 -17.420 1.00 27.71 254 ALA D N 1
ATOM 10334 C CA . ALA D 1 254 ? 20.875 10.241 -16.396 1.00 30.51 254 ALA D CA 1
ATOM 10335 C C . ALA D 1 254 ? 20.219 11.396 -15.659 1.00 27.87 254 ALA D C 1
ATOM 10336 O O . ALA D 1 254 ? 19.145 11.230 -15.087 1.00 27.43 254 ALA D O 1
ATOM 10338 N N . GLU D 1 255 ? 20.865 12.556 -15.663 1.00 28.09 255 GLU D N 1
ATOM 10339 C CA . GLU D 1 255 ? 20.316 13.728 -14.994 1.00 30.51 255 GLU D CA 1
ATOM 10340 C C . GLU D 1 255 ? 18.898 14.017 -15.481 1.00 25.79 255 GLU D C 1
ATOM 10341 O O . GLU D 1 255 ? 18.083 14.578 -14.750 1.00 24.82 255 GLU D O 1
ATOM 10347 N N . TYR D 1 256 ? 18.604 13.625 -16.716 1.00 20.14 256 TYR D N 1
ATOM 10348 C CA . TYR D 1 256 ? 17.287 13.875 -17.277 1.00 20.59 256 TYR D CA 1
ATOM 10349 C C . TYR D 1 256 ? 16.402 12.636 -17.394 1.00 18.89 256 TYR D C 1
ATOM 10350 O O . TYR D 1 256 ? 15.313 12.706 -17.956 1.00 18.61 256 TYR D O 1
ATOM 10359 N N . ALA D 1 257 ? 16.868 11.513 -16.852 1.00 15.91 257 ALA D N 1
ATOM 10360 C CA . ALA D 1 257 ? 16.119 10.257 -16.915 1.00 16.61 257 ALA D CA 1
ATOM 10361 C C . ALA D 1 257 ? 14.997 10.207 -15.876 1.00 15.62 257 ALA D C 1
ATOM 10362 O O . ALA D 1 257 ? 15.094 9.493 -14.873 1.00 17.63 257 ALA D O 1
ATOM 10364 N N . GLU D 1 258 ? 13.937 10.973 -16.121 1.00 16.47 258 GLU D N 1
ATOM 10365 C CA . GLU D 1 258 ? 12.790 11.038 -15.218 1.00 19.70 258 GLU D CA 1
ATOM 10366 C C . GLU D 1 258 ? 11.541 11.278 -16.056 1.00 17.55 258 GLU D C 1
ATOM 10367 O O . GLU D 1 258 ? 11.569 11.119 -17.276 1.00 16.33 258 GLU D O 1
ATOM 10373 N N . GLY D 1 259 ? 10.454 11.675 -15.395 1.00 15.41 259 GLY D N 1
ATOM 10374 C CA . GLY D 1 259 ? 9.210 11.953 -16.100 1.00 14.47 259 GLY D CA 1
ATOM 10375 C C . GLY D 1 259 ? 9.080 13.441 -16.390 1.00 16.22 259 GLY D C 1
ATOM 10376 O O . GLY D 1 259 ? 9.506 14.268 -15.577 1.00 17.23 259 GLY D O 1
ATOM 10377 N N . TRP D 1 260 ? 8.491 13.788 -17.534 1.00 14.26 260 TRP D N 1
ATOM 10378 C CA . TRP D 1 260 ? 8.336 15.185 -17.935 1.00 16.99 260 TRP D CA 1
ATOM 10379 C C . TRP D 1 260 ? 6.981 15.551 -18.533 1.00 16.56 260 TRP D C 1
ATOM 10380 O O . TRP D 1 260 ? 6.496 14.881 -19.443 1.00 16.47 260 TRP D O 1
ATOM 10391 N N . ASN D 1 261 ? 6.407 16.644 -18.043 1.00 15.46 261 ASN D N 1
ATOM 10392 C CA . ASN D 1 261 ? 5.121 17.162 -18.522 1.00 16.75 261 ASN D CA 1
ATOM 10393 C C . ASN D 1 261 ? 5.337 18.182 -19.644 1.00 18.85 261 ASN D C 1
ATOM 10394 O O . ASN D 1 261 ? 6.238 19.021 -19.561 1.00 17.17 261 ASN D O 1
ATOM 10399 N N . PHE D 1 262 ? 4.507 18.118 -20.678 1.00 17.38 262 PHE D N 1
ATOM 10400 C CA . PHE D 1 262 ? 4.559 19.094 -21.765 1.00 17.79 262 PHE D CA 1
ATOM 10401 C C . PHE D 1 262 ? 3.125 19.506 -22.068 1.00 18.26 262 PHE D C 1
ATOM 10402 O O . PHE D 1 262 ? 2.253 18.663 -22.284 1.00 19.86 262 PHE D O 1
ATOM 10410 N N . GLY D 1 263 ? 2.883 20.812 -22.063 1.00 19.59 263 GLY D N 1
ATOM 10411 C CA . GLY D 1 263 ? 1.551 21.319 -22.323 1.00 18.34 263 GLY D CA 1
ATOM 10412 C C . GLY D 1 263 ? 1.586 22.811 -22.596 1.00 19.52 263 GLY D C 1
ATOM 10413 O O . GLY D 1 263 ? 2.632 23.442 -22.458 1.00 19.12 263 GLY D O 1
ATOM 10414 N N . PRO D 1 264 ? 0.449 23.405 -22.974 1.00 17.64 264 PRO D N 1
ATOM 10415 C CA . PRO D 1 264 ? 0.349 24.834 -23.271 1.00 20.74 264 PRO D CA 1
ATOM 10416 C C . PRO D 1 264 ? 0.211 25.688 -22.022 1.00 24.49 264 PRO D C 1
ATOM 10417 O O . PRO D 1 264 ? -0.044 25.178 -20.927 1.00 22.74 264 PRO D O 1
ATOM 10421 N N . ASN D 1 265 ? 0.398 26.991 -22.193 1.00 28.73 265 ASN D N 1
ATOM 10422 C CA . ASN D 1 265 ? 0.257 27.911 -21.079 1.00 34.75 265 ASN D CA 1
ATOM 10423 C C . ASN D 1 265 ? -1.239 27.924 -20.785 1.00 36.11 265 ASN D C 1
ATOM 10424 O O . ASN D 1 265 ? -2.056 27.951 -21.708 1.00 34.26 265 ASN D O 1
ATOM 10429 N N . ASP D 1 266 ? -1.595 27.886 -19.504 1.00 42.50 266 ASP D N 1
ATOM 10430 C CA . ASP D 1 266 ? -2.998 27.850 -19.091 1.00 51.16 266 ASP D CA 1
ATOM 10431 C C . ASP D 1 266 ? -3.844 28.981 -19.664 1.00 52.45 266 ASP D C 1
ATOM 10432 O O . ASP D 1 266 ? -4.980 28.761 -20.088 1.00 47.83 266 ASP D O 1
ATOM 10437 N N . ALA D 1 267 ? -3.293 30.190 -19.670 1.00 50.40 267 ALA D N 1
ATOM 10438 C CA . ALA D 1 267 ? -4.011 31.353 -20.182 1.00 56.59 267 ALA D CA 1
ATOM 10439 C C . ALA D 1 267 ? -4.481 31.103 -21.608 1.00 60.90 267 ALA D C 1
ATOM 10440 O O . ALA D 1 267 ? -5.286 31.862 -22.151 1.00 62.36 267 ALA D O 1
ATOM 10442 N N . ASP D 1 268 ? -3.980 30.026 -22.204 1.00 66.41 268 ASP D N 1
ATOM 10443 C CA . ASP D 1 268 ? -4.326 29.668 -23.571 1.00 68.82 268 ASP D CA 1
ATOM 10444 C C . ASP D 1 268 ? -5.530 28.727 -23.643 1.00 68.76 268 ASP D C 1
ATOM 10445 O O . ASP D 1 268 ? -6.336 28.813 -24.571 1.00 70.87 268 ASP D O 1
ATOM 10450 N N . ALA D 1 269 ? -5.652 27.837 -22.660 1.00 65.85 269 ALA D N 1
ATOM 10451 C CA . ALA D 1 269 ? -6.755 26.877 -22.618 1.00 62.29 269 ALA D CA 1
ATOM 10452 C C . ALA D 1 269 ? -8.108 27.562 -22.794 1.00 60.74 269 ALA D C 1
ATOM 10453 O O . ALA D 1 269 ? -8.343 28.642 -22.253 1.00 62.01 269 ALA D O 1
ATOM 10455 N N . THR D 1 270 ? -8.992 26.925 -23.555 1.00 58.17 270 THR D N 1
ATOM 10456 C CA . THR D 1 270 ? -10.322 27.465 -23.809 1.00 53.63 270 THR D CA 1
ATOM 10457 C C . THR D 1 270 ? -11.316 26.322 -23.982 1.00 53.47 270 THR D C 1
ATOM 10458 O O . THR D 1 270 ? -10.921 25.165 -24.145 1.00 54.77 270 THR D O 1
ATOM 10462 N N . PRO D 1 271 ? -12.624 26.630 -23.943 1.00 51.82 271 PRO D N 1
ATOM 10463 C CA . PRO D 1 271 ? -13.656 25.601 -24.102 1.00 48.17 271 PRO D CA 1
ATOM 10464 C C . PRO D 1 271 ? -13.785 25.209 -25.568 1.00 44.06 271 PRO D C 1
ATOM 10465 O O . PRO D 1 271 ? -13.481 26.011 -26.454 1.00 46.96 271 PRO D O 1
ATOM 10469 N N . VAL D 1 272 ? -14.243 23.985 -25.823 1.00 45.55 272 VAL D N 1
ATOM 10470 C CA . VAL D 1 272 ? -14.394 23.512 -27.193 1.00 45.88 272 VAL D CA 1
ATOM 10471 C C . VAL D 1 272 ? -15.235 24.491 -28.012 1.00 42.63 272 VAL D C 1
ATOM 10472 O O . VAL D 1 272 ? -14.988 24.690 -29.200 1.00 37.37 272 VAL D O 1
ATOM 10476 N N . LYS D 1 273 ? -16.223 25.101 -27.363 1.00 41.48 273 LYS D N 1
ATOM 10477 C CA . LYS D 1 273 ? -17.091 26.081 -28.009 1.00 48.36 273 LYS D CA 1
ATOM 10478 C C . LYS D 1 273 ? -16.225 27.126 -28.705 1.00 49.24 273 LYS D C 1
ATOM 10479 O O . LYS D 1 273 ? -16.443 27.467 -29.869 1.00 49.96 273 LYS D O 1
ATOM 10485 N N . ASN D 1 274 ? -15.241 27.629 -27.967 1.00 53.77 274 ASN D N 1
ATOM 10486 C CA . ASN D 1 274 ? -14.320 28.636 -28.475 1.00 55.50 274 ASN D CA 1
ATOM 10487 C C . ASN D 1 274 ? -13.548 28.108 -29.681 1.00 48.25 274 ASN D C 1
ATOM 10488 O O . ASN D 1 274 ? -13.528 28.741 -30.735 1.00 45.64 274 ASN D O 1
ATOM 10493 N N . ILE D 1 275 ? -12.913 26.949 -29.521 1.00 44.22 275 ILE D N 1
ATOM 10494 C CA . ILE D 1 275 ? -12.138 26.351 -30.605 1.00 43.44 275 ILE D CA 1
ATOM 10495 C C . ILE D 1 275 ? -12.933 26.298 -31.905 1.00 39.37 275 ILE D C 1
ATOM 10496 O O . ILE D 1 275 ? -12.482 26.799 -32.935 1.00 36.63 275 ILE D O 1
ATOM 10501 N N . VAL D 1 276 ? -14.115 25.694 -31.855 1.00 37.69 276 VAL D N 1
ATOM 10502 C CA . VAL D 1 276 ? -14.956 25.577 -33.040 1.00 42.16 276 VAL D CA 1
ATOM 10503 C C . VAL D 1 276 ? -15.265 26.940 -33.652 1.00 39.35 276 VAL D C 1
ATOM 10504 O O . VAL D 1 276 ? -15.107 27.137 -34.859 1.00 37.14 276 VAL D O 1
ATOM 10508 N N . GLU D 1 277 ? -15.707 27.879 -32.821 1.00 40.34 277 GLU D N 1
ATOM 10509 C CA . GLU D 1 277 ? -16.032 29.217 -33.300 1.00 43.05 277 GLU D CA 1
ATOM 10510 C C . GLU D 1 277 ? -14.845 29.873 -33.996 1.00 39.13 277 GLU D C 1
ATOM 10511 O O . GLU D 1 277 ? -15.005 30.512 -35.035 1.00 38.22 277 GLU D O 1
ATOM 10517 N N . GLN D 1 278 ? -13.654 29.724 -33.426 1.00 39.79 278 GLN D N 1
ATOM 10518 C CA . GLN D 1 278 ? -12.470 30.305 -34.043 1.00 41.87 278 GLN D CA 1
ATOM 10519 C C . GLN D 1 278 ? -12.195 29.620 -35.372 1.00 37.91 278 GLN D C 1
ATOM 10520 O O . GLN D 1 278 ? -11.880 30.273 -36.365 1.00 34.40 278 GLN D O 1
ATOM 10526 N N . MET D 1 279 ? -12.324 28.297 -35.386 1.00 34.03 279 MET D N 1
ATOM 10527 C CA . MET D 1 279 ? -12.080 27.535 -36.600 1.00 35.14 279 MET D CA 1
ATOM 10528 C C . MET D 1 279 ? -13.057 27.915 -37.705 1.00 35.67 279 MET D C 1
ATOM 10529 O O . MET D 1 279 ? -12.656 28.078 -38.860 1.00 34.60 279 MET D O 1
ATOM 10534 N N . VAL D 1 280 ? -14.331 28.067 -37.352 1.00 38.81 280 VAL D N 1
ATOM 10535 C CA . VAL D 1 280 ? -15.344 28.450 -38.331 1.00 41.83 280 VAL D CA 1
ATOM 10536 C C . VAL D 1 280 ? -14.923 29.725 -39.058 1.00 41.16 280 VAL D C 1
ATOM 10537 O O . VAL D 1 280 ? -15.068 29.834 -40.276 1.00 41.19 280 VAL D O 1
ATOM 10541 N N . LYS D 1 281 ? -14.399 30.687 -38.306 1.00 44.01 281 LYS D N 1
ATOM 10542 C CA . LYS D 1 281 ? -13.956 31.948 -38.890 1.00 47.55 281 LYS D CA 1
ATOM 10543 C C . LYS D 1 281 ? -12.822 31.733 -39.883 1.00 44.98 281 LYS D C 1
ATOM 10544 O O . LYS D 1 281 ? -12.886 32.198 -41.022 1.00 43.49 281 LYS D O 1
ATOM 10550 N N . TYR D 1 282 ? -11.784 31.026 -39.445 1.00 43.26 282 TYR D N 1
ATOM 10551 C CA . TYR D 1 282 ? -10.628 30.755 -40.292 1.00 42.23 282 TYR D CA 1
ATOM 10552 C C . TYR D 1 282 ? -10.998 29.967 -41.545 1.00 39.32 282 TYR D C 1
ATOM 10553 O O . TYR D 1 282 ? -10.409 30.165 -42.607 1.00 38.48 282 TYR D O 1
ATOM 10562 N N . TRP D 1 283 ? -11.973 29.074 -41.418 1.00 38.36 283 TRP D N 1
ATOM 10563 C CA . TRP D 1 283 ? -12.405 28.259 -42.545 1.00 39.43 283 TRP D CA 1
ATOM 10564 C C . TRP D 1 283 ? -13.276 29.060 -43.501 1.00 39.79 283 TRP D C 1
ATOM 10565 O O . TRP D 1 283 ? -13.047 29.061 -44.712 1.00 36.85 283 TRP D O 1
ATOM 10576 N N . GLY D 1 284 ? -14.277 29.740 -42.954 1.00 40.70 284 GLY D N 1
ATOM 10577 C CA . GLY D 1 284 ? -15.158 30.538 -43.787 1.00 45.85 284 GLY D CA 1
ATOM 10578 C C . GLY D 1 284 ? -16.417 29.806 -44.211 1.00 49.65 284 GLY D C 1
ATOM 10579 O O . GLY D 1 284 ? -17.100 29.207 -43.383 1.00 49.09 284 GLY D O 1
ATOM 10580 N N . GLU D 1 285 ? -16.714 29.846 -45.507 1.00 53.78 285 GLU D N 1
ATOM 10581 C CA . GLU D 1 285 ? -17.905 29.207 -46.062 1.00 58.00 285 GLU D CA 1
ATOM 10582 C C . GLU D 1 285 ? -18.074 27.750 -45.643 1.00 56.23 285 GLU D C 1
ATOM 10583 O O . GLU D 1 285 ? -17.099 27.057 -45.354 1.00 57.36 285 GLU D O 1
ATOM 10589 N N . GLY D 1 286 ? -19.325 27.297 -45.616 1.00 54.13 286 GLY D N 1
ATOM 10590 C CA . GLY D 1 286 ? -19.628 25.921 -45.260 1.00 50.54 286 GLY D CA 1
ATOM 10591 C C . GLY D 1 286 ? -19.199 25.450 -43.880 1.00 48.70 286 GLY D C 1
ATOM 10592 O O . GLY D 1 286 ? -19.154 24.246 -43.626 1.00 47.56 286 GLY D O 1
ATOM 10593 N N . ALA D 1 287 ? -18.889 26.383 -42.986 1.00 44.83 287 ALA D N 1
ATOM 10594 C CA . ALA D 1 287 ? -18.467 26.021 -41.636 1.00 43.73 287 ALA D CA 1
ATOM 10595 C C . ALA D 1 287 ? -19.488 26.456 -40.592 1.00 42.54 287 ALA D C 1
ATOM 10596 O O . ALA D 1 287 ? -19.745 27.646 -40.424 1.00 44.13 287 ALA D O 1
ATOM 10598 N N . SER D 1 288 ? -20.065 25.482 -39.893 1.00 46.70 288 SER D N 1
ATOM 10599 C CA . SER D 1 288 ? -21.054 25.757 -38.854 1.00 48.66 288 SER D CA 1
ATOM 10600 C C . SER D 1 288 ? -21.016 24.657 -37.800 1.00 51.25 288 SER D C 1
ATOM 10601 O O . SER D 1 288 ? -20.199 23.740 -37.877 1.00 46.49 288 SER D O 1
ATOM 10604 N N . TRP D 1 289 ? -21.909 24.742 -36.820 1.00 52.98 289 TRP D N 1
ATOM 10605 C CA . TRP D 1 289 ? -21.949 23.741 -35.764 1.00 60.35 289 TRP D CA 1
ATOM 10606 C C . TRP D 1 289 ? -23.280 23.701 -35.027 1.00 59.63 289 TRP D C 1
ATOM 10607 O O . TRP D 1 289 ? -24.163 24.531 -35.249 1.00 61.78 289 TRP D O 1
ATOM 10618 N N . GLN D 1 290 ? -23.407 22.718 -34.144 1.00 57.73 290 GLN D N 1
ATOM 10619 C CA . GLN D 1 290 ? -24.610 22.532 -33.349 1.00 52.99 290 GLN D CA 1
ATOM 10620 C C . GLN D 1 290 ? -24.253 21.843 -32.040 1.00 49.48 290 GLN D C 1
ATOM 10621 O O . GLN D 1 290 ? -23.206 21.203 -31.930 1.00 47.18 290 GLN D O 1
ATOM 10627 N N . LEU D 1 291 ? -25.128 21.985 -31.050 1.00 46.76 291 LEU D N 1
ATOM 10628 C CA . LEU D 1 291 ? -24.918 21.363 -29.752 1.00 46.92 291 LEU D CA 1
ATOM 10629 C C . LEU D 1 291 ? -25.834 20.150 -29.656 1.00 44.31 291 LEU D C 1
ATOM 10630 O O . LEU D 1 291 ? -26.708 19.959 -30.505 1.00 41.12 291 LEU D O 1
ATOM 10635 N N . HIS D 1 301 ? -13.895 21.815 -13.479 1.00 64.38 301 HIS D N 1
ATOM 10636 C CA . HIS D 1 301 ? -12.478 21.484 -13.590 1.00 65.35 301 HIS D CA 1
ATOM 10637 C C . HIS D 1 301 ? -12.180 20.741 -14.892 1.00 62.49 301 HIS D C 1
ATOM 10638 O O . HIS D 1 301 ? -13.092 20.296 -15.589 1.00 59.65 301 HIS D O 1
ATOM 10645 N N . TYR D 1 302 ? -10.894 20.611 -15.206 1.00 54.20 302 TYR D N 1
ATOM 10646 C CA . TYR D 1 302 ? -10.444 19.911 -16.406 1.00 48.60 302 TYR D CA 1
ATOM 10647 C C . TYR D 1 302 ? -8.991 19.472 -16.220 1.00 45.78 302 TYR D C 1
ATOM 10648 O O . TYR D 1 302 ? -8.214 20.151 -15.552 1.00 49.33 302 TYR D O 1
ATOM 10657 N N . LEU D 1 303 ? -8.629 18.337 -16.808 1.00 41.89 303 LEU D N 1
ATOM 10658 C CA . LEU D 1 303 ? -7.280 17.800 -16.660 1.00 35.80 303 LEU D CA 1
ATOM 10659 C C . LEU D 1 303 ? -6.218 18.658 -17.335 1.00 29.13 303 LEU D C 1
ATOM 10660 O O . LEU D 1 303 ? -6.303 18.936 -18.531 1.00 27.54 303 LEU D O 1
ATOM 10665 N N . LYS D 1 304 ? -5.223 19.083 -16.561 1.00 24.46 304 LYS D N 1
ATOM 10666 C CA . LYS D 1 304 ? -4.133 19.882 -17.103 1.00 23.25 304 LYS D CA 1
ATOM 10667 C C . LYS D 1 304 ? -2.835 19.539 -16.386 1.00 18.52 304 LYS D C 1
ATOM 10668 O O . LYS D 1 304 ? -2.842 18.913 -15.322 1.00 19.08 304 LYS D O 1
ATOM 10674 N N . LEU D 1 305 ? -1.721 19.954 -16.969 1.00 17.27 305 LEU D N 1
ATOM 10675 C CA . LEU D 1 305 ? -0.417 19.650 -16.400 1.00 16.73 305 LEU D CA 1
ATOM 10676 C C . LEU D 1 305 ? 0.382 20.890 -16.043 1.00 16.94 305 LEU D C 1
ATOM 10677 O O . LEU D 1 305 ? 0.258 21.929 -16.691 1.00 16.54 305 LEU D O 1
ATOM 10682 N N . ASP D 1 306 ? 1.206 20.770 -15.009 1.00 17.39 306 ASP D N 1
ATOM 10683 C CA . ASP D 1 306 ? 2.074 21.864 -14.607 1.00 17.76 306 ASP D CA 1
ATOM 10684 C C . ASP D 1 306 ? 3.383 21.532 -15.318 1.00 18.28 306 ASP D C 1
ATOM 10685 O O . ASP D 1 306 ? 3.976 20.482 -15.062 1.00 16.37 306 ASP D O 1
ATOM 10690 N N . CYS D 1 307 ? 3.826 22.416 -16.208 1.00 18.53 307 CYS D N 1
ATOM 10691 C CA . CYS D 1 307 ? 5.050 22.172 -16.966 1.00 17.37 307 CYS D CA 1
ATOM 10692 C C . CYS D 1 307 ? 6.227 23.034 -16.531 1.00 17.35 307 CYS D C 1
ATOM 10693 O O . CYS D 1 307 ? 7.063 23.417 -17.354 1.00 18.00 307 CYS D O 1
ATOM 10696 N N . SER D 1 308 ? 6.294 23.328 -15.238 1.00 16.64 308 SER D N 1
ATOM 10697 C CA . SER D 1 308 ? 7.378 24.142 -14.693 1.00 17.48 308 SER D CA 1
ATOM 10698 C C . SER D 1 308 ? 8.715 23.416 -14.821 1.00 16.69 308 SER D C 1
ATOM 10699 O O . SER D 1 308 ? 9.747 24.044 -15.051 1.00 17.48 308 SER D O 1
ATOM 10702 N N . LYS D 1 309 ? 8.692 22.094 -14.680 1.00 17.50 309 LYS D N 1
ATOM 10703 C CA . LYS D 1 309 ? 9.914 21.295 -14.765 1.00 16.98 309 LYS D CA 1
ATOM 10704 C C . LYS D 1 309 ? 10.584 21.384 -16.137 1.00 18.88 309 LYS D C 1
ATOM 10705 O O . LYS D 1 309 ? 11.794 21.614 -16.232 1.00 18.03 309 LYS D O 1
ATOM 10711 N N . ALA D 1 310 ? 9.805 21.191 -17.197 1.00 16.58 310 ALA D N 1
ATOM 10712 C CA . ALA D 1 310 ? 10.335 21.265 -18.555 1.00 19.07 310 ALA D CA 1
ATOM 10713 C C . ALA D 1 310 ? 10.908 22.659 -18.820 1.00 20.58 310 ALA D C 1
ATOM 10714 O O . ALA D 1 310 ? 11.977 22.809 -19.425 1.00 21.40 310 ALA D O 1
ATOM 10716 N N . LYS D 1 311 ? 10.195 23.676 -18.353 1.00 23.15 311 LYS D N 1
ATOM 10717 C CA . LYS D 1 311 ? 10.623 25.056 -18.549 1.00 23.76 311 LYS D CA 1
ATOM 10718 C C . LYS D 1 311 ? 11.901 25.369 -17.777 1.00 24.42 311 LYS D C 1
ATOM 10719 O O . LYS D 1 311 ? 12.868 25.887 -18.341 1.00 24.23 311 LYS D O 1
ATOM 10725 N N . MET D 1 312 ? 11.905 25.033 -16.492 1.00 24.23 312 MET D N 1
ATOM 10726 C CA . MET D 1 312 ? 13.044 25.306 -15.624 1.00 28.77 312 MET D CA 1
ATOM 10727 C C . MET D 1 312 ? 14.271 24.421 -15.816 1.00 30.01 312 MET D C 1
ATOM 10728 O O . MET D 1 312 ? 15.397 24.876 -15.610 1.00 30.59 312 MET D O 1
ATOM 10733 N N . GLN D 1 313 ? 14.067 23.166 -16.206 1.00 29.52 313 GLN D N 1
ATOM 10734 C CA . GLN D 1 313 ? 15.193 22.250 -16.364 1.00 31.88 313 GLN D CA 1
ATOM 10735 C C . GLN D 1 313 ? 15.617 21.906 -17.794 1.00 30.66 313 GLN D C 1
ATOM 10736 O O . GLN D 1 313 ? 16.736 21.442 -18.006 1.00 31.49 313 GLN D O 1
ATOM 10742 N N . LEU D 1 314 ? 14.734 22.128 -18.765 1.00 28.01 314 LEU D N 1
ATOM 10743 C CA . LEU D 1 314 ? 15.046 21.865 -20.170 1.00 27.65 314 LEU D CA 1
ATOM 10744 C C . LEU D 1 314 ? 15.102 23.165 -20.966 1.00 29.97 314 LEU D C 1
ATOM 10745 O O . LEU D 1 314 ? 15.622 23.195 -22.079 1.00 29.23 314 LEU D O 1
ATOM 10750 N N . GLY D 1 315 ? 14.565 24.238 -20.394 1.00 29.16 315 GLY D N 1
ATOM 10751 C CA . GLY D 1 315 ? 14.548 25.504 -21.102 1.00 29.30 315 GLY D CA 1
ATOM 10752 C C . GLY D 1 315 ? 13.496 25.427 -22.187 1.00 29.04 315 GLY D C 1
ATOM 10753 O O . GLY D 1 315 ? 13.554 26.139 -23.191 1.00 29.46 315 GLY D O 1
ATOM 10754 N N . TRP D 1 316 ? 12.517 24.553 -21.976 1.00 29.08 316 TRP D N 1
ATOM 10755 C CA . TRP D 1 316 ? 11.449 24.375 -22.941 1.00 26.56 316 TRP D CA 1
ATOM 10756 C C . TRP D 1 316 ? 10.347 25.405 -22.770 1.00 27.41 316 TRP D C 1
ATOM 10757 O O . TRP D 1 316 ? 10.099 25.896 -21.669 1.00 28.08 316 TRP D O 1
ATOM 10768 N N . HIS D 1 317 ? 9.681 25.720 -23.872 1.00 30.21 317 HIS D N 1
ATOM 10769 C CA . HIS D 1 317 ? 8.588 26.679 -23.863 1.00 33.67 317 HIS D CA 1
ATOM 10770 C C . HIS D 1 317 ? 7.809 26.486 -25.151 1.00 30.06 317 HIS D C 1
ATOM 10771 O O . HIS D 1 317 ? 8.400 26.209 -26.197 1.00 28.77 317 HIS D O 1
ATOM 10778 N N . PRO D 1 318 ? 6.475 26.616 -25.098 1.00 25.41 318 PRO D N 1
ATOM 10779 C CA . PRO D 1 318 ? 5.671 26.448 -26.310 1.00 26.72 318 PRO D CA 1
ATOM 10780 C C . PRO D 1 318 ? 6.027 27.610 -27.226 1.00 27.89 318 PRO D C 1
ATOM 10781 O O . PRO D 1 318 ? 6.759 28.514 -26.817 1.00 26.84 318 PRO D O 1
ATOM 10785 N N . ARG D 1 319 ? 5.497 27.605 -28.444 1.00 26.55 319 ARG D N 1
ATOM 10786 C CA . ARG D 1 319 ? 5.794 28.679 -29.387 1.00 27.56 319 ARG D CA 1
ATOM 10787 C C . ARG D 1 319 ? 4.574 29.284 -30.050 1.00 27.76 319 ARG D C 1
ATOM 10788 O O . ARG D 1 319 ? 4.588 30.455 -30.424 1.00 29.00 319 ARG D O 1
ATOM 10796 N N . TRP D 1 320 ? 3.531 28.486 -30.229 1.00 29.24 320 TRP D N 1
ATOM 10797 C CA . TRP D 1 320 ? 2.320 28.976 -30.873 1.00 29.97 320 TRP D CA 1
ATOM 10798 C C . TRP D 1 320 ? 1.150 29.089 -29.914 1.00 29.38 320 TRP D C 1
ATOM 10799 O O . TRP D 1 320 ? 0.927 28.203 -29.090 1.00 31.97 320 TRP D O 1
ATOM 10810 N N . ASN D 1 321 ? 0.404 30.183 -30.026 1.00 33.50 321 ASN D N 1
ATOM 10811 C CA . ASN D 1 321 ? -0.771 30.385 -29.193 1.00 33.18 321 ASN D CA 1
ATOM 10812 C C . ASN D 1 321 ? -1.877 29.608 -29.888 1.00 31.13 321 ASN D C 1
ATOM 10813 O O . ASN D 1 321 ? -1.697 29.149 -31.014 1.00 29.50 321 ASN D O 1
ATOM 10818 N N . LEU D 1 322 ? -3.018 29.462 -29.225 1.00 29.35 322 LEU D N 1
ATOM 10819 C CA . LEU D 1 322 ? -4.140 28.714 -29.785 1.00 31.41 322 LEU D CA 1
ATOM 10820 C C . LEU D 1 322 ? -4.616 29.215 -31.149 1.00 29.71 322 LEU D C 1
ATOM 10821 O O . LEU D 1 322 ? -4.934 28.414 -32.032 1.00 28.55 322 LEU D O 1
ATOM 10826 N N . ASN D 1 323 ? -4.673 30.534 -31.320 1.00 31.49 323 ASN D N 1
ATOM 10827 C CA . ASN D 1 323 ? -5.119 31.124 -32.580 1.00 34.39 323 ASN D CA 1
ATOM 10828 C C . ASN D 1 323 ? -4.200 30.741 -33.727 1.00 30.23 323 ASN D C 1
ATOM 10829 O O . ASN D 1 323 ? -4.658 30.304 -34.783 1.00 28.41 323 ASN D O 1
ATOM 10834 N N . THR D 1 324 ? -2.901 30.922 -33.518 1.00 27.16 324 THR D N 1
ATOM 10835 C CA . THR D 1 324 ? -1.915 30.581 -34.530 1.00 30.06 324 THR D CA 1
ATOM 10836 C C . THR D 1 324 ? -2.086 29.104 -34.873 1.00 27.29 324 THR D C 1
ATOM 10837 O O . THR D 1 324 ? -2.119 28.729 -36.042 1.00 25.69 324 THR D O 1
ATOM 10841 N N . THR D 1 325 ? -2.217 28.277 -33.839 1.00 24.84 325 THR D N 1
ATOM 10842 C CA . THR D 1 325 ? -2.386 26.836 -34.014 1.00 24.79 325 THR D CA 1
ATOM 10843 C C . THR D 1 325 ? -3.602 26.474 -34.869 1.00 22.83 325 THR D C 1
ATOM 10844 O O . THR D 1 325 ? -3.482 25.742 -35.850 1.00 21.92 325 THR D O 1
ATOM 10848 N N . LEU D 1 326 ? -4.773 26.983 -34.499 1.00 22.66 326 LEU D N 1
ATOM 10849 C CA . LEU D 1 326 ? -5.987 26.689 -35.250 1.00 23.70 326 LEU D CA 1
ATOM 10850 C C . LEU D 1 326 ? -5.862 27.149 -36.703 1.00 22.76 326 LEU D C 1
ATOM 10851 O O . LEU D 1 326 ? -6.379 26.503 -37.616 1.00 22.71 326 LEU D O 1
ATOM 10856 N N . GLU D 1 327 ? -5.175 28.266 -36.914 1.00 24.78 327 GLU D N 1
ATOM 10857 C CA . GLU D 1 327 ? -4.986 28.792 -38.259 1.00 29.37 327 GLU D CA 1
ATOM 10858 C C . GLU D 1 327 ? -4.173 27.812 -39.106 1.00 26.52 327 GLU D C 1
ATOM 10859 O O . GLU D 1 327 ? -4.547 27.508 -40.239 1.00 23.64 327 GLU D O 1
ATOM 10865 N N . TYR D 1 328 ? -3.064 27.319 -38.560 1.00 23.54 328 TYR D N 1
ATOM 10866 C CA . TYR D 1 328 ? -2.244 26.357 -39.291 1.00 25.66 328 TYR D CA 1
ATOM 10867 C C . TYR D 1 328 ? -3.045 25.100 -39.610 1.00 23.44 328 TYR D C 1
ATOM 10868 O O . TYR D 1 328 ? -2.876 24.486 -40.664 1.00 24.49 328 TYR D O 1
ATOM 10877 N N . ILE D 1 329 ? -3.922 24.720 -38.692 1.00 22.91 329 ILE D N 1
ATOM 10878 C CA . ILE D 1 329 ? -4.740 23.530 -38.870 1.00 27.83 329 ILE D CA 1
ATOM 10879 C C . ILE D 1 329 ? -5.611 23.658 -40.104 1.00 22.98 329 ILE D C 1
ATOM 10880 O O . ILE D 1 329 ? -5.634 22.770 -40.956 1.00 22.00 329 ILE D O 1
ATOM 10885 N N . VAL D 1 330 ? -6.337 24.767 -40.187 1.00 22.91 330 VAL D N 1
ATOM 10886 C CA . VAL D 1 330 ? -7.212 25.014 -41.321 1.00 28.44 330 VAL D CA 1
ATOM 10887 C C . VAL D 1 330 ? -6.396 25.069 -42.605 1.00 23.71 330 VAL D C 1
ATOM 10888 O O . VAL D 1 330 ? -6.796 24.511 -43.622 1.00 24.71 330 VAL D O 1
ATOM 10892 N N . GLY D 1 331 ? -5.245 25.729 -42.548 1.00 23.41 331 GLY D N 1
ATOM 10893 C CA . GLY D 1 331 ? -4.402 25.831 -43.726 1.00 21.51 331 GLY D CA 1
ATOM 10894 C C . GLY D 1 331 ? -3.976 24.467 -44.234 1.00 21.56 331 GLY D C 1
ATOM 10895 O O . GLY D 1 331 ? -4.068 24.180 -45.426 1.00 19.73 331 GLY D O 1
ATOM 10896 N N . TRP D 1 332 ? -3.510 23.622 -43.321 1.00 20.21 332 TRP D N 1
ATOM 10897 C CA . TRP D 1 332 ? -3.060 22.284 -43.676 1.00 20.42 332 TRP D CA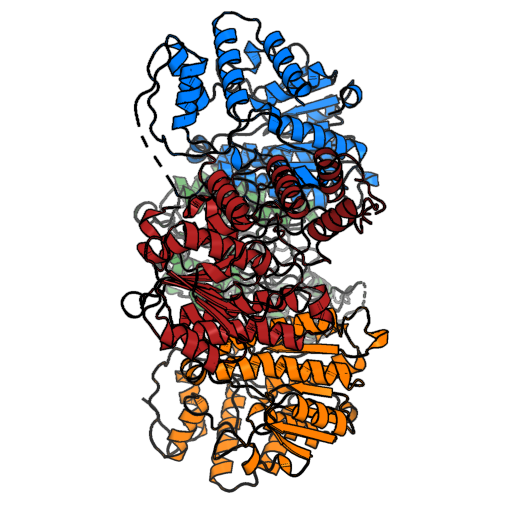 1
ATOM 10898 C C . TRP D 1 332 ? -4.195 21.479 -44.305 1.00 21.44 332 TRP D C 1
ATOM 10899 O O . TRP D 1 332 ? -4.045 20.904 -45.385 1.00 21.04 332 TRP D O 1
ATOM 10910 N N . HIS D 1 333 ? -5.333 21.431 -43.617 1.00 20.43 333 HIS D N 1
ATOM 10911 C CA . HIS D 1 333 ? -6.466 20.659 -44.111 1.00 22.79 333 HIS D CA 1
ATOM 10912 C C . HIS D 1 333 ? -6.989 21.148 -45.451 1.00 23.37 333 HIS D C 1
ATOM 10913 O O . HIS D 1 333 ? -7.366 20.339 -46.301 1.00 24.61 333 HIS D O 1
ATOM 10920 N N . LYS D 1 334 ? -7.012 22.462 -45.646 1.00 23.94 334 LYS D N 1
ATOM 10921 C CA . LYS D 1 334 ? -7.483 23.010 -46.915 1.00 26.14 334 LYS D CA 1
ATOM 10922 C C . LYS D 1 334 ? -6.496 22.658 -48.019 1.00 23.93 334 LYS D C 1
ATOM 10923 O O . LYS D 1 334 ? -6.881 22.402 -49.157 1.00 21.80 334 LYS D O 1
ATOM 10929 N N . ASN D 1 335 ? -5.213 22.639 -47.684 1.00 23.46 335 ASN D N 1
ATOM 10930 C CA . ASN D 1 335 ? -4.223 22.282 -48.684 1.00 23.99 335 ASN D CA 1
ATOM 10931 C C . ASN D 1 335 ? -4.391 20.826 -49.088 1.00 23.68 335 ASN D C 1
ATOM 10932 O O . ASN D 1 335 ? -4.360 20.497 -50.271 1.00 23.22 335 ASN D O 1
ATOM 10937 N N . TRP D 1 336 ? -4.569 19.953 -48.104 1.00 23.18 336 TRP D N 1
ATOM 10938 C CA . TRP D 1 336 ? -4.763 18.539 -48.391 1.00 25.03 336 TRP D CA 1
ATOM 10939 C C . TRP D 1 336 ? -5.951 18.368 -49.331 1.00 24.72 336 TRP D C 1
ATOM 10940 O O . TRP D 1 336 ? -5.867 17.659 -50.331 1.00 24.32 336 TRP D O 1
ATOM 10951 N N . LEU D 1 337 ? -7.061 19.023 -49.004 1.00 26.21 337 LEU D N 1
ATOM 10952 C CA . LEU D 1 337 ? -8.258 18.930 -49.832 1.00 28.61 337 LEU D CA 1
ATOM 10953 C C . LEU D 1 337 ? -8.000 19.441 -51.245 1.00 30.10 337 LEU D C 1
ATOM 10954 O O . LEU D 1 337 ? -8.478 18.866 -52.219 1.00 28.68 337 LEU D O 1
ATOM 10959 N N . SER D 1 338 ? -7.230 20.517 -51.350 1.00 29.53 338 SER D N 1
ATOM 10960 C CA . SER D 1 338 ? -6.924 21.122 -52.640 1.00 32.92 338 SER D CA 1
ATOM 10961 C C . SER D 1 338 ? -5.939 20.320 -53.489 1.00 34.77 338 SER D C 1
ATOM 10962 O O . SER D 1 338 ? -5.697 20.664 -54.645 1.00 36.68 338 SER D O 1
ATOM 10965 N N . GLY D 1 339 ? -5.362 19.266 -52.922 1.00 34.51 339 GLY D N 1
ATOM 10966 C CA . GLY D 1 339 ? -4.423 18.457 -53.681 1.00 32.99 339 GLY D CA 1
ATOM 10967 C C . GLY D 1 339 ? -2.949 18.814 -53.553 1.00 30.01 339 GLY D C 1
ATOM 10968 O O . GLY D 1 339 ? -2.118 18.242 -54.256 1.00 32.38 339 GLY D O 1
ATOM 10969 N N . THR D 1 340 ? -2.626 19.760 -52.676 1.00 28.67 340 THR D N 1
ATOM 10970 C CA . THR D 1 340 ? -1.246 20.182 -52.439 1.00 26.52 340 THR D CA 1
ATOM 10971 C C . THR D 1 340 ? -0.387 18.990 -52.015 1.00 25.73 340 THR D C 1
ATOM 10972 O O . THR D 1 340 ? -0.893 18.035 -51.415 1.00 23.05 340 THR D O 1
ATOM 10976 N N . ASP D 1 341 ? 0.906 19.041 -52.339 1.00 24.76 341 ASP D N 1
ATOM 10977 C CA . ASP D 1 341 ? 1.835 17.980 -51.956 1.00 24.59 341 ASP D CA 1
ATOM 10978 C C . ASP D 1 341 ? 1.988 18.141 -50.442 1.00 22.22 341 ASP D C 1
ATOM 10979 O O . ASP D 1 341 ? 2.659 19.067 -49.977 1.00 21.84 341 ASP D O 1
ATOM 10984 N N . MET D 1 342 ? 1.374 17.244 -49.676 1.00 21.66 342 MET D N 1
ATOM 10985 C CA . MET D 1 342 ? 1.428 17.351 -48.224 1.00 21.49 342 MET D CA 1
ATOM 10986 C C . MET D 1 342 ? 2.737 16.912 -47.582 1.00 20.78 342 MET D C 1
ATOM 10987 O O . MET D 1 342 ? 2.970 17.161 -46.397 1.00 19.19 342 MET D O 1
ATOM 10992 N N . HIS D 1 343 ? 3.602 16.260 -48.351 1.00 21.31 343 HIS D N 1
ATOM 10993 C CA . HIS D 1 343 ? 4.891 15.882 -47.798 1.00 21.46 343 HIS D CA 1
ATOM 10994 C C . HIS D 1 343 ? 5.687 17.179 -47.660 1.00 20.21 343 HIS D C 1
ATOM 10995 O O . HIS D 1 343 ? 6.190 17.501 -46.588 1.00 20.76 343 HIS D O 1
ATOM 11002 N N . GLU D 1 344 ? 5.786 17.931 -48.753 1.00 25.48 344 GLU D N 1
ATOM 11003 C CA . GLU D 1 344 ? 6.514 19.194 -48.733 1.00 30.29 344 GLU D CA 1
ATOM 11004 C C . GLU D 1 344 ? 5.829 20.220 -47.838 1.00 23.48 344 GLU D C 1
ATOM 11005 O O . GLU D 1 344 ? 6.491 20.971 -47.126 1.00 22.89 344 GLU D O 1
ATOM 11011 N N . TYR D 1 345 ? 4.502 20.255 -47.878 1.00 20.51 345 TYR D N 1
ATOM 11012 C CA . TYR D 1 345 ? 3.763 21.203 -47.053 1.00 21.77 345 TYR D CA 1
ATOM 11013 C C . TYR D 1 345 ? 4.059 20.960 -45.573 1.00 19.95 345 TYR D C 1
ATOM 11014 O O . TYR D 1 345 ? 4.285 21.904 -44.815 1.00 17.51 345 TYR D O 1
ATOM 11023 N N . SER D 1 346 ? 4.063 19.690 -45.168 1.00 18.81 346 SER D N 1
ATOM 11024 C CA . SER D 1 346 ? 4.329 19.343 -43.772 1.00 18.74 346 SER D CA 1
ATOM 11025 C C . SER D 1 346 ? 5.758 19.691 -43.370 1.00 20.73 346 SER D C 1
ATOM 11026 O O . SER D 1 346 ? 6.011 20.105 -42.238 1.00 19.99 346 SER D O 1
ATOM 11029 N N . ILE D 1 347 ? 6.694 19.523 -44.297 1.00 20.74 347 ILE D N 1
ATOM 11030 C CA . ILE D 1 347 ? 8.088 19.851 -44.019 1.00 23.89 347 ILE D CA 1
ATOM 11031 C C . ILE D 1 347 ? 8.200 21.348 -43.760 1.00 23.50 347 ILE D C 1
ATOM 11032 O O . ILE D 1 347 ? 8.900 21.782 -42.841 1.00 22.27 347 ILE D O 1
ATOM 11037 N N . THR D 1 348 ? 7.511 22.133 -44.581 1.00 24.54 348 THR D N 1
ATOM 11038 C CA . THR D 1 348 ? 7.527 23.584 -44.434 1.00 27.90 348 THR D CA 1
ATOM 11039 C C . THR D 1 348 ? 6.893 23.985 -43.110 1.00 25.23 348 THR D C 1
ATOM 11040 O O . THR D 1 348 ? 7.331 24.945 -42.479 1.00 25.51 348 THR D O 1
ATOM 11044 N N . GLU D 1 349 ? 5.865 23.254 -42.690 1.00 24.35 349 GLU D N 1
ATOM 11045 C CA . GLU D 1 349 ? 5.208 23.559 -41.427 1.00 24.59 349 GLU D CA 1
ATOM 11046 C C . GLU D 1 349 ? 6.203 23.369 -40.291 1.00 22.73 349 GLU D C 1
ATOM 11047 O O . GLU D 1 349 ? 6.263 24.167 -39.361 1.00 24.21 349 GLU D O 1
ATOM 11053 N N . ILE D 1 350 ? 6.984 22.300 -40.370 1.00 22.58 350 ILE D N 1
ATOM 11054 C CA . ILE D 1 350 ? 7.992 22.033 -39.355 1.00 22.83 350 ILE D CA 1
ATOM 11055 C C . ILE D 1 350 ? 9.017 23.169 -39.370 1.00 25.14 350 ILE D C 1
ATOM 11056 O O . ILE D 1 350 ? 9.451 23.636 -38.316 1.00 26.19 350 ILE D O 1
ATOM 11061 N N . ASN D 1 351 ? 9.396 23.618 -40.564 1.00 27.36 351 ASN D N 1
ATOM 11062 C CA . ASN D 1 351 ? 10.360 24.712 -40.675 1.00 30.63 351 ASN D CA 1
ATOM 11063 C C . ASN D 1 351 ? 9.796 25.999 -40.080 1.00 28.39 351 ASN D C 1
ATOM 11064 O O . ASN D 1 351 ? 10.500 26.732 -39.385 1.00 28.67 351 ASN D O 1
ATOM 11069 N N . ASN D 1 352 ? 8.525 26.272 -40.360 1.00 26.29 352 ASN D N 1
ATOM 11070 C CA . ASN D 1 352 ? 7.869 27.457 -39.830 1.00 26.79 352 ASN D CA 1
ATOM 11071 C C . ASN D 1 352 ? 7.903 27.423 -38.309 1.00 26.29 352 ASN D C 1
ATOM 11072 O O . ASN D 1 352 ? 8.116 28.447 -37.665 1.00 24.77 352 ASN D O 1
ATOM 11077 N N . TYR D 1 353 ? 7.685 26.240 -37.741 1.00 25.12 353 TYR D N 1
ATOM 11078 C CA . TYR D 1 353 ? 7.698 26.090 -36.291 1.00 24.88 353 TYR D CA 1
ATOM 11079 C C . TYR D 1 353 ? 9.103 26.355 -35.781 1.00 26.86 353 TYR D C 1
ATOM 11080 O O . TYR D 1 353 ? 9.314 27.123 -34.838 1.00 27.09 353 TYR D O 1
ATOM 11089 N N . MET D 1 354 ? 10.058 25.696 -36.432 1.00 29.68 354 MET D N 1
ATOM 11090 C CA . MET D 1 354 ? 11.465 25.793 -36.093 1.00 33.15 354 MET D CA 1
ATOM 11091 C C . MET D 1 354 ? 11.965 27.230 -36.176 1.00 33.50 354 MET D C 1
ATOM 11092 O O . MET D 1 354 ? 12.746 27.676 -35.329 1.00 33.34 354 MET D O 1
ATOM 11097 N N . ASN D 1 355 ? 11.514 27.957 -37.193 1.00 31.44 355 ASN D N 1
ATOM 11098 C CA . ASN D 1 355 ? 11.948 29.337 -37.368 1.00 31.80 355 ASN D CA 1
ATOM 11099 C C . ASN D 1 355 ? 11.135 30.356 -36.574 1.00 30.75 355 ASN D C 1
ATOM 11100 O O . ASN D 1 355 ? 11.282 31.560 -36.768 1.00 32.10 355 ASN D O 1
ATOM 11105 N N . THR D 1 356 ? 10.277 29.882 -35.680 1.00 32.73 356 THR D N 1
ATOM 11106 C CA . THR D 1 356 ? 9.482 30.792 -34.863 1.00 34.39 356 THR D CA 1
ATOM 11107 C C . THR D 1 356 ? 10.209 31.033 -33.544 1.00 39.04 356 THR D C 1
ATOM 11108 O O . THR D 1 356 ? 10.573 30.084 -32.849 1.00 36.41 356 THR D O 1
ATOM 11112 N N . LYS D 1 357 ? 10.434 32.298 -33.208 1.00 47.89 357 LYS D N 1
ATOM 11113 C CA . LYS D 1 357 ? 11.101 32.637 -31.955 1.00 61.23 357 LYS D CA 1
ATOM 11114 C C . LYS D 1 357 ? 10.297 33.654 -31.150 1.00 64.01 357 LYS D C 1
ATOM 11115 O O . LYS D 1 357 ? 10.853 34.721 -30.811 1.00 65.62 357 LYS D O 1
#

Nearest PDB structures (foldseek):
  1rkx-assembly1_B  TM=1.003E+00  e=1.351E-72  Yersinia pseudotuberculosis
  1rkx-assembly1_A  TM=1.002E+00  e=3.092E-71  Yersinia pseudotuberculosis
  1rkx-assembly1_D  TM=9.995E-01  e=6.314E-70  Yersinia pseudotuberculosis
  1rkx-assembly1_C  TM=1.002E+00  e=2.086E-69  Yersinia pseudotuberculosis
  1wvg-assembly1_A-2  TM=9.814E-01  e=4.666E-54  Salmonella enterica subsp. enterica serovar Typhi str. CT18

Foldseek 3Di:
DDLVLLAAAEEEEEPCLADLNVLLLLLSLLSHHAYEYEYAHRPDVPFCCPLLVSCPRYHYHHDALLPLVVLLVSCLVRLGQEYEYDWAPQDQVVCQVVLPRRLSRLQVSLVSNLVSCLPSANHQEYEYEQELLQADDPPDADADDQPHQGAHDTSRSRSSVNSQVSQVVSCVPRVDLVVCVPRNYQAEYEYEDQEDAAGHCDPPDLVNQQLVCLVVLHAAEDEWQFDKDQHAYSVQVSVLSVLLRSCCRPVNNVSRYYAYTTADCVLIDGVNVLLVLLQVLLDRSHHYHYDPHDHHHDHVCSCPPSVGHGQDRSSVRSNNRSVLSVCSVVVHSSNVVSSVVSVVRVPGD/DDLVLLAAAEEEEEPCLADLNVLLLLLSLLSHHAYEYEYAHRPDPPFCCPLLVSCPRYHYDHDALLPLVVLLVVCLVRLGQEYEYDDAPQDLVVCVVVVPRRLSRLQVSLVSNLVSCLPSANHQEYEYEQELLQADDPPDLDADDQPHQGAHDGSRSRSSVNSQVSQVVS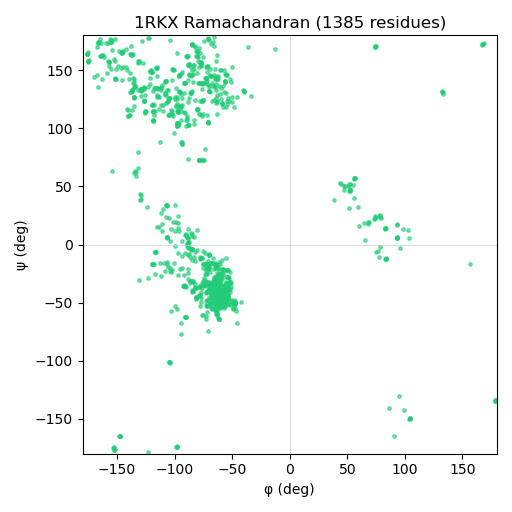CVPRVDQVCCVPRNYQAEYEYEDQEDAAGHCDPPNVVNQQLVQQVVLHAAEDDFQFDKDQHDYSVQVSVLSVLLRSCCRPVNNVSRYYAYTTADVVLIDGVNVLLVLLQVLQDRSYHYDSDHHHDHVCSCVPSVGHGQDRSSVRSNNRNVLSVCSVVVHSNNVVSSVVSVVRVPRD/DDLQLLAAAEEEEEPCLADLNVLLLLLSLLSHHAYEYEYAHRPDVPFCCVLQVSPPSYHYHHDALLPLVVLLCSCLVRLGQEYEYDWAPQDLVVCQVVLPRRLSRLQVSLVSNLVSCLPSANHQEYEYEQELLQADDPQDADADDQPHQGAHDTSNSRSSVNSQVSQVCSCVPRVDQVCCVPRNYQAEYEYEDQEDAAGHCDPPDVLNQQLVCLVVLHAREEEDQFDKDQHDYSVQVSVLSVLLRSCCRPVNNVSRYYAYTTADCVLIDGNNVLLVLLCVLQDPSYHHDYPDRPHDHHHDHVCSCVVRVGHGQDRVSRRSNNRSVLSVCSVVVHSNNVVSSVVSVCRVPRD/DDLVLLAAAEEEEEPCLADLNVLLLLLSLLSHHAYEYEYAHRPDPPFCCPLQVSCPSYHYHHDALLPLVVLLCSCLVRLGQEYEYDWAPQDQVVCQVVLPRRLSRLQVSLVSNLVSCLPSANHQEYEYEQELLQADDPLDLDADDQPHQGAHDTSNSRSSVNSQVSQVVSCVPRVDPVCCVPRNYQAEYEYEDQEDAAGHCPPVRPVNQQLVCQVVLHAREDEDQQAKDFHDYSVQVSVLSVLLRSCCRPVNNVSRYYAYTTADPVQIGGVNVLLVLLCVLQDGSRHHYYSDHHHDHVCSCVPSVGHGFDGSNRRSNNRNVLSVCSVVPHSNNVVSSVVSVVRVPGD

CATH classification: 3.40.50.720 (+1 more: 3.90.25.10)